Protein 1HX2 (pdb70)

Secondary structure (DSSP, 8-state):
-----TTEEEESS--SS---TTT---SSS-SS---SEEEE-TT-EESSTT-SSEE-TTT-

Organism: Bombina bombina (NCBI:txid8345)

Sequence (60 aa):
NFVCPPGQTFQTCASSCPKTCETRNKLVLCDKKCNQRCGCISGTVLKSKDSSECVHPSKCNFVCPPGQTFQTCASSCPKTCETRNKLVLCDKKCNQRCGCISGTVLKSKDSSECVHPSKCNFVCPPGQTFQTCASSCPKTCETRNKLVLCDKKCNQRCGCISGTVLKSKDSSECVHPSKCNFVCPPGQTFQTCASSCPKTCETRNKLVLCDKKCNQRCGCISGTVLKSKDSSECVHPSKCNFVCPPGQTFQTCASSCPKTCETRNKLVLCDKKCNQRCGCISGTVLKSKDSSECVHPSKCNFVCPPGQTFQTCASSCPKTCETRNKLVLCDKKCNQRCGCISGTVLKSKDSSECVHPSKCNFVCPPGQTFQTCASSCPKTCETRNKLVLCDKKCNQRCGCISGTVLKSKDSSECVHPSKCNFVCPPGQTFQTCASSCPKTCETRNKLVLCDKKCNQRCGCISGTVLKSKDSSECVHPSKCNFVCPPGQTFQTCASSCPKTCETRNKLVLCDKKCNQRCGCISGTVLKSKDSSECVHPSKCNFVCPPGQTFQTCASSCPKTCETRNKLVLCDKKCNQRCGCISGTVLKSKDSSECVHPSKCNFVCPPGQTFQTCASSCPKTCETRNKLVLCDKKCNQRCGCISGTVLKSKDSSECVHPSKCNFVCPPGQTFQTCASSCPKTCETRNKLVLCDKKCNQRCGCISGTVLKSKDSSECVHPSKCNFVCPPGQTFQTCASSCPKTCETRNKLVLCDKKCNQRCGCISGTVLKSKDSSECVHPSKCNFVCPPGQTFQTCASSCPKTCETRNKLVLCDKKCNQRCGCISGTVLKSKDSSECVHPSKCNFVCPPGQTFQTCASSCPKTCETRNKLVLCDKKCNQRCGCISGTVLKSKDSSECVHPSKCNFVCPPGQTFQTCASSCPKTCETRNKLVLCDKKCNQRCGCISGTVLKSKDSSECVHPSKCNFVCPPGQTFQTCASSCPKTCETRNKLVLCDKKCNQRCGCISGTVLKSKDSSECVHPSKCNFVCPPGQTFQTCASSCPKTCETRNKLVLCDKKCNQRCGCISGTVLKSKDSSECVHPSKCNFVCPPGQTFQTCASSCPKTCETRNKLVLCDKKCNQRCGCISGTVLKSKDSSECVHPSKCNFVCPPGQTFQTCASSCPKTCETRNKLVLCDKKCNQRCGCISGTVLKSKDSSECVHPSKC

Foldseek 3Di:
DEDAPDQKDWFQAADCQAAELVNLVDQWGHHPGGHGYMGGHRQWGQHDSDHRHTGHNVVD

Solvent-accessible surface area: 3755 Å² total; per-residue (Å²): 194,102,130,32,60,98,21,20,57,106,30,87,52,0,4,78,47,49,0,5,32,115,31,109,119,62,111,51,11,12,101,144,114,84,22,118,79,15,2,0,67,82,20,4,1,14,116,54,135,118,34,64,66,7,22,80,50,105,137,74

InterPro domains:
  IPR002919 Trypsin Inhibitor-like, cysteine rich domain [PF01826] (28-84)
  IPR036084 Serine protease inhibitor-like superfamily [SSF57567] (26-84)

Radius of gyration: 10.06 Å; Cα contacts (8 Å, |Δi|>4): 155; chains: 1; bounding box: 28×17×26 Å

Structure (mmCIF, N/CA/C/O backbone):
data_1HX2
#
_entry.id   1HX2
#
_cell.length_a   1.000
_cell.length_b   1.000
_cell.length_c   1.000
_cell.angle_alpha   90.00
_cell.angle_beta   90.00
_cell.angle_gamma   90.00
#
_symmetry.space_group_name_H-M   'P 1'
#
loop_
_atom_site.group_PDB
_atom_site.id
_atom_site.type_symbol
_atom_site.label_atom_id
_atom_site.label_alt_id
_atom_site.label_comp_id
_atom_site.label_asym_id
_atom_site.label_entity_id
_atom_site.label_seq_id
_atom_site.pdbx_PDB_ins_code
_atom_site.Cartn_x
_atom_site.Cartn_y
_atom_site.Cartn_z
_atom_site.occupancy
_atom_site.B_iso_or_equiv
_atom_site.auth_seq_id
_atom_site.auth_comp_id
_atom_site.auth_asym_id
_atom_site.auth_atom_id
_atom_site.pdbx_PDB_model_num
ATOM 1 N N . ASN A 1 1 ? 31.582 19.579 -12.516 1.00 0.00 1 ASN A N 1
ATOM 2 C CA . ASN A 1 1 ? 32.226 20.229 -11.339 1.00 0.00 1 ASN A CA 1
ATOM 3 C C . ASN A 1 1 ? 33.449 19.416 -10.884 1.00 0.00 1 ASN A C 1
ATOM 4 O O . ASN A 1 1 ? 33.670 18.312 -11.342 1.00 0.00 1 ASN A O 1
ATOM 17 N N . PHE A 1 2 ? 34.203 20.001 -9.988 1.00 0.00 2 PHE A N 1
ATOM 18 C CA . PHE A 1 2 ? 35.427 19.339 -9.448 1.00 0.00 2 PHE A CA 1
ATOM 19 C C . PHE A 1 2 ? 35.794 20.015 -8.120 1.00 0.00 2 PHE A C 1
ATOM 20 O O . PHE A 1 2 ? 36.078 21.197 -8.081 1.00 0.00 2 PHE A O 1
ATOM 37 N N . VAL A 1 3 ? 35.771 19.227 -7.075 1.00 0.00 3 VAL A N 1
ATOM 38 C CA . VAL A 1 3 ? 36.102 19.729 -5.704 1.00 0.00 3 VAL A CA 1
ATOM 39 C C . VAL A 1 3 ? 37.092 18.771 -5.034 1.00 0.00 3 VAL A C 1
ATOM 40 O O . VAL A 1 3 ? 37.034 17.567 -5.194 1.00 0.00 3 VAL A O 1
ATOM 53 N N . CYS A 1 4 ? 37.974 19.388 -4.296 1.00 0.00 4 CYS A N 1
ATOM 54 C CA . CYS A 1 4 ? 39.045 18.675 -3.540 1.00 0.00 4 CYS A CA 1
ATOM 55 C C . CYS A 1 4 ? 38.487 18.078 -2.230 1.00 0.00 4 CYS A C 1
ATOM 56 O O . CYS A 1 4 ? 37.311 18.198 -1.947 1.00 0.00 4 CYS A O 1
ATOM 63 N N . PRO A 1 5 ? 39.348 17.447 -1.464 1.00 0.00 5 PRO A N 1
ATOM 64 C CA . PRO A 1 5 ? 39.207 17.366 -0.007 1.00 0.00 5 PRO A CA 1
ATOM 65 C C . PRO A 1 5 ? 39.918 18.524 0.718 1.00 0.00 5 PRO A C 1
ATOM 66 O O . PRO A 1 5 ? 40.619 19.300 0.093 1.00 0.00 5 PRO A O 1
ATOM 77 N N . PRO A 1 6 ? 39.718 18.596 2.013 1.00 0.00 6 PRO A N 1
ATOM 78 C CA . PRO A 1 6 ? 40.392 19.574 2.890 1.00 0.00 6 PRO A CA 1
ATOM 79 C C . PRO A 1 6 ? 41.911 19.562 2.704 1.00 0.00 6 PRO A C 1
ATOM 80 O O . PRO A 1 6 ? 42.475 18.508 2.493 1.00 0.00 6 PRO A O 1
ATOM 91 N N . GLY A 1 7 ? 42.502 20.725 2.788 1.00 0.00 7 GLY A N 1
ATOM 92 C CA . GLY A 1 7 ? 43.983 20.843 2.628 1.00 0.00 7 GLY A CA 1
ATOM 93 C C . GLY A 1 7 ? 44.470 20.863 1.171 1.00 0.00 7 GLY A C 1
ATOM 94 O O . GLY A 1 7 ? 45.605 21.228 0.935 1.00 0.00 7 GLY A O 1
ATOM 98 N N . GLN A 1 8 ? 43.632 20.472 0.238 1.00 0.00 8 GLN A N 1
ATOM 99 C CA . GLN A 1 8 ? 44.058 20.473 -1.202 1.00 0.00 8 GLN A CA 1
ATOM 100 C C . GLN A 1 8 ? 43.215 21.462 -2.033 1.00 0.00 8 GLN A C 1
ATOM 101 O O . GLN A 1 8 ? 42.044 21.656 -1.772 1.00 0.00 8 GLN A O 1
ATOM 115 N N . THR A 1 9 ? 43.865 22.051 -3.010 1.00 0.00 9 THR A N 1
ATOM 116 C CA . THR A 1 9 ? 43.232 23.050 -3.942 1.00 0.00 9 THR A CA 1
ATOM 117 C C . THR A 1 9 ? 43.356 22.651 -5.423 1.00 0.00 9 THR A C 1
ATOM 118 O O . THR A 1 9 ? 44.225 21.888 -5.793 1.00 0.00 9 THR A O 1
ATOM 129 N N . PHE A 1 10 ? 42.471 23.198 -6.220 1.00 0.00 10 PHE A N 1
ATOM 130 C CA . PHE A 1 10 ? 42.462 22.918 -7.692 1.00 0.00 10 PHE A CA 1
ATOM 131 C C . PHE A 1 10 ? 43.708 23.567 -8.316 1.00 0.00 10 PHE A C 1
ATOM 132 O O . PHE A 1 10 ? 44.086 24.659 -7.938 1.00 0.00 10 PHE A O 1
ATOM 149 N N . GLN A 1 11 ? 44.300 22.873 -9.255 1.00 0.00 11 GLN A N 1
ATOM 150 C CA . GLN A 1 11 ? 45.524 23.364 -9.951 1.00 0.00 11 GLN A CA 1
ATOM 151 C C . GLN A 1 11 ? 45.440 22.852 -11.373 1.00 0.00 11 GLN A C 1
ATOM 152 O O . GLN A 1 11 ? 45.039 21.729 -11.615 1.00 0.00 11 GLN A O 1
ATOM 166 N N . THR A 1 12 ? 45.834 23.716 -12.266 1.00 0.00 12 THR A N 1
ATOM 167 C CA . THR A 1 12 ? 45.813 23.380 -13.712 1.00 0.00 12 THR A CA 1
ATOM 168 C C . THR A 1 12 ? 47.030 22.512 -14.039 1.00 0.00 12 THR A C 1
ATOM 169 O O . THR A 1 12 ? 46.951 21.655 -14.900 1.00 0.00 12 THR A O 1
ATOM 180 N N . CYS A 1 13 ? 48.111 22.763 -13.339 1.00 0.00 13 CYS A N 1
ATOM 181 C CA . CYS A 1 13 ? 49.356 21.977 -13.571 1.00 0.00 13 CYS A CA 1
ATOM 182 C C . CYS A 1 13 ? 49.759 21.195 -12.321 1.00 0.00 13 CYS A C 1
ATOM 183 O O . CYS A 1 13 ? 50.496 21.695 -11.490 1.00 0.00 13 CYS A O 1
ATOM 190 N N . ALA A 1 14 ? 49.265 19.986 -12.213 1.00 0.00 14 ALA A N 1
ATOM 191 C CA . ALA A 1 14 ? 49.619 19.165 -11.018 1.00 0.00 14 ALA A CA 1
ATOM 192 C C . ALA A 1 14 ? 49.389 17.661 -11.190 1.00 0.00 14 ALA A C 1
ATOM 193 O O . ALA A 1 14 ? 48.309 17.152 -10.970 1.00 0.00 14 ALA A O 1
ATOM 200 N N . SER A 1 15 ? 50.461 17.019 -11.575 1.00 0.00 15 SER A N 1
ATOM 201 C CA . SER A 1 15 ? 50.513 15.544 -11.821 1.00 0.00 15 SER A CA 1
ATOM 202 C C . SER A 1 15 ? 49.917 14.676 -10.697 1.00 0.00 15 SER A C 1
ATOM 203 O O . SER A 1 15 ? 49.748 15.118 -9.577 1.00 0.00 15 SER A O 1
ATOM 211 N N . SER A 1 16 ? 49.626 13.449 -11.058 1.00 0.00 16 SER A N 1
ATOM 212 C CA . SER A 1 16 ? 49.043 12.456 -10.101 1.00 0.00 16 SER A CA 1
ATOM 213 C C . SER A 1 16 ? 50.152 11.792 -9.257 1.00 0.00 16 SER A C 1
ATOM 214 O O . SER A 1 16 ? 50.002 10.674 -8.800 1.00 0.00 16 SER A O 1
ATOM 222 N N . CYS A 1 17 ? 51.235 12.512 -9.085 1.00 0.00 17 CYS A N 1
ATOM 223 C CA . CYS A 1 17 ? 52.409 12.028 -8.291 1.00 0.00 17 CYS A CA 1
ATOM 224 C C . CYS A 1 17 ? 52.596 12.855 -7.000 1.00 0.00 17 CYS A C 1
ATOM 225 O O . CYS A 1 17 ? 53.545 13.601 -6.863 1.00 0.00 17 CYS A O 1
ATOM 232 N N . PRO A 1 18 ? 51.675 12.684 -6.075 1.00 0.00 18 PRO A N 1
ATOM 233 C CA . PRO A 1 18 ? 51.435 13.660 -4.993 1.00 0.00 18 PRO A CA 1
ATOM 234 C C . PRO A 1 18 ? 52.608 13.815 -4.028 1.00 0.00 18 PRO A C 1
ATOM 235 O O . PRO A 1 18 ? 53.355 12.877 -3.823 1.00 0.00 18 PRO A O 1
ATOM 246 N N . LYS A 1 19 ? 52.714 14.999 -3.478 1.00 0.00 19 LYS A N 1
ATOM 247 C CA . LYS A 1 19 ? 53.810 15.279 -2.513 1.00 0.00 19 LYS A CA 1
ATOM 248 C C . LYS A 1 19 ? 53.229 15.032 -1.127 1.00 0.00 19 LYS A C 1
ATOM 249 O O . LYS A 1 19 ? 52.047 15.195 -0.896 1.00 0.00 19 LYS A O 1
ATOM 268 N N . THR A 1 20 ? 54.106 14.643 -0.253 1.00 0.00 20 THR A N 1
ATOM 269 C CA . THR A 1 20 ? 53.733 14.343 1.161 1.00 0.00 20 THR A CA 1
ATOM 270 C C . THR A 1 20 ? 54.885 14.768 2.075 1.00 0.00 20 THR A C 1
ATOM 271 O O . THR A 1 20 ? 55.866 15.312 1.603 1.00 0.00 20 THR A O 1
ATOM 282 N N . CYS A 1 21 ? 54.736 14.516 3.355 1.00 0.00 21 CYS A N 1
ATOM 283 C CA . CYS A 1 21 ? 55.826 14.894 4.308 1.00 0.00 21 CYS A CA 1
ATOM 284 C C . CYS A 1 21 ? 57.126 14.199 3.883 1.00 0.00 21 CYS A C 1
ATOM 285 O O . CYS A 1 21 ? 58.208 14.634 4.224 1.00 0.00 21 CYS A O 1
ATOM 292 N N . GLU A 1 22 ? 56.962 13.129 3.145 1.00 0.00 22 GLU A N 1
ATOM 293 C CA . GLU A 1 22 ? 58.139 12.355 2.648 1.00 0.00 22 GLU A CA 1
ATOM 294 C C . GLU A 1 22 ? 58.955 13.266 1.704 1.00 0.00 22 GLU A C 1
ATOM 295 O O . GLU A 1 22 ? 60.160 13.361 1.826 1.00 0.00 22 GLU A O 1
ATOM 307 N N . THR A 1 23 ? 58.257 13.906 0.795 1.00 0.00 23 THR A N 1
ATOM 308 C CA . THR A 1 23 ? 58.917 14.822 -0.188 1.00 0.00 23 THR A CA 1
ATOM 309 C C . THR A 1 23 ? 59.194 16.234 0.341 1.00 0.00 23 THR A C 1
ATOM 310 O O . THR A 1 23 ? 60.335 16.521 0.643 1.00 0.00 23 THR A O 1
ATOM 321 N N . ARG A 1 24 ? 58.175 17.067 0.440 1.00 0.00 24 ARG A N 1
ATOM 322 C CA . ARG A 1 24 ? 58.322 18.485 0.937 1.00 0.00 24 ARG A CA 1
ATOM 323 C C . ARG A 1 24 ? 59.161 19.383 0.023 1.00 0.00 24 ARG A C 1
ATOM 324 O O . ARG A 1 24 ? 59.240 20.584 0.197 1.00 0.00 24 ARG A O 1
ATOM 345 N N . ASN A 1 25 ? 59.754 18.731 -0.928 1.00 0.00 25 ASN A N 1
ATOM 346 C CA . ASN A 1 25 ? 60.626 19.371 -1.938 1.00 0.00 25 ASN A CA 1
ATOM 347 C C . ASN A 1 25 ? 59.883 20.301 -2.925 1.00 0.00 25 ASN A C 1
ATOM 348 O O . ASN A 1 25 ? 60.424 21.321 -3.304 1.00 0.00 25 ASN A O 1
ATOM 359 N N . LYS A 1 26 ? 58.680 19.938 -3.312 1.00 0.00 26 LYS A N 1
ATOM 360 C CA . LYS A 1 26 ? 57.878 20.760 -4.261 1.00 0.00 26 LYS A CA 1
ATOM 361 C C . LYS A 1 26 ? 56.797 21.532 -3.508 1.00 0.00 26 LYS A C 1
ATOM 362 O O . LYS A 1 26 ? 56.229 21.071 -2.536 1.00 0.00 26 LYS A O 1
ATOM 381 N N . LEU A 1 27 ? 56.574 22.706 -4.026 1.00 0.00 27 LEU A N 1
ATOM 382 C CA . LEU A 1 27 ? 55.554 23.659 -3.471 1.00 0.00 27 LEU A CA 1
ATOM 383 C C . LEU A 1 27 ? 54.274 23.622 -4.322 1.00 0.00 27 LEU A C 1
ATOM 384 O O . LEU A 1 27 ? 53.565 24.591 -4.511 1.00 0.00 27 LEU A O 1
ATOM 400 N N . VAL A 1 28 ? 54.068 22.429 -4.790 1.00 0.00 28 VAL A N 1
ATOM 401 C CA . VAL A 1 28 ? 52.922 22.009 -5.656 1.00 0.00 28 VAL A CA 1
ATOM 402 C C . VAL A 1 28 ? 52.826 20.509 -5.536 1.00 0.00 28 VAL A C 1
ATOM 403 O O . VAL A 1 28 ? 53.823 19.852 -5.308 1.00 0.00 28 VAL A O 1
ATOM 416 N N . LEU A 1 29 ? 51.625 20.027 -5.705 1.00 0.00 29 LEU A N 1
ATOM 417 C CA . LEU A 1 29 ? 51.349 18.566 -5.616 1.00 0.00 29 LEU A CA 1
ATOM 418 C C . LEU A 1 29 ? 52.496 17.706 -6.151 1.00 0.00 29 LEU A C 1
ATOM 419 O O . LEU A 1 29 ? 52.910 16.730 -5.557 1.00 0.00 29 LEU A O 1
ATOM 435 N N . CYS A 1 30 ? 52.950 18.148 -7.285 1.00 0.00 30 CYS A N 1
ATOM 436 C CA . CYS A 1 30 ? 54.073 17.488 -8.013 1.00 0.00 30 CYS A CA 1
ATOM 437 C C . CYS A 1 30 ? 54.460 18.436 -9.164 1.00 0.00 30 CYS A C 1
ATOM 438 O O . CYS A 1 30 ? 53.804 19.444 -9.352 1.00 0.00 30 CYS A O 1
ATOM 445 N N . ASP A 1 31 ? 55.491 18.112 -9.908 1.00 0.00 31 ASP A N 1
ATOM 446 C CA . ASP A 1 31 ? 55.903 19.020 -11.032 1.00 0.00 31 ASP A CA 1
ATOM 447 C C . ASP A 1 31 ? 56.229 18.343 -12.371 1.00 0.00 31 ASP A C 1
ATOM 448 O O . ASP A 1 31 ? 56.245 19.015 -13.386 1.00 0.00 31 ASP A O 1
ATOM 457 N N . LYS A 1 32 ? 56.477 17.059 -12.362 1.00 0.00 32 LYS A N 1
ATOM 458 C CA . LYS A 1 32 ? 56.804 16.365 -13.653 1.00 0.00 32 LYS A CA 1
ATOM 459 C C . LYS A 1 32 ? 55.679 16.381 -14.710 1.00 0.00 32 LYS A C 1
ATOM 460 O O . LYS A 1 32 ? 55.889 15.939 -15.824 1.00 0.00 32 LYS A O 1
ATOM 479 N N . LYS A 1 33 ? 54.526 16.887 -14.340 1.00 0.00 33 LYS A N 1
ATOM 480 C CA . LYS A 1 33 ? 53.365 16.962 -15.287 1.00 0.00 33 LYS A CA 1
ATOM 481 C C . LYS A 1 33 ? 52.266 17.899 -14.791 1.00 0.00 33 LYS A C 1
ATOM 482 O O . LYS A 1 33 ? 52.079 18.105 -13.607 1.00 0.00 33 LYS A O 1
ATOM 501 N N . CYS A 1 34 ? 51.578 18.434 -15.770 1.00 0.00 34 CYS A N 1
ATOM 502 C CA . CYS A 1 34 ? 50.460 19.381 -15.524 1.00 0.00 34 CYS A CA 1
ATOM 503 C C . CYS A 1 34 ? 49.028 18.844 -15.677 1.00 0.00 34 CYS A C 1
ATOM 504 O O . CYS A 1 34 ? 48.384 19.017 -16.695 1.00 0.00 34 CYS A O 1
ATOM 511 N N . ASN A 1 35 ? 48.579 18.198 -14.640 1.00 0.00 35 ASN A N 1
ATOM 512 C CA . ASN A 1 35 ? 47.182 17.634 -14.653 1.00 0.00 35 ASN A CA 1
ATOM 513 C C . ASN A 1 35 ? 46.251 18.697 -14.045 1.00 0.00 35 ASN A C 1
ATOM 514 O O . ASN A 1 35 ? 46.571 19.298 -13.036 1.00 0.00 35 ASN A O 1
ATOM 525 N N . GLN A 1 36 ? 45.125 18.891 -14.682 1.00 0.00 36 GLN A N 1
ATOM 526 C CA . GLN A 1 36 ? 44.120 19.892 -14.206 1.00 0.00 36 GLN A CA 1
ATOM 527 C C . GLN A 1 36 ? 43.135 19.160 -13.282 1.00 0.00 36 GLN A C 1
ATOM 528 O O . GLN A 1 36 ? 42.021 18.829 -13.640 1.00 0.00 36 GLN A O 1
ATOM 542 N N . ARG A 1 37 ? 43.632 18.938 -12.094 1.00 0.00 37 ARG A N 1
ATOM 543 C CA . ARG A 1 37 ? 42.871 18.240 -11.011 1.00 0.00 37 ARG A CA 1
ATOM 544 C C . ARG A 1 37 ? 43.179 19.006 -9.723 1.00 0.00 37 ARG A C 1
ATOM 545 O O . ARG A 1 37 ? 43.448 20.189 -9.781 1.00 0.00 37 ARG A O 1
ATOM 566 N N . CYS A 1 38 ? 43.134 18.331 -8.603 1.00 0.00 38 CYS A N 1
ATOM 567 C CA . CYS A 1 38 ? 43.427 19.017 -7.310 1.00 0.00 38 CYS A CA 1
ATOM 568 C C . CYS A 1 38 ? 44.902 18.791 -6.934 1.00 0.00 38 CYS A C 1
ATOM 569 O O . CYS A 1 38 ? 45.618 18.105 -7.639 1.00 0.00 38 CYS A O 1
ATOM 576 N N . GLY A 1 39 ? 45.306 19.378 -5.835 1.00 0.00 39 GLY A N 1
ATOM 577 C CA . GLY A 1 39 ? 46.709 19.248 -5.345 1.00 0.00 39 GLY A CA 1
ATOM 578 C C . GLY A 1 39 ? 46.919 20.137 -4.116 1.00 0.00 39 GLY A C 1
ATOM 579 O O . GLY A 1 39 ? 46.374 21.221 -4.067 1.00 0.00 39 GLY A O 1
ATOM 583 N N . CYS A 1 40 ? 47.697 19.656 -3.170 1.00 0.00 40 CYS A N 1
ATOM 584 C CA . CYS A 1 40 ? 47.992 20.412 -1.910 1.00 0.00 40 CYS A CA 1
ATOM 585 C C . CYS A 1 40 ? 48.243 21.904 -2.061 1.00 0.00 40 CYS A C 1
ATOM 586 O O . CYS A 1 40 ? 48.536 22.398 -3.131 1.00 0.00 40 CYS A O 1
ATOM 593 N N . ILE A 1 41 ? 48.125 22.571 -0.944 1.00 0.00 41 ILE A N 1
ATOM 594 C CA . ILE A 1 41 ? 48.340 24.047 -0.931 1.00 0.00 41 ILE A CA 1
ATOM 595 C C . ILE A 1 41 ? 49.814 24.263 -1.319 1.00 0.00 41 ILE A C 1
ATOM 596 O O . ILE A 1 41 ? 50.646 23.398 -1.112 1.00 0.00 41 ILE A O 1
ATOM 612 N N . SER A 1 42 ? 50.079 25.417 -1.867 1.00 0.00 42 SER A N 1
ATOM 613 C CA . SER A 1 42 ? 51.471 25.754 -2.287 1.00 0.00 42 SER A CA 1
ATOM 614 C C . SER A 1 42 ? 52.230 26.167 -1.021 1.00 0.00 42 SER A C 1
ATOM 615 O O . SER A 1 42 ? 52.280 27.323 -0.647 1.00 0.00 42 SER A O 1
ATOM 623 N N . GLY A 1 43 ? 52.796 25.161 -0.410 1.00 0.00 43 GLY A N 1
ATOM 624 C CA . GLY A 1 43 ? 53.581 25.337 0.846 1.00 0.00 43 GLY A CA 1
ATOM 625 C C . GLY A 1 43 ? 53.363 24.112 1.741 1.00 0.00 43 GLY A C 1
ATOM 626 O O . GLY A 1 43 ? 54.133 23.875 2.650 1.00 0.00 43 GLY A O 1
ATOM 630 N N . THR A 1 44 ? 52.316 23.375 1.452 1.00 0.00 44 THR A N 1
ATOM 631 C CA . THR A 1 44 ? 51.990 22.149 2.249 1.00 0.00 44 THR A CA 1
ATOM 632 C C . THR A 1 44 ? 52.426 20.881 1.507 1.00 0.00 44 THR A C 1
ATOM 633 O O . THR A 1 44 ? 53.112 20.943 0.507 1.00 0.00 44 THR A O 1
ATOM 644 N N . VAL A 1 45 ? 52.000 19.775 2.055 1.00 0.00 45 VAL A N 1
ATOM 645 C CA . VAL A 1 45 ? 52.283 18.410 1.527 1.00 0.00 45 VAL A CA 1
ATOM 646 C C . VAL A 1 45 ? 51.209 17.473 2.066 1.00 0.00 45 VAL A C 1
ATOM 647 O O . VAL A 1 45 ? 50.878 17.548 3.232 1.00 0.00 45 VAL A O 1
ATOM 660 N N . LEU A 1 46 ? 50.699 16.623 1.210 1.00 0.00 46 LEU A N 1
ATOM 661 C CA . LEU A 1 46 ? 49.636 15.653 1.624 1.00 0.00 46 LEU A CA 1
ATOM 662 C C . LEU A 1 46 ? 50.242 14.783 2.739 1.00 0.00 46 LEU A C 1
ATOM 663 O O . LEU A 1 46 ? 50.967 13.854 2.451 1.00 0.00 46 LEU A O 1
ATOM 679 N N . LYS A 1 47 ? 49.910 15.143 3.958 1.00 0.00 47 LYS A N 1
ATOM 680 C CA . LYS A 1 47 ? 50.374 14.461 5.216 1.00 0.00 47 LYS A CA 1
ATOM 681 C C . LYS A 1 47 ? 51.179 13.163 5.028 1.00 0.00 47 LYS A C 1
ATOM 682 O O . LYS A 1 47 ? 52.313 13.078 5.457 1.00 0.00 47 LYS A O 1
ATOM 701 N N . SER A 1 48 ? 50.565 12.201 4.391 1.00 0.00 48 SER A N 1
ATOM 702 C CA . SER A 1 48 ? 51.238 10.888 4.142 1.00 0.00 48 SER A CA 1
ATOM 703 C C . SER A 1 48 ? 51.114 10.484 2.683 1.00 0.00 48 SER A C 1
ATOM 704 O O . SER A 1 48 ? 50.491 11.174 1.899 1.00 0.00 48 SER A O 1
ATOM 712 N N . LYS A 1 49 ? 51.734 9.360 2.406 1.00 0.00 49 LYS A N 1
ATOM 713 C CA . LYS A 1 49 ? 51.777 8.728 1.046 1.00 0.00 49 LYS A CA 1
ATOM 714 C C . LYS A 1 49 ? 50.489 8.928 0.243 1.00 0.00 49 LYS A C 1
ATOM 715 O O . LYS A 1 49 ? 50.521 8.979 -0.972 1.00 0.00 49 LYS A O 1
ATOM 734 N N . ASP A 1 50 ? 49.399 9.038 0.960 1.00 0.00 50 ASP A N 1
ATOM 735 C CA . ASP A 1 50 ? 48.074 9.236 0.298 1.00 0.00 50 ASP A CA 1
ATOM 736 C C . ASP A 1 50 ? 47.008 9.621 1.343 1.00 0.00 50 ASP A C 1
ATOM 737 O O . ASP A 1 50 ? 46.007 8.950 1.509 1.00 0.00 50 ASP A O 1
ATOM 746 N N . SER A 1 51 ? 47.260 10.708 2.028 1.00 0.00 51 SER A N 1
ATOM 747 C CA . SER A 1 51 ? 46.302 11.194 3.071 1.00 0.00 51 SER A CA 1
ATOM 748 C C . SER A 1 51 ? 45.146 11.945 2.358 1.00 0.00 51 SER A C 1
ATOM 749 O O . SER A 1 51 ? 44.855 11.668 1.210 1.00 0.00 51 SER A O 1
ATOM 757 N N . SER A 1 52 ? 44.521 12.866 3.047 1.00 0.00 52 SER A N 1
ATOM 758 C CA . SER A 1 52 ? 43.388 13.668 2.486 1.00 0.00 52 SER A CA 1
ATOM 759 C C . SER A 1 52 ? 43.407 15.068 3.126 1.00 0.00 52 SER A C 1
ATOM 760 O O . SER A 1 52 ? 42.397 15.744 3.181 1.00 0.00 52 SER A O 1
ATOM 768 N N . GLU A 1 53 ? 44.569 15.456 3.594 1.00 0.00 53 GLU A N 1
ATOM 769 C CA . GLU A 1 53 ? 44.738 16.794 4.242 1.00 0.00 53 GLU A CA 1
ATOM 770 C C . GLU A 1 53 ? 46.239 17.090 4.102 1.00 0.00 53 GLU A C 1
ATOM 771 O O . GLU A 1 53 ? 47.061 16.248 4.415 1.00 0.00 53 GLU A O 1
ATOM 783 N N . CYS A 1 54 ? 46.550 18.273 3.638 1.00 0.00 54 CYS A N 1
ATOM 784 C CA . CYS A 1 54 ? 47.978 18.665 3.457 1.00 0.00 54 CYS A CA 1
ATOM 785 C C . CYS A 1 54 ? 48.491 19.580 4.580 1.00 0.00 54 CYS A C 1
ATOM 786 O O . CYS A 1 54 ? 47.916 20.608 4.880 1.00 0.00 54 CYS A O 1
ATOM 793 N N . VAL A 1 55 ? 49.580 19.144 5.151 1.00 0.00 55 VAL A N 1
ATOM 794 C CA . VAL A 1 55 ? 50.276 19.858 6.270 1.00 0.00 55 VAL A CA 1
ATOM 795 C C . VAL A 1 55 ? 51.583 20.464 5.755 1.00 0.00 55 VAL A C 1
ATOM 796 O O . VAL A 1 55 ? 52.094 20.021 4.750 1.00 0.00 55 VAL A O 1
ATOM 809 N N . HIS A 1 56 ? 52.094 21.454 6.441 1.00 0.00 56 HIS A N 1
ATOM 810 C CA . HIS A 1 56 ? 53.375 22.087 5.995 1.00 0.00 56 HIS A CA 1
ATOM 811 C C . HIS A 1 56 ? 54.552 21.184 6.402 1.00 0.00 56 HIS A C 1
ATOM 812 O O . HIS A 1 56 ? 54.411 20.380 7.303 1.00 0.00 56 HIS A O 1
ATOM 826 N N . PRO A 1 57 ? 55.677 21.331 5.735 1.00 0.00 57 PRO A N 1
ATOM 827 C CA . PRO A 1 57 ? 56.921 20.640 6.134 1.00 0.00 57 PRO A CA 1
ATOM 828 C C . PRO A 1 57 ? 57.306 20.975 7.583 1.00 0.00 57 PRO A C 1
ATOM 829 O O . PRO A 1 57 ? 57.881 20.155 8.274 1.00 0.00 57 PRO A O 1
ATOM 840 N N . SER A 1 58 ? 56.959 22.177 7.968 1.00 0.00 58 SER A N 1
ATOM 841 C CA . SER A 1 58 ? 57.250 22.680 9.345 1.00 0.00 58 SER A CA 1
ATOM 842 C C . SER A 1 58 ? 56.421 21.939 10.408 1.00 0.00 58 SER A C 1
ATOM 843 O O . SER A 1 58 ? 56.815 21.872 11.556 1.00 0.00 58 SER A O 1
ATOM 851 N N . LYS A 1 59 ? 55.299 21.407 9.987 1.00 0.00 59 LYS A N 1
ATOM 852 C CA . LYS A 1 59 ? 54.403 20.660 10.927 1.00 0.00 59 LYS A CA 1
ATOM 853 C C . LYS A 1 59 ? 54.874 19.220 10.948 1.00 0.00 59 LYS A C 1
ATOM 854 O O . LYS A 1 59 ? 55.093 18.637 11.992 1.00 0.00 59 LYS A O 1
ATOM 873 N N . CYS A 1 60 ? 55.000 18.718 9.744 1.00 0.00 60 CYS A N 1
ATOM 874 C CA . CYS A 1 60 ? 55.444 17.322 9.525 1.00 0.00 60 CYS A CA 1
ATOM 875 C C . CYS A 1 60 ? 56.596 16.895 10.461 1.00 0.00 60 CYS A C 1
ATOM 876 O O . CYS A 1 60 ? 57.562 17.641 10.507 1.00 0.00 60 CYS A O 1
ATOM 884 N N . ASN A 1 1 ? 37.208 21.851 -13.613 1.00 0.00 1 ASN A N 2
ATOM 885 C CA . ASN A 1 1 ? 36.711 21.894 -12.208 1.00 0.00 1 ASN A CA 2
ATOM 886 C C . ASN A 1 1 ? 37.029 20.557 -11.534 1.00 0.00 1 ASN A C 2
ATOM 887 O O . ASN A 1 1 ? 36.623 19.514 -12.011 1.00 0.00 1 ASN A O 2
ATOM 900 N N . PHE A 1 2 ? 37.751 20.634 -10.443 1.00 0.00 2 PHE A N 2
ATOM 901 C CA . PHE A 1 2 ? 38.140 19.410 -9.678 1.00 0.00 2 PHE A CA 2
ATOM 902 C C . PHE A 1 2 ? 38.072 19.645 -8.172 1.00 0.00 2 PHE A C 2
ATOM 903 O O . PHE A 1 2 ? 38.888 20.331 -7.587 1.00 0.00 2 PHE A O 2
ATOM 920 N N . VAL A 1 3 ? 37.062 19.040 -7.611 1.00 0.00 3 VAL A N 2
ATOM 921 C CA . VAL A 1 3 ? 36.794 19.122 -6.148 1.00 0.00 3 VAL A CA 2
ATOM 922 C C . VAL A 1 3 ? 37.909 18.421 -5.359 1.00 0.00 3 VAL A C 2
ATOM 923 O O . VAL A 1 3 ? 38.524 17.482 -5.828 1.00 0.00 3 VAL A O 2
ATOM 936 N N . CYS A 1 4 ? 38.112 18.931 -4.173 1.00 0.00 4 CYS A N 2
ATOM 937 C CA . CYS A 1 4 ? 39.150 18.397 -3.243 1.00 0.00 4 CYS A CA 2
ATOM 938 C C . CYS A 1 4 ? 38.532 17.924 -1.912 1.00 0.00 4 CYS A C 2
ATOM 939 O O . CYS A 1 4 ? 37.355 18.117 -1.673 1.00 0.00 4 CYS A O 2
ATOM 946 N N . PRO A 1 5 ? 39.351 17.314 -1.083 1.00 0.00 5 PRO A N 2
ATOM 947 C CA . PRO A 1 5 ? 39.139 17.249 0.369 1.00 0.00 5 PRO A CA 2
ATOM 948 C C . PRO A 1 5 ? 39.827 18.415 1.110 1.00 0.00 5 PRO A C 2
ATOM 949 O O . PRO A 1 5 ? 40.475 19.235 0.483 1.00 0.00 5 PRO A O 2
ATOM 960 N N . PRO A 1 6 ? 39.672 18.452 2.414 1.00 0.00 6 PRO A N 2
ATOM 961 C CA . PRO A 1 6 ? 40.396 19.400 3.284 1.00 0.00 6 PRO A CA 2
ATOM 962 C C . PRO A 1 6 ? 41.906 19.387 3.010 1.00 0.00 6 PRO A C 2
ATOM 963 O O . PRO A 1 6 ? 42.442 18.357 2.653 1.00 0.00 6 PRO A O 2
ATOM 974 N N . GLY A 1 7 ? 42.527 20.524 3.180 1.00 0.00 7 GLY A N 2
ATOM 975 C CA . GLY A 1 7 ? 43.998 20.616 2.942 1.00 0.00 7 GLY A CA 2
ATOM 976 C C . GLY A 1 7 ? 44.387 20.678 1.456 1.00 0.00 7 GLY A C 2
ATOM 977 O O . GLY A 1 7 ? 45.546 20.890 1.155 1.00 0.00 7 GLY A O 2
ATOM 981 N N . GLN A 1 8 ? 43.436 20.500 0.568 1.00 0.00 8 GLN A N 2
ATOM 982 C CA . GLN A 1 8 ? 43.748 20.544 -0.894 1.00 0.00 8 GLN A CA 2
ATOM 983 C C . GLN A 1 8 ? 42.816 21.518 -1.615 1.00 0.00 8 GLN A C 2
ATOM 984 O O . GLN A 1 8 ? 41.679 21.711 -1.230 1.00 0.00 8 GLN A O 2
ATOM 998 N N . THR A 1 9 ? 43.361 22.098 -2.652 1.00 0.00 9 THR A N 2
ATOM 999 C CA . THR A 1 9 ? 42.632 23.086 -3.503 1.00 0.00 9 THR A CA 2
ATOM 1000 C C . THR A 1 9 ? 42.952 22.806 -4.981 1.00 0.00 9 THR A C 2
ATOM 1001 O O . THR A 1 9 ? 43.654 21.866 -5.304 1.00 0.00 9 THR A O 2
ATOM 1012 N N . PHE A 1 10 ? 42.418 23.646 -5.827 1.00 0.00 10 PHE A N 2
ATOM 1013 C CA . PHE A 1 10 ? 42.637 23.503 -7.301 1.00 0.00 10 PHE A CA 2
ATOM 1014 C C . PHE A 1 10 ? 44.132 23.676 -7.633 1.00 0.00 10 PHE A C 2
ATOM 1015 O O . PHE A 1 10 ? 44.877 24.270 -6.880 1.00 0.00 10 PHE A O 2
ATOM 1032 N N . GLN A 1 11 ? 44.503 23.143 -8.768 1.00 0.00 11 GLN A N 2
ATOM 1033 C CA . GLN A 1 11 ? 45.914 23.200 -9.260 1.00 0.00 11 GLN A CA 2
ATOM 1034 C C . GLN A 1 11 ? 45.860 23.385 -10.781 1.00 0.00 11 GLN A C 2
ATOM 1035 O O . GLN A 1 11 ? 44.808 23.266 -11.378 1.00 0.00 11 GLN A O 2
ATOM 1049 N N . THR A 1 12 ? 47.000 23.666 -11.360 1.00 0.00 12 THR A N 2
ATOM 1050 C CA . THR A 1 12 ? 47.083 23.867 -12.840 1.00 0.00 12 THR A CA 2
ATOM 1051 C C . THR A 1 12 ? 48.086 22.894 -13.465 1.00 0.00 12 THR A C 2
ATOM 1052 O O . THR A 1 12 ? 47.778 22.270 -14.463 1.00 0.00 12 THR A O 2
ATOM 1063 N N . CYS A 1 13 ? 49.249 22.790 -12.866 1.00 0.00 13 CYS A N 2
ATOM 1064 C CA . CYS A 1 13 ? 50.285 21.862 -13.412 1.00 0.00 13 CYS A CA 2
ATOM 1065 C C . CYS A 1 13 ? 50.904 20.923 -12.371 1.00 0.00 13 CYS A C 2
ATOM 1066 O O . CYS A 1 13 ? 51.950 21.216 -11.818 1.00 0.00 13 CYS A O 2
ATOM 1073 N N . ALA A 1 14 ? 50.249 19.815 -12.117 1.00 0.00 14 ALA A N 2
ATOM 1074 C CA . ALA A 1 14 ? 50.817 18.863 -11.116 1.00 0.00 14 ALA A CA 2
ATOM 1075 C C . ALA A 1 14 ? 50.271 17.431 -11.229 1.00 0.00 14 ALA A C 2
ATOM 1076 O O . ALA A 1 14 ? 49.113 17.162 -10.979 1.00 0.00 14 ALA A O 2
ATOM 1083 N N . SER A 1 15 ? 51.178 16.564 -11.604 1.00 0.00 15 SER A N 2
ATOM 1084 C CA . SER A 1 15 ? 50.917 15.103 -11.796 1.00 0.00 15 SER A CA 2
ATOM 1085 C C . SER A 1 15 ? 50.272 14.388 -10.593 1.00 0.00 15 SER A C 2
ATOM 1086 O O . SER A 1 15 ? 50.207 14.912 -9.497 1.00 0.00 15 SER A O 2
ATOM 1094 N N . SER A 1 16 ? 49.820 13.188 -10.874 1.00 0.00 16 SER A N 2
ATOM 1095 C CA . SER A 1 16 ? 49.159 12.312 -9.856 1.00 0.00 16 SER A CA 2
ATOM 1096 C C . SER A 1 16 ? 50.210 11.564 -9.009 1.00 0.00 16 SER A C 2
ATOM 1097 O O . SER A 1 16 ? 49.942 10.512 -8.462 1.00 0.00 16 SER A O 2
ATOM 1105 N N . CYS A 1 17 ? 51.384 12.142 -8.937 1.00 0.00 17 CYS A N 2
ATOM 1106 C CA . CYS A 1 17 ? 52.516 11.559 -8.151 1.00 0.00 17 CYS A CA 2
ATOM 1107 C C . CYS A 1 17 ? 52.786 12.411 -6.887 1.00 0.00 17 CYS A C 2
ATOM 1108 O O . CYS A 1 17 ? 53.757 13.137 -6.813 1.00 0.00 17 CYS A O 2
ATOM 1115 N N . PRO A 1 18 ? 51.898 12.279 -5.919 1.00 0.00 18 PRO A N 2
ATOM 1116 C CA . PRO A 1 18 ? 51.657 13.292 -4.866 1.00 0.00 18 PRO A CA 2
ATOM 1117 C C . PRO A 1 18 ? 52.898 13.756 -4.096 1.00 0.00 18 PRO A C 2
ATOM 1118 O O . PRO A 1 18 ? 53.871 13.035 -3.981 1.00 0.00 18 PRO A O 2
ATOM 1129 N N . LYS A 1 19 ? 52.781 14.962 -3.602 1.00 0.00 19 LYS A N 2
ATOM 1130 C CA . LYS A 1 19 ? 53.846 15.625 -2.818 1.00 0.00 19 LYS A CA 2
ATOM 1131 C C . LYS A 1 19 ? 53.342 15.513 -1.384 1.00 0.00 19 LYS A C 2
ATOM 1132 O O . LYS A 1 19 ? 52.291 16.031 -1.053 1.00 0.00 19 LYS A O 2
ATOM 1151 N N . THR A 1 20 ? 54.117 14.837 -0.587 1.00 0.00 20 THR A N 2
ATOM 1152 C CA . THR A 1 20 ? 53.752 14.637 0.843 1.00 0.00 20 THR A CA 2
ATOM 1153 C C . THR A 1 20 ? 54.889 15.096 1.758 1.00 0.00 20 THR A C 2
ATOM 1154 O O . THR A 1 20 ? 55.859 15.669 1.300 1.00 0.00 20 THR A O 2
ATOM 1165 N N . CYS A 1 21 ? 54.731 14.833 3.035 1.00 0.00 21 CYS A N 2
ATOM 1166 C CA . CYS A 1 21 ? 55.791 15.230 4.011 1.00 0.00 21 CYS A CA 2
ATOM 1167 C C . CYS A 1 21 ? 57.088 14.499 3.636 1.00 0.00 21 CYS A C 2
ATOM 1168 O O . CYS A 1 21 ? 58.174 14.918 3.981 1.00 0.00 21 CYS A O 2
ATOM 1175 N N . GLU A 1 22 ? 56.906 13.412 2.930 1.00 0.00 22 GLU A N 2
ATOM 1176 C CA . GLU A 1 22 ? 58.054 12.576 2.467 1.00 0.00 22 GLU A CA 2
ATOM 1177 C C . GLU A 1 22 ? 58.886 13.430 1.491 1.00 0.00 22 GLU A C 2
ATOM 1178 O O . GLU A 1 22 ? 60.099 13.454 1.566 1.00 0.00 22 GLU A O 2
ATOM 1190 N N . THR A 1 23 ? 58.190 14.104 0.605 1.00 0.00 23 THR A N 2
ATOM 1191 C CA . THR A 1 23 ? 58.861 14.978 -0.407 1.00 0.00 23 THR A CA 2
ATOM 1192 C C . THR A 1 23 ? 59.149 16.391 0.117 1.00 0.00 23 THR A C 2
ATOM 1193 O O . THR A 1 23 ? 60.280 16.651 0.475 1.00 0.00 23 THR A O 2
ATOM 1204 N N . ARG A 1 24 ? 58.150 17.252 0.155 1.00 0.00 24 ARG A N 2
ATOM 1205 C CA . ARG A 1 24 ? 58.306 18.673 0.640 1.00 0.00 24 ARG A CA 2
ATOM 1206 C C . ARG A 1 24 ? 59.201 19.534 -0.255 1.00 0.00 24 ARG A C 2
ATOM 1207 O O . ARG A 1 24 ? 59.268 20.741 -0.121 1.00 0.00 24 ARG A O 2
ATOM 1228 N N . ASN A 1 25 ? 59.856 18.851 -1.143 1.00 0.00 25 ASN A N 2
ATOM 1229 C CA . ASN A 1 25 ? 60.789 19.460 -2.116 1.00 0.00 25 ASN A CA 2
ATOM 1230 C C . ASN A 1 25 ? 60.092 20.442 -3.079 1.00 0.00 25 ASN A C 2
ATOM 1231 O O . ASN A 1 25 ? 60.548 21.559 -3.236 1.00 0.00 25 ASN A O 2
ATOM 1242 N N . LYS A 1 26 ? 59.012 20.012 -3.691 1.00 0.00 26 LYS A N 2
ATOM 1243 C CA . LYS A 1 26 ? 58.263 20.875 -4.638 1.00 0.00 26 LYS A CA 2
ATOM 1244 C C . LYS A 1 26 ? 57.213 21.670 -3.853 1.00 0.00 26 LYS A C 2
ATOM 1245 O O . LYS A 1 26 ? 57.059 21.522 -2.655 1.00 0.00 26 LYS A O 2
ATOM 1264 N N . LEU A 1 27 ? 56.536 22.498 -4.596 1.00 0.00 27 LEU A N 2
ATOM 1265 C CA . LEU A 1 27 ? 55.451 23.378 -4.042 1.00 0.00 27 LEU A CA 2
ATOM 1266 C C . LEU A 1 27 ? 54.165 23.167 -4.857 1.00 0.00 27 LEU A C 2
ATOM 1267 O O . LEU A 1 27 ? 53.363 24.053 -5.080 1.00 0.00 27 LEU A O 2
ATOM 1283 N N . VAL A 1 28 ? 54.052 21.935 -5.254 1.00 0.00 28 VAL A N 2
ATOM 1284 C CA . VAL A 1 28 ? 52.910 21.410 -6.071 1.00 0.00 28 VAL A CA 2
ATOM 1285 C C . VAL A 1 28 ? 52.766 19.922 -5.824 1.00 0.00 28 VAL A C 2
ATOM 1286 O O . VAL A 1 28 ? 53.728 19.264 -5.474 1.00 0.00 28 VAL A O 2
ATOM 1299 N N . LEU A 1 29 ? 51.562 19.447 -6.027 1.00 0.00 29 LEU A N 2
ATOM 1300 C CA . LEU A 1 29 ? 51.257 18.000 -5.825 1.00 0.00 29 LEU A CA 2
ATOM 1301 C C . LEU A 1 29 ? 52.348 17.106 -6.426 1.00 0.00 29 LEU A C 2
ATOM 1302 O O . LEU A 1 29 ? 52.656 16.048 -5.923 1.00 0.00 29 LEU A O 2
ATOM 1318 N N . CYS A 1 30 ? 52.890 17.595 -7.501 1.00 0.00 30 CYS A N 2
ATOM 1319 C CA . CYS A 1 30 ? 53.983 16.895 -8.241 1.00 0.00 30 CYS A CA 2
ATOM 1320 C C . CYS A 1 30 ? 54.322 17.796 -9.440 1.00 0.00 30 CYS A C 2
ATOM 1321 O O . CYS A 1 30 ? 53.626 18.763 -9.687 1.00 0.00 30 CYS A O 2
ATOM 1328 N N . ASP A 1 31 ? 55.367 17.472 -10.156 1.00 0.00 31 ASP A N 2
ATOM 1329 C CA . ASP A 1 31 ? 55.765 18.307 -11.337 1.00 0.00 31 ASP A CA 2
ATOM 1330 C C . ASP A 1 31 ? 55.992 17.476 -12.610 1.00 0.00 31 ASP A C 2
ATOM 1331 O O . ASP A 1 31 ? 56.205 18.020 -13.677 1.00 0.00 31 ASP A O 2
ATOM 1340 N N . LYS A 1 32 ? 55.937 16.179 -12.455 1.00 0.00 32 LYS A N 2
ATOM 1341 C CA . LYS A 1 32 ? 56.142 15.245 -13.611 1.00 0.00 32 LYS A CA 2
ATOM 1342 C C . LYS A 1 32 ? 55.118 15.431 -14.750 1.00 0.00 32 LYS A C 2
ATOM 1343 O O . LYS A 1 32 ? 55.328 14.934 -15.840 1.00 0.00 32 LYS A O 2
ATOM 1362 N N . LYS A 1 33 ? 54.047 16.135 -14.473 1.00 0.00 33 LYS A N 2
ATOM 1363 C CA . LYS A 1 33 ? 52.987 16.376 -15.506 1.00 0.00 33 LYS A CA 2
ATOM 1364 C C . LYS A 1 33 ? 52.096 17.540 -15.065 1.00 0.00 33 LYS A C 2
ATOM 1365 O O . LYS A 1 33 ? 51.948 17.794 -13.885 1.00 0.00 33 LYS A O 2
ATOM 1384 N N . CYS A 1 34 ? 51.529 18.212 -16.039 1.00 0.00 34 CYS A N 2
ATOM 1385 C CA . CYS A 1 34 ? 50.636 19.363 -15.735 1.00 0.00 34 CYS A CA 2
ATOM 1386 C C . CYS A 1 34 ? 49.135 19.045 -15.730 1.00 0.00 34 CYS A C 2
ATOM 1387 O O . CYS A 1 34 ? 48.415 19.266 -16.687 1.00 0.00 34 CYS A O 2
ATOM 1394 N N . ASN A 1 35 ? 48.725 18.520 -14.613 1.00 0.00 35 ASN A N 2
ATOM 1395 C CA . ASN A 1 35 ? 47.288 18.153 -14.414 1.00 0.00 35 ASN A CA 2
ATOM 1396 C C . ASN A 1 35 ? 46.610 19.350 -13.723 1.00 0.00 35 ASN A C 2
ATOM 1397 O O . ASN A 1 35 ? 46.999 19.732 -12.635 1.00 0.00 35 ASN A O 2
ATOM 1408 N N . GLN A 1 36 ? 45.621 19.906 -14.377 1.00 0.00 36 GLN A N 2
ATOM 1409 C CA . GLN A 1 36 ? 44.876 21.075 -13.809 1.00 0.00 36 GLN A CA 2
ATOM 1410 C C . GLN A 1 36 ? 43.618 20.551 -13.110 1.00 0.00 36 GLN A C 2
ATOM 1411 O O . GLN A 1 36 ? 42.501 20.647 -13.581 1.00 0.00 36 GLN A O 2
ATOM 1425 N N . ARG A 1 37 ? 43.899 19.997 -11.962 1.00 0.00 37 ARG A N 2
ATOM 1426 C CA . ARG A 1 37 ? 42.856 19.400 -11.074 1.00 0.00 37 ARG A CA 2
ATOM 1427 C C . ARG A 1 37 ? 43.195 19.706 -9.615 1.00 0.00 37 ARG A C 2
ATOM 1428 O O . ARG A 1 37 ? 43.747 20.748 -9.339 1.00 0.00 37 ARG A O 2
ATOM 1449 N N . CYS A 1 38 ? 42.873 18.812 -8.718 1.00 0.00 38 CYS A N 2
ATOM 1450 C CA . CYS A 1 38 ? 43.182 19.074 -7.274 1.00 0.00 38 CYS A CA 2
ATOM 1451 C C . CYS A 1 38 ? 44.619 18.686 -6.863 1.00 0.00 38 CYS A C 2
ATOM 1452 O O . CYS A 1 38 ? 45.307 17.964 -7.558 1.00 0.00 38 CYS A O 2
ATOM 1459 N N . GLY A 1 39 ? 45.003 19.205 -5.721 1.00 0.00 39 GLY A N 2
ATOM 1460 C CA . GLY A 1 39 ? 46.353 18.970 -5.115 1.00 0.00 39 GLY A CA 2
ATOM 1461 C C . GLY A 1 39 ? 46.480 19.832 -3.855 1.00 0.00 39 GLY A C 2
ATOM 1462 O O . GLY A 1 39 ? 45.695 20.742 -3.671 1.00 0.00 39 GLY A O 2
ATOM 1466 N N . CYS A 1 40 ? 47.451 19.543 -3.016 1.00 0.00 40 CYS A N 2
ATOM 1467 C CA . CYS A 1 40 ? 47.623 20.352 -1.770 1.00 0.00 40 CYS A CA 2
ATOM 1468 C C . CYS A 1 40 ? 47.836 21.826 -2.058 1.00 0.00 40 CYS A C 2
ATOM 1469 O O . CYS A 1 40 ? 48.122 22.222 -3.171 1.00 0.00 40 CYS A O 2
ATOM 1476 N N . ILE A 1 41 ? 47.689 22.590 -1.011 1.00 0.00 41 ILE A N 2
ATOM 1477 C CA . ILE A 1 41 ? 47.863 24.062 -1.134 1.00 0.00 41 ILE A CA 2
ATOM 1478 C C . ILE A 1 41 ? 49.361 24.267 -1.413 1.00 0.00 41 ILE A C 2
ATOM 1479 O O . ILE A 1 41 ? 50.174 23.426 -1.077 1.00 0.00 41 ILE A O 2
ATOM 1495 N N . SER A 1 42 ? 49.677 25.379 -2.016 1.00 0.00 42 SER A N 2
ATOM 1496 C CA . SER A 1 42 ? 51.106 25.682 -2.333 1.00 0.00 42 SER A CA 2
ATOM 1497 C C . SER A 1 42 ? 51.761 26.166 -1.033 1.00 0.00 42 SER A C 2
ATOM 1498 O O . SER A 1 42 ? 51.801 27.342 -0.727 1.00 0.00 42 SER A O 2
ATOM 1506 N N . GLY A 1 43 ? 52.255 25.191 -0.318 1.00 0.00 43 GLY A N 2
ATOM 1507 C CA . GLY A 1 43 ? 52.934 25.423 0.987 1.00 0.00 43 GLY A CA 2
ATOM 1508 C C . GLY A 1 43 ? 52.672 24.218 1.896 1.00 0.00 43 GLY A C 2
ATOM 1509 O O . GLY A 1 43 ? 53.399 23.997 2.844 1.00 0.00 43 GLY A O 2
ATOM 1513 N N . THR A 1 44 ? 51.637 23.476 1.573 1.00 0.00 44 THR A N 2
ATOM 1514 C CA . THR A 1 44 ? 51.259 22.267 2.367 1.00 0.00 44 THR A CA 2
ATOM 1515 C C . THR A 1 44 ? 51.482 21.018 1.535 1.00 0.00 44 THR A C 2
ATOM 1516 O O . THR A 1 44 ? 51.338 21.039 0.330 1.00 0.00 44 THR A O 2
ATOM 1527 N N . VAL A 1 45 ? 51.825 19.979 2.243 1.00 0.00 45 VAL A N 2
ATOM 1528 C CA . VAL A 1 45 ? 52.089 18.643 1.637 1.00 0.00 45 VAL A CA 2
ATOM 1529 C C . VAL A 1 45 ? 51.113 17.617 2.187 1.00 0.00 45 VAL A C 2
ATOM 1530 O O . VAL A 1 45 ? 50.870 17.576 3.375 1.00 0.00 45 VAL A O 2
ATOM 1543 N N . LEU A 1 46 ? 50.594 16.818 1.288 1.00 0.00 46 LEU A N 2
ATOM 1544 C CA . LEU A 1 46 ? 49.615 15.749 1.650 1.00 0.00 46 LEU A CA 2
ATOM 1545 C C . LEU A 1 46 ? 50.289 14.878 2.721 1.00 0.00 46 LEU A C 2
ATOM 1546 O O . LEU A 1 46 ? 51.096 14.036 2.389 1.00 0.00 46 LEU A O 2
ATOM 1562 N N . LYS A 1 47 ? 49.923 15.138 3.955 1.00 0.00 47 LYS A N 2
ATOM 1563 C CA . LYS A 1 47 ? 50.444 14.427 5.174 1.00 0.00 47 LYS A CA 2
ATOM 1564 C C . LYS A 1 47 ? 51.253 13.139 4.914 1.00 0.00 47 LYS A C 2
ATOM 1565 O O . LYS A 1 47 ? 52.369 13.013 5.379 1.00 0.00 47 LYS A O 2
ATOM 1584 N N . SER A 1 48 ? 50.661 12.231 4.180 1.00 0.00 48 SER A N 2
ATOM 1585 C CA . SER A 1 48 ? 51.334 10.935 3.851 1.00 0.00 48 SER A CA 2
ATOM 1586 C C . SER A 1 48 ? 51.197 10.612 2.373 1.00 0.00 48 SER A C 2
ATOM 1587 O O . SER A 1 48 ? 50.493 11.294 1.653 1.00 0.00 48 SER A O 2
ATOM 1595 N N . LYS A 1 49 ? 51.904 9.564 2.014 1.00 0.00 49 LYS A N 2
ATOM 1596 C CA . LYS A 1 49 ? 51.974 8.998 0.624 1.00 0.00 49 LYS A CA 2
ATOM 1597 C C . LYS A 1 49 ? 50.659 9.226 -0.118 1.00 0.00 49 LYS A C 2
ATOM 1598 O O . LYS A 1 49 ? 50.645 9.541 -1.292 1.00 0.00 49 LYS A O 2
ATOM 1617 N N . ASP A 1 50 ? 49.593 9.072 0.625 1.00 0.00 50 ASP A N 2
ATOM 1618 C CA . ASP A 1 50 ? 48.238 9.261 0.032 1.00 0.00 50 ASP A CA 2
ATOM 1619 C C . ASP A 1 50 ? 47.203 9.534 1.136 1.00 0.00 50 ASP A C 2
ATOM 1620 O O . ASP A 1 50 ? 46.283 8.769 1.360 1.00 0.00 50 ASP A O 2
ATOM 1629 N N . SER A 1 51 ? 47.399 10.642 1.804 1.00 0.00 51 SER A N 2
ATOM 1630 C CA . SER A 1 51 ? 46.475 11.054 2.909 1.00 0.00 51 SER A CA 2
ATOM 1631 C C . SER A 1 51 ? 45.287 11.802 2.253 1.00 0.00 51 SER A C 2
ATOM 1632 O O . SER A 1 51 ? 44.990 11.572 1.096 1.00 0.00 51 SER A O 2
ATOM 1640 N N . SER A 1 52 ? 44.643 12.666 2.995 1.00 0.00 52 SER A N 2
ATOM 1641 C CA . SER A 1 52 ? 43.480 13.457 2.476 1.00 0.00 52 SER A CA 2
ATOM 1642 C C . SER A 1 52 ? 43.653 14.928 2.893 1.00 0.00 52 SER A C 2
ATOM 1643 O O . SER A 1 52 ? 43.092 15.811 2.277 1.00 0.00 52 SER A O 2
ATOM 1651 N N . GLU A 1 53 ? 44.427 15.129 3.932 1.00 0.00 53 GLU A N 2
ATOM 1652 C CA . GLU A 1 53 ? 44.709 16.497 4.472 1.00 0.00 53 GLU A CA 2
ATOM 1653 C C . GLU A 1 53 ? 46.193 16.792 4.233 1.00 0.00 53 GLU A C 2
ATOM 1654 O O . GLU A 1 53 ? 47.015 15.895 4.231 1.00 0.00 53 GLU A O 2
ATOM 1666 N N . CYS A 1 54 ? 46.472 18.056 4.045 1.00 0.00 54 CYS A N 2
ATOM 1667 C CA . CYS A 1 54 ? 47.867 18.516 3.797 1.00 0.00 54 CYS A CA 2
ATOM 1668 C C . CYS A 1 54 ? 48.309 19.419 4.955 1.00 0.00 54 CYS A C 2
ATOM 1669 O O . CYS A 1 54 ? 47.533 20.190 5.486 1.00 0.00 54 CYS A O 2
ATOM 1676 N N . VAL A 1 55 ? 49.560 19.276 5.296 1.00 0.00 55 VAL A N 2
ATOM 1677 C CA . VAL A 1 55 ? 50.204 20.053 6.397 1.00 0.00 55 VAL A CA 2
ATOM 1678 C C . VAL A 1 55 ? 51.538 20.605 5.901 1.00 0.00 55 VAL A C 2
ATOM 1679 O O . VAL A 1 55 ? 52.224 19.926 5.168 1.00 0.00 55 VAL A O 2
ATOM 1692 N N . HIS A 1 56 ? 51.879 21.805 6.300 1.00 0.00 56 HIS A N 2
ATOM 1693 C CA . HIS A 1 56 ? 53.175 22.412 5.855 1.00 0.00 56 HIS A CA 2
ATOM 1694 C C . HIS A 1 56 ? 54.369 21.520 6.247 1.00 0.00 56 HIS A C 2
ATOM 1695 O O . HIS A 1 56 ? 54.255 20.729 7.163 1.00 0.00 56 HIS A O 2
ATOM 1709 N N . PRO A 1 57 ? 55.476 21.662 5.550 1.00 0.00 57 PRO A N 2
ATOM 1710 C CA . PRO A 1 57 ? 56.715 20.928 5.882 1.00 0.00 57 PRO A CA 2
ATOM 1711 C C . PRO A 1 57 ? 57.167 21.202 7.325 1.00 0.00 57 PRO A C 2
ATOM 1712 O O . PRO A 1 57 ? 57.783 20.359 7.948 1.00 0.00 57 PRO A O 2
ATOM 1723 N N . SER A 1 58 ? 56.827 22.380 7.784 1.00 0.00 58 SER A N 2
ATOM 1724 C CA . SER A 1 58 ? 57.180 22.823 9.167 1.00 0.00 58 SER A CA 2
ATOM 1725 C C . SER A 1 58 ? 56.325 22.113 10.231 1.00 0.00 58 SER A C 2
ATOM 1726 O O . SER A 1 58 ? 56.729 22.006 11.373 1.00 0.00 58 SER A O 2
ATOM 1734 N N . LYS A 1 59 ? 55.170 21.648 9.819 1.00 0.00 59 LYS A N 2
ATOM 1735 C CA . LYS A 1 59 ? 54.242 20.937 10.755 1.00 0.00 59 LYS A CA 2
ATOM 1736 C C . LYS A 1 59 ? 54.635 19.4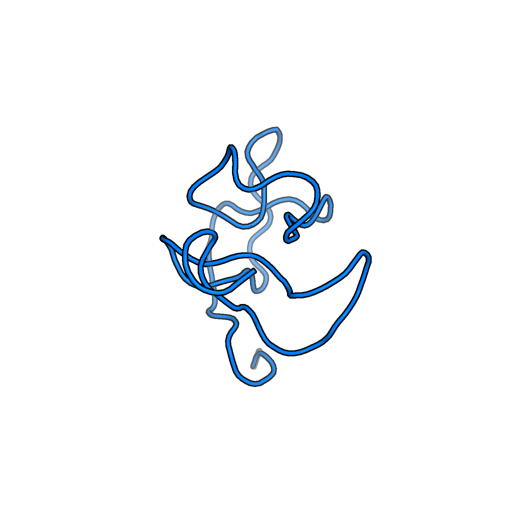72 10.783 1.00 0.00 59 LYS A C 2
ATOM 1737 O O . LYS A 1 59 ? 54.841 18.892 11.831 1.00 0.00 59 LYS A O 2
ATOM 1756 N N . CYS A 1 60 ? 54.710 18.955 9.582 1.00 0.00 60 CYS A N 2
ATOM 1757 C CA . CYS A 1 60 ? 55.072 17.535 9.347 1.00 0.00 60 CYS A CA 2
ATOM 1758 C C . CYS A 1 60 ? 56.082 16.958 10.364 1.00 0.00 60 CYS A C 2
ATOM 1759 O O . CYS A 1 60 ? 57.127 17.574 10.504 1.00 0.00 60 CYS A O 2
ATOM 1767 N N . ASN A 1 1 ? 33.513 15.505 -10.170 1.00 0.00 1 ASN A N 3
ATOM 1768 C CA . ASN A 1 1 ? 34.850 15.992 -10.616 1.00 0.00 1 ASN A CA 3
ATOM 1769 C C . ASN A 1 1 ? 35.926 15.537 -9.615 1.00 0.00 1 ASN A C 3
ATOM 1770 O O . ASN A 1 1 ? 35.657 14.738 -8.738 1.00 0.00 1 ASN A O 3
ATOM 1783 N N . PHE A 1 2 ? 37.117 16.063 -9.778 1.00 0.00 2 PHE A N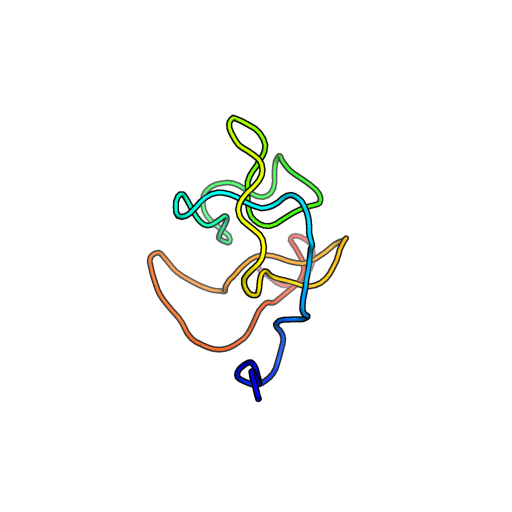 3
ATOM 1784 C CA . PHE A 1 2 ? 38.260 15.710 -8.875 1.00 0.00 2 PHE A CA 3
ATOM 1785 C C . PHE A 1 2 ? 38.219 16.492 -7.545 1.00 0.00 2 PHE A C 3
ATOM 1786 O O . PHE A 1 2 ? 39.244 16.802 -6.969 1.00 0.00 2 PHE A O 3
ATOM 1803 N N . VAL A 1 3 ? 37.022 16.781 -7.094 1.00 0.00 3 VAL A N 3
ATOM 1804 C CA . VAL A 1 3 ? 36.817 17.537 -5.816 1.00 0.00 3 VAL A CA 3
ATOM 1805 C C . VAL A 1 3 ? 37.619 16.901 -4.667 1.00 0.00 3 VAL A C 3
ATOM 1806 O O . VAL A 1 3 ? 37.641 15.694 -4.517 1.00 0.00 3 VAL A O 3
ATOM 1819 N N . CYS A 1 4 ? 38.248 17.757 -3.901 1.00 0.00 4 CYS A N 3
ATOM 1820 C CA . CYS A 1 4 ? 39.080 17.323 -2.736 1.00 0.00 4 CYS A CA 3
ATOM 1821 C C . CYS A 1 4 ? 38.779 17.999 -1.387 1.00 0.00 4 CYS A C 3
ATOM 1822 O O . CYS A 1 4 ? 38.067 18.983 -1.338 1.00 0.00 4 CYS A O 3
ATOM 1829 N N . PRO A 1 5 ? 39.342 17.441 -0.327 1.00 0.00 5 PRO A N 3
ATOM 1830 C CA . PRO A 1 5 ? 39.080 17.918 1.045 1.00 0.00 5 PRO A CA 3
ATOM 1831 C C . PRO A 1 5 ? 39.737 19.285 1.319 1.00 0.00 5 PRO A C 3
ATOM 1832 O O . PRO A 1 5 ? 40.465 19.756 0.469 1.00 0.00 5 PRO A O 3
ATOM 1843 N N . PRO A 1 6 ? 39.475 19.880 2.462 1.00 0.00 6 PRO A N 3
ATOM 1844 C CA . PRO A 1 6 ? 40.037 21.188 2.878 1.00 0.00 6 PRO A CA 3
ATOM 1845 C C . PRO A 1 6 ? 41.541 21.348 2.598 1.00 0.00 6 PRO A C 3
ATOM 1846 O O . PRO A 1 6 ? 41.935 22.253 1.888 1.00 0.00 6 PRO A O 3
ATOM 1857 N N . GLY A 1 7 ? 42.308 20.455 3.173 1.00 0.00 7 GLY A N 3
ATOM 1858 C CA . GLY A 1 7 ? 43.796 20.466 3.009 1.00 0.00 7 GLY A CA 3
ATOM 1859 C C . GLY A 1 7 ? 44.260 20.499 1.545 1.00 0.00 7 GLY A C 3
ATOM 1860 O O . GLY A 1 7 ? 45.368 20.909 1.260 1.00 0.00 7 GLY A O 3
ATOM 1864 N N . GLN A 1 8 ? 43.392 20.068 0.666 1.00 0.00 8 GLN A N 3
ATOM 1865 C CA . GLN A 1 8 ? 43.692 20.034 -0.794 1.00 0.00 8 GLN A CA 3
ATOM 1866 C C . GLN A 1 8 ? 42.768 20.974 -1.567 1.00 0.00 8 GLN A C 3
ATOM 1867 O O . GLN A 1 8 ? 41.713 21.357 -1.103 1.00 0.00 8 GLN A O 3
ATOM 1881 N N . THR A 1 9 ? 43.218 21.319 -2.742 1.00 0.00 9 THR A N 3
ATOM 1882 C CA . THR A 1 9 ? 42.440 22.228 -3.632 1.00 0.00 9 THR A CA 3
ATOM 1883 C C . THR A 1 9 ? 42.959 22.041 -5.062 1.00 0.00 9 THR A C 3
ATOM 1884 O O . THR A 1 9 ? 43.782 21.185 -5.326 1.00 0.00 9 THR A O 3
ATOM 1895 N N . PHE A 1 10 ? 42.447 22.855 -5.943 1.00 0.00 10 PHE A N 3
ATOM 1896 C CA . PHE A 1 10 ? 42.861 22.797 -7.376 1.00 0.00 10 PHE A CA 3
ATOM 1897 C C . PHE A 1 10 ? 44.386 22.973 -7.481 1.00 0.00 10 PHE A C 3
ATOM 1898 O O . PHE A 1 10 ? 45.008 23.592 -6.640 1.00 0.00 10 PHE A O 3
ATOM 1915 N N . GLN A 1 11 ? 44.930 22.414 -8.526 1.00 0.00 11 GLN A N 3
ATOM 1916 C CA . GLN A 1 11 ? 46.398 22.493 -8.766 1.00 0.00 11 GLN A CA 3
ATOM 1917 C C . GLN A 1 11 ? 46.445 22.586 -10.299 1.00 0.00 11 GLN A C 3
ATOM 1918 O O . GLN A 1 11 ? 45.972 21.684 -10.963 1.00 0.00 11 GLN A O 3
ATOM 1932 N N . THR A 1 12 ? 47.000 23.649 -10.825 1.00 0.00 12 THR A N 3
ATOM 1933 C CA . THR A 1 12 ? 47.057 23.784 -12.314 1.00 0.00 12 THR A CA 3
ATOM 1934 C C . THR A 1 12 ? 48.182 22.956 -12.949 1.00 0.00 12 THR A C 3
ATOM 1935 O O . THR A 1 12 ? 47.921 22.259 -13.911 1.00 0.00 12 THR A O 3
ATOM 1946 N N . CYS A 1 13 ? 49.381 23.038 -12.419 1.00 0.00 13 CYS A N 3
ATOM 1947 C CA . CYS A 1 13 ? 50.494 22.241 -13.019 1.00 0.00 13 CYS A CA 3
ATOM 1948 C C . CYS A 1 13 ? 51.044 21.167 -12.090 1.00 0.00 13 CYS A C 3
ATOM 1949 O O . CYS A 1 13 ? 51.928 21.408 -11.289 1.00 0.00 13 CYS A O 3
ATOM 1956 N N . ALA A 1 14 ? 50.486 19.995 -12.230 1.00 0.00 14 ALA A N 3
ATOM 1957 C CA . ALA A 1 14 ? 50.940 18.862 -11.387 1.00 0.00 14 ALA A CA 3
ATOM 1958 C C . ALA A 1 14 ? 50.529 17.521 -11.974 1.00 0.00 14 ALA A C 3
ATOM 1959 O O . ALA A 1 14 ? 49.398 17.362 -12.378 1.00 0.00 14 ALA A O 3
ATOM 1966 N N . SER A 1 15 ? 51.455 16.597 -12.004 1.00 0.00 15 SER A N 3
ATOM 1967 C CA . SER A 1 15 ? 51.171 15.237 -12.557 1.00 0.00 15 SER A CA 3
ATOM 1968 C C . SER A 1 15 ? 50.271 14.474 -11.566 1.00 0.00 15 SER A C 3
ATOM 1969 O O . SER A 1 15 ? 49.384 15.052 -10.967 1.00 0.00 15 SER A O 3
ATOM 1977 N N . SER A 1 16 ? 50.524 13.201 -11.424 1.00 0.00 16 SER A N 3
ATOM 1978 C CA . SER A 1 16 ? 49.736 12.346 -10.502 1.00 0.00 16 SER A CA 3
ATOM 1979 C C . SER A 1 16 ? 50.656 11.819 -9.389 1.00 0.00 16 SER A C 3
ATOM 1980 O O . SER A 1 16 ? 50.339 10.810 -8.788 1.00 0.00 16 SER A O 3
ATOM 1988 N N . CYS A 1 17 ? 51.761 12.499 -9.145 1.00 0.00 17 CYS A N 3
ATOM 1989 C CA . CYS A 1 17 ? 52.687 12.005 -8.057 1.00 0.00 17 CYS A CA 3
ATOM 1990 C C . CYS A 1 17 ? 52.595 12.907 -6.789 1.00 0.00 17 CYS A C 3
ATOM 1991 O O . CYS A 1 17 ? 53.463 13.729 -6.571 1.00 0.00 17 CYS A O 3
ATOM 1998 N N . PRO A 1 18 ? 51.563 12.742 -5.978 1.00 0.00 18 PRO A N 3
ATOM 1999 C CA . PRO A 1 18 ? 51.215 13.720 -4.920 1.00 0.00 18 PRO A CA 3
ATOM 2000 C C . PRO A 1 18 ? 52.340 14.052 -3.959 1.00 0.00 18 PRO A C 3
ATOM 2001 O O . PRO A 1 18 ? 53.082 13.170 -3.571 1.00 0.00 18 PRO A O 3
ATOM 2012 N N . LYS A 1 19 ? 52.418 15.318 -3.616 1.00 0.00 19 LYS A N 3
ATOM 2013 C CA . LYS A 1 19 ? 53.481 15.731 -2.682 1.00 0.00 19 LYS A CA 3
ATOM 2014 C C . LYS A 1 19 ? 52.979 15.374 -1.294 1.00 0.00 19 LYS A C 3
ATOM 2015 O O . LYS A 1 19 ? 51.789 15.304 -1.052 1.00 0.00 19 LYS A O 3
ATOM 2034 N N . THR A 1 20 ? 53.923 15.167 -0.427 1.00 0.00 20 THR A N 3
ATOM 2035 C CA . THR A 1 20 ? 53.602 14.789 0.983 1.00 0.00 20 THR A CA 3
ATOM 2036 C C . THR A 1 20 ? 54.747 15.201 1.909 1.00 0.00 20 THR A C 3
ATOM 2037 O O . THR A 1 20 ? 55.709 15.795 1.462 1.00 0.00 20 THR A O 3
ATOM 2048 N N . CYS A 1 21 ? 54.607 14.873 3.174 1.00 0.00 21 CYS A N 3
ATOM 2049 C CA . CYS A 1 21 ? 55.685 15.221 4.150 1.00 0.00 21 CYS A CA 3
ATOM 2050 C C . CYS A 1 21 ? 56.977 14.504 3.728 1.00 0.00 21 CYS A C 3
ATOM 2051 O O . CYS A 1 21 ? 58.064 14.857 4.143 1.00 0.00 21 CYS A O 3
ATOM 2058 N N . GLU A 1 22 ? 56.793 13.500 2.910 1.00 0.00 22 GLU A N 3
ATOM 2059 C CA . GLU A 1 22 ? 57.939 12.702 2.388 1.00 0.00 22 GLU A CA 3
ATOM 2060 C C . GLU A 1 22 ? 58.419 13.486 1.157 1.00 0.00 22 GLU A C 3
ATOM 2061 O O . GLU A 1 22 ? 59.557 13.899 1.049 1.00 0.00 22 GLU A O 3
ATOM 2073 N N . THR A 1 23 ? 57.468 13.648 0.274 1.00 0.00 23 THR A N 3
ATOM 2074 C CA . THR A 1 23 ? 57.654 14.356 -1.015 1.00 0.00 23 THR A CA 3
ATOM 2075 C C . THR A 1 23 ? 57.444 15.880 -0.896 1.00 0.00 23 THR A C 3
ATOM 2076 O O . THR A 1 23 ? 56.657 16.479 -1.601 1.00 0.00 23 THR A O 3
ATOM 2087 N N . ARG A 1 24 ? 58.179 16.457 0.016 1.00 0.00 24 ARG A N 3
ATOM 2088 C CA . ARG A 1 24 ? 58.120 17.937 0.279 1.00 0.00 24 ARG A CA 3
ATOM 2089 C C . ARG A 1 24 ? 58.867 18.763 -0.761 1.00 0.00 24 ARG A C 3
ATOM 2090 O O . ARG A 1 24 ? 58.764 19.974 -0.799 1.00 0.00 24 ARG A O 3
ATOM 2111 N N . ASN A 1 25 ? 59.595 18.043 -1.562 1.00 0.00 25 ASN A N 3
ATOM 2112 C CA . ASN A 1 25 ? 60.425 18.616 -2.653 1.00 0.00 25 ASN A CA 3
ATOM 2113 C C . ASN A 1 25 ? 59.841 19.814 -3.433 1.00 0.00 25 ASN A C 3
ATOM 2114 O O . ASN A 1 25 ? 60.596 20.616 -3.948 1.00 0.00 25 ASN A O 3
ATOM 2125 N N . LYS A 1 26 ? 58.536 19.912 -3.507 1.00 0.00 26 LYS A N 3
ATOM 2126 C CA . LYS A 1 26 ? 57.887 21.037 -4.240 1.00 0.00 26 LYS A CA 3
ATOM 2127 C C . LYS A 1 26 ? 56.496 21.322 -3.660 1.00 0.00 26 LYS A C 3
ATOM 2128 O O . LYS A 1 26 ? 55.836 20.436 -3.151 1.00 0.00 26 LYS A O 3
ATOM 2147 N N . LEU A 1 27 ? 56.114 22.570 -3.767 1.00 0.00 27 LEU A N 3
ATOM 2148 C CA . LEU A 1 27 ? 54.787 23.056 -3.260 1.00 0.00 27 LEU A CA 3
ATOM 2149 C C . LEU A 1 27 ? 53.641 22.897 -4.276 1.00 0.00 27 LEU A C 3
ATOM 2150 O O . LEU A 1 27 ? 52.811 23.761 -4.486 1.00 0.00 27 LEU A O 3
ATOM 2166 N N . VAL A 1 28 ? 53.669 21.744 -4.871 1.00 0.00 28 VAL A N 3
ATOM 2167 C CA . VAL A 1 28 ? 52.673 21.314 -5.900 1.00 0.00 28 VAL A CA 3
ATOM 2168 C C . VAL A 1 28 ? 52.558 19.810 -5.802 1.00 0.00 28 VAL A C 3
ATOM 2169 O O . VAL A 1 28 ? 53.526 19.151 -5.472 1.00 0.00 28 VAL A O 3
ATOM 2182 N N . LEU A 1 29 ? 51.387 19.309 -6.099 1.00 0.00 29 LEU A N 3
ATOM 2183 C CA . LEU A 1 29 ? 51.172 17.838 -6.030 1.00 0.00 29 LEU A CA 3
ATOM 2184 C C . LEU A 1 29 ? 52.353 17.110 -6.662 1.00 0.00 29 LEU A C 3
ATOM 2185 O O . LEU A 1 29 ? 52.949 16.232 -6.074 1.00 0.00 29 LEU A O 3
ATOM 2201 N N . CYS A 1 30 ? 52.645 17.534 -7.850 1.00 0.00 30 CYS A N 3
ATOM 2202 C CA . CYS A 1 30 ? 53.776 16.947 -8.628 1.00 0.00 30 CYS A CA 3
ATOM 2203 C C . CYS A 1 30 ? 54.260 18.028 -9.608 1.00 0.00 30 CYS A C 3
ATOM 2204 O O . CYS A 1 30 ? 53.665 19.088 -9.674 1.00 0.00 30 CYS A O 3
ATOM 2211 N N . ASP A 1 31 ? 55.310 17.755 -10.342 1.00 0.00 31 ASP A N 3
ATOM 2212 C CA . ASP A 1 31 ? 55.840 18.773 -11.314 1.00 0.00 31 ASP A CA 3
ATOM 2213 C C . ASP A 1 31 ? 56.181 18.253 -12.713 1.00 0.00 31 ASP A C 3
ATOM 2214 O O . ASP A 1 31 ? 56.117 18.999 -13.672 1.00 0.00 31 ASP A O 3
ATOM 2223 N N . LYS A 1 32 ? 56.534 16.997 -12.785 1.00 0.00 32 LYS A N 3
ATOM 2224 C CA . LYS A 1 32 ? 56.898 16.361 -14.098 1.00 0.00 32 LYS A CA 3
ATOM 2225 C C . LYS A 1 32 ? 55.843 16.572 -15.207 1.00 0.00 32 LYS A C 3
ATOM 2226 O O . LYS A 1 32 ? 56.147 16.420 -16.375 1.00 0.00 32 LYS A O 3
ATOM 2245 N N . LYS A 1 33 ? 54.643 16.912 -14.807 1.00 0.00 33 LYS A N 3
ATOM 2246 C CA . LYS A 1 33 ? 53.533 17.149 -15.786 1.00 0.00 33 LYS A CA 3
ATOM 2247 C C . LYS A 1 33 ? 52.588 18.189 -15.177 1.00 0.00 33 LYS A C 3
ATOM 2248 O O . LYS A 1 33 ? 52.528 18.337 -13.972 1.00 0.00 33 LYS A O 3
ATOM 2267 N N . CYS A 1 34 ? 51.883 18.874 -16.041 1.00 0.00 34 CYS A N 3
ATOM 2268 C CA . CYS A 1 34 ? 50.920 19.918 -15.595 1.00 0.00 34 CYS A CA 3
ATOM 2269 C C . CYS A 1 34 ? 49.445 19.530 -15.781 1.00 0.00 34 CYS A C 3
ATOM 2270 O O . CYS A 1 34 ? 48.787 19.932 -16.724 1.00 0.00 34 CYS A O 3
ATOM 2277 N N . ASN A 1 35 ? 48.977 18.745 -14.856 1.00 0.00 35 ASN A N 3
ATOM 2278 C CA . ASN A 1 35 ? 47.544 18.291 -14.902 1.00 0.00 35 ASN A CA 3
ATOM 2279 C C . ASN A 1 35 ? 46.749 19.310 -14.074 1.00 0.00 35 ASN A C 3
ATOM 2280 O O . ASN A 1 35 ? 47.134 19.621 -12.961 1.00 0.00 35 ASN A O 3
ATOM 2291 N N . GLN A 1 36 ? 45.675 19.801 -14.634 1.00 0.00 36 GLN A N 3
ATOM 2292 C CA . GLN A 1 36 ? 44.831 20.798 -13.908 1.00 0.00 36 GLN A CA 3
ATOM 2293 C C . GLN A 1 36 ? 43.785 20.005 -13.104 1.00 0.00 36 GLN A C 3
ATOM 2294 O O . GLN A 1 36 ? 42.633 19.901 -13.480 1.00 0.00 36 GLN A O 3
ATOM 2308 N N . ARG A 1 37 ? 44.255 19.464 -12.005 1.00 0.00 37 ARG A N 3
ATOM 2309 C CA . ARG A 1 37 ? 43.388 18.649 -11.092 1.00 0.00 37 ARG A CA 3
ATOM 2310 C C . ARG A 1 37 ? 43.726 18.993 -9.629 1.00 0.00 37 ARG A C 3
ATOM 2311 O O . ARG A 1 37 ? 44.444 19.934 -9.364 1.00 0.00 37 ARG A O 3
ATOM 2332 N N . CYS A 1 38 ? 43.191 18.207 -8.726 1.00 0.00 38 CYS A N 3
ATOM 2333 C CA . CYS A 1 38 ? 43.425 18.397 -7.256 1.00 0.00 38 CYS A CA 3
ATOM 2334 C C . CYS A 1 38 ? 44.921 18.357 -6.898 1.00 0.00 38 CYS A C 3
ATOM 2335 O O . CYS A 1 38 ? 45.747 17.990 -7.711 1.00 0.00 38 CYS A O 3
ATOM 2342 N N . GLY A 1 39 ? 45.209 18.745 -5.682 1.00 0.00 39 GLY A N 3
ATOM 2343 C CA . GLY A 1 39 ? 46.610 18.763 -5.176 1.00 0.00 39 GLY A CA 3
ATOM 2344 C C . GLY A 1 39 ? 46.669 19.644 -3.938 1.00 0.00 39 GLY A C 3
ATOM 2345 O O . GLY A 1 39 ? 45.949 20.622 -3.867 1.00 0.00 39 GLY A O 3
ATOM 2349 N N . CYS A 1 40 ? 47.512 19.292 -2.992 1.00 0.00 40 CYS A N 3
ATOM 2350 C CA . CYS A 1 40 ? 47.621 20.115 -1.758 1.00 0.00 40 CYS A CA 3
ATOM 2351 C C . CYS A 1 40 ? 47.900 21.565 -2.119 1.00 0.00 40 CYS A C 3
ATOM 2352 O O . CYS A 1 40 ? 48.302 21.877 -3.224 1.00 0.00 40 CYS A O 3
ATOM 2359 N N . ILE A 1 41 ? 47.684 22.412 -1.158 1.00 0.00 41 ILE A N 3
ATOM 2360 C CA . ILE A 1 41 ? 47.910 23.861 -1.415 1.00 0.00 41 ILE A CA 3
ATOM 2361 C C . ILE A 1 41 ? 49.417 24.142 -1.496 1.00 0.00 41 ILE A C 3
ATOM 2362 O O . ILE A 1 41 ? 50.233 23.380 -1.011 1.00 0.00 41 ILE A O 3
ATOM 2378 N N . SER A 1 42 ? 49.718 25.248 -2.121 1.00 0.00 42 SER A N 3
ATOM 2379 C CA . SER A 1 42 ? 51.133 25.683 -2.295 1.00 0.00 42 SER A CA 3
ATOM 2380 C C . SER A 1 42 ? 51.644 26.228 -0.958 1.00 0.00 42 SER A C 3
ATOM 2381 O O . SER A 1 42 ? 51.457 27.377 -0.605 1.00 0.00 42 SER A O 3
ATOM 2389 N N . GLY A 1 43 ? 52.285 25.330 -0.262 1.00 0.00 43 GLY A N 3
ATOM 2390 C CA . GLY A 1 43 ? 52.868 25.624 1.075 1.00 0.00 43 GLY A CA 3
ATOM 2391 C C . GLY A 1 43 ? 52.698 24.355 1.907 1.00 0.00 43 GLY A C 3
ATOM 2392 O O . GLY A 1 43 ? 53.502 24.072 2.773 1.00 0.00 43 GLY A O 3
ATOM 2396 N N . THR A 1 44 ? 51.646 23.631 1.605 1.00 0.00 44 THR A N 3
ATOM 2397 C CA . THR A 1 44 ? 51.353 22.362 2.334 1.00 0.00 44 THR A CA 3
ATOM 2398 C C . THR A 1 44 ? 51.858 21.166 1.521 1.00 0.00 44 THR A C 3
ATOM 2399 O O . THR A 1 44 ? 52.463 21.322 0.480 1.00 0.00 44 THR A O 3
ATOM 2410 N N . VAL A 1 45 ? 51.575 20.015 2.063 1.00 0.00 45 VAL A N 3
ATOM 2411 C CA . VAL A 1 45 ? 51.942 18.689 1.483 1.00 0.00 45 VAL A CA 3
ATOM 2412 C C . VAL A 1 45 ? 50.990 17.672 2.100 1.00 0.00 45 VAL A C 3
ATOM 2413 O O . VAL A 1 45 ? 50.740 17.719 3.288 1.00 0.00 45 VAL A O 3
ATOM 2426 N N . LEU A 1 46 ? 50.488 16.786 1.277 1.00 0.00 46 LEU A N 3
ATOM 2427 C CA . LEU A 1 46 ? 49.539 15.735 1.758 1.00 0.00 46 LEU A CA 3
ATOM 2428 C C . LEU A 1 46 ? 50.236 14.949 2.876 1.00 0.00 46 LEU A C 3
ATOM 2429 O O . LEU A 1 46 ? 51.076 14.116 2.607 1.00 0.00 46 LEU A O 3
ATOM 2445 N N . LYS A 1 47 ? 49.842 15.275 4.083 1.00 0.00 47 LYS A N 3
ATOM 2446 C CA . LYS A 1 47 ? 50.360 14.668 5.356 1.00 0.00 47 LYS A CA 3
ATOM 2447 C C . LYS A 1 47 ? 51.191 13.378 5.214 1.00 0.00 47 LYS A C 3
ATOM 2448 O O . LYS A 1 47 ? 52.272 13.293 5.763 1.00 0.00 47 LYS A O 3
ATOM 2467 N N . SER A 1 48 ? 50.672 12.419 4.492 1.00 0.00 48 SER A N 3
ATOM 2468 C CA . SER A 1 48 ? 51.402 11.128 4.290 1.00 0.00 48 SER A CA 3
ATOM 2469 C C . SER A 1 48 ? 51.349 10.731 2.823 1.00 0.00 48 SER A C 3
ATOM 2470 O O . SER A 1 48 ? 50.733 11.411 2.023 1.00 0.00 48 SER A O 3
ATOM 2478 N N . LYS A 1 49 ? 52.010 9.633 2.539 1.00 0.00 49 LYS A N 3
ATOM 2479 C CA . LYS A 1 49 ? 52.092 9.058 1.158 1.00 0.00 49 LYS A CA 3
ATOM 2480 C C . LYS A 1 49 ? 50.747 9.154 0.418 1.00 0.00 49 LYS A C 3
ATOM 2481 O O . LYS A 1 49 ? 50.712 9.250 -0.793 1.00 0.00 49 LYS A O 3
ATOM 2500 N N . ASP A 1 50 ? 49.687 9.129 1.189 1.00 0.00 50 ASP A N 3
ATOM 2501 C CA . ASP A 1 50 ? 48.318 9.213 0.601 1.00 0.00 50 ASP A CA 3
ATOM 2502 C C . ASP A 1 50 ? 47.282 9.520 1.703 1.00 0.00 50 ASP A C 3
ATOM 2503 O O . ASP A 1 50 ? 46.364 8.758 1.941 1.00 0.00 50 ASP A O 3
ATOM 2512 N N . SER A 1 51 ? 47.463 10.644 2.354 1.00 0.00 51 SER A N 3
ATOM 2513 C CA . SER A 1 51 ? 46.527 11.060 3.446 1.00 0.00 51 SER A CA 3
ATOM 2514 C C . SER A 1 51 ? 45.289 11.724 2.785 1.00 0.00 51 SER A C 3
ATOM 2515 O O . SER A 1 51 ? 44.980 11.438 1.644 1.00 0.00 51 SER A O 3
ATOM 2523 N N . SER A 1 52 ? 44.616 12.581 3.511 1.00 0.00 52 SER A N 3
ATOM 2524 C CA . SER A 1 52 ? 43.404 13.295 2.993 1.00 0.00 52 SER A CA 3
ATOM 2525 C C . SER A 1 52 ? 43.377 14.720 3.594 1.00 0.00 52 SER A C 3
ATOM 2526 O O . SER A 1 52 ? 42.387 15.420 3.510 1.00 0.00 52 SER A O 3
ATOM 2534 N N . GLU A 1 53 ? 44.482 15.101 4.185 1.00 0.00 53 GLU A N 3
ATOM 2535 C CA . GLU A 1 53 ? 44.610 16.454 4.814 1.00 0.00 53 GLU A CA 3
ATOM 2536 C C . GLU A 1 53 ? 46.075 16.838 4.528 1.00 0.00 53 GLU A C 3
ATOM 2537 O O . GLU A 1 53 ? 46.948 15.993 4.610 1.00 0.00 53 GLU A O 3
ATOM 2549 N N . CYS A 1 54 ? 46.308 18.085 4.204 1.00 0.00 54 CYS A N 3
ATOM 2550 C CA . CYS A 1 54 ? 47.699 18.548 3.903 1.00 0.00 54 CYS A CA 3
ATOM 2551 C C . CYS A 1 54 ? 48.242 19.514 4.967 1.00 0.00 54 CYS A C 3
ATOM 2552 O O . CYS A 1 54 ? 47.564 20.421 5.406 1.00 0.00 54 CYS A O 3
ATOM 2559 N N . VAL A 1 55 ? 49.470 19.266 5.335 1.00 0.00 55 VAL A N 3
ATOM 2560 C CA . VAL A 1 55 ? 50.202 20.081 6.356 1.00 0.00 55 VAL A CA 3
ATOM 2561 C C . VAL A 1 55 ? 51.466 20.675 5.731 1.00 0.00 55 VAL A C 3
ATOM 2562 O O . VAL A 1 55 ? 51.929 20.182 4.726 1.00 0.00 55 VAL A O 3
ATOM 2575 N N . HIS A 1 56 ? 51.991 21.712 6.331 1.00 0.00 56 HIS A N 3
ATOM 2576 C CA . HIS A 1 56 ? 53.233 22.353 5.793 1.00 0.00 56 HIS A CA 3
ATOM 2577 C C . HIS A 1 56 ? 54.449 21.482 6.149 1.00 0.00 56 HIS A C 3
ATOM 2578 O O . HIS A 1 56 ? 54.385 20.713 7.088 1.00 0.00 56 HIS A O 3
ATOM 2592 N N . PRO A 1 57 ? 55.523 21.617 5.399 1.00 0.00 57 PRO A N 3
ATOM 2593 C CA . PRO A 1 57 ? 56.768 20.868 5.666 1.00 0.00 57 PRO A CA 3
ATOM 2594 C C . PRO A 1 57 ? 57.328 21.194 7.059 1.00 0.00 57 PRO A C 3
ATOM 2595 O O . PRO A 1 57 ? 57.997 20.378 7.663 1.00 0.00 57 PRO A O 3
ATOM 2606 N N . SER A 1 58 ? 57.013 22.387 7.497 1.00 0.00 58 SER A N 3
ATOM 2607 C CA . SER A 1 58 ? 57.461 22.889 8.830 1.00 0.00 58 SER A CA 3
ATOM 2608 C C . SER A 1 58 ? 56.701 22.201 9.976 1.00 0.00 58 SER A C 3
ATOM 2609 O O . SER A 1 58 ? 57.198 22.120 11.083 1.00 0.00 58 SER A O 3
ATOM 2617 N N . LYS A 1 59 ? 55.519 21.726 9.668 1.00 0.00 59 LYS A N 3
ATOM 2618 C CA . LYS A 1 59 ? 54.675 21.034 10.694 1.00 0.00 59 LYS A CA 3
ATOM 2619 C C . LYS A 1 59 ? 55.091 19.578 10.711 1.00 0.00 59 LYS A C 3
ATOM 2620 O O . LYS A 1 59 ? 55.350 19.002 11.751 1.00 0.00 59 LYS A O 3
ATOM 2639 N N . CYS A 1 60 ? 55.128 19.056 9.510 1.00 0.00 60 CYS A N 3
ATOM 2640 C CA . CYS A 1 60 ? 55.505 17.642 9.284 1.00 0.00 60 CYS A CA 3
ATOM 2641 C C . CYS A 1 60 ? 56.677 17.172 10.173 1.00 0.00 60 CYS A C 3
ATOM 2642 O O . CYS A 1 60 ? 56.502 16.142 10.802 1.00 0.00 60 CYS A O 3
ATOM 2650 N N . ASN A 1 1 ? 32.187 21.480 -10.238 1.00 0.00 1 ASN A N 4
ATOM 2651 C CA . ASN A 1 1 ? 32.111 20.091 -10.781 1.00 0.00 1 ASN A CA 4
ATOM 2652 C C . ASN A 1 1 ? 33.338 19.270 -10.352 1.00 0.00 1 ASN A C 4
ATOM 2653 O O . ASN A 1 1 ? 33.512 18.146 -10.783 1.00 0.00 1 ASN A O 4
ATOM 2666 N N . PHE A 1 2 ? 34.149 19.858 -9.509 1.00 0.00 2 PHE A N 4
ATOM 2667 C CA . PHE A 1 2 ? 35.381 19.181 -9.006 1.00 0.00 2 PHE A CA 4
ATOM 2668 C C . PHE A 1 2 ? 35.888 19.948 -7.776 1.00 0.00 2 PHE A C 4
ATOM 2669 O O . PHE A 1 2 ? 36.211 21.118 -7.868 1.00 0.00 2 PHE A O 4
ATOM 2686 N N . VAL A 1 3 ? 35.937 19.258 -6.663 1.00 0.00 3 VAL A N 4
ATOM 2687 C CA . VAL A 1 3 ? 36.408 19.875 -5.382 1.00 0.00 3 VAL A CA 4
ATOM 2688 C C . VAL A 1 3 ? 37.262 18.871 -4.593 1.00 0.00 3 VAL A C 4
ATOM 2689 O O . VAL A 1 3 ? 37.065 17.672 -4.655 1.00 0.00 3 VAL A O 4
ATOM 2702 N N . CYS A 1 4 ? 38.192 19.439 -3.873 1.00 0.00 4 CYS A N 4
ATOM 2703 C CA . CYS A 1 4 ? 39.148 18.673 -3.018 1.00 0.00 4 CYS A CA 4
ATOM 2704 C C . CYS A 1 4 ? 38.507 18.252 -1.678 1.00 0.00 4 CYS A C 4
ATOM 2705 O O . CYS A 1 4 ? 37.345 18.514 -1.440 1.00 0.00 4 CYS A O 4
ATOM 2712 N N . PRO A 1 5 ? 39.290 17.607 -0.840 1.00 0.00 5 PRO A N 4
ATOM 2713 C CA . PRO A 1 5 ? 39.079 17.611 0.611 1.00 0.00 5 PRO A CA 4
ATOM 2714 C C . PRO A 1 5 ? 39.845 18.750 1.309 1.00 0.00 5 PRO A C 4
ATOM 2715 O O . PRO A 1 5 ? 40.576 19.481 0.662 1.00 0.00 5 PRO A O 4
ATOM 2726 N N . PRO A 1 6 ? 39.659 18.862 2.604 1.00 0.00 6 PRO A N 4
ATOM 2727 C CA . PRO A 1 6 ? 40.438 19.784 3.450 1.00 0.00 6 PRO A CA 4
ATOM 2728 C C . PRO A 1 6 ? 41.946 19.628 3.216 1.00 0.00 6 PRO A C 4
ATOM 2729 O O . PRO A 1 6 ? 42.406 18.528 2.984 1.00 0.00 6 PRO A O 4
ATOM 2740 N N . GLY A 1 7 ? 42.646 20.730 3.280 1.00 0.00 7 GLY A N 4
ATOM 2741 C CA . GLY A 1 7 ? 44.125 20.699 3.071 1.00 0.00 7 GLY A CA 4
ATOM 2742 C C . GLY A 1 7 ? 44.550 20.714 1.596 1.00 0.00 7 GLY A C 4
ATOM 2743 O O . GLY A 1 7 ? 45.726 20.845 1.321 1.00 0.00 7 GLY A O 4
ATOM 2747 N N . GLN A 1 8 ? 43.613 20.581 0.684 1.00 0.00 8 GLN A N 4
ATOM 2748 C CA . GLN A 1 8 ? 43.963 20.588 -0.772 1.00 0.00 8 GLN A CA 4
ATOM 2749 C C . GLN A 1 8 ? 42.996 21.480 -1.552 1.00 0.00 8 GLN A C 4
ATOM 2750 O O . GLN A 1 8 ? 41.889 21.744 -1.123 1.00 0.00 8 GLN A O 4
ATOM 2764 N N . THR A 1 9 ? 43.477 21.907 -2.689 1.00 0.00 9 THR A N 4
ATOM 2765 C CA . THR A 1 9 ? 42.702 22.788 -3.613 1.00 0.00 9 THR A CA 4
ATOM 2766 C C . THR A 1 9 ? 43.014 22.397 -5.058 1.00 0.00 9 THR A C 4
ATOM 2767 O O . THR A 1 9 ? 43.912 21.620 -5.321 1.00 0.00 9 THR A O 4
ATOM 2778 N N . PHE A 1 10 ? 42.248 22.964 -5.948 1.00 0.00 10 PHE A N 4
ATOM 2779 C CA . PHE A 1 10 ? 42.430 22.684 -7.402 1.00 0.00 10 PHE A CA 4
ATOM 2780 C C . PHE A 1 10 ? 43.822 23.183 -7.799 1.00 0.00 10 PHE A C 4
ATOM 2781 O O . PHE A 1 10 ? 44.391 24.013 -7.114 1.00 0.00 10 PHE A O 4
ATOM 2798 N N . GLN A 1 11 ? 44.338 22.675 -8.888 1.00 0.00 11 GLN A N 4
ATOM 2799 C CA . GLN A 1 11 ? 45.690 23.127 -9.311 1.00 0.00 11 GLN A CA 4
ATOM 2800 C C . GLN A 1 11 ? 45.757 22.912 -10.797 1.00 0.00 11 GLN A C 4
ATOM 2801 O O . GLN A 1 11 ? 45.096 22.058 -11.361 1.00 0.00 11 GLN A O 4
ATOM 2815 N N . THR A 1 12 ? 46.584 23.728 -11.368 1.00 0.00 12 THR A N 4
ATOM 2816 C CA . THR A 1 12 ? 46.785 23.682 -12.822 1.00 0.00 12 THR A CA 4
ATOM 2817 C C . THR A 1 12 ? 47.846 22.684 -13.274 1.00 0.00 12 THR A C 4
ATOM 2818 O O . THR A 1 12 ? 47.550 21.823 -14.079 1.00 0.00 12 THR A O 4
ATOM 2829 N N . CYS A 1 13 ? 49.038 22.820 -12.747 1.00 0.00 13 CYS A N 4
ATOM 2830 C CA . CYS A 1 13 ? 50.116 21.879 -13.163 1.00 0.00 13 CYS A CA 4
ATOM 2831 C C . CYS A 1 13 ? 50.651 20.932 -12.098 1.00 0.00 13 CYS A C 4
ATOM 2832 O O . CYS A 1 13 ? 51.462 21.296 -11.267 1.00 0.00 13 CYS A O 4
ATOM 2839 N N . ALA A 1 14 ? 50.156 19.726 -12.171 1.00 0.00 14 ALA A N 4
ATOM 2840 C CA . ALA A 1 14 ? 50.584 18.679 -11.207 1.00 0.00 14 ALA A CA 4
ATOM 2841 C C . ALA A 1 14 ? 50.268 17.276 -11.719 1.00 0.00 14 ALA A C 4
ATOM 2842 O O . ALA A 1 14 ? 49.149 17.027 -12.112 1.00 0.00 14 ALA A O 4
ATOM 2849 N N . SER A 1 15 ? 51.246 16.400 -11.705 1.00 0.00 15 SER A N 4
ATOM 2850 C CA . SER A 1 15 ? 51.022 15.000 -12.188 1.00 0.00 15 SER A CA 4
ATOM 2851 C C . SER A 1 15 ? 50.219 14.256 -11.101 1.00 0.00 15 SER A C 4
ATOM 2852 O O . SER A 1 15 ? 49.296 14.802 -10.527 1.00 0.00 15 SER A O 4
ATOM 2860 N N . SER A 1 16 ? 50.593 13.028 -10.853 1.00 0.00 16 SER A N 4
ATOM 2861 C CA . SER A 1 16 ? 49.917 12.188 -9.828 1.00 0.00 16 SER A CA 4
ATOM 2862 C C . SER A 1 16 ? 50.995 11.782 -8.815 1.00 0.00 16 SER A C 4
ATOM 2863 O O . SER A 1 16 ? 50.897 10.734 -8.206 1.00 0.00 16 SER A O 4
ATOM 2871 N N . CYS A 1 17 ? 51.995 12.629 -8.670 1.00 0.00 17 CYS A N 4
ATOM 2872 C CA . CYS A 1 17 ? 53.101 12.319 -7.700 1.00 0.00 17 CYS A CA 4
ATOM 2873 C C . CYS A 1 17 ? 52.996 13.262 -6.477 1.00 0.00 17 CYS A C 4
ATOM 2874 O O . CYS A 1 17 ? 53.709 14.244 -6.398 1.00 0.00 17 CYS A O 4
ATOM 2881 N N . PRO A 1 18 ? 52.115 12.954 -5.548 1.00 0.00 18 PRO A N 4
ATOM 2882 C CA . PRO A 1 18 ? 51.777 13.893 -4.462 1.00 0.00 18 PRO A CA 4
ATOM 2883 C C . PRO A 1 18 ? 52.986 14.368 -3.646 1.00 0.00 18 PRO A C 4
ATOM 2884 O O . PRO A 1 18 ? 53.857 13.587 -3.312 1.00 0.00 18 PRO A O 4
ATOM 2895 N N . LYS A 1 19 ? 52.967 15.644 -3.373 1.00 0.00 19 LYS A N 4
ATOM 2896 C CA . LYS A 1 19 ? 54.047 16.308 -2.586 1.00 0.00 19 LYS A CA 4
ATOM 2897 C C . LYS A 1 19 ? 53.577 16.133 -1.147 1.00 0.00 19 LYS A C 4
ATOM 2898 O O . LYS A 1 19 ? 52.835 16.932 -0.608 1.00 0.00 19 LYS A O 4
ATOM 2917 N N . THR A 1 20 ? 54.042 15.054 -0.588 1.00 0.00 20 THR A N 4
ATOM 2918 C CA . THR A 1 20 ? 53.699 14.693 0.811 1.00 0.00 20 THR A CA 4
ATOM 2919 C C . THR A 1 20 ? 54.799 15.098 1.781 1.00 0.00 20 THR A C 4
ATOM 2920 O O . THR A 1 20 ? 55.817 15.620 1.373 1.00 0.00 20 THR A O 4
ATOM 2931 N N . CYS A 1 21 ? 54.549 14.838 3.042 1.00 0.00 21 CYS A N 4
ATOM 2932 C CA . CYS A 1 21 ? 55.551 15.180 4.094 1.00 0.00 21 CYS A CA 4
ATOM 2933 C C . CYS A 1 21 ? 56.887 14.479 3.819 1.00 0.00 21 CYS A C 4
ATOM 2934 O O . CYS A 1 21 ? 57.914 14.872 4.339 1.00 0.00 21 CYS A O 4
ATOM 2941 N N . GLU A 1 22 ? 56.819 13.451 3.010 1.00 0.00 22 GLU A N 4
ATOM 2942 C CA . GLU A 1 22 ? 58.053 12.690 2.652 1.00 0.00 22 GLU A CA 4
ATOM 2943 C C . GLU A 1 22 ? 58.621 13.316 1.373 1.00 0.00 22 GLU A C 4
ATOM 2944 O O . GLU A 1 22 ? 59.811 13.534 1.246 1.00 0.00 22 GLU A O 4
ATOM 2956 N N . THR A 1 23 ? 57.712 13.583 0.470 1.00 0.00 23 THR A N 4
ATOM 2957 C CA . THR A 1 23 ? 58.058 14.177 -0.846 1.00 0.00 23 THR A CA 4
ATOM 2958 C C . THR A 1 23 ? 57.794 15.696 -0.859 1.00 0.00 23 THR A C 4
ATOM 2959 O O . THR A 1 23 ? 57.175 16.230 -1.758 1.00 0.00 23 THR A O 4
ATOM 2970 N N . ARG A 1 24 ? 58.293 16.339 0.163 1.00 0.00 24 ARG A N 4
ATOM 2971 C CA . ARG A 1 24 ? 58.144 17.826 0.333 1.00 0.00 24 ARG A CA 4
ATOM 2972 C C . ARG A 1 24 ? 58.965 18.637 -0.669 1.00 0.00 24 ARG A C 4
ATOM 2973 O O . ARG A 1 24 ? 58.767 19.826 -0.835 1.00 0.00 24 ARG A O 4
ATOM 2994 N N . ASN A 1 25 ? 59.864 17.937 -1.295 1.00 0.00 25 ASN A N 4
ATOM 2995 C CA . ASN A 1 25 ? 60.790 18.510 -2.308 1.00 0.00 25 ASN A CA 4
ATOM 2996 C C . ASN A 1 25 ? 60.201 19.497 -3.339 1.00 0.00 25 ASN A C 4
ATOM 2997 O O . ASN A 1 25 ? 60.912 20.377 -3.785 1.00 0.00 25 ASN A O 4
ATOM 3008 N N . LYS A 1 26 ? 58.947 19.347 -3.692 1.00 0.00 26 LYS A N 4
ATOM 3009 C CA . LYS A 1 26 ? 58.319 20.267 -4.685 1.00 0.00 26 LYS A CA 4
ATOM 3010 C C . LYS A 1 26 ? 57.699 21.451 -3.923 1.00 0.00 26 LYS A C 4
ATOM 3011 O O . LYS A 1 26 ? 57.942 21.644 -2.748 1.00 0.00 26 LYS A O 4
ATOM 3030 N N . LEU A 1 27 ? 56.914 22.203 -4.644 1.00 0.00 27 LEU A N 4
ATOM 3031 C CA . LEU A 1 27 ? 56.199 23.411 -4.100 1.00 0.00 27 LEU A CA 4
ATOM 3032 C C . LEU A 1 27 ? 54.796 23.481 -4.724 1.00 0.00 27 LEU A C 4
ATOM 3033 O O . LEU A 1 27 ? 54.164 24.513 -4.843 1.00 0.00 27 LEU A O 4
ATOM 3049 N N . VAL A 1 28 ? 54.404 22.295 -5.079 1.00 0.00 28 VAL A N 4
ATOM 3050 C CA . VAL A 1 28 ? 53.103 21.941 -5.727 1.00 0.00 28 VAL A CA 4
ATOM 3051 C C . VAL A 1 28 ? 52.875 20.453 -5.510 1.00 0.00 28 VAL A C 4
ATOM 3052 O O . VAL A 1 28 ? 53.796 19.739 -5.170 1.00 0.00 28 VAL A O 4
ATOM 3065 N N . LEU A 1 29 ? 51.655 20.034 -5.722 1.00 0.00 29 LEU A N 4
ATOM 3066 C CA . LEU A 1 29 ? 51.286 18.595 -5.550 1.00 0.00 29 LEU A CA 4
ATOM 3067 C C . LEU A 1 29 ? 52.310 17.713 -6.266 1.00 0.00 29 LEU A C 4
ATOM 3068 O O . LEU A 1 29 ? 52.773 16.713 -5.758 1.00 0.00 29 LEU A O 4
ATOM 3084 N N . CYS A 1 30 ? 52.621 18.157 -7.444 1.00 0.00 30 CYS A N 4
ATOM 3085 C CA . CYS A 1 30 ? 53.607 17.463 -8.324 1.00 0.00 30 CYS A CA 4
ATOM 3086 C C . CYS A 1 30 ? 54.022 18.461 -9.410 1.00 0.00 30 CYS A C 4
ATOM 3087 O O . CYS A 1 30 ? 53.349 19.453 -9.618 1.00 0.00 30 CYS A O 4
ATOM 3094 N N . ASP A 1 31 ? 55.111 18.173 -10.078 1.00 0.00 31 ASP A N 4
ATOM 3095 C CA . ASP A 1 31 ? 55.605 19.098 -11.154 1.00 0.00 31 ASP A CA 4
ATOM 3096 C C . ASP A 1 31 ? 56.034 18.414 -12.452 1.00 0.00 31 ASP A C 4
ATOM 3097 O O . ASP A 1 31 ? 56.258 19.070 -13.454 1.00 0.00 31 ASP A O 4
ATOM 3106 N N . LYS A 1 32 ? 56.128 17.118 -12.401 1.00 0.00 32 LYS A N 4
ATOM 3107 C CA . LYS A 1 32 ? 56.545 16.338 -13.600 1.00 0.00 32 LYS A CA 4
ATOM 3108 C C . LYS A 1 32 ? 55.464 16.166 -14.685 1.00 0.00 32 LYS A C 4
ATOM 3109 O O . LYS A 1 32 ? 55.638 15.403 -15.616 1.00 0.00 32 LYS A O 4
ATOM 3128 N N . LYS A 1 33 ? 54.382 16.889 -14.529 1.00 0.00 33 LYS A N 4
ATOM 3129 C CA . LYS A 1 33 ? 53.237 16.855 -15.497 1.00 0.00 33 LYS A CA 4
ATOM 3130 C C . LYS A 1 33 ? 52.201 17.859 -15.014 1.00 0.00 33 LYS A C 4
ATOM 3131 O O . LYS A 1 33 ? 52.099 18.120 -13.831 1.00 0.00 33 LYS A O 4
ATOM 3150 N N . CYS A 1 34 ? 51.465 18.387 -15.959 1.00 0.00 34 CYS A N 4
ATOM 3151 C CA . CYS A 1 34 ? 50.419 19.384 -15.620 1.00 0.00 34 CYS A CA 4
ATOM 3152 C C . CYS A 1 34 ? 48.966 18.907 -15.752 1.00 0.00 34 CYS A C 4
ATOM 3153 O O . CYS A 1 34 ? 48.290 19.154 -16.734 1.00 0.00 34 CYS A O 4
ATOM 3160 N N . ASN A 1 35 ? 48.542 18.224 -14.728 1.00 0.00 35 ASN A N 4
ATOM 3161 C CA . ASN A 1 35 ? 47.136 17.691 -14.693 1.00 0.00 35 ASN A CA 4
ATOM 3162 C C . ASN A 1 35 ? 46.246 18.756 -14.019 1.00 0.00 35 ASN A C 4
ATOM 3163 O O . ASN A 1 35 ? 46.618 19.326 -13.010 1.00 0.00 35 ASN A O 4
ATOM 3174 N N . GLN A 1 36 ? 45.098 18.983 -14.603 1.00 0.00 36 GLN A N 4
ATOM 3175 C CA . GLN A 1 36 ? 44.115 19.982 -14.069 1.00 0.00 36 GLN A CA 4
ATOM 3176 C C . GLN A 1 36 ? 43.285 19.185 -13.055 1.00 0.00 36 GLN A C 4
ATOM 3177 O O . GLN A 1 36 ? 42.269 18.605 -13.390 1.00 0.00 36 GLN A O 4
ATOM 3191 N N . ARG A 1 37 ? 43.757 19.183 -11.836 1.00 0.00 37 ARG A N 4
ATOM 3192 C CA . ARG A 1 37 ? 43.048 18.438 -10.746 1.00 0.00 37 ARG A CA 4
ATOM 3193 C C . ARG A 1 37 ? 43.406 18.991 -9.370 1.00 0.00 37 ARG A C 4
ATOM 3194 O O . ARG A 1 37 ? 44.037 20.023 -9.255 1.00 0.00 37 ARG A O 4
ATOM 3215 N N . CYS A 1 38 ? 42.987 18.266 -8.364 1.00 0.00 38 CYS A N 4
ATOM 3216 C CA . CYS A 1 38 ? 43.268 18.692 -6.965 1.00 0.00 38 CYS A CA 4
ATOM 3217 C C . CYS A 1 38 ? 44.737 18.439 -6.598 1.00 0.00 38 CYS A C 4
ATOM 3218 O O . CYS A 1 38 ? 45.437 17.701 -7.264 1.00 0.00 38 CYS A O 4
ATOM 3225 N N . GLY A 1 39 ? 45.145 19.074 -5.533 1.00 0.00 39 GLY A N 4
ATOM 3226 C CA . GLY A 1 39 ? 46.541 18.944 -5.033 1.00 0.00 39 GLY A CA 4
ATOM 3227 C C . GLY A 1 39 ? 46.738 19.879 -3.843 1.00 0.00 39 GLY A C 4
ATOM 3228 O O . GLY A 1 39 ? 46.033 20.864 -3.730 1.00 0.00 39 GLY A O 4
ATOM 3232 N N . CYS A 1 40 ? 47.681 19.562 -2.985 1.00 0.00 40 CYS A N 4
ATOM 3233 C CA . CYS A 1 40 ? 47.933 20.429 -1.799 1.00 0.00 40 CYS A CA 4
ATOM 3234 C C . CYS A 1 40 ? 48.217 21.848 -2.250 1.00 0.00 40 CYS A C 4
ATOM 3235 O O . CYS A 1 40 ? 48.621 22.085 -3.374 1.00 0.00 40 CYS A O 4
ATOM 3242 N N . ILE A 1 41 ? 47.996 22.752 -1.338 1.00 0.00 41 ILE A N 4
ATOM 3243 C CA . ILE A 1 41 ? 48.242 24.178 -1.676 1.00 0.00 41 ILE A CA 4
ATOM 3244 C C . ILE A 1 41 ? 49.775 24.327 -1.719 1.00 0.00 41 ILE A C 4
ATOM 3245 O O . ILE A 1 41 ? 50.501 23.509 -1.185 1.00 0.00 41 ILE A O 4
ATOM 3261 N N . SER A 1 42 ? 50.210 25.374 -2.360 1.00 0.00 42 SER A N 4
ATOM 3262 C CA . SER A 1 42 ? 51.673 25.648 -2.484 1.00 0.00 42 SER A CA 4
ATOM 3263 C C . SER A 1 42 ? 52.169 26.166 -1.128 1.00 0.00 42 SER A C 4
ATOM 3264 O O . SER A 1 42 ? 52.151 27.346 -0.837 1.00 0.00 42 SER A O 4
ATOM 3272 N N . GLY A 1 43 ? 52.600 25.216 -0.342 1.00 0.00 43 GLY A N 4
ATOM 3273 C CA . GLY A 1 43 ? 53.120 25.500 1.025 1.00 0.00 43 GLY A CA 4
ATOM 3274 C C . GLY A 1 43 ? 52.744 24.350 1.968 1.00 0.00 43 GLY A C 4
ATOM 3275 O O . GLY A 1 43 ? 53.300 24.247 3.043 1.00 0.00 43 GLY A O 4
ATOM 3279 N N . THR A 1 44 ? 51.815 23.526 1.539 1.00 0.00 44 THR A N 4
ATOM 3280 C CA . THR A 1 44 ? 51.356 22.362 2.355 1.00 0.00 44 THR A CA 4
ATOM 3281 C C . THR A 1 44 ? 51.635 21.070 1.595 1.00 0.00 44 THR A C 4
ATOM 3282 O O . THR A 1 44 ? 51.687 21.054 0.380 1.00 0.00 44 THR A O 4
ATOM 3293 N N . VAL A 1 45 ? 51.803 20.032 2.368 1.00 0.00 45 VAL A N 4
ATOM 3294 C CA . VAL A 1 45 ? 52.086 18.671 1.826 1.00 0.00 45 VAL A CA 4
ATOM 3295 C C . VAL A 1 45 ? 51.154 17.616 2.407 1.00 0.00 45 VAL A C 4
ATOM 3296 O O . VAL A 1 45 ? 50.969 17.525 3.604 1.00 0.00 45 VAL A O 4
ATOM 3309 N N . LEU A 1 46 ? 50.606 16.846 1.503 1.00 0.00 46 LEU A N 4
ATOM 3310 C CA . LEU A 1 46 ? 49.656 15.749 1.854 1.00 0.00 46 LEU A CA 4
ATOM 3311 C C . LEU A 1 46 ? 50.357 14.814 2.849 1.00 0.00 46 LEU A C 4
ATOM 3312 O O . LEU A 1 46 ? 51.204 14.039 2.455 1.00 0.00 46 LEU A O 4
ATOM 3328 N N . LYS A 1 47 ? 49.971 14.939 4.098 1.00 0.00 47 LYS A N 4
ATOM 3329 C CA . LYS A 1 47 ? 50.525 14.129 5.240 1.00 0.00 47 LYS A CA 4
ATOM 3330 C C . LYS A 1 47 ? 51.303 12.853 4.858 1.00 0.00 47 LYS A C 4
ATOM 3331 O O . LYS A 1 47 ? 52.413 12.659 5.314 1.00 0.00 47 LYS A O 4
ATOM 3350 N N . SER A 1 48 ? 50.699 12.029 4.040 1.00 0.00 48 SER A N 4
ATOM 3351 C CA . SER A 1 48 ? 51.359 10.758 3.599 1.00 0.00 48 SER A CA 4
ATOM 3352 C C . SER A 1 48 ? 51.195 10.562 2.098 1.00 0.00 48 SER A C 4
ATOM 3353 O O . SER A 1 48 ? 50.512 11.331 1.449 1.00 0.00 48 SER A O 4
ATOM 3361 N N . LYS A 1 49 ? 51.844 9.522 1.623 1.00 0.00 49 LYS A N 4
ATOM 3362 C CA . LYS A 1 49 ? 51.838 9.123 0.175 1.00 0.00 49 LYS A CA 4
ATOM 3363 C C . LYS A 1 49 ? 50.490 9.316 -0.512 1.00 0.00 49 LYS A C 4
ATOM 3364 O O . LYS A 1 49 ? 50.438 9.498 -1.714 1.00 0.00 49 LYS A O 4
ATOM 3383 N N . ASP A 1 50 ? 49.445 9.274 0.273 1.00 0.00 50 ASP A N 4
ATOM 3384 C CA . ASP A 1 50 ? 48.083 9.455 -0.300 1.00 0.00 50 ASP A CA 4
ATOM 3385 C C . ASP A 1 50 ? 47.061 9.688 0.827 1.00 0.00 50 ASP A C 4
ATOM 3386 O O . ASP A 1 50 ? 46.092 8.966 0.972 1.00 0.00 50 ASP A O 4
ATOM 3395 N N . SER A 1 51 ? 47.318 10.709 1.606 1.00 0.00 51 SER A N 4
ATOM 3396 C CA . SER A 1 51 ? 46.405 11.057 2.741 1.00 0.00 51 SER A CA 4
ATOM 3397 C C . SER A 1 51 ? 45.214 11.844 2.137 1.00 0.00 51 SER A C 4
ATOM 3398 O O . SER A 1 51 ? 44.895 11.665 0.976 1.00 0.00 51 SER A O 4
ATOM 3406 N N . SER A 1 52 ? 44.589 12.684 2.923 1.00 0.00 52 SER A N 4
ATOM 3407 C CA . SER A 1 52 ? 43.425 13.500 2.440 1.00 0.00 52 SER A CA 4
ATOM 3408 C C . SER A 1 52 ? 43.610 14.970 2.854 1.00 0.00 52 SER A C 4
ATOM 3409 O O . SER A 1 52 ? 42.984 15.850 2.295 1.00 0.00 52 SER A O 4
ATOM 3417 N N . GLU A 1 53 ? 44.465 15.181 3.824 1.00 0.00 53 GLU A N 4
ATOM 3418 C CA . GLU A 1 53 ? 44.749 16.559 4.335 1.00 0.00 53 GLU A CA 4
ATOM 3419 C C . GLU A 1 53 ? 46.254 16.824 4.301 1.00 0.00 53 GLU A C 4
ATOM 3420 O O . GLU A 1 53 ? 47.054 15.963 4.617 1.00 0.00 53 GLU A O 4
ATOM 3432 N N . CYS A 1 54 ? 46.570 18.030 3.911 1.00 0.00 54 CYS A N 4
ATOM 3433 C CA . CYS A 1 54 ? 47.989 18.478 3.809 1.00 0.00 54 CYS A CA 4
ATOM 3434 C C . CYS A 1 54 ? 48.344 19.360 5.011 1.00 0.00 54 CYS A C 4
ATOM 3435 O O . CYS A 1 54 ? 47.477 19.907 5.665 1.00 0.00 54 CYS A O 4
ATOM 3442 N N . VAL A 1 55 ? 49.624 19.463 5.251 1.00 0.00 55 VAL A N 4
ATOM 3443 C CA . VAL A 1 55 ? 50.159 20.281 6.380 1.00 0.00 55 VAL A CA 4
ATOM 3444 C C . VAL A 1 55 ? 51.506 20.842 5.935 1.00 0.00 55 VAL A C 4
ATOM 3445 O O . VAL A 1 55 ? 52.210 20.178 5.205 1.00 0.00 55 VAL A O 4
ATOM 3458 N N . HIS A 1 56 ? 51.844 22.027 6.373 1.00 0.00 56 HIS A N 4
ATOM 3459 C CA . HIS A 1 56 ? 53.154 22.631 5.971 1.00 0.00 56 HIS A CA 4
ATOM 3460 C C . HIS A 1 56 ? 54.346 21.696 6.268 1.00 0.00 56 HIS A C 4
ATOM 3461 O O . HIS A 1 56 ? 54.267 20.862 7.151 1.00 0.00 56 HIS A O 4
ATOM 3475 N N . PRO A 1 57 ? 55.419 21.852 5.522 1.00 0.00 57 PRO A N 4
ATOM 3476 C CA . PRO A 1 57 ? 56.636 21.036 5.717 1.00 0.00 57 PRO A CA 4
ATOM 3477 C C . PRO A 1 57 ? 57.259 21.259 7.104 1.00 0.00 57 PRO A C 4
ATOM 3478 O O . PRO A 1 57 ? 58.015 20.432 7.576 1.00 0.00 57 PRO A O 4
ATOM 3489 N N . SER A 1 58 ? 56.901 22.374 7.688 1.00 0.00 58 SER A N 4
ATOM 3490 C CA . SER A 1 58 ? 57.409 22.761 9.039 1.00 0.00 58 SER A CA 4
ATOM 3491 C C . SER A 1 58 ? 56.570 22.204 10.205 1.00 0.00 58 SER A C 4
ATOM 3492 O O . SER A 1 58 ? 56.999 22.298 11.339 1.00 0.00 58 SER A O 4
ATOM 3500 N N . LYS A 1 59 ? 55.418 21.648 9.910 1.00 0.00 59 LYS A N 4
ATOM 3501 C CA . LYS A 1 59 ? 54.546 21.087 10.996 1.00 0.00 59 LYS A CA 4
ATOM 3502 C C . LYS A 1 59 ? 54.344 19.573 10.892 1.00 0.00 59 LYS A C 4
ATOM 3503 O O . LYS A 1 59 ? 54.032 18.945 11.885 1.00 0.00 59 LYS A O 4
ATOM 3522 N N . CYS A 1 60 ? 54.520 19.039 9.707 1.00 0.00 60 CYS A N 4
ATOM 3523 C CA . CYS A 1 60 ? 54.355 17.562 9.491 1.00 0.00 60 CYS A CA 4
ATOM 3524 C C . CYS A 1 60 ? 54.931 16.696 10.633 1.00 0.00 60 CYS A C 4
ATOM 3525 O O . CYS A 1 60 ? 54.195 15.827 11.073 1.00 0.00 60 CYS A O 4
ATOM 3533 N N . ASN A 1 1 ? 33.997 17.780 -10.831 1.00 0.00 1 ASN A N 5
ATOM 3534 C CA . ASN A 1 1 ? 34.611 19.096 -10.489 1.00 0.00 1 ASN A CA 5
ATOM 3535 C C . ASN A 1 1 ? 36.068 18.884 -10.053 1.00 0.00 1 ASN A C 5
ATOM 3536 O O . ASN A 1 1 ? 36.447 17.794 -9.668 1.00 0.00 1 ASN A O 5
ATOM 3549 N N . PHE A 1 2 ? 36.840 19.940 -10.127 1.00 0.00 2 PHE A N 5
ATOM 3550 C CA . PHE A 1 2 ? 38.286 19.873 -9.734 1.00 0.00 2 PHE A CA 5
ATOM 3551 C C . PHE A 1 2 ? 38.460 20.162 -8.230 1.00 0.00 2 PHE A C 5
ATOM 3552 O O . PHE A 1 2 ? 39.477 20.676 -7.799 1.00 0.00 2 PHE A O 5
ATOM 3569 N N . VAL A 1 3 ? 37.448 19.811 -7.479 1.00 0.00 3 VAL A N 5
ATOM 3570 C CA . VAL A 1 3 ? 37.458 20.026 -5.997 1.00 0.00 3 VAL A CA 5
ATOM 3571 C C . VAL A 1 3 ? 38.369 19.039 -5.262 1.00 0.00 3 VAL A C 5
ATOM 3572 O O . VAL A 1 3 ? 38.860 18.080 -5.823 1.00 0.00 3 VAL A O 5
ATOM 3585 N N . CYS A 1 4 ? 38.542 19.348 -4.004 1.00 0.00 4 CYS A N 5
ATOM 3586 C CA . CYS A 1 4 ? 39.389 18.540 -3.078 1.00 0.00 4 CYS A CA 5
ATOM 3587 C C . CYS A 1 4 ? 38.629 18.211 -1.777 1.00 0.00 4 CYS A C 5
ATOM 3588 O O . CYS A 1 4 ? 37.480 18.575 -1.625 1.00 0.00 4 CYS A O 5
ATOM 3595 N N . PRO A 1 5 ? 39.300 17.527 -0.873 1.00 0.00 5 PRO A N 5
ATOM 3596 C CA . PRO A 1 5 ? 39.009 17.601 0.566 1.00 0.00 5 PRO A CA 5
ATOM 3597 C C . PRO A 1 5 ? 39.805 18.729 1.259 1.00 0.00 5 PRO A C 5
ATOM 3598 O O . PRO A 1 5 ? 40.591 19.397 0.613 1.00 0.00 5 PRO A O 5
ATOM 3609 N N . PRO A 1 6 ? 39.584 18.903 2.544 1.00 0.00 6 PRO A N 5
ATOM 3610 C CA . PRO A 1 6 ? 40.363 19.839 3.382 1.00 0.00 6 PRO A CA 5
ATOM 3611 C C . PRO A 1 6 ? 41.877 19.682 3.179 1.00 0.00 6 PRO A C 5
ATOM 3612 O O . PRO A 1 6 ? 42.338 18.593 2.894 1.00 0.00 6 PRO A O 5
ATOM 3623 N N . GLY A 1 7 ? 42.584 20.774 3.331 1.00 0.00 7 GLY A N 5
ATOM 3624 C CA . GLY A 1 7 ? 44.070 20.753 3.161 1.00 0.00 7 GLY A CA 5
ATOM 3625 C C . GLY A 1 7 ? 44.494 20.873 1.688 1.00 0.00 7 GLY A C 5
ATOM 3626 O O . GLY A 1 7 ? 45.573 21.355 1.402 1.00 0.00 7 GLY A O 5
ATOM 3630 N N . GLN A 1 8 ? 43.634 20.432 0.801 1.00 0.00 8 GLN A N 5
ATOM 3631 C CA . GLN A 1 8 ? 43.914 20.486 -0.664 1.00 0.00 8 GLN A CA 5
ATOM 3632 C C . GLN A 1 8 ? 42.899 21.401 -1.350 1.00 0.00 8 GLN A C 5
ATOM 3633 O O . GLN A 1 8 ? 41.828 21.661 -0.835 1.00 0.00 8 GLN A O 5
ATOM 3647 N N . THR A 1 9 ? 43.295 21.858 -2.509 1.00 0.00 9 THR A N 5
ATOM 3648 C CA . THR A 1 9 ? 42.446 22.768 -3.339 1.00 0.00 9 THR A CA 5
ATOM 3649 C C . THR A 1 9 ? 42.876 22.572 -4.799 1.00 0.00 9 THR A C 5
ATOM 3650 O O . THR A 1 9 ? 43.642 21.674 -5.098 1.00 0.00 9 THR A O 5
ATOM 3661 N N . PHE A 1 10 ? 42.376 23.411 -5.670 1.00 0.00 10 PHE A N 5
ATOM 3662 C CA . PHE A 1 10 ? 42.744 23.295 -7.114 1.00 0.00 10 PHE A CA 5
ATOM 3663 C C . PHE A 1 10 ? 44.272 23.346 -7.250 1.00 0.00 10 PHE A C 5
ATOM 3664 O O . PHE A 1 10 ? 44.967 23.870 -6.400 1.00 0.00 10 PHE A O 5
ATOM 3681 N N . GLN A 1 11 ? 44.740 22.792 -8.332 1.00 0.00 11 GLN A N 5
ATOM 3682 C CA . GLN A 1 11 ? 46.200 22.760 -8.599 1.00 0.00 11 GLN A CA 5
ATOM 3683 C C . GLN A 1 11 ? 46.313 22.872 -10.094 1.00 0.00 11 GLN A C 5
ATOM 3684 O O . GLN A 1 11 ? 45.456 22.411 -10.826 1.00 0.00 11 GLN A O 5
ATOM 3698 N N . THR A 1 12 ? 47.383 23.485 -10.490 1.00 0.00 12 THR A N 5
ATOM 3699 C CA . THR A 1 12 ? 47.615 23.660 -11.933 1.00 0.00 12 THR A CA 5
ATOM 3700 C C . THR A 1 12 ? 48.537 22.536 -12.387 1.00 0.00 12 THR A C 5
ATOM 3701 O O . THR A 1 12 ? 48.273 21.909 -13.397 1.00 0.00 12 THR A O 5
ATOM 3712 N N . CYS A 1 13 ? 49.583 22.318 -11.623 1.00 0.00 13 CYS A N 5
ATOM 3713 C CA . CYS A 1 13 ? 50.547 21.244 -11.974 1.00 0.00 13 CYS A CA 5
ATOM 3714 C C . CYS A 1 13 ? 50.635 20.059 -11.015 1.00 0.00 13 CYS A C 5
ATOM 3715 O O . CYS A 1 13 ? 51.155 20.129 -9.918 1.00 0.00 13 CYS A O 5
ATOM 3722 N N . ALA A 1 14 ? 50.080 18.994 -11.530 1.00 0.00 14 ALA A N 5
ATOM 3723 C CA . ALA A 1 14 ? 50.018 17.679 -10.833 1.00 0.00 14 ALA A CA 5
ATOM 3724 C C . ALA A 1 14 ? 50.177 16.496 -11.808 1.00 0.00 14 ALA A C 5
ATOM 3725 O O . ALA A 1 14 ? 50.324 16.669 -13.000 1.00 0.00 14 ALA A O 5
ATOM 3732 N N . SER A 1 15 ? 50.150 15.308 -11.264 1.00 0.00 15 SER A N 5
ATOM 3733 C CA . SER A 1 15 ? 50.293 14.072 -12.095 1.00 0.00 15 SER A CA 5
ATOM 3734 C C . SER A 1 15 ? 49.623 12.978 -11.251 1.00 0.00 15 SER A C 5
ATOM 3735 O O . SER A 1 15 ? 48.448 13.074 -10.955 1.00 0.00 15 SER A O 5
ATOM 3743 N N . SER A 1 16 ? 50.378 11.973 -10.891 1.00 0.00 16 SER A N 5
ATOM 3744 C CA . SER A 1 16 ? 49.852 10.853 -10.060 1.00 0.00 16 SER A CA 5
ATOM 3745 C C . SER A 1 16 ? 50.839 10.694 -8.868 1.00 0.00 16 SER A C 5
ATOM 3746 O O . SER A 1 16 ? 50.822 9.712 -8.151 1.00 0.00 16 SER A O 5
ATOM 3754 N N . CYS A 1 17 ? 51.665 11.706 -8.725 1.00 0.00 17 CYS A N 5
ATOM 3755 C CA . CYS A 1 17 ? 52.727 11.831 -7.669 1.00 0.00 17 CYS A CA 5
ATOM 3756 C C . CYS A 1 17 ? 52.442 12.934 -6.632 1.00 0.00 17 CYS A C 5
ATOM 3757 O O . CYS A 1 17 ? 53.037 13.993 -6.698 1.00 0.00 17 CYS A O 5
ATOM 3764 N N . PRO A 1 18 ? 51.554 12.678 -5.699 1.00 0.00 18 PRO A N 5
ATOM 3765 C CA . PRO A 1 18 ? 51.232 13.671 -4.659 1.00 0.00 18 PRO A CA 5
ATOM 3766 C C . PRO A 1 18 ? 52.461 14.147 -3.876 1.00 0.00 18 PRO A C 5
ATOM 3767 O O . PRO A 1 18 ? 53.318 13.350 -3.545 1.00 0.00 18 PRO A O 5
ATOM 3778 N N . LYS A 1 19 ? 52.489 15.430 -3.618 1.00 0.00 19 LYS A N 5
ATOM 3779 C CA . LYS A 1 19 ? 53.624 16.030 -2.860 1.00 0.00 19 LYS A CA 5
ATOM 3780 C C . LYS A 1 19 ? 53.207 15.858 -1.394 1.00 0.00 19 LYS A C 5
ATOM 3781 O O . LYS A 1 19 ? 52.367 16.582 -0.895 1.00 0.00 19 LYS A O 5
ATOM 3800 N N . THR A 1 20 ? 53.817 14.894 -0.761 1.00 0.00 20 THR A N 5
ATOM 3801 C CA . THR A 1 20 ? 53.518 14.590 0.669 1.00 0.00 20 THR A CA 5
ATOM 3802 C C . THR A 1 20 ? 54.666 15.027 1.583 1.00 0.00 20 THR A C 5
ATOM 3803 O O . THR A 1 20 ? 55.641 15.594 1.126 1.00 0.00 20 THR A O 5
ATOM 3814 N N . CYS A 1 21 ? 54.509 14.751 2.858 1.00 0.00 21 CYS A N 5
ATOM 3815 C CA . CYS A 1 21 ? 55.573 15.121 3.843 1.00 0.00 21 CYS A CA 5
ATOM 3816 C C . CYS A 1 21 ? 56.873 14.407 3.440 1.00 0.00 21 CYS A C 5
ATOM 3817 O O . CYS A 1 21 ? 57.957 14.808 3.811 1.00 0.00 21 CYS A O 5
ATOM 3824 N N . GLU A 1 22 ? 56.695 13.355 2.682 1.00 0.00 22 GLU A N 5
ATOM 3825 C CA . GLU A 1 22 ? 57.845 12.542 2.189 1.00 0.00 22 GLU A CA 5
ATOM 3826 C C . GLU A 1 22 ? 58.648 13.407 1.204 1.00 0.00 22 GLU A C 5
ATOM 3827 O O . GLU A 1 22 ? 59.859 13.483 1.288 1.00 0.00 22 GLU A O 5
ATOM 3839 N N . THR A 1 23 ? 57.930 14.032 0.302 1.00 0.00 23 THR A N 5
ATOM 3840 C CA . THR A 1 23 ? 58.572 14.911 -0.722 1.00 0.00 23 THR A CA 5
ATOM 3841 C C . THR A 1 23 ? 58.922 16.306 -0.190 1.00 0.00 23 THR A C 5
ATOM 3842 O O . THR A 1 23 ? 60.069 16.517 0.154 1.00 0.00 23 THR A O 5
ATOM 3853 N N . ARG A 1 24 ? 57.959 17.205 -0.128 1.00 0.00 24 ARG A N 5
ATOM 3854 C CA . ARG A 1 24 ? 58.173 18.616 0.367 1.00 0.00 24 ARG A CA 5
ATOM 3855 C C . ARG A 1 24 ? 59.055 19.456 -0.568 1.00 0.00 24 ARG A C 5
ATOM 3856 O O . ARG A 1 24 ? 59.092 20.669 -0.488 1.00 0.00 24 ARG A O 5
ATOM 3877 N N . ASN A 1 25 ? 59.734 18.755 -1.429 1.00 0.00 25 ASN A N 5
ATOM 3878 C CA . ASN A 1 25 ? 60.658 19.343 -2.426 1.00 0.00 25 ASN A CA 5
ATOM 3879 C C . ASN A 1 25 ? 60.004 20.352 -3.389 1.00 0.00 25 ASN A C 5
ATOM 3880 O O . ASN A 1 25 ? 60.560 21.407 -3.628 1.00 0.00 25 ASN A O 5
ATOM 3891 N N . LYS A 1 26 ? 58.852 20.009 -3.912 1.00 0.00 26 LYS A N 5
ATOM 3892 C CA . LYS A 1 26 ? 58.131 20.901 -4.854 1.00 0.00 26 LYS A CA 5
ATOM 3893 C C . LYS A 1 26 ? 57.226 21.860 -4.078 1.00 0.00 26 LYS A C 5
ATOM 3894 O O . LYS A 1 26 ? 57.118 21.822 -2.868 1.00 0.00 26 LYS A O 5
ATOM 3913 N N . LEU A 1 27 ? 56.614 22.701 -4.862 1.00 0.00 27 LEU A N 5
ATOM 3914 C CA . LEU A 1 27 ? 55.661 23.743 -4.357 1.00 0.00 27 LEU A CA 5
ATOM 3915 C C . LEU A 1 27 ? 54.344 23.578 -5.131 1.00 0.00 27 LEU A C 5
ATOM 3916 O O . LEU A 1 27 ? 53.590 24.501 -5.371 1.00 0.00 27 LEU A O 5
ATOM 3932 N N . VAL A 1 28 ? 54.154 22.337 -5.472 1.00 0.00 28 VAL A N 5
ATOM 3933 C CA . VAL A 1 28 ? 52.974 21.826 -6.241 1.00 0.00 28 VAL A CA 5
ATOM 3934 C C . VAL A 1 28 ? 52.829 20.332 -5.970 1.00 0.00 28 VAL A C 5
ATOM 3935 O O . VAL A 1 28 ? 53.684 19.717 -5.368 1.00 0.00 28 VAL A O 5
ATOM 3948 N N . LEU A 1 29 ? 51.732 19.805 -6.440 1.00 0.00 29 LEU A N 5
ATOM 3949 C CA . LEU A 1 29 ? 51.424 18.355 -6.268 1.00 0.00 29 LEU A CA 5
ATOM 3950 C C . LEU A 1 29 ? 52.558 17.545 -6.920 1.00 0.00 29 LEU A C 5
ATOM 3951 O O . LEU A 1 29 ? 53.124 16.644 -6.333 1.00 0.00 29 LEU A O 5
ATOM 3967 N N . CYS A 1 30 ? 52.834 17.935 -8.128 1.00 0.00 30 CYS A N 5
ATOM 3968 C CA . CYS A 1 30 ? 53.909 17.308 -8.972 1.00 0.00 30 CYS A CA 5
ATOM 3969 C C . CYS A 1 30 ? 54.470 18.390 -9.909 1.00 0.00 30 CYS A C 5
ATOM 3970 O O . CYS A 1 30 ? 53.778 19.331 -10.251 1.00 0.00 30 CYS A O 5
ATOM 3977 N N . ASP A 1 31 ? 55.706 18.212 -10.297 1.00 0.00 31 ASP A N 5
ATOM 3978 C CA . ASP A 1 31 ? 56.388 19.182 -11.211 1.00 0.00 31 ASP A CA 5
ATOM 3979 C C . ASP A 1 31 ? 56.582 18.550 -12.602 1.00 0.00 31 ASP A C 5
ATOM 3980 O O . ASP A 1 31 ? 56.707 19.248 -13.590 1.00 0.00 31 ASP A O 5
ATOM 3989 N N . LYS A 1 32 ? 56.600 17.241 -12.621 1.00 0.00 32 LYS A N 5
ATOM 3990 C CA . LYS A 1 32 ? 56.783 16.464 -13.890 1.00 0.00 32 LYS A CA 5
ATOM 3991 C C . LYS A 1 32 ? 55.671 16.758 -14.911 1.00 0.00 32 LYS A C 5
ATOM 3992 O O . LYS A 1 32 ? 55.945 17.143 -16.032 1.00 0.00 32 LYS A O 5
ATOM 4011 N N . LYS A 1 33 ? 54.454 16.561 -14.475 1.00 0.00 33 LYS A N 5
ATOM 4012 C CA . LYS A 1 33 ? 53.252 16.796 -15.339 1.00 0.00 33 LYS A CA 5
ATOM 4013 C C . LYS A 1 33 ? 52.368 17.856 -14.701 1.00 0.00 33 LYS A C 5
ATOM 4014 O O . LYS A 1 33 ? 52.519 18.150 -13.529 1.00 0.00 33 LYS A O 5
ATOM 4033 N N . CYS A 1 34 ? 51.476 18.397 -15.500 1.00 0.00 34 CYS A N 5
ATOM 4034 C CA . CYS A 1 34 ? 50.562 19.441 -14.975 1.00 0.00 34 CYS A CA 5
ATOM 4035 C C . CYS A 1 34 ? 49.054 19.242 -15.194 1.00 0.00 34 CYS A C 5
ATOM 4036 O O . CYS A 1 34 ? 48.415 19.834 -16.043 1.00 0.00 34 CYS A O 5
ATOM 4043 N N . ASN A 1 35 ? 48.564 18.367 -14.365 1.00 0.00 35 ASN A N 5
ATOM 4044 C CA . ASN A 1 35 ? 47.118 17.981 -14.336 1.00 0.00 35 ASN A CA 5
ATOM 4045 C C . ASN A 1 35 ? 46.374 19.143 -13.645 1.00 0.00 35 ASN A C 5
ATOM 4046 O O . ASN A 1 35 ? 46.691 19.479 -12.518 1.00 0.00 35 ASN A O 5
ATOM 4057 N N . GLN A 1 36 ? 45.421 19.724 -14.326 1.00 0.00 36 GLN A N 5
ATOM 4058 C CA . GLN A 1 36 ? 44.639 20.857 -13.731 1.00 0.00 36 GLN A CA 5
ATOM 4059 C C . GLN A 1 36 ? 43.476 20.202 -12.982 1.00 0.00 36 GLN A C 5
ATOM 4060 O O . GLN A 1 36 ? 42.367 20.093 -13.470 1.00 0.00 36 GLN A O 5
ATOM 4074 N N . ARG A 1 37 ? 43.811 19.783 -11.790 1.00 0.00 37 ARG A N 5
ATOM 4075 C CA . ARG A 1 37 ? 42.833 19.104 -10.882 1.00 0.00 37 ARG A CA 5
ATOM 4076 C C . ARG A 1 37 ? 43.190 19.448 -9.432 1.00 0.00 37 ARG A C 5
ATOM 4077 O O . ARG A 1 37 ? 43.762 20.487 -9.176 1.00 0.00 37 ARG A O 5
ATOM 4098 N N . CYS A 1 38 ? 42.844 18.568 -8.527 1.00 0.00 38 CYS A N 5
ATOM 4099 C CA . CYS A 1 38 ? 43.154 18.814 -7.088 1.00 0.00 38 CYS A CA 5
ATOM 4100 C C . CYS A 1 38 ? 44.650 18.612 -6.793 1.00 0.00 38 CYS A C 5
ATOM 4101 O O . CYS A 1 38 ? 45.361 17.965 -7.538 1.00 0.00 38 CYS A O 5
ATOM 4108 N N . GLY A 1 39 ? 45.073 19.188 -5.696 1.00 0.00 39 GLY A N 5
ATOM 4109 C CA . GLY A 1 39 ? 46.496 19.087 -5.262 1.00 0.00 39 GLY A CA 5
ATOM 4110 C C . GLY A 1 39 ? 46.714 19.953 -4.026 1.00 0.00 39 GLY A C 5
ATOM 4111 O O . GLY A 1 39 ? 46.051 20.962 -3.874 1.00 0.00 39 GLY A O 5
ATOM 4115 N N . CYS A 1 40 ? 47.631 19.543 -3.177 1.00 0.00 40 CYS A N 5
ATOM 4116 C CA . CYS A 1 40 ? 47.914 20.335 -1.944 1.00 0.00 40 CYS A CA 5
ATOM 4117 C C . CYS A 1 40 ? 48.255 21.759 -2.333 1.00 0.00 40 CYS A C 5
ATOM 4118 O O . CYS A 1 40 ? 48.760 22.012 -3.410 1.00 0.00 40 CYS A O 5
ATOM 4125 N N . ILE A 1 41 ? 47.962 22.644 -1.424 1.00 0.00 41 ILE A N 5
ATOM 4126 C CA . ILE A 1 41 ? 48.245 24.085 -1.680 1.00 0.00 41 ILE A CA 5
ATOM 4127 C C . ILE A 1 41 ? 49.770 24.207 -1.872 1.00 0.00 41 ILE A C 5
ATOM 4128 O O . ILE A 1 41 ? 50.529 23.352 -1.454 1.00 0.00 41 ILE A O 5
ATOM 4144 N N . SER A 1 42 ? 50.161 25.276 -2.505 1.00 0.00 42 SER A N 5
ATOM 4145 C CA . SER A 1 42 ? 51.611 25.524 -2.761 1.00 0.00 42 SER A CA 5
ATOM 4146 C C . SER A 1 42 ? 52.246 26.017 -1.459 1.00 0.00 42 SER A C 5
ATOM 4147 O O . SER A 1 42 ? 52.321 27.198 -1.182 1.00 0.00 42 SER A O 5
ATOM 4155 N N . GLY A 1 43 ? 52.680 25.043 -0.704 1.00 0.00 43 GLY A N 5
ATOM 4156 C CA . GLY A 1 43 ? 53.330 25.287 0.614 1.00 0.00 43 GLY A CA 5
ATOM 4157 C C . GLY A 1 43 ? 52.952 24.145 1.563 1.00 0.00 43 GLY A C 5
ATOM 4158 O O . GLY A 1 43 ? 53.627 23.923 2.549 1.00 0.00 43 GLY A O 5
ATOM 4162 N N . THR A 1 44 ? 51.885 23.457 1.227 1.00 0.00 44 THR A N 5
ATOM 4163 C CA . THR A 1 44 ? 51.399 22.316 2.059 1.00 0.00 44 THR A CA 5
ATOM 4164 C C . THR A 1 44 ? 51.662 21.001 1.337 1.00 0.00 44 THR A C 5
ATOM 4165 O O . THR A 1 44 ? 51.699 20.939 0.124 1.00 0.00 44 THR A O 5
ATOM 4176 N N . VAL A 1 45 ? 51.835 20.000 2.152 1.00 0.00 45 VAL A N 5
ATOM 4177 C CA . VAL A 1 45 ? 52.105 18.613 1.677 1.00 0.00 45 VAL A CA 5
ATOM 4178 C C . VAL A 1 45 ? 51.149 17.615 2.320 1.00 0.00 45 VAL A C 5
ATOM 4179 O O . VAL A 1 45 ? 50.931 17.633 3.515 1.00 0.00 45 VAL A O 5
ATOM 4192 N N . LEU A 1 46 ? 50.613 16.763 1.485 1.00 0.00 46 LEU A N 5
ATOM 4193 C CA . LEU A 1 46 ? 49.651 15.717 1.937 1.00 0.00 46 LEU A CA 5
ATOM 4194 C C . LEU A 1 46 ? 50.317 14.918 3.076 1.00 0.00 46 LEU A C 5
ATOM 4195 O O . LEU A 1 46 ? 51.433 14.461 2.930 1.00 0.00 46 LEU A O 5
ATOM 4211 N N . LYS A 1 47 ? 49.604 14.787 4.168 1.00 0.00 47 LYS A N 5
ATOM 4212 C CA . LYS A 1 47 ? 50.103 14.047 5.376 1.00 0.00 47 LYS A CA 5
ATOM 4213 C C . LYS A 1 47 ? 50.946 12.797 5.050 1.00 0.00 47 LYS A C 5
ATOM 4214 O O . LYS A 1 47 ? 51.976 12.585 5.660 1.00 0.00 47 LYS A O 5
ATOM 4233 N N . SER A 1 48 ? 50.484 12.016 4.105 1.00 0.00 48 SER A N 5
ATOM 4234 C CA . SER A 1 48 ? 51.221 10.772 3.708 1.00 0.00 48 SER A CA 5
ATOM 4235 C C . SER A 1 48 ? 51.097 10.491 2.218 1.00 0.00 48 SER A C 5
ATOM 4236 O O . SER A 1 48 ? 50.482 11.249 1.494 1.00 0.00 48 SER A O 5
ATOM 4244 N N . LYS A 1 49 ? 51.709 9.388 1.847 1.00 0.00 49 LYS A N 5
ATOM 4245 C CA . LYS A 1 49 ? 51.745 8.876 0.437 1.00 0.00 49 LYS A CA 5
ATOM 4246 C C . LYS A 1 49 ? 50.427 9.111 -0.307 1.00 0.00 49 LYS A C 5
ATOM 4247 O O . LYS A 1 49 ? 50.417 9.285 -1.510 1.00 0.00 49 LYS A O 5
ATOM 4266 N N . ASP A 1 50 ? 49.359 9.111 0.453 1.00 0.00 50 ASP A N 5
ATOM 4267 C CA . ASP A 1 50 ? 48.006 9.326 -0.144 1.00 0.00 50 ASP A CA 5
ATOM 4268 C C . ASP A 1 50 ? 46.956 9.566 0.958 1.00 0.00 50 ASP A C 5
ATOM 4269 O O . ASP A 1 50 ? 45.996 8.831 1.097 1.00 0.00 50 ASP A O 5
ATOM 4278 N N . SER A 1 51 ? 47.177 10.605 1.723 1.00 0.00 51 SER A N 5
ATOM 4279 C CA . SER A 1 51 ? 46.231 10.957 2.832 1.00 0.00 51 SER A CA 5
ATOM 4280 C C . SER A 1 51 ? 45.077 11.785 2.211 1.00 0.00 51 SER A C 5
ATOM 4281 O O . SER A 1 51 ? 44.770 11.613 1.048 1.00 0.00 51 SER A O 5
ATOM 4289 N N . SER A 1 52 ? 44.472 12.649 2.988 1.00 0.00 52 SER A N 5
ATOM 4290 C CA . SER A 1 52 ? 43.343 13.506 2.496 1.00 0.00 52 SER A CA 5
ATOM 4291 C C . SER A 1 52 ? 43.566 14.988 2.844 1.00 0.00 52 SER A C 5
ATOM 4292 O O . SER A 1 52 ? 43.043 15.859 2.175 1.00 0.00 52 SER A O 5
ATOM 4300 N N . GLU A 1 53 ? 44.333 15.220 3.882 1.00 0.00 53 GLU A N 5
ATOM 4301 C CA . GLU A 1 53 ? 44.633 16.618 4.335 1.00 0.00 53 GLU A CA 5
ATOM 4302 C C . GLU A 1 53 ? 46.134 16.902 4.307 1.00 0.00 53 GLU A C 5
ATOM 4303 O O . GLU A 1 53 ? 46.934 16.101 4.750 1.00 0.00 53 GLU A O 5
ATOM 4315 N N . CYS A 1 54 ? 46.447 18.056 3.776 1.00 0.00 54 CYS A N 5
ATOM 4316 C CA . CYS A 1 54 ? 47.863 18.512 3.658 1.00 0.00 54 CYS A CA 5
ATOM 4317 C C . CYS A 1 54 ? 48.205 19.445 4.825 1.00 0.00 54 CYS A C 5
ATOM 4318 O O . CYS A 1 54 ? 47.338 20.007 5.467 1.00 0.00 54 CYS A O 5
ATOM 4325 N N . VAL A 1 55 ? 49.486 19.569 5.040 1.00 0.00 55 VAL A N 5
ATOM 4326 C CA . VAL A 1 55 ? 50.066 20.420 6.121 1.00 0.00 55 VAL A CA 5
ATOM 4327 C C . VAL A 1 55 ? 51.442 20.891 5.674 1.00 0.00 55 VAL A C 5
ATOM 4328 O O . VAL A 1 55 ? 52.139 20.144 5.019 1.00 0.00 55 VAL A O 5
ATOM 4341 N N . HIS A 1 56 ? 51.813 22.095 6.028 1.00 0.00 56 HIS A N 5
ATOM 4342 C CA . HIS A 1 56 ? 53.160 22.599 5.615 1.00 0.00 56 HIS A CA 5
ATOM 4343 C C . HIS A 1 56 ? 54.254 21.676 6.192 1.00 0.00 56 HIS A C 5
ATOM 4344 O O . HIS A 1 56 ? 54.010 20.975 7.156 1.00 0.00 56 HIS A O 5
ATOM 4358 N N . PRO A 1 57 ? 55.422 21.693 5.590 1.00 0.00 57 PRO A N 5
ATOM 4359 C CA . PRO A 1 57 ? 56.574 20.926 6.104 1.00 0.00 57 PRO A CA 5
ATOM 4360 C C . PRO A 1 57 ? 56.872 21.243 7.581 1.00 0.00 57 PRO A C 5
ATOM 4361 O O . PRO A 1 57 ? 57.446 20.424 8.272 1.00 0.00 57 PRO A O 5
ATOM 4372 N N . SER A 1 58 ? 56.461 22.418 7.998 1.00 0.00 58 SER A N 5
ATOM 4373 C CA . SER A 1 58 ? 56.679 22.858 9.411 1.00 0.00 58 SER A CA 5
ATOM 4374 C C . SER A 1 58 ? 55.842 22.054 10.415 1.00 0.00 58 SER A C 5
ATOM 4375 O O . SER A 1 58 ? 56.185 21.998 11.580 1.00 0.00 58 SER A O 5
ATOM 4383 N N . LYS A 1 59 ? 54.777 21.456 9.941 1.00 0.00 59 LYS A N 5
ATOM 4384 C CA . LYS A 1 59 ? 53.898 20.638 10.835 1.00 0.00 59 LYS A CA 5
ATOM 4385 C C . LYS A 1 59 ? 54.393 19.201 10.706 1.00 0.00 59 LYS A C 5
ATOM 4386 O O . LYS A 1 59 ? 54.564 18.513 11.693 1.00 0.00 59 LYS A O 5
ATOM 4405 N N . CYS A 1 60 ? 54.602 18.805 9.472 1.00 0.00 60 CYS A N 5
ATOM 4406 C CA . CYS A 1 60 ? 55.093 17.423 9.178 1.00 0.00 60 CYS A CA 5
ATOM 4407 C C . CYS A 1 60 ? 56.336 17.083 10.031 1.00 0.00 60 CYS A C 5
ATOM 4408 O O . CYS A 1 60 ? 57.213 17.931 10.078 1.00 0.00 60 CYS A O 5
ATOM 4416 N N . ASN A 1 1 ? 34.813 16.106 -11.541 1.00 0.00 1 ASN A N 6
ATOM 4417 C CA . ASN A 1 1 ? 35.203 17.303 -10.740 1.00 0.00 1 ASN A CA 6
ATOM 4418 C C . ASN A 1 1 ? 36.520 17.024 -10.007 1.00 0.00 1 ASN A C 6
ATOM 4419 O O . ASN A 1 1 ? 36.802 15.898 -9.644 1.00 0.00 1 ASN A O 6
ATOM 4432 N N . PHE A 1 2 ? 37.282 18.071 -9.812 1.00 0.00 2 PHE A N 6
ATOM 4433 C CA . PHE A 1 2 ? 38.602 17.954 -9.106 1.00 0.00 2 PHE A CA 6
ATOM 4434 C C . PHE A 1 2 ? 38.421 18.363 -7.647 1.00 0.00 2 PHE A C 6
ATOM 4435 O O . PHE A 1 2 ? 39.244 19.020 -7.037 1.00 0.00 2 PHE A O 6
ATOM 4452 N N . VAL A 1 3 ? 37.295 17.920 -7.159 1.00 0.00 3 VAL A N 6
ATOM 4453 C CA . VAL A 1 3 ? 36.865 18.171 -5.761 1.00 0.00 3 VAL A CA 6
ATOM 4454 C C . VAL A 1 3 ? 37.795 17.445 -4.776 1.00 0.00 3 VAL A C 6
ATOM 4455 O O . VAL A 1 3 ? 38.211 16.328 -5.015 1.00 0.00 3 VAL A O 6
ATOM 4468 N N . CYS A 1 4 ? 38.083 18.127 -3.697 1.00 0.00 4 CYS A N 6
ATOM 4469 C CA . CYS A 1 4 ? 38.976 17.577 -2.630 1.00 0.00 4 CYS A CA 6
ATOM 4470 C C . CYS A 1 4 ? 38.827 18.201 -1.232 1.00 0.00 4 CYS A C 6
ATOM 4471 O O . CYS A 1 4 ? 38.218 19.243 -1.088 1.00 0.00 4 CYS A O 6
ATOM 4478 N N . PRO A 1 5 ? 39.396 17.537 -0.241 1.00 0.00 5 PRO A N 6
ATOM 4479 C CA . PRO A 1 5 ? 39.191 17.906 1.176 1.00 0.00 5 PRO A CA 6
ATOM 4480 C C . PRO A 1 5 ? 39.885 19.232 1.538 1.00 0.00 5 PRO A C 6
ATOM 4481 O O . PRO A 1 5 ? 40.570 19.767 0.694 1.00 0.00 5 PRO A O 6
ATOM 4492 N N . PRO A 1 6 ? 39.705 19.728 2.743 1.00 0.00 6 PRO A N 6
ATOM 4493 C CA . PRO A 1 6 ? 40.327 20.982 3.230 1.00 0.00 6 PRO A CA 6
ATOM 4494 C C . PRO A 1 6 ? 41.791 21.188 2.799 1.00 0.00 6 PRO A C 6
ATOM 4495 O O . PRO A 1 6 ? 42.108 22.178 2.166 1.00 0.00 6 PRO A O 6
ATOM 4506 N N . GLY A 1 7 ? 42.613 20.238 3.161 1.00 0.00 7 GLY A N 6
ATOM 4507 C CA . GLY A 1 7 ? 44.071 20.287 2.825 1.00 0.00 7 GLY A CA 6
ATOM 4508 C C . GLY A 1 7 ? 44.430 20.311 1.335 1.00 0.00 7 GLY A C 6
ATOM 4509 O O . GLY A 1 7 ? 45.590 20.457 1.006 1.00 0.00 7 GLY A O 6
ATOM 4513 N N . GLN A 1 8 ? 43.455 20.172 0.475 1.00 0.00 8 GLN A N 6
ATOM 4514 C CA . GLN A 1 8 ? 43.724 20.182 -0.999 1.00 0.00 8 GLN A CA 6
ATOM 4515 C C . GLN A 1 8 ? 42.625 20.946 -1.735 1.00 0.00 8 GLN A C 6
ATOM 4516 O O . GLN A 1 8 ? 41.479 20.966 -1.331 1.00 0.00 8 GLN A O 6
ATOM 4530 N N . THR A 1 9 ? 43.023 21.559 -2.814 1.00 0.00 9 THR A N 6
ATOM 4531 C CA . THR A 1 9 ? 42.068 22.346 -3.645 1.00 0.00 9 THR A CA 6
ATOM 4532 C C . THR A 1 9 ? 42.591 22.294 -5.083 1.00 0.00 9 THR A C 6
ATOM 4533 O O . THR A 1 9 ? 43.454 21.493 -5.394 1.00 0.00 9 THR A O 6
ATOM 4544 N N . PHE A 1 10 ? 42.050 23.144 -5.915 1.00 0.00 10 PHE A N 6
ATOM 4545 C CA . PHE A 1 10 ? 42.484 23.191 -7.342 1.00 0.00 10 PHE A CA 6
ATOM 4546 C C . PHE A 1 10 ? 44.010 23.350 -7.410 1.00 0.00 10 PHE A C 6
ATOM 4547 O O . PHE A 1 10 ? 44.623 23.965 -6.560 1.00 0.00 10 PHE A O 6
ATOM 4564 N N . GLN A 1 11 ? 44.554 22.775 -8.444 1.00 0.00 11 GLN A N 6
ATOM 4565 C CA . GLN A 1 11 ? 46.022 22.821 -8.675 1.00 0.00 11 GLN A CA 6
ATOM 4566 C C . GLN A 1 11 ? 46.123 22.941 -10.194 1.00 0.00 11 GLN A C 6
ATOM 4567 O O . GLN A 1 11 ? 45.600 22.091 -10.889 1.00 0.00 11 GLN A O 6
ATOM 4581 N N . THR A 1 12 ? 46.779 23.966 -10.678 1.00 0.00 12 THR A N 6
ATOM 4582 C CA . THR A 1 12 ? 46.899 24.117 -12.161 1.00 0.00 12 THR A CA 6
ATOM 4583 C C . THR A 1 12 ? 47.993 23.159 -12.646 1.00 0.00 12 THR A C 6
ATOM 4584 O O . THR A 1 12 ? 47.875 22.599 -13.719 1.00 0.00 12 THR A O 6
ATOM 4595 N N . CYS A 1 13 ? 49.014 23.007 -11.835 1.00 0.00 13 CYS A N 6
ATOM 4596 C CA . CYS A 1 13 ? 50.135 22.095 -12.194 1.00 0.00 13 CYS A CA 6
ATOM 4597 C C . CYS A 1 13 ? 50.298 20.910 -11.245 1.00 0.00 13 CYS A C 6
ATOM 4598 O O . CYS A 1 13 ? 50.783 21.020 -10.135 1.00 0.00 13 CYS A O 6
ATOM 4605 N N . ALA A 1 14 ? 49.855 19.800 -11.773 1.00 0.00 14 ALA A N 6
ATOM 4606 C CA . ALA A 1 14 ? 49.895 18.488 -11.070 1.00 0.00 14 ALA A CA 6
ATOM 4607 C C . ALA A 1 14 ? 50.258 17.385 -12.077 1.00 0.00 14 ALA A C 6
ATOM 4608 O O . ALA A 1 14 ? 50.611 17.660 -13.205 1.00 0.00 14 ALA A O 6
ATOM 4615 N N . SER A 1 15 ? 50.168 16.156 -11.648 1.00 0.00 15 SER A N 6
ATOM 4616 C CA . SER A 1 15 ? 50.499 15.014 -12.549 1.00 0.00 15 SER A CA 6
ATOM 4617 C C . SER A 1 15 ? 49.851 13.782 -11.917 1.00 0.00 15 SER A C 6
ATOM 4618 O O . SER A 1 15 ? 48.683 13.814 -11.581 1.00 0.00 15 SER A O 6
ATOM 4626 N N . SER A 1 16 ? 50.626 12.741 -11.778 1.00 0.00 16 SER A N 6
ATOM 4627 C CA . SER A 1 16 ? 50.136 11.480 -11.177 1.00 0.00 16 SER A CA 6
ATOM 4628 C C . SER A 1 16 ? 51.066 11.133 -10.002 1.00 0.00 16 SER A C 6
ATOM 4629 O O . SER A 1 16 ? 51.028 10.015 -9.524 1.00 0.00 16 SER A O 6
ATOM 4637 N N . CYS A 1 17 ? 51.871 12.089 -9.570 1.00 0.00 17 CYS A N 6
ATOM 4638 C CA . CYS A 1 17 ? 52.804 11.798 -8.420 1.00 0.00 17 CYS A CA 6
ATOM 4639 C C . CYS A 1 17 ? 52.597 12.799 -7.254 1.00 0.00 17 CYS A C 6
ATOM 4640 O O . CYS A 1 17 ? 53.295 13.789 -7.169 1.00 0.00 17 CYS A O 6
ATOM 4647 N N . PRO A 1 18 ? 51.649 12.528 -6.381 1.00 0.00 18 PRO A N 6
ATOM 4648 C CA . PRO A 1 18 ? 51.381 13.390 -5.207 1.00 0.00 18 PRO A CA 6
ATOM 4649 C C . PRO A 1 18 ? 52.527 13.416 -4.182 1.00 0.00 18 PRO A C 6
ATOM 4650 O O . PRO A 1 18 ? 53.079 12.378 -3.871 1.00 0.00 18 PRO A O 6
ATOM 4661 N N . LYS A 1 19 ? 52.835 14.598 -3.704 1.00 0.00 19 LYS A N 6
ATOM 4662 C CA . LYS A 1 19 ? 53.922 14.772 -2.700 1.00 0.00 19 LYS A CA 6
ATOM 4663 C C . LYS A 1 19 ? 53.357 14.811 -1.284 1.00 0.00 19 LYS A C 6
ATOM 4664 O O . LYS A 1 19 ? 52.187 15.046 -1.039 1.00 0.00 19 LYS A O 6
ATOM 4683 N N . THR A 1 20 ? 54.264 14.563 -0.388 1.00 0.00 20 THR A N 6
ATOM 4684 C CA . THR A 1 20 ? 53.934 14.538 1.063 1.00 0.00 20 THR A CA 6
ATOM 4685 C C . THR A 1 20 ? 55.088 15.092 1.902 1.00 0.00 20 THR A C 6
ATOM 4686 O O . THR A 1 20 ? 56.060 15.600 1.375 1.00 0.00 20 THR A O 6
ATOM 4697 N N . CYS A 1 21 ? 54.922 14.967 3.197 1.00 0.00 21 CYS A N 6
ATOM 4698 C CA . CYS A 1 21 ? 55.961 15.448 4.154 1.00 0.00 21 CYS A CA 6
ATOM 4699 C C . CYS A 1 21 ? 57.249 14.657 3.870 1.00 0.00 21 CYS A C 6
ATOM 4700 O O . CYS A 1 21 ? 58.343 15.096 4.166 1.00 0.00 21 CYS A O 6
ATOM 4707 N N . GLU A 1 22 ? 57.066 13.492 3.298 1.00 0.00 22 GLU A N 6
ATOM 4708 C CA . GLU A 1 22 ? 58.230 12.625 2.953 1.00 0.00 22 GLU A CA 6
ATOM 4709 C C . GLU A 1 22 ? 59.059 13.355 1.872 1.00 0.00 22 GLU A C 6
ATOM 4710 O O . GLU A 1 22 ? 60.251 13.526 2.034 1.00 0.00 22 GLU A O 6
ATOM 4722 N N . THR A 1 23 ? 58.406 13.764 0.807 1.00 0.00 23 THR A N 6
ATOM 4723 C CA . THR A 1 23 ? 59.124 14.483 -0.292 1.00 0.00 23 THR A CA 6
ATOM 4724 C C . THR A 1 23 ? 59.360 15.964 0.027 1.00 0.00 23 THR A C 6
ATOM 4725 O O . THR A 1 23 ? 60.486 16.323 0.311 1.00 0.00 23 THR A O 6
ATOM 4736 N N . ARG A 1 24 ? 58.319 16.771 -0.027 1.00 0.00 24 ARG A N 6
ATOM 4737 C CA . ARG A 1 24 ? 58.394 18.250 0.255 1.00 0.00 24 ARG A CA 6
ATOM 4738 C C . ARG A 1 24 ? 59.131 19.019 -0.849 1.00 0.00 24 ARG A C 6
ATOM 4739 O O . ARG A 1 24 ? 59.020 20.223 -0.974 1.00 0.00 24 ARG A O 6
ATOM 4760 N N . ASN A 1 25 ? 59.860 18.256 -1.609 1.00 0.00 25 ASN A N 6
ATOM 4761 C CA . ASN A 1 25 ? 60.677 18.741 -2.742 1.00 0.00 25 ASN A CA 6
ATOM 4762 C C . ASN A 1 25 ? 59.857 19.556 -3.762 1.00 0.00 25 ASN A C 6
ATOM 4763 O O . ASN A 1 25 ? 60.373 20.465 -4.382 1.00 0.00 25 ASN A O 6
ATOM 4774 N N . LYS A 1 26 ? 58.604 19.195 -3.893 1.00 0.00 26 LYS A N 6
ATOM 4775 C CA . LYS A 1 26 ? 57.667 19.872 -4.834 1.00 0.00 26 LYS A CA 6
ATOM 4776 C C . LYS A 1 26 ? 56.581 20.573 -4.013 1.00 0.00 26 LYS A C 6
ATOM 4777 O O . LYS A 1 26 ? 55.956 19.969 -3.163 1.00 0.00 26 LYS A O 6
ATOM 4796 N N . LEU A 1 27 ? 56.400 21.836 -4.297 1.00 0.00 27 LEU A N 6
ATOM 4797 C CA . LEU A 1 27 ? 55.369 22.669 -3.588 1.00 0.00 27 LEU A CA 6
ATOM 4798 C C . LEU A 1 27 ? 54.076 22.725 -4.423 1.00 0.00 27 LEU A C 6
ATOM 4799 O O . LEU A 1 27 ? 53.373 23.713 -4.505 1.00 0.00 27 LEU A O 6
ATOM 4815 N N . VAL A 1 28 ? 53.851 21.584 -5.005 1.00 0.00 28 VAL A N 6
ATOM 4816 C CA . VAL A 1 28 ? 52.691 21.260 -5.895 1.00 0.00 28 VAL A CA 6
ATOM 4817 C C . VAL A 1 28 ? 52.557 19.747 -5.903 1.00 0.00 28 VAL A C 6
ATOM 4818 O O . VAL A 1 28 ? 53.495 19.045 -5.582 1.00 0.00 28 VAL A O 6
ATOM 4831 N N . LEU A 1 29 ? 51.385 19.312 -6.282 1.00 0.00 29 LEU A N 6
ATOM 4832 C CA . LEU A 1 29 ? 51.055 17.858 -6.353 1.00 0.00 29 LEU A CA 6
ATOM 4833 C C . LEU A 1 29 ? 52.225 17.010 -6.853 1.00 0.00 29 LEU A C 6
ATOM 4834 O O . LEU A 1 29 ? 52.672 16.107 -6.174 1.00 0.00 29 LEU A O 6
ATOM 4850 N N . CYS A 1 30 ? 52.682 17.345 -8.021 1.00 0.00 30 CYS A N 6
ATOM 4851 C CA . CYS A 1 30 ? 53.830 16.608 -8.649 1.00 0.00 30 CYS A CA 6
ATOM 4852 C C . CYS A 1 30 ? 54.853 17.593 -9.239 1.00 0.00 30 CYS A C 6
ATOM 4853 O O . CYS A 1 30 ? 55.342 18.410 -8.490 1.00 0.00 30 CYS A O 6
ATOM 4860 N N . ASP A 1 31 ? 55.173 17.520 -10.515 1.00 0.00 31 ASP A N 6
ATOM 4861 C CA . ASP A 1 31 ? 56.174 18.476 -11.111 1.00 0.00 31 ASP A CA 6
ATOM 4862 C C . ASP A 1 31 ? 56.442 18.252 -12.605 1.00 0.00 31 ASP A C 6
ATOM 4863 O O . ASP A 1 31 ? 56.552 19.193 -13.367 1.00 0.00 31 ASP A O 6
ATOM 4872 N N . LYS A 1 32 ? 56.538 17.001 -12.968 1.00 0.00 32 LYS A N 6
ATOM 4873 C CA . LYS A 1 32 ? 56.806 16.606 -14.392 1.00 0.00 32 LYS A CA 6
ATOM 4874 C C . LYS A 1 32 ? 55.610 16.824 -15.342 1.00 0.00 32 LYS A C 6
ATOM 4875 O O . LYS A 1 32 ? 55.642 16.381 -16.473 1.00 0.00 32 LYS A O 6
ATOM 4894 N N . LYS A 1 33 ? 54.596 17.501 -14.865 1.00 0.00 33 LYS A N 6
ATOM 4895 C CA . LYS A 1 33 ? 53.377 17.775 -15.694 1.00 0.00 33 LYS A CA 6
ATOM 4896 C C . LYS A 1 33 ? 52.506 18.821 -14.992 1.00 0.00 33 LYS A C 6
ATOM 4897 O O . LYS A 1 33 ? 52.724 19.123 -13.833 1.00 0.00 33 LYS A O 6
ATOM 4916 N N . CYS A 1 34 ? 51.550 19.344 -15.725 1.00 0.00 34 CYS A N 6
ATOM 4917 C CA . CYS A 1 34 ? 50.625 20.363 -15.160 1.00 0.00 34 CYS A CA 6
ATOM 4918 C C . CYS A 1 34 ? 49.138 20.111 -15.437 1.00 0.00 34 CYS A C 6
ATOM 4919 O O . CYS A 1 34 ? 48.485 20.750 -16.241 1.00 0.00 34 CYS A O 6
ATOM 4926 N N . ASN A 1 35 ? 48.674 19.137 -14.713 1.00 0.00 35 ASN A N 6
ATOM 4927 C CA . ASN A 1 35 ? 47.248 18.695 -14.778 1.00 0.00 35 ASN A CA 6
ATOM 4928 C C . ASN A 1 35 ? 46.456 19.730 -13.962 1.00 0.00 35 ASN A C 6
ATOM 4929 O O . ASN A 1 35 ? 46.813 20.008 -12.832 1.00 0.00 35 ASN A O 6
ATOM 4940 N N . GLN A 1 36 ? 45.417 20.270 -14.544 1.00 0.00 36 GLN A N 6
ATOM 4941 C CA . GLN A 1 36 ? 44.590 21.281 -13.814 1.00 0.00 36 GLN A CA 6
ATOM 4942 C C . GLN A 1 36 ? 43.522 20.484 -13.044 1.00 0.00 36 GLN A C 6
ATOM 4943 O O . GLN A 1 36 ? 42.379 20.379 -13.447 1.00 0.00 36 GLN A O 6
ATOM 4957 N N . ARG A 1 37 ? 43.968 19.944 -11.936 1.00 0.00 37 ARG A N 6
ATOM 4958 C CA . ARG A 1 37 ? 43.100 19.118 -11.035 1.00 0.00 37 ARG A CA 6
ATOM 4959 C C . ARG A 1 37 ? 43.440 19.337 -9.550 1.00 0.00 37 ARG A C 6
ATOM 4960 O O . ARG A 1 37 ? 44.102 20.290 -9.197 1.00 0.00 37 ARG A O 6
ATOM 4981 N N . CYS A 1 38 ? 42.967 18.433 -8.730 1.00 0.00 38 CYS A N 6
ATOM 4982 C CA . CYS A 1 38 ? 43.206 18.486 -7.249 1.00 0.00 38 CYS A CA 6
ATOM 4983 C C . CYS A 1 38 ? 44.698 18.404 -6.885 1.00 0.00 38 CYS A C 6
ATOM 4984 O O . CYS A 1 38 ? 45.496 17.870 -7.631 1.00 0.00 38 CYS A O 6
ATOM 4991 N N . GLY A 1 39 ? 45.012 18.946 -5.736 1.00 0.00 39 GLY A N 6
ATOM 4992 C CA . GLY A 1 39 ? 46.416 18.945 -5.236 1.00 0.00 39 GLY A CA 6
ATOM 4993 C C . GLY A 1 39 ? 46.521 19.819 -3.995 1.00 0.00 39 GLY A C 6
ATOM 4994 O O . GLY A 1 39 ? 45.778 20.774 -3.864 1.00 0.00 39 GLY A O 6
ATOM 4998 N N . CYS A 1 40 ? 47.437 19.472 -3.116 1.00 0.00 40 CYS A N 6
ATOM 4999 C CA . CYS A 1 40 ? 47.628 20.267 -1.870 1.00 0.00 40 CYS A CA 6
ATOM 5000 C C . CYS A 1 40 ? 47.901 21.705 -2.277 1.00 0.00 40 CYS A C 6
ATOM 5001 O O . CYS A 1 40 ? 48.287 21.975 -3.398 1.00 0.00 40 CYS A O 6
ATOM 5008 N N . ILE A 1 41 ? 47.704 22.590 -1.347 1.00 0.00 41 ILE A N 6
ATOM 5009 C CA . ILE A 1 41 ? 47.938 24.021 -1.664 1.00 0.00 41 ILE A CA 6
ATOM 5010 C C . ILE A 1 41 ? 49.461 24.211 -1.802 1.00 0.00 41 ILE A C 6
ATOM 5011 O O . ILE A 1 41 ? 50.244 23.396 -1.351 1.00 0.00 41 ILE A O 6
ATOM 5027 N N . SER A 1 42 ? 49.823 25.294 -2.430 1.00 0.00 42 SER A N 6
ATOM 5028 C CA . SER A 1 42 ? 51.262 25.615 -2.648 1.00 0.00 42 SER A CA 6
ATOM 5029 C C . SER A 1 42 ? 51.896 26.031 -1.320 1.00 0.00 42 SER A C 6
ATOM 5030 O O . SER A 1 42 ? 51.719 27.134 -0.839 1.00 0.00 42 SER A O 6
ATOM 5038 N N . GLY A 1 43 ? 52.620 25.086 -0.788 1.00 0.00 43 GLY A N 6
ATOM 5039 C CA . GLY A 1 43 ? 53.334 25.264 0.509 1.00 0.00 43 GLY A CA 6
ATOM 5040 C C . GLY A 1 43 ? 53.035 24.048 1.386 1.00 0.00 43 GLY A C 6
ATOM 5041 O O . GLY A 1 43 ? 53.839 23.681 2.221 1.00 0.00 43 GLY A O 6
ATOM 5045 N N . THR A 1 44 ? 51.882 23.465 1.159 1.00 0.00 44 THR A N 6
ATOM 5046 C CA . THR A 1 44 ? 51.449 22.269 1.933 1.00 0.00 44 THR A CA 6
ATOM 5047 C C . THR A 1 44 ? 51.711 20.996 1.138 1.00 0.00 44 THR A C 6
ATOM 5048 O O . THR A 1 44 ? 51.707 20.990 -0.077 1.00 0.00 44 THR A O 6
ATOM 5059 N N . VAL A 1 45 ? 51.930 19.966 1.904 1.00 0.00 45 VAL A N 6
ATOM 5060 C CA . VAL A 1 45 ? 52.207 18.600 1.375 1.00 0.00 45 VAL A CA 6
ATOM 5061 C C . VAL A 1 45 ? 51.224 17.630 2.025 1.00 0.00 45 VAL A C 6
ATOM 5062 O O . VAL A 1 45 ? 50.927 17.763 3.196 1.00 0.00 45 VAL A O 6
ATOM 5075 N N . LEU A 1 46 ? 50.751 16.681 1.254 1.00 0.00 46 LEU A N 6
ATOM 5076 C CA . LEU A 1 46 ? 49.772 15.684 1.790 1.00 0.00 46 LEU A CA 6
ATOM 5077 C C . LEU A 1 46 ? 50.405 14.901 2.953 1.00 0.00 46 LEU A C 6
ATOM 5078 O O . LEU A 1 46 ? 51.258 14.071 2.720 1.00 0.00 46 LEU A O 6
ATOM 5094 N N . LYS A 1 47 ? 49.954 15.212 4.150 1.00 0.00 47 LYS A N 6
ATOM 5095 C CA . LYS A 1 47 ? 50.425 14.582 5.437 1.00 0.00 47 LYS A CA 6
ATOM 5096 C C . LYS A 1 47 ? 51.326 13.342 5.265 1.00 0.00 47 LYS A C 6
ATOM 5097 O O . LYS A 1 47 ? 52.480 13.356 5.648 1.00 0.00 47 LYS A O 6
ATOM 5116 N N . SER A 1 48 ? 50.751 12.318 4.688 1.00 0.00 48 SER A N 6
ATOM 5117 C CA . SER A 1 48 ? 51.487 11.037 4.446 1.00 0.00 48 SER A CA 6
ATOM 5118 C C . SER A 1 48 ? 51.344 10.589 3.002 1.00 0.00 48 SER A C 6
ATOM 5119 O O . SER A 1 48 ? 50.626 11.199 2.232 1.00 0.00 48 SER A O 6
ATOM 5127 N N . LYS A 1 49 ? 52.060 9.523 2.727 1.00 0.00 49 LYS A N 6
ATOM 5128 C CA . LYS A 1 49 ? 52.124 8.851 1.385 1.00 0.00 49 LYS A CA 6
ATOM 5129 C C . LYS A 1 49 ? 50.822 8.933 0.588 1.00 0.00 49 LYS A C 6
ATOM 5130 O O . LYS A 1 49 ? 50.843 8.968 -0.627 1.00 0.00 49 LYS A O 6
ATOM 5149 N N . ASP A 1 50 ? 49.734 8.966 1.312 1.00 0.00 50 ASP A N 6
ATOM 5150 C CA . ASP A 1 50 ? 48.393 9.045 0.657 1.00 0.00 50 ASP A CA 6
ATOM 5151 C C . ASP A 1 50 ? 47.322 9.361 1.714 1.00 0.00 50 ASP A C 6
ATOM 5152 O O . ASP A 1 50 ? 46.383 8.615 1.921 1.00 0.00 50 ASP A O 6
ATOM 5161 N N . SER A 1 51 ? 47.508 10.483 2.361 1.00 0.00 51 SER A N 6
ATOM 5162 C CA . SER A 1 51 ? 46.548 10.928 3.417 1.00 0.00 51 SER A CA 6
ATOM 5163 C C . SER A 1 51 ? 45.395 11.693 2.718 1.00 0.00 51 SER A C 6
ATOM 5164 O O . SER A 1 51 ? 45.129 11.458 1.554 1.00 0.00 51 SER A O 6
ATOM 5172 N N . SER A 1 52 ? 44.747 12.575 3.437 1.00 0.00 52 SER A N 6
ATOM 5173 C CA . SER A 1 52 ? 43.615 13.388 2.886 1.00 0.00 52 SER A CA 6
ATOM 5174 C C . SER A 1 52 ? 43.871 14.873 3.182 1.00 0.00 52 SER A C 6
ATOM 5175 O O . SER A 1 52 ? 43.484 15.739 2.420 1.00 0.00 52 SER A O 6
ATOM 5183 N N . GLU A 1 53 ? 44.524 15.107 4.293 1.00 0.00 53 GLU A N 6
ATOM 5184 C CA . GLU A 1 53 ? 44.857 16.496 4.732 1.00 0.00 53 GLU A CA 6
ATOM 5185 C C . GLU A 1 53 ? 46.325 16.802 4.418 1.00 0.00 53 GLU A C 6
ATOM 5186 O O . GLU A 1 53 ? 47.160 15.918 4.443 1.00 0.00 53 GLU A O 6
ATOM 5198 N N . CYS A 1 54 ? 46.580 18.056 4.136 1.00 0.00 54 CYS A N 6
ATOM 5199 C CA . CYS A 1 54 ? 47.961 18.519 3.805 1.00 0.00 54 CYS A CA 6
ATOM 5200 C C . CYS A 1 54 ? 48.387 19.595 4.813 1.00 0.00 54 CYS A C 6
ATOM 5201 O O . CYS A 1 54 ? 47.572 20.350 5.310 1.00 0.00 54 CYS A O 6
ATOM 5208 N N . VAL A 1 55 ? 49.665 19.619 5.074 1.00 0.00 55 VAL A N 6
ATOM 5209 C CA . VAL A 1 55 ? 50.277 20.594 6.026 1.00 0.00 55 VAL A CA 6
ATOM 5210 C C . VAL A 1 55 ? 51.657 20.968 5.505 1.00 0.00 55 VAL A C 6
ATOM 5211 O O . VAL A 1 55 ? 52.292 20.163 4.853 1.00 0.00 55 VAL A O 6
ATOM 5224 N N . HIS A 1 56 ? 52.090 22.167 5.801 1.00 0.00 56 HIS A N 6
ATOM 5225 C CA . HIS A 1 56 ? 53.440 22.601 5.325 1.00 0.00 56 HIS A CA 6
ATOM 5226 C C . HIS A 1 56 ? 54.486 21.686 5.985 1.00 0.00 56 HIS A C 6
ATOM 5227 O O . HIS A 1 56 ? 54.203 21.077 6.999 1.00 0.00 56 HIS A O 6
ATOM 5241 N N . PRO A 1 57 ? 55.660 21.608 5.404 1.00 0.00 57 PRO A N 6
ATOM 5242 C CA . PRO A 1 57 ? 56.761 20.814 5.983 1.00 0.00 57 PRO A CA 6
ATOM 5243 C C . PRO A 1 57 ? 57.095 21.239 7.425 1.00 0.00 57 PRO A C 6
ATOM 5244 O O . PRO A 1 57 ? 57.697 20.479 8.159 1.00 0.00 57 PRO A O 6
ATOM 5255 N N . SER A 1 58 ? 56.684 22.438 7.761 1.00 0.00 58 SER A N 6
ATOM 5256 C CA . SER A 1 58 ? 56.928 22.999 9.123 1.00 0.00 58 SER A CA 6
ATOM 5257 C C . SER A 1 58 ? 55.900 22.551 10.180 1.00 0.00 58 SER A C 6
ATOM 5258 O O . SER A 1 58 ? 56.182 22.655 11.359 1.00 0.00 58 SER A O 6
ATOM 5266 N N . LYS A 1 59 ? 54.753 22.071 9.755 1.00 0.00 59 LYS A N 6
ATOM 5267 C CA . LYS A 1 59 ? 53.709 21.611 10.735 1.00 0.00 59 LYS A CA 6
ATOM 5268 C C . LYS A 1 59 ? 53.680 20.082 10.768 1.00 0.00 59 LYS A C 6
ATOM 5269 O O . LYS A 1 59 ? 53.247 19.503 11.747 1.00 0.00 59 LYS A O 6
ATOM 5288 N N . CYS A 1 60 ? 54.140 19.478 9.696 1.00 0.00 60 CYS A N 6
ATOM 5289 C CA . CYS A 1 60 ? 54.176 17.984 9.593 1.00 0.00 60 CYS A CA 6
ATOM 5290 C C . CYS A 1 60 ? 54.691 17.309 10.885 1.00 0.00 60 CYS A C 6
ATOM 5291 O O . CYS A 1 60 ? 54.016 16.395 11.326 1.00 0.00 60 CYS A O 6
ATOM 5299 N N . ASN A 1 1 ? 34.700 20.991 -12.399 1.00 0.00 1 ASN A N 7
ATOM 5300 C CA . ASN A 1 1 ? 36.174 21.200 -12.394 1.00 0.00 1 ASN A CA 7
ATOM 5301 C C . ASN A 1 1 ? 36.795 19.994 -11.660 1.00 0.00 1 ASN A C 7
ATOM 5302 O O . ASN A 1 1 ? 36.493 18.867 -12.003 1.00 0.00 1 ASN A O 7
ATOM 5315 N N . PHE A 1 2 ? 37.633 20.247 -10.685 1.00 0.00 2 PHE A N 7
ATOM 5316 C CA . PHE A 1 2 ? 38.292 19.153 -9.907 1.00 0.00 2 PHE A CA 7
ATOM 5317 C C . PHE A 1 2 ? 38.183 19.429 -8.413 1.00 0.00 2 PHE A C 7
ATOM 5318 O O . PHE A 1 2 ? 38.871 20.258 -7.847 1.00 0.00 2 PHE A O 7
ATOM 5335 N N . VAL A 1 3 ? 37.281 18.676 -7.846 1.00 0.00 3 VAL A N 7
ATOM 5336 C CA . VAL A 1 3 ? 36.967 18.741 -6.392 1.00 0.00 3 VAL A CA 7
ATOM 5337 C C . VAL A 1 3 ? 38.126 18.171 -5.573 1.00 0.00 3 VAL A C 7
ATOM 5338 O O . VAL A 1 3 ? 38.867 17.320 -6.027 1.00 0.00 3 VAL A O 7
ATOM 5351 N N . CYS A 1 4 ? 38.219 18.688 -4.378 1.00 0.00 4 CYS A N 7
ATOM 5352 C CA . CYS A 1 4 ? 39.279 18.278 -3.414 1.00 0.00 4 CYS A CA 7
ATOM 5353 C C . CYS A 1 4 ? 38.660 17.731 -2.112 1.00 0.00 4 CYS A C 7
ATOM 5354 O O . CYS A 1 4 ? 37.460 17.788 -1.923 1.00 0.00 4 CYS A O 7
ATOM 5361 N N . PRO A 1 5 ? 39.507 17.213 -1.250 1.00 0.00 5 PRO A N 7
ATOM 5362 C CA . PRO A 1 5 ? 39.263 17.156 0.196 1.00 0.00 5 PRO A CA 7
ATOM 5363 C C . PRO A 1 5 ? 39.851 18.358 0.961 1.00 0.00 5 PRO A C 7
ATOM 5364 O O . PRO A 1 5 ? 40.489 19.217 0.375 1.00 0.00 5 PRO A O 7
ATOM 5375 N N . PRO A 1 6 ? 39.618 18.371 2.253 1.00 0.00 6 PRO A N 7
ATOM 5376 C CA . PRO A 1 6 ? 40.290 19.295 3.183 1.00 0.00 6 PRO A CA 7
ATOM 5377 C C . PRO A 1 6 ? 41.808 19.193 3.103 1.00 0.00 6 PRO A C 7
ATOM 5378 O O . PRO A 1 6 ? 42.350 18.106 3.161 1.00 0.00 6 PRO A O 7
ATOM 5389 N N . GLY A 1 7 ? 42.413 20.339 2.980 1.00 0.00 7 GLY A N 7
ATOM 5390 C CA . GLY A 1 7 ? 43.901 20.415 2.886 1.00 0.00 7 GLY A CA 7
ATOM 5391 C C . GLY A 1 7 ? 44.393 20.521 1.436 1.00 0.00 7 GLY A C 7
ATOM 5392 O O . GLY A 1 7 ? 45.575 20.703 1.224 1.00 0.00 7 GLY A O 7
ATOM 5396 N N . GLN A 1 8 ? 43.503 20.410 0.477 1.00 0.00 8 GLN A N 7
ATOM 5397 C CA . GLN A 1 8 ? 43.933 20.507 -0.956 1.00 0.00 8 GLN A CA 7
ATOM 5398 C C . GLN A 1 8 ? 42.991 21.468 -1.685 1.00 0.00 8 GLN A C 7
ATOM 5399 O O . GLN A 1 8 ? 41.888 21.729 -1.246 1.00 0.00 8 GLN A O 7
ATOM 5413 N N . THR A 1 9 ? 43.485 21.959 -2.790 1.00 0.00 9 THR A N 7
ATOM 5414 C CA . THR A 1 9 ? 42.723 22.914 -3.648 1.00 0.00 9 THR A CA 7
ATOM 5415 C C . THR A 1 9 ? 43.031 22.644 -5.119 1.00 0.00 9 THR A C 7
ATOM 5416 O O . THR A 1 9 ? 43.937 21.903 -5.452 1.00 0.00 9 THR A O 7
ATOM 5427 N N . PHE A 1 10 ? 42.245 23.275 -5.950 1.00 0.00 10 PHE A N 7
ATOM 5428 C CA . PHE A 1 10 ? 42.404 23.130 -7.427 1.00 0.00 10 PHE A CA 7
ATOM 5429 C C . PHE A 1 10 ? 43.790 23.666 -7.788 1.00 0.00 10 PHE A C 7
ATOM 5430 O O . PHE A 1 10 ? 44.317 24.511 -7.088 1.00 0.00 10 PHE A O 7
ATOM 5447 N N . GLN A 1 11 ? 44.345 23.172 -8.864 1.00 0.00 11 GLN A N 7
ATOM 5448 C CA . GLN A 1 11 ? 45.698 23.647 -9.264 1.00 0.00 11 GLN A CA 7
ATOM 5449 C C . GLN A 1 11 ? 45.834 23.435 -10.772 1.00 0.00 11 GLN A C 7
ATOM 5450 O O . GLN A 1 11 ? 45.293 22.492 -11.314 1.00 0.00 11 GLN A O 7
ATOM 5464 N N . THR A 1 12 ? 46.562 24.326 -11.395 1.00 0.00 12 THR A N 7
ATOM 5465 C CA . THR A 1 12 ? 46.777 24.248 -12.873 1.00 0.00 12 THR A CA 7
ATOM 5466 C C . THR A 1 12 ? 47.836 23.210 -13.223 1.00 0.00 12 THR A C 7
ATOM 5467 O O . THR A 1 12 ? 47.648 22.427 -14.135 1.00 0.00 12 THR A O 7
ATOM 5478 N N . CYS A 1 13 ? 48.914 23.240 -12.481 1.00 0.00 13 CYS A N 7
ATOM 5479 C CA . CYS A 1 13 ? 50.014 22.277 -12.727 1.00 0.00 13 CYS A CA 7
ATOM 5480 C C . CYS A 1 13 ? 50.045 21.242 -11.619 1.00 0.00 13 CYS A C 7
ATOM 5481 O O . CYS A 1 13 ? 50.491 21.502 -10.519 1.00 0.00 13 CYS A O 7
ATOM 5488 N N . ALA A 1 14 ? 49.554 20.086 -11.970 1.00 0.00 14 ALA A N 7
ATOM 5489 C CA . ALA A 1 14 ? 49.512 18.969 -10.994 1.00 0.00 14 ALA A CA 7
ATOM 5490 C C . ALA A 1 14 ? 49.442 17.611 -11.689 1.00 0.00 14 ALA A C 7
ATOM 5491 O O . ALA A 1 14 ? 48.476 17.319 -12.358 1.00 0.00 14 ALA A O 7
ATOM 5498 N N . SER A 1 15 ? 50.470 16.817 -11.509 1.00 0.00 15 SER A N 7
ATOM 5499 C CA . SER A 1 15 ? 50.529 15.456 -12.136 1.00 0.00 15 SER A CA 7
ATOM 5500 C C . SER A 1 15 ? 49.547 14.515 -11.391 1.00 0.00 15 SER A C 7
ATOM 5501 O O . SER A 1 15 ? 48.454 14.912 -11.036 1.00 0.00 15 SER A O 7
ATOM 5509 N N . SER A 1 16 ? 49.974 13.296 -11.181 1.00 0.00 16 SER A N 7
ATOM 5510 C CA . SER A 1 16 ? 49.167 12.262 -10.476 1.00 0.00 16 SER A CA 7
ATOM 5511 C C . SER A 1 16 ? 50.116 11.609 -9.434 1.00 0.00 16 SER A C 7
ATOM 5512 O O . SER A 1 16 ? 49.846 10.546 -8.908 1.00 0.00 16 SER A O 7
ATOM 5520 N N . CYS A 1 17 ? 51.208 12.297 -9.182 1.00 0.00 17 CYS A N 7
ATOM 5521 C CA . CYS A 1 17 ? 52.269 11.864 -8.218 1.00 0.00 17 CYS A CA 7
ATOM 5522 C C . CYS A 1 17 ? 52.420 12.809 -6.997 1.00 0.00 17 CYS A C 7
ATOM 5523 O O . CYS A 1 17 ? 53.437 13.453 -6.827 1.00 0.00 17 CYS A O 7
ATOM 5530 N N . PRO A 1 18 ? 51.394 12.850 -6.170 1.00 0.00 18 PRO A N 7
ATOM 5531 C CA . PRO A 1 18 ? 51.226 13.879 -5.117 1.00 0.00 18 PRO A CA 7
ATOM 5532 C C . PRO A 1 18 ? 52.389 14.001 -4.123 1.00 0.00 18 PRO A C 7
ATOM 5533 O O . PRO A 1 18 ? 52.984 13.007 -3.751 1.00 0.00 18 PRO A O 7
ATOM 5544 N N . LYS A 1 19 ? 52.653 15.227 -3.741 1.00 0.00 19 LYS A N 7
ATOM 5545 C CA . LYS A 1 19 ? 53.747 15.516 -2.770 1.00 0.00 19 LYS A CA 7
ATOM 5546 C C . LYS A 1 19 ? 53.131 15.318 -1.393 1.00 0.00 19 LYS A C 7
ATOM 5547 O O . LYS A 1 19 ? 51.962 15.557 -1.153 1.00 0.00 19 LYS A O 7
ATOM 5566 N N . THR A 1 20 ? 53.994 14.875 -0.538 1.00 0.00 20 THR A N 7
ATOM 5567 C CA . THR A 1 20 ? 53.641 14.591 0.873 1.00 0.00 20 THR A CA 7
ATOM 5568 C C . THR A 1 20 ? 54.758 15.087 1.785 1.00 0.00 20 THR A C 7
ATOM 5569 O O . THR A 1 20 ? 55.754 15.606 1.320 1.00 0.00 20 THR A O 7
ATOM 5580 N N . CYS A 1 21 ? 54.554 14.913 3.067 1.00 0.00 21 CYS A N 7
ATOM 5581 C CA . CYS A 1 21 ? 55.591 15.360 4.039 1.00 0.00 21 CYS A CA 7
ATOM 5582 C C . CYS A 1 21 ? 56.913 14.652 3.768 1.00 0.00 21 CYS A C 7
ATOM 5583 O O . CYS A 1 21 ? 57.948 15.197 4.091 1.00 0.00 21 CYS A O 7
ATOM 5590 N N . GLU A 1 22 ? 56.870 13.471 3.195 1.00 0.00 22 GLU A N 7
ATOM 5591 C CA . GLU A 1 22 ? 58.171 12.799 2.926 1.00 0.00 22 GLU A CA 7
ATOM 5592 C C . GLU A 1 22 ? 58.807 13.407 1.657 1.00 0.00 22 GLU A C 7
ATOM 5593 O O . GLU A 1 22 ? 60.018 13.359 1.556 1.00 0.00 22 GLU A O 7
ATOM 5605 N N . THR A 1 23 ? 58.042 13.956 0.725 1.00 0.00 23 THR A N 7
ATOM 5606 C CA . THR A 1 23 ? 58.711 14.549 -0.481 1.00 0.00 23 THR A CA 7
ATOM 5607 C C . THR A 1 23 ? 59.080 16.006 -0.141 1.00 0.00 23 THR A C 7
ATOM 5608 O O . THR A 1 23 ? 60.252 16.273 0.034 1.00 0.00 23 THR A O 7
ATOM 5619 N N . ARG A 1 24 ? 58.106 16.898 -0.046 1.00 0.00 24 ARG A N 7
ATOM 5620 C CA . ARG A 1 24 ? 58.344 18.355 0.274 1.00 0.00 24 ARG A CA 7
ATOM 5621 C C . ARG A 1 24 ? 59.203 19.097 -0.754 1.00 0.00 24 ARG A C 7
ATOM 5622 O O . ARG A 1 24 ? 59.354 20.303 -0.719 1.00 0.00 24 ARG A O 7
ATOM 5643 N N . ASN A 1 25 ? 59.730 18.313 -1.641 1.00 0.00 25 ASN A N 7
ATOM 5644 C CA . ASN A 1 25 ? 60.604 18.777 -2.738 1.00 0.00 25 ASN A CA 7
ATOM 5645 C C . ASN A 1 25 ? 59.880 19.697 -3.737 1.00 0.00 25 ASN A C 7
ATOM 5646 O O . ASN A 1 25 ? 60.484 20.597 -4.290 1.00 0.00 25 ASN A O 7
ATOM 5657 N N . LYS A 1 26 ? 58.610 19.442 -3.936 1.00 0.00 26 LYS A N 7
ATOM 5658 C CA . LYS A 1 26 ? 57.770 20.236 -4.870 1.00 0.00 26 LYS A CA 7
ATOM 5659 C C . LYS A 1 26 ? 56.767 21.060 -4.067 1.00 0.00 26 LYS A C 7
ATOM 5660 O O . LYS A 1 26 ? 56.326 20.676 -3.002 1.00 0.00 26 LYS A O 7
ATOM 5679 N N . LEU A 1 27 ? 56.465 22.186 -4.646 1.00 0.00 27 LEU A N 7
ATOM 5680 C CA . LEU A 1 27 ? 55.495 23.165 -4.055 1.00 0.00 27 LEU A CA 7
ATOM 5681 C C . LEU A 1 27 ? 54.215 23.134 -4.909 1.00 0.00 27 LEU A C 7
ATOM 5682 O O . LEU A 1 27 ? 53.518 24.109 -5.110 1.00 0.00 27 LEU A O 7
ATOM 5698 N N . VAL A 1 28 ? 53.991 21.935 -5.365 1.00 0.00 28 VAL A N 7
ATOM 5699 C CA . VAL A 1 28 ? 52.840 21.533 -6.237 1.00 0.00 28 VAL A CA 7
ATOM 5700 C C . VAL A 1 28 ? 52.638 20.038 -6.109 1.00 0.00 28 VAL A C 7
ATOM 5701 O O . VAL A 1 28 ? 53.525 19.337 -5.662 1.00 0.00 28 VAL A O 7
ATOM 5714 N N . LEU A 1 29 ? 51.470 19.611 -6.520 1.00 0.00 29 LEU A N 7
ATOM 5715 C CA . LEU A 1 29 ? 51.080 18.166 -6.485 1.00 0.00 29 LEU A CA 7
ATOM 5716 C C . LEU A 1 29 ? 52.313 17.335 -6.829 1.00 0.00 29 LEU A C 7
ATOM 5717 O O . LEU A 1 29 ? 52.690 16.410 -6.139 1.00 0.00 29 LEU A O 7
ATOM 5733 N N . CYS A 1 30 ? 52.896 17.749 -7.915 1.00 0.00 30 CYS A N 7
ATOM 5734 C CA . CYS A 1 30 ? 54.126 17.089 -8.445 1.00 0.00 30 CYS A CA 7
ATOM 5735 C C . CYS A 1 30 ? 54.669 17.927 -9.611 1.00 0.00 30 CYS A C 7
ATOM 5736 O O . CYS A 1 30 ? 53.963 18.744 -10.174 1.00 0.00 30 CYS A O 7
ATOM 5743 N N . ASP A 1 31 ? 55.911 17.684 -9.932 1.00 0.00 31 ASP A N 7
ATOM 5744 C CA . ASP A 1 31 ? 56.589 18.422 -11.046 1.00 0.00 31 ASP A CA 7
ATOM 5745 C C . ASP A 1 31 ? 56.635 17.612 -12.356 1.00 0.00 31 ASP A C 7
ATOM 5746 O O . ASP A 1 31 ? 56.865 18.170 -13.412 1.00 0.00 31 ASP A O 7
ATOM 5755 N N . LYS A 1 32 ? 56.412 16.326 -12.253 1.00 0.00 32 LYS A N 7
ATOM 5756 C CA . LYS A 1 32 ? 56.435 15.436 -13.460 1.00 0.00 32 LYS A CA 7
ATOM 5757 C C . LYS A 1 32 ? 55.380 15.788 -14.526 1.00 0.00 32 LYS A C 7
ATOM 5758 O O . LYS A 1 32 ? 55.534 15.421 -15.675 1.00 0.00 32 LYS A O 7
ATOM 5777 N N . LYS A 1 33 ? 54.346 16.485 -14.123 1.00 0.00 33 LYS A N 7
ATOM 5778 C CA . LYS A 1 33 ? 53.259 16.880 -15.078 1.00 0.00 33 LYS A CA 7
ATOM 5779 C C . LYS A 1 33 ? 52.376 17.989 -14.496 1.00 0.00 33 LYS A C 7
ATOM 5780 O O . LYS A 1 33 ? 52.261 18.142 -13.295 1.00 0.00 33 LYS A O 7
ATOM 5799 N N . CYS A 1 34 ? 51.785 18.722 -15.407 1.00 0.00 34 CYS A N 7
ATOM 5800 C CA . CYS A 1 34 ? 50.882 19.847 -15.049 1.00 0.00 34 CYS A CA 7
ATOM 5801 C C . CYS A 1 34 ? 49.430 19.642 -15.513 1.00 0.00 34 CYS A C 7
ATOM 5802 O O . CYS A 1 34 ? 48.984 20.195 -16.500 1.00 0.00 34 CYS A O 7
ATOM 5809 N N . ASN A 1 35 ? 48.737 18.834 -14.762 1.00 0.00 35 ASN A N 7
ATOM 5810 C CA . ASN A 1 35 ? 47.297 18.539 -15.085 1.00 0.00 35 ASN A CA 7
ATOM 5811 C C . ASN A 1 35 ? 46.480 19.558 -14.274 1.00 0.00 35 ASN A C 7
ATOM 5812 O O . ASN A 1 35 ? 46.840 19.870 -13.154 1.00 0.00 35 ASN A O 7
ATOM 5823 N N . GLN A 1 36 ? 45.412 20.046 -14.850 1.00 0.00 36 GLN A N 7
ATOM 5824 C CA . GLN A 1 36 ? 44.546 21.035 -14.136 1.00 0.00 36 GLN A CA 7
ATOM 5825 C C . GLN A 1 36 ? 43.596 20.200 -13.269 1.00 0.00 36 GLN A C 7
ATOM 5826 O O . GLN A 1 36 ? 42.456 19.939 -13.595 1.00 0.00 36 GLN A O 7
ATOM 5840 N N . ARG A 1 37 ? 44.151 19.800 -12.154 1.00 0.00 37 ARG A N 7
ATOM 5841 C CA . ARG A 1 37 ? 43.423 18.967 -11.148 1.00 0.00 37 ARG A CA 7
ATOM 5842 C C . ARG A 1 37 ? 43.750 19.459 -9.738 1.00 0.00 37 ARG A C 7
ATOM 5843 O O . ARG A 1 37 ? 44.500 20.404 -9.573 1.00 0.00 37 ARG A O 7
ATOM 5864 N N . CYS A 1 38 ? 43.178 18.802 -8.759 1.00 0.00 38 CYS A N 7
ATOM 5865 C CA . CYS A 1 38 ? 43.441 19.211 -7.349 1.00 0.00 38 CYS A CA 7
ATOM 5866 C C . CYS A 1 38 ? 44.834 18.740 -6.891 1.00 0.00 38 CYS A C 7
ATOM 5867 O O . CYS A 1 38 ? 45.481 17.941 -7.540 1.00 0.00 38 CYS A O 7
ATOM 5874 N N . GLY A 1 39 ? 45.234 19.274 -5.768 1.00 0.00 39 GLY A N 7
ATOM 5875 C CA . GLY A 1 39 ? 46.552 18.951 -5.151 1.00 0.00 39 GLY A CA 7
ATOM 5876 C C . GLY A 1 39 ? 46.739 19.852 -3.934 1.00 0.00 39 GLY A C 7
ATOM 5877 O O . GLY A 1 39 ? 46.092 20.878 -3.846 1.00 0.00 39 GLY A O 7
ATOM 5881 N N . CYS A 1 40 ? 47.607 19.459 -3.029 1.00 0.00 40 CYS A N 7
ATOM 5882 C CA . CYS A 1 40 ? 47.843 20.293 -1.816 1.00 0.00 40 CYS A CA 7
ATOM 5883 C C . CYS A 1 40 ? 48.195 21.710 -2.234 1.00 0.00 40 CYS A C 7
ATOM 5884 O O . CYS A 1 40 ? 48.659 21.948 -3.334 1.00 0.00 40 CYS A O 7
ATOM 5891 N N . ILE A 1 41 ? 47.961 22.610 -1.322 1.00 0.00 41 ILE A N 7
ATOM 5892 C CA . ILE A 1 41 ? 48.264 24.033 -1.624 1.00 0.00 41 ILE A CA 7
ATOM 5893 C C . ILE A 1 41 ? 49.796 24.145 -1.736 1.00 0.00 41 ILE A C 7
ATOM 5894 O O . ILE A 1 41 ? 50.530 23.306 -1.249 1.00 0.00 41 ILE A O 7
ATOM 5910 N N . SER A 1 42 ? 50.215 25.195 -2.385 1.00 0.00 42 SER A N 7
ATOM 5911 C CA . SER A 1 42 ? 51.671 25.455 -2.586 1.00 0.00 42 SER A CA 7
ATOM 5912 C C . SER A 1 42 ? 52.262 25.994 -1.278 1.00 0.00 42 SER A C 7
ATOM 5913 O O . SER A 1 42 ? 52.316 27.182 -1.022 1.00 0.00 42 SER A O 7
ATOM 5921 N N . GLY A 1 43 ? 52.688 25.045 -0.489 1.00 0.00 43 GLY A N 7
ATOM 5922 C CA . GLY A 1 43 ? 53.298 25.330 0.841 1.00 0.00 43 GLY A CA 7
ATOM 5923 C C . GLY A 1 43 ? 52.931 24.184 1.786 1.00 0.00 43 GLY A C 7
ATOM 5924 O O . GLY A 1 43 ? 53.599 23.970 2.778 1.00 0.00 43 GLY A O 7
ATOM 5928 N N . THR A 1 44 ? 51.877 23.484 1.438 1.00 0.00 44 THR A N 7
ATOM 5929 C CA . THR A 1 44 ? 51.392 22.332 2.254 1.00 0.00 44 THR A CA 7
ATOM 5930 C C . THR A 1 44 ? 51.648 21.044 1.490 1.00 0.00 44 THR A C 7
ATOM 5931 O O . THR A 1 44 ? 51.561 21.011 0.281 1.00 0.00 44 THR A O 7
ATOM 5942 N N . VAL A 1 45 ? 51.956 20.033 2.249 1.00 0.00 45 VAL A N 7
ATOM 5943 C CA . VAL A 1 45 ? 52.238 18.675 1.699 1.00 0.00 45 VAL A CA 7
ATOM 5944 C C . VAL A 1 45 ? 51.288 17.658 2.317 1.00 0.00 45 VAL A C 7
ATOM 5945 O O . VAL A 1 45 ? 51.061 17.672 3.509 1.00 0.00 45 VAL A O 7
ATOM 5958 N N . LEU A 1 46 ? 50.769 16.801 1.473 1.00 0.00 46 LEU A N 7
ATOM 5959 C CA . LEU A 1 46 ? 49.814 15.744 1.925 1.00 0.00 46 LEU A CA 7
ATOM 5960 C C . LEU A 1 46 ? 50.455 14.914 3.052 1.00 0.00 46 LEU A C 7
ATOM 5961 O O . LEU A 1 46 ? 51.294 14.075 2.796 1.00 0.00 46 LEU A O 7
ATOM 5977 N N . LYS A 1 47 ? 50.018 15.206 4.254 1.00 0.00 47 LYS A N 7
ATOM 5978 C CA . LYS A 1 47 ? 50.481 14.544 5.523 1.00 0.00 47 LYS A CA 7
ATOM 5979 C C . LYS A 1 47 ? 51.339 13.273 5.363 1.00 0.00 47 LYS A C 7
ATOM 5980 O O . LYS A 1 47 ? 52.455 13.228 5.842 1.00 0.00 47 LYS A O 7
ATOM 5999 N N . SER A 1 48 ? 50.791 12.287 4.700 1.00 0.00 48 SER A N 7
ATOM 6000 C CA . SER A 1 48 ? 51.529 11.002 4.480 1.00 0.00 48 SER A CA 7
ATOM 6001 C C . SER A 1 48 ? 51.535 10.637 3.000 1.00 0.00 48 SER A C 7
ATOM 6002 O O . SER A 1 48 ? 50.927 11.314 2.192 1.00 0.00 48 SER A O 7
ATOM 6010 N N . LYS A 1 49 ? 52.232 9.565 2.712 1.00 0.00 49 LYS A N 7
ATOM 6011 C CA . LYS A 1 49 ? 52.361 9.040 1.315 1.00 0.00 49 LYS A CA 7
ATOM 6012 C C . LYS A 1 49 ? 51.017 8.961 0.574 1.00 0.00 49 LYS A C 7
ATOM 6013 O O . LYS A 1 49 ? 50.992 8.932 -0.642 1.00 0.00 49 LYS A O 7
ATOM 6032 N N . ASP A 1 50 ? 49.945 8.931 1.330 1.00 0.00 50 ASP A N 7
ATOM 6033 C CA . ASP A 1 50 ? 48.584 8.854 0.714 1.00 0.00 50 ASP A CA 7
ATOM 6034 C C . ASP A 1 50 ? 47.502 9.223 1.754 1.00 0.00 50 ASP A C 7
ATOM 6035 O O . ASP A 1 50 ? 46.578 8.471 2.002 1.00 0.00 50 ASP A O 7
ATOM 6044 N N . SER A 1 51 ? 47.652 10.385 2.341 1.00 0.00 51 SER A N 7
ATOM 6045 C CA . SER A 1 51 ? 46.667 10.860 3.366 1.00 0.00 51 SER A CA 7
ATOM 6046 C C . SER A 1 51 ? 45.543 11.617 2.614 1.00 0.00 51 SER A C 7
ATOM 6047 O O . SER A 1 51 ? 45.325 11.375 1.442 1.00 0.00 51 SER A O 7
ATOM 6055 N N . SER A 1 52 ? 44.859 12.505 3.294 1.00 0.00 52 SER A N 7
ATOM 6056 C CA . SER A 1 52 ? 43.750 13.306 2.677 1.00 0.00 52 SER A CA 7
ATOM 6057 C C . SER A 1 52 ? 43.664 14.681 3.358 1.00 0.00 52 SER A C 7
ATOM 6058 O O . SER A 1 52 ? 42.633 15.328 3.376 1.00 0.00 52 SER A O 7
ATOM 6066 N N . GLU A 1 53 ? 44.790 15.065 3.896 1.00 0.00 53 GLU A N 7
ATOM 6067 C CA . GLU A 1 53 ? 44.953 16.364 4.609 1.00 0.00 53 GLU A CA 7
ATOM 6068 C C . GLU A 1 53 ? 46.400 16.788 4.373 1.00 0.00 53 GLU A C 7
ATOM 6069 O O . GLU A 1 53 ? 47.302 15.981 4.487 1.00 0.00 53 GLU A O 7
ATOM 6081 N N . CYS A 1 54 ? 46.579 18.041 4.046 1.00 0.00 54 CYS A N 7
ATOM 6082 C CA . CYS A 1 54 ? 47.952 18.565 3.787 1.00 0.00 54 CYS A CA 7
ATOM 6083 C C . CYS A 1 54 ? 48.345 19.535 4.898 1.00 0.00 54 CYS A C 7
ATOM 6084 O O . CYS A 1 54 ? 47.527 20.284 5.396 1.00 0.00 54 CYS A O 7
ATOM 6091 N N . VAL A 1 55 ? 49.602 19.478 5.242 1.00 0.00 55 VAL A N 7
ATOM 6092 C CA . VAL A 1 55 ? 50.172 20.349 6.305 1.00 0.00 55 VAL A CA 7
ATOM 6093 C C . VAL A 1 55 ? 51.558 20.804 5.859 1.00 0.00 55 VAL A C 7
ATOM 6094 O O . VAL A 1 55 ? 52.268 20.049 5.223 1.00 0.00 55 VAL A O 7
ATOM 6107 N N . HIS A 1 56 ? 51.906 22.019 6.199 1.00 0.00 56 HIS A N 7
ATOM 6108 C CA . HIS A 1 56 ? 53.244 22.566 5.815 1.00 0.00 56 HIS A CA 7
ATOM 6109 C C . HIS A 1 56 ? 54.384 21.645 6.291 1.00 0.00 56 HIS A C 7
ATOM 6110 O O . HIS A 1 56 ? 54.216 20.908 7.243 1.00 0.00 56 HIS A O 7
ATOM 6124 N N . PRO A 1 57 ? 55.511 21.706 5.620 1.00 0.00 57 PRO A N 7
ATOM 6125 C CA . PRO A 1 57 ? 56.694 20.913 6.005 1.00 0.00 57 PRO A CA 7
ATOM 6126 C C . PRO A 1 57 ? 57.200 21.285 7.409 1.00 0.00 57 PRO A C 7
ATOM 6127 O O . PRO A 1 57 ? 57.874 20.499 8.047 1.00 0.00 57 PRO A O 7
ATOM 6138 N N . SER A 1 58 ? 56.839 22.474 7.819 1.00 0.00 58 SER A N 7
ATOM 6139 C CA . SER A 1 58 ? 57.238 23.007 9.159 1.00 0.00 58 SER A CA 7
ATOM 6140 C C . SER A 1 58 ? 56.394 22.434 10.311 1.00 0.00 58 SER A C 7
ATOM 6141 O O . SER A 1 58 ? 56.811 22.491 11.451 1.00 0.00 58 SER A O 7
ATOM 6149 N N . LYS A 1 59 ? 55.242 21.900 9.981 1.00 0.00 59 LYS A N 7
ATOM 6150 C CA . LYS A 1 59 ? 54.332 21.311 11.020 1.00 0.00 59 LYS A CA 7
ATOM 6151 C C . LYS A 1 59 ? 54.205 19.793 10.902 1.00 0.00 59 LYS A C 7
ATOM 6152 O O . LYS A 1 59 ? 53.859 19.142 11.869 1.00 0.00 59 LYS A O 7
ATOM 6171 N N . CYS A 1 60 ? 54.481 19.281 9.728 1.00 0.00 60 CYS A N 7
ATOM 6172 C CA . CYS A 1 60 ? 54.399 17.802 9.493 1.00 0.00 60 CYS A CA 7
ATOM 6173 C C . CYS A 1 60 ? 55.053 16.986 10.634 1.00 0.00 60 CYS A C 7
ATOM 6174 O O . CYS A 1 60 ? 54.399 16.061 11.084 1.00 0.00 60 CYS A O 7
ATOM 6182 N N . ASN A 1 1 ? 39.526 24.458 -12.712 1.00 0.00 1 ASN A N 8
ATOM 6183 C CA . ASN A 1 1 ? 38.907 24.040 -11.424 1.00 0.00 1 ASN A CA 8
ATOM 6184 C C . ASN A 1 1 ? 38.665 22.524 -11.431 1.00 0.00 1 ASN A C 8
ATOM 6185 O O . ASN A 1 1 ? 38.514 21.919 -12.475 1.00 0.00 1 ASN A O 8
ATOM 6198 N N . PHE A 1 2 ? 38.640 21.961 -10.248 1.00 0.00 2 PHE A N 8
ATOM 6199 C CA . PHE A 1 2 ? 38.415 20.501 -10.079 1.00 0.00 2 PHE A CA 8
ATOM 6200 C C . PHE A 1 2 ? 37.741 20.369 -8.698 1.00 0.00 2 PHE A C 8
ATOM 6201 O O . PHE A 1 2 ? 36.970 21.223 -8.302 1.00 0.00 2 PHE A O 8
ATOM 6218 N N . VAL A 1 3 ? 38.050 19.305 -8.016 1.00 0.00 3 VAL A N 8
ATOM 6219 C CA . VAL A 1 3 ? 37.485 19.025 -6.661 1.00 0.00 3 VAL A CA 8
ATOM 6220 C C . VAL A 1 3 ? 38.526 18.291 -5.802 1.00 0.00 3 VAL A C 8
ATOM 6221 O O . VAL A 1 3 ? 39.307 17.501 -6.295 1.00 0.00 3 VAL A O 8
ATOM 6234 N N . CYS A 1 4 ? 38.482 18.595 -4.531 1.00 0.00 4 CYS A N 8
ATOM 6235 C CA . CYS A 1 4 ? 39.412 17.991 -3.527 1.00 0.00 4 CYS A CA 8
ATOM 6236 C C . CYS A 1 4 ? 38.663 17.615 -2.228 1.00 0.00 4 CYS A C 8
ATOM 6237 O O . CYS A 1 4 ? 37.472 17.833 -2.120 1.00 0.00 4 CYS A O 8
ATOM 6244 N N . PRO A 1 5 ? 39.388 17.058 -1.278 1.00 0.00 5 PRO A N 8
ATOM 6245 C CA . PRO A 1 5 ? 39.031 17.112 0.148 1.00 0.00 5 PRO A CA 8
ATOM 6246 C C . PRO A 1 5 ? 39.638 18.346 0.850 1.00 0.00 5 PRO A C 8
ATOM 6247 O O . PRO A 1 5 ? 40.320 19.127 0.211 1.00 0.00 5 PRO A O 8
ATOM 6258 N N . PRO A 1 6 ? 39.381 18.485 2.132 1.00 0.00 6 PRO A N 8
ATOM 6259 C CA . PRO A 1 6 ? 40.041 19.503 2.976 1.00 0.00 6 PRO A CA 8
ATOM 6260 C C . PRO A 1 6 ? 41.565 19.486 2.800 1.00 0.00 6 PRO A C 8
ATOM 6261 O O . PRO A 1 6 ? 42.122 18.452 2.489 1.00 0.00 6 PRO A O 8
ATOM 6272 N N . GLY A 1 7 ? 42.174 20.627 2.998 1.00 0.00 7 GLY A N 8
ATOM 6273 C CA . GLY A 1 7 ? 43.658 20.734 2.856 1.00 0.00 7 GLY A CA 8
ATOM 6274 C C . GLY A 1 7 ? 44.120 20.784 1.390 1.00 0.00 7 GLY A C 8
ATOM 6275 O O . GLY A 1 7 ? 45.266 21.104 1.136 1.00 0.00 7 GLY A O 8
ATOM 6279 N N . GLN A 1 8 ? 43.236 20.471 0.471 1.00 0.00 8 GLN A N 8
ATOM 6280 C CA . GLN A 1 8 ? 43.596 20.490 -0.980 1.00 0.00 8 GLN A CA 8
ATOM 6281 C C . GLN A 1 8 ? 42.547 21.268 -1.784 1.00 0.00 8 GLN A C 8
ATOM 6282 O O . GLN A 1 8 ? 41.397 21.349 -1.399 1.00 0.00 8 GLN A O 8
ATOM 6296 N N . THR A 1 9 ? 42.999 21.817 -2.883 1.00 0.00 9 THR A N 8
ATOM 6297 C CA . THR A 1 9 ? 42.120 22.612 -3.802 1.00 0.00 9 THR A CA 8
ATOM 6298 C C . THR A 1 9 ? 42.613 22.402 -5.245 1.00 0.00 9 THR A C 8
ATOM 6299 O O . THR A 1 9 ? 43.514 21.621 -5.482 1.00 0.00 9 THR A O 8
ATOM 6310 N N . PHE A 1 10 ? 42.005 23.107 -6.166 1.00 0.00 10 PHE A N 8
ATOM 6311 C CA . PHE A 1 10 ? 42.396 22.995 -7.606 1.00 0.00 10 PHE A CA 8
ATOM 6312 C C . PHE A 1 10 ? 43.892 23.293 -7.752 1.00 0.00 10 PHE A C 8
ATOM 6313 O O . PHE A 1 10 ? 44.478 23.954 -6.915 1.00 0.00 10 PHE A O 8
ATOM 6330 N N . GLN A 1 11 ? 44.469 22.800 -8.814 1.00 0.00 11 GLN A N 8
ATOM 6331 C CA . GLN A 1 11 ? 45.921 23.036 -9.031 1.00 0.00 11 GLN A CA 8
ATOM 6332 C C . GLN A 1 11 ? 46.071 22.803 -10.543 1.00 0.00 11 GLN A C 8
ATOM 6333 O O . GLN A 1 11 ? 45.553 21.831 -11.062 1.00 0.00 11 GLN A O 8
ATOM 6347 N N . THR A 1 12 ? 46.770 23.684 -11.212 1.00 0.00 12 THR A N 8
ATOM 6348 C CA . THR A 1 12 ? 46.953 23.521 -12.688 1.00 0.00 12 THR A CA 8
ATOM 6349 C C . THR A 1 12 ? 48.029 22.457 -12.919 1.00 0.00 12 THR A C 8
ATOM 6350 O O . THR A 1 12 ? 47.787 21.510 -13.643 1.00 0.00 12 THR A O 8
ATOM 6361 N N . CYS A 1 13 ? 49.174 22.625 -12.309 1.00 0.00 13 CYS A N 8
ATOM 6362 C CA . CYS A 1 13 ? 50.255 21.620 -12.484 1.00 0.00 13 CYS A CA 8
ATOM 6363 C C . CYS A 1 13 ? 50.272 20.715 -11.272 1.00 0.00 13 CYS A C 8
ATOM 6364 O O . CYS A 1 13 ? 50.939 20.969 -10.289 1.00 0.00 13 CYS A O 8
ATOM 6371 N N . ALA A 1 14 ? 49.502 19.665 -11.397 1.00 0.00 14 ALA A N 8
ATOM 6372 C CA . ALA A 1 14 ? 49.398 18.672 -10.296 1.00 0.00 14 ALA A CA 8
ATOM 6373 C C . ALA A 1 14 ? 48.862 17.363 -10.852 1.00 0.00 14 ALA A C 8
ATOM 6374 O O . ALA A 1 14 ? 47.673 17.215 -11.040 1.00 0.00 14 ALA A O 8
ATOM 6381 N N . SER A 1 15 ? 49.768 16.454 -11.086 1.00 0.00 15 SER A N 8
ATOM 6382 C CA . SER A 1 15 ? 49.400 15.122 -11.643 1.00 0.00 15 SER A CA 8
ATOM 6383 C C . SER A 1 15 ? 49.206 14.019 -10.599 1.00 0.00 15 SER A C 8
ATOM 6384 O O . SER A 1 15 ? 49.251 14.256 -9.407 1.00 0.00 15 SER A O 8
ATOM 6392 N N . SER A 1 16 ? 48.989 12.833 -11.117 1.00 0.00 16 SER A N 8
ATOM 6393 C CA . SER A 1 16 ? 48.778 11.608 -10.294 1.00 0.00 16 SER A CA 8
ATOM 6394 C C . SER A 1 16 ? 49.976 11.279 -9.370 1.00 0.00 16 SER A C 8
ATOM 6395 O O . SER A 1 16 ? 49.958 10.286 -8.669 1.00 0.00 16 SER A O 8
ATOM 6403 N N . CYS A 1 17 ? 50.972 12.127 -9.420 1.00 0.00 17 CYS A N 8
ATOM 6404 C CA . CYS A 1 17 ? 52.225 11.999 -8.605 1.00 0.00 17 CYS A CA 8
ATOM 6405 C C . CYS A 1 17 ? 52.269 12.978 -7.400 1.00 0.00 17 CYS A C 8
ATOM 6406 O O . CYS A 1 17 ? 52.948 13.982 -7.465 1.00 0.00 17 CYS A O 8
ATOM 6413 N N . PRO A 1 18 ? 51.554 12.668 -6.336 1.00 0.00 18 PRO A N 8
ATOM 6414 C CA . PRO A 1 18 ? 51.331 13.611 -5.216 1.00 0.00 18 PRO A CA 8
ATOM 6415 C C . PRO A 1 18 ? 52.567 14.013 -4.389 1.00 0.00 18 PRO A C 8
ATOM 6416 O O . PRO A 1 18 ? 53.600 13.376 -4.444 1.00 0.00 18 PRO A O 8
ATOM 6427 N N . LYS A 1 19 ? 52.362 15.083 -3.658 1.00 0.00 19 LYS A N 8
ATOM 6428 C CA . LYS A 1 19 ? 53.388 15.691 -2.755 1.00 0.00 19 LYS A CA 8
ATOM 6429 C C . LYS A 1 19 ? 52.889 15.337 -1.368 1.00 0.00 19 LYS A C 8
ATOM 6430 O O . LYS A 1 19 ? 51.702 15.381 -1.108 1.00 0.00 19 LYS A O 8
ATOM 6449 N N . THR A 1 20 ? 53.811 14.994 -0.518 1.00 0.00 20 THR A N 8
ATOM 6450 C CA . THR A 1 20 ? 53.422 14.627 0.863 1.00 0.00 20 THR A CA 8
ATOM 6451 C C . THR A 1 20 ? 54.526 15.014 1.840 1.00 0.00 20 THR A C 8
ATOM 6452 O O . THR A 1 20 ? 55.552 15.545 1.460 1.00 0.00 20 THR A O 8
ATOM 6463 N N . CYS A 1 21 ? 54.250 14.720 3.084 1.00 0.00 21 CYS A N 8
ATOM 6464 C CA . CYS A 1 21 ? 55.213 15.013 4.179 1.00 0.00 21 CYS A CA 8
ATOM 6465 C C . CYS A 1 21 ? 56.516 14.246 3.937 1.00 0.00 21 CYS A C 8
ATOM 6466 O O . CYS A 1 21 ? 57.544 14.555 4.508 1.00 0.00 21 CYS A O 8
ATOM 6473 N N . GLU A 1 22 ? 56.406 13.261 3.082 1.00 0.00 22 GLU A N 8
ATOM 6474 C CA . GLU A 1 22 ? 57.578 12.418 2.715 1.00 0.00 22 GLU A CA 8
ATOM 6475 C C . GLU A 1 22 ? 58.436 13.216 1.719 1.00 0.00 22 GLU A C 8
ATOM 6476 O O . GLU A 1 22 ? 59.638 13.280 1.897 1.00 0.00 22 GLU A O 8
ATOM 6488 N N . THR A 1 23 ? 57.830 13.806 0.706 1.00 0.00 23 THR A N 8
ATOM 6489 C CA . THR A 1 23 ? 58.649 14.592 -0.271 1.00 0.00 23 THR A CA 8
ATOM 6490 C C . THR A 1 23 ? 58.995 15.987 0.260 1.00 0.00 23 THR A C 8
ATOM 6491 O O . THR A 1 23 ? 60.089 16.154 0.761 1.00 0.00 23 THR A O 8
ATOM 6502 N N . ARG A 1 24 ? 58.083 16.933 0.151 1.00 0.00 24 ARG A N 8
ATOM 6503 C CA . ARG A 1 24 ? 58.301 18.350 0.624 1.00 0.00 24 ARG A CA 8
ATOM 6504 C C . ARG A 1 24 ? 59.374 19.097 -0.188 1.00 0.00 24 ARG A C 8
ATOM 6505 O O . ARG A 1 24 ? 59.470 20.308 -0.150 1.00 0.00 24 ARG A O 8
ATOM 6526 N N . ASN A 1 25 ? 60.142 18.321 -0.898 1.00 0.00 25 ASN A N 8
ATOM 6527 C CA . ASN A 1 25 ? 61.249 18.808 -1.757 1.00 0.00 25 ASN A CA 8
ATOM 6528 C C . ASN A 1 25 ? 60.784 19.686 -2.925 1.00 0.00 25 ASN A C 8
ATOM 6529 O O . ASN A 1 25 ? 61.565 20.449 -3.462 1.00 0.00 25 ASN A O 8
ATOM 6540 N N . LYS A 1 26 ? 59.531 19.553 -3.278 1.00 0.00 26 LYS A N 8
ATOM 6541 C CA . LYS A 1 26 ? 58.957 20.350 -4.401 1.00 0.00 26 LYS A CA 8
ATOM 6542 C C . LYS A 1 26 ? 57.632 20.927 -3.888 1.00 0.00 26 LYS A C 8
ATOM 6543 O O . LYS A 1 26 ? 56.849 20.219 -3.290 1.00 0.00 26 LYS A O 8
ATOM 6562 N N . LEU A 1 27 ? 57.433 22.197 -4.137 1.00 0.00 27 LEU A N 8
ATOM 6563 C CA . LEU A 1 27 ? 56.185 22.903 -3.694 1.00 0.00 27 LEU A CA 8
ATOM 6564 C C . LEU A 1 27 ? 55.048 22.841 -4.717 1.00 0.00 27 LEU A C 8
ATOM 6565 O O . LEU A 1 27 ? 54.419 23.824 -5.066 1.00 0.00 27 LEU A O 8
ATOM 6581 N N . VAL A 1 28 ? 54.831 21.639 -5.159 1.00 0.00 28 VAL A N 8
ATOM 6582 C CA . VAL A 1 28 ? 53.762 21.348 -6.167 1.00 0.00 28 VAL A CA 8
ATOM 6583 C C . VAL A 1 28 ? 53.409 19.893 -5.933 1.00 0.00 28 VAL A C 8
ATOM 6584 O O . VAL A 1 28 ? 54.203 19.149 -5.389 1.00 0.00 28 VAL A O 8
ATOM 6597 N N . LEU A 1 29 ? 52.231 19.531 -6.359 1.00 0.00 29 LEU A N 8
ATOM 6598 C CA . LEU A 1 29 ? 51.782 18.128 -6.180 1.00 0.00 29 LEU A CA 8
ATOM 6599 C C . LEU A 1 29 ? 52.831 17.180 -6.770 1.00 0.00 29 LEU A C 8
ATOM 6600 O O . LEU A 1 29 ? 53.191 16.186 -6.175 1.00 0.00 29 LEU A O 8
ATOM 6616 N N . CYS A 1 30 ? 53.277 17.564 -7.929 1.00 0.00 30 CYS A N 8
ATOM 6617 C CA . CYS A 1 30 ? 54.313 16.801 -8.695 1.00 0.00 30 CYS A CA 8
ATOM 6618 C C . CYS A 1 30 ? 55.492 17.758 -8.959 1.00 0.00 30 CYS A C 8
ATOM 6619 O O . CYS A 1 30 ? 55.930 18.415 -8.035 1.00 0.00 30 CYS A O 8
ATOM 6626 N N . ASP A 1 31 ? 55.978 17.831 -10.178 1.00 0.00 31 ASP A N 8
ATOM 6627 C CA . ASP A 1 31 ? 57.124 18.740 -10.495 1.00 0.00 31 ASP A CA 8
ATOM 6628 C C . ASP A 1 31 ? 57.270 18.991 -12.000 1.00 0.00 31 ASP A C 8
ATOM 6629 O O . ASP A 1 31 ? 57.645 20.072 -12.412 1.00 0.00 31 ASP A O 8
ATOM 6638 N N . LYS A 1 32 ? 56.966 17.973 -12.762 1.00 0.00 32 LYS A N 8
ATOM 6639 C CA . LYS A 1 32 ? 57.064 18.054 -14.255 1.00 0.00 32 LYS A CA 8
ATOM 6640 C C . LYS A 1 32 ? 55.719 17.936 -14.987 1.00 0.00 32 LYS A C 8
ATOM 6641 O O . LYS A 1 32 ? 55.500 18.640 -15.955 1.00 0.00 32 LYS A O 8
ATOM 6660 N N . LYS A 1 33 ? 54.856 17.066 -14.522 1.00 0.00 33 LYS A N 8
ATOM 6661 C CA . LYS A 1 33 ? 53.524 16.902 -15.196 1.00 0.00 33 LYS A CA 8
ATOM 6662 C C . LYS A 1 33 ? 52.558 17.961 -14.680 1.00 0.00 33 LYS A C 8
ATOM 6663 O O . LYS A 1 33 ? 52.696 18.437 -13.568 1.00 0.00 33 LYS A O 8
ATOM 6682 N N . CYS A 1 34 ? 51.607 18.287 -15.519 1.00 0.00 34 CYS A N 8
ATOM 6683 C CA . CYS A 1 34 ? 50.597 19.309 -15.141 1.00 0.00 34 CYS A CA 8
ATOM 6684 C C . CYS A 1 34 ? 49.142 18.966 -15.474 1.00 0.00 34 CYS A C 8
ATOM 6685 O O . CYS A 1 34 ? 48.561 19.448 -16.429 1.00 0.00 34 CYS A O 8
ATOM 6692 N N . ASN A 1 35 ? 48.607 18.120 -14.642 1.00 0.00 35 ASN A N 8
ATOM 6693 C CA . ASN A 1 35 ? 47.181 17.686 -14.813 1.00 0.00 35 ASN A CA 8
ATOM 6694 C C . ASN A 1 35 ? 46.379 18.789 -14.088 1.00 0.00 35 ASN A C 8
ATOM 6695 O O . ASN A 1 35 ? 46.672 19.096 -12.947 1.00 0.00 35 ASN A O 8
ATOM 6706 N N . GLN A 1 36 ? 45.405 19.354 -14.756 1.00 0.00 36 GLN A N 8
ATOM 6707 C CA . GLN A 1 36 ? 44.569 20.438 -14.136 1.00 0.00 36 GLN A CA 8
ATOM 6708 C C . GLN A 1 36 ? 43.536 19.704 -13.258 1.00 0.00 36 GLN A C 8
ATOM 6709 O O . GLN A 1 36 ? 42.412 19.467 -13.658 1.00 0.00 36 GLN A O 8
ATOM 6723 N N . ARG A 1 37 ? 43.967 19.363 -12.073 1.00 0.00 37 ARG A N 8
ATOM 6724 C CA . ARG A 1 37 ? 43.086 18.642 -11.104 1.00 0.00 37 ARG A CA 8
ATOM 6725 C C . ARG A 1 37 ? 43.396 19.110 -9.682 1.00 0.00 37 ARG A C 8
ATOM 6726 O O . ARG A 1 37 ? 43.834 20.227 -9.494 1.00 0.00 37 ARG A O 8
ATOM 6747 N N . CYS A 1 38 ? 43.164 18.257 -8.718 1.00 0.00 38 CYS A N 8
ATOM 6748 C CA . CYS A 1 38 ? 43.439 18.647 -7.304 1.00 0.00 38 CYS A CA 8
ATOM 6749 C C . CYS A 1 38 ? 44.948 18.740 -7.013 1.00 0.00 38 CYS A C 8
ATOM 6750 O O . CYS A 1 38 ? 45.765 18.251 -7.769 1.00 0.00 38 CYS A O 8
ATOM 6757 N N . GLY A 1 39 ? 45.247 19.379 -5.910 1.00 0.00 39 GLY A N 8
ATOM 6758 C CA . GLY A 1 39 ? 46.653 19.580 -5.444 1.00 0.00 39 GLY A CA 8
ATOM 6759 C C . GLY A 1 39 ? 46.609 20.306 -4.102 1.00 0.00 39 GLY A C 8
ATOM 6760 O O . GLY A 1 39 ? 45.768 21.168 -3.927 1.00 0.00 39 GLY A O 8
ATOM 6764 N N . CYS A 1 40 ? 47.492 19.958 -3.188 1.00 0.00 40 CYS A N 8
ATOM 6765 C CA . CYS A 1 40 ? 47.488 20.646 -1.861 1.00 0.00 40 CYS A CA 8
ATOM 6766 C C . CYS A 1 40 ? 47.696 22.136 -2.089 1.00 0.00 40 CYS A C 8
ATOM 6767 O O . CYS A 1 40 ? 48.009 22.570 -3.182 1.00 0.00 40 CYS A O 8
ATOM 6774 N N . ILE A 1 41 ? 47.523 22.881 -1.038 1.00 0.00 41 ILE A N 8
ATOM 6775 C CA . ILE A 1 41 ? 47.701 24.349 -1.178 1.00 0.00 41 ILE A CA 8
ATOM 6776 C C . ILE A 1 41 ? 49.206 24.595 -1.386 1.00 0.00 41 ILE A C 8
ATOM 6777 O O . ILE A 1 41 ? 50.027 23.771 -1.028 1.00 0.00 41 ILE A O 8
ATOM 6793 N N . SER A 1 42 ? 49.512 25.726 -1.960 1.00 0.00 42 SER A N 8
ATOM 6794 C CA . SER A 1 42 ? 50.936 26.095 -2.222 1.00 0.00 42 SER A CA 8
ATOM 6795 C C . SER A 1 42 ? 51.619 26.439 -0.891 1.00 0.00 42 SER A C 8
ATOM 6796 O O . SER A 1 42 ? 51.560 27.558 -0.416 1.00 0.00 42 SER A O 8
ATOM 6804 N N . GLY A 1 43 ? 52.247 25.432 -0.339 1.00 0.00 43 GLY A N 8
ATOM 6805 C CA . GLY A 1 43 ? 52.972 25.565 0.962 1.00 0.00 43 GLY A CA 8
ATOM 6806 C C . GLY A 1 43 ? 52.624 24.388 1.883 1.00 0.00 43 GLY A C 8
ATOM 6807 O O . GLY A 1 43 ? 53.227 24.230 2.926 1.00 0.00 43 GLY A O 8
ATOM 6811 N N . THR A 1 44 ? 51.661 23.600 1.464 1.00 0.00 44 THR A N 8
ATOM 6812 C CA . THR A 1 44 ? 51.211 22.411 2.251 1.00 0.00 44 THR A CA 8
ATOM 6813 C C . THR A 1 44 ? 51.394 21.138 1.436 1.00 0.00 44 THR A C 8
ATOM 6814 O O . THR A 1 44 ? 51.270 21.144 0.227 1.00 0.00 44 THR A O 8
ATOM 6825 N N . VAL A 1 45 ? 51.679 20.092 2.159 1.00 0.00 45 VAL A N 8
ATOM 6826 C CA . VAL A 1 45 ? 51.899 18.735 1.579 1.00 0.00 45 VAL A CA 8
ATOM 6827 C C . VAL A 1 45 ? 50.918 17.743 2.178 1.00 0.00 45 VAL A C 8
ATOM 6828 O O . VAL A 1 45 ? 50.605 17.831 3.347 1.00 0.00 45 VAL A O 8
ATOM 6841 N N . LEU A 1 46 ? 50.472 16.828 1.353 1.00 0.00 46 LEU A N 8
ATOM 6842 C CA . LEU A 1 46 ? 49.499 15.781 1.795 1.00 0.00 46 LEU A CA 8
ATOM 6843 C C . LEU A 1 46 ? 50.114 15.138 3.060 1.00 0.00 46 LEU A C 8
ATOM 6844 O O . LEU A 1 46 ? 51.249 14.705 3.043 1.00 0.00 46 LEU A O 8
ATOM 6860 N N . LYS A 1 47 ? 49.339 15.105 4.110 1.00 0.00 47 LYS A N 8
ATOM 6861 C CA . LYS A 1 47 ? 49.785 14.528 5.422 1.00 0.00 47 LYS A CA 8
ATOM 6862 C C . LYS A 1 47 ? 50.605 13.250 5.323 1.00 0.00 47 LYS A C 8
ATOM 6863 O O . LYS A 1 47 ? 51.540 13.067 6.079 1.00 0.00 47 LYS A O 8
ATOM 6882 N N . SER A 1 48 ? 50.235 12.405 4.399 1.00 0.00 48 SER A N 8
ATOM 6883 C CA . SER A 1 48 ? 50.981 11.128 4.228 1.00 0.00 48 SER A CA 8
ATOM 6884 C C . SER A 1 48 ? 51.063 10.758 2.756 1.00 0.00 48 SER A C 8
ATOM 6885 O O . SER A 1 48 ? 50.591 11.491 1.907 1.00 0.00 48 SER A O 8
ATOM 6893 N N . LYS A 1 49 ? 51.671 9.620 2.522 1.00 0.00 49 LYS A N 8
ATOM 6894 C CA . LYS A 1 49 ? 51.855 9.076 1.141 1.00 0.00 49 LYS A CA 8
ATOM 6895 C C . LYS A 1 49 ? 50.552 9.170 0.333 1.00 0.00 49 LYS A C 8
ATOM 6896 O O . LYS A 1 49 ? 50.575 9.259 -0.880 1.00 0.00 49 LYS A O 8
ATOM 6915 N N . ASP A 1 50 ? 49.458 9.151 1.055 1.00 0.00 50 ASP A N 8
ATOM 6916 C CA . ASP A 1 50 ? 48.115 9.234 0.411 1.00 0.00 50 ASP A CA 8
ATOM 6917 C C . ASP A 1 50 ? 47.038 9.554 1.470 1.00 0.00 50 ASP A C 8
ATOM 6918 O O . ASP A 1 50 ? 46.127 8.778 1.689 1.00 0.00 50 ASP A O 8
ATOM 6927 N N . SER A 1 51 ? 47.165 10.695 2.110 1.00 0.00 51 SER A N 8
ATOM 6928 C CA . SER A 1 51 ? 46.165 11.088 3.151 1.00 0.00 51 SER A CA 8
ATOM 6929 C C . SER A 1 51 ? 45.014 11.848 2.444 1.00 0.00 51 SER A C 8
ATOM 6930 O O . SER A 1 51 ? 44.803 11.657 1.261 1.00 0.00 51 SER A O 8
ATOM 6938 N N . SER A 1 52 ? 44.305 12.676 3.173 1.00 0.00 52 SER A N 8
ATOM 6939 C CA . SER A 1 52 ? 43.168 13.469 2.604 1.00 0.00 52 SER A CA 8
ATOM 6940 C C . SER A 1 52 ? 43.393 14.973 2.811 1.00 0.00 52 SER A C 8
ATOM 6941 O O . SER A 1 52 ? 42.861 15.773 2.066 1.00 0.00 52 SER A O 8
ATOM 6949 N N . GLU A 1 53 ? 44.168 15.308 3.815 1.00 0.00 53 GLU A N 8
ATOM 6950 C CA . GLU A 1 53 ? 44.458 16.748 4.110 1.00 0.00 53 GLU A CA 8
ATOM 6951 C C . GLU A 1 53 ? 45.926 17.048 3.862 1.00 0.00 53 GLU A C 8
ATOM 6952 O O . GLU A 1 53 ? 46.674 16.155 3.526 1.00 0.00 53 GLU A O 8
ATOM 6964 N N . CYS A 1 54 ? 46.297 18.291 4.033 1.00 0.00 54 CYS A N 8
ATOM 6965 C CA . CYS A 1 54 ? 47.718 18.696 3.810 1.00 0.00 54 CYS A CA 8
ATOM 6966 C C . CYS A 1 54 ? 48.167 19.678 4.896 1.00 0.00 54 CYS A C 8
ATOM 6967 O O . CYS A 1 54 ? 47.405 20.524 5.321 1.00 0.00 54 CYS A O 8
ATOM 6974 N N . VAL A 1 55 ? 49.400 19.522 5.303 1.00 0.00 55 VAL A N 8
ATOM 6975 C CA . VAL A 1 55 ? 49.995 20.403 6.351 1.00 0.00 55 VAL A CA 8
ATOM 6976 C C . VAL A 1 55 ? 51.374 20.844 5.866 1.00 0.00 55 VAL A C 8
ATOM 6977 O O . VAL A 1 55 ? 52.002 20.162 5.082 1.00 0.00 55 VAL A O 8
ATOM 6990 N N . HIS A 1 56 ? 51.803 21.974 6.355 1.00 0.00 56 HIS A N 8
ATOM 6991 C CA . HIS A 1 56 ? 53.135 22.529 5.966 1.00 0.00 56 HIS A CA 8
ATOM 6992 C C . HIS A 1 56 ? 54.333 21.607 6.278 1.00 0.00 56 HIS A C 8
ATOM 6993 O O . HIS A 1 56 ? 54.254 20.749 7.139 1.00 0.00 56 HIS A O 8
ATOM 7007 N N . PRO A 1 57 ? 55.419 21.822 5.562 1.00 0.00 57 PRO A N 8
ATOM 7008 C CA . PRO A 1 57 ? 56.720 21.228 5.915 1.00 0.00 57 PRO A CA 8
ATOM 7009 C C . PRO A 1 57 ? 57.301 21.832 7.207 1.00 0.00 57 PRO A C 8
ATOM 7010 O O . PRO A 1 57 ? 58.414 21.516 7.583 1.00 0.00 57 PRO A O 8
ATOM 7021 N N . SER A 1 58 ? 56.527 22.684 7.837 1.00 0.00 58 SER A N 8
ATOM 7022 C CA . SER A 1 58 ? 56.968 23.335 9.107 1.00 0.00 58 SER A CA 8
ATOM 7023 C C . SER A 1 58 ? 57.020 22.242 10.185 1.00 0.00 58 SER A C 8
ATOM 7024 O O . SER A 1 58 ? 57.892 22.232 11.031 1.00 0.00 58 SER A O 8
ATOM 7032 N N . LYS A 1 59 ? 56.058 21.356 10.092 1.00 0.00 59 LYS A N 8
ATOM 7033 C CA . LYS A 1 59 ? 55.939 20.213 11.046 1.00 0.00 59 LYS A CA 8
ATOM 7034 C C . LYS A 1 59 ? 56.393 18.939 10.323 1.00 0.00 59 LYS A C 8
ATOM 7035 O O . LYS A 1 59 ? 57.082 18.118 10.898 1.00 0.00 59 LYS A O 8
ATOM 7054 N N . CYS A 1 60 ? 55.992 18.817 9.080 1.00 0.00 60 CYS A N 8
ATOM 7055 C CA . CYS A 1 60 ? 56.378 17.619 8.272 1.00 0.00 60 CYS A CA 8
ATOM 7056 C C . CYS A 1 60 ? 57.783 17.707 7.656 1.00 0.00 60 CYS A C 8
ATOM 7057 O O . CYS A 1 60 ? 58.319 16.645 7.386 1.00 0.00 60 CYS A O 8
ATOM 7065 N N . ASN A 1 1 ? 32.832 17.113 -10.562 1.00 0.00 1 ASN A N 9
ATOM 7066 C CA . ASN A 1 1 ? 33.581 18.394 -10.429 1.00 0.00 1 ASN A CA 9
ATOM 7067 C C . ASN A 1 1 ? 35.011 18.109 -9.947 1.00 0.00 1 ASN A C 9
ATOM 7068 O O . ASN A 1 1 ? 35.301 17.051 -9.422 1.00 0.00 1 ASN A O 9
ATOM 7081 N N . PHE A 1 2 ? 35.859 19.086 -10.149 1.00 0.00 2 PHE A N 9
ATOM 7082 C CA . PHE A 1 2 ? 37.296 18.986 -9.741 1.00 0.00 2 PHE A CA 9
ATOM 7083 C C . PHE A 1 2 ? 37.484 19.319 -8.249 1.00 0.00 2 PHE A C 9
ATOM 7084 O O . PHE A 1 2 ? 38.548 19.724 -7.819 1.00 0.00 2 PHE A O 9
ATOM 7101 N N . VAL A 1 3 ? 36.424 19.122 -7.508 1.00 0.00 3 VAL A N 9
ATOM 7102 C CA . VAL A 1 3 ? 36.419 19.391 -6.038 1.00 0.00 3 VAL A CA 9
ATOM 7103 C C . VAL A 1 3 ? 37.531 18.611 -5.329 1.00 0.00 3 VAL A C 9
ATOM 7104 O O . VAL A 1 3 ? 37.773 17.449 -5.588 1.00 0.00 3 VAL A O 9
ATOM 7117 N N . CYS A 1 4 ? 38.166 19.329 -4.444 1.00 0.00 4 CYS A N 9
ATOM 7118 C CA . CYS A 1 4 ? 39.289 18.785 -3.633 1.00 0.00 4 CYS A CA 9
ATOM 7119 C C . CYS A 1 4 ? 38.800 18.052 -2.373 1.00 0.00 4 CYS A C 9
ATOM 7120 O O . CYS A 1 4 ? 37.625 18.072 -2.058 1.00 0.00 4 CYS A O 9
ATOM 7127 N N . PRO A 1 5 ? 39.725 17.420 -1.687 1.00 0.00 5 PRO A N 9
ATOM 7128 C CA . PRO A 1 5 ? 39.619 17.135 -0.254 1.00 0.00 5 PRO A CA 9
ATOM 7129 C C . PRO A 1 5 ? 40.249 18.251 0.603 1.00 0.00 5 PRO A C 9
ATOM 7130 O O . PRO A 1 5 ? 40.810 19.191 0.064 1.00 0.00 5 PRO A O 9
ATOM 7141 N N . PRO A 1 6 ? 40.147 18.112 1.905 1.00 0.00 6 PRO A N 9
ATOM 7142 C CA . PRO A 1 6 ? 40.778 19.036 2.867 1.00 0.00 6 PRO A CA 9
ATOM 7143 C C . PRO A 1 6 ? 42.247 19.316 2.530 1.00 0.00 6 PRO A C 9
ATOM 7144 O O . PRO A 1 6 ? 42.901 18.488 1.927 1.00 0.00 6 PRO A O 9
ATOM 7155 N N . GLY A 1 7 ? 42.708 20.471 2.922 1.00 0.00 7 GLY A N 9
ATOM 7156 C CA . GLY A 1 7 ? 44.126 20.843 2.651 1.00 0.00 7 GLY A CA 9
ATOM 7157 C C . GLY A 1 7 ? 44.533 20.970 1.171 1.00 0.00 7 GLY A C 9
ATOM 7158 O O . GLY A 1 7 ? 45.687 21.261 0.921 1.00 0.00 7 GLY A O 9
ATOM 7162 N N . GLN A 1 8 ? 43.631 20.763 0.234 1.00 0.00 8 GLN A N 9
ATOM 7163 C CA . GLN A 1 8 ? 44.027 20.883 -1.214 1.00 0.00 8 GLN A CA 9
ATOM 7164 C C . GLN A 1 8 ? 43.163 21.872 -2.023 1.00 0.00 8 GLN A C 9
ATOM 7165 O O . GLN A 1 8 ? 41.993 22.058 -1.749 1.00 0.00 8 GLN A O 9
ATOM 7179 N N . THR A 1 9 ? 43.806 22.468 -3.000 1.00 0.00 9 THR A N 9
ATOM 7180 C CA . THR A 1 9 ? 43.184 23.472 -3.933 1.00 0.00 9 THR A CA 9
ATOM 7181 C C . THR A 1 9 ? 43.343 23.038 -5.402 1.00 0.00 9 THR A C 9
ATOM 7182 O O . THR A 1 9 ? 44.243 22.288 -5.722 1.00 0.00 9 THR A O 9
ATOM 7193 N N . PHE A 1 10 ? 42.468 23.528 -6.251 1.00 0.00 10 PHE A N 9
ATOM 7194 C CA . PHE A 1 10 ? 42.534 23.174 -7.705 1.00 0.00 10 PHE A CA 9
ATOM 7195 C C . PHE A 1 10 ? 43.790 23.814 -8.312 1.00 0.00 10 PHE A C 9
ATOM 7196 O O . PHE A 1 10 ? 44.160 24.909 -7.930 1.00 0.00 10 PHE A O 9
ATOM 7213 N N . GLN A 1 11 ? 44.400 23.117 -9.239 1.00 0.00 11 GLN A N 9
ATOM 7214 C CA . GLN A 1 11 ? 45.637 23.623 -9.906 1.00 0.00 11 GLN A CA 9
ATOM 7215 C C . GLN A 1 11 ? 45.666 23.044 -11.319 1.00 0.00 11 GLN A C 9
ATOM 7216 O O . GLN A 1 11 ? 45.168 21.957 -11.545 1.00 0.00 11 GLN A O 9
ATOM 7230 N N . THR A 1 12 ? 46.251 23.784 -12.226 1.00 0.00 12 THR A N 9
ATOM 7231 C CA . THR A 1 12 ? 46.332 23.303 -13.637 1.00 0.00 12 THR A CA 9
ATOM 7232 C C . THR A 1 12 ? 47.482 22.285 -13.699 1.00 0.00 12 THR A C 9
ATOM 7233 O O . THR A 1 12 ? 47.433 21.348 -14.474 1.00 0.00 12 THR A O 9
ATOM 7244 N N . CYS A 1 13 ? 48.474 22.517 -12.871 1.00 0.00 13 CYS A N 9
ATOM 7245 C CA . CYS A 1 13 ? 49.654 21.612 -12.810 1.00 0.00 13 CYS A CA 9
ATOM 7246 C C . CYS A 1 13 ? 49.758 20.895 -11.466 1.00 0.00 13 CYS A C 9
ATOM 7247 O O . CYS A 1 13 ? 50.161 21.445 -10.458 1.00 0.00 13 CYS A O 9
ATOM 7254 N N . ALA A 1 14 ? 49.363 19.654 -11.544 1.00 0.00 14 ALA A N 9
ATOM 7255 C CA . ALA A 1 14 ? 49.363 18.721 -10.380 1.00 0.00 14 ALA A CA 9
ATOM 7256 C C . ALA A 1 14 ? 49.681 17.341 -10.969 1.00 0.00 14 ALA A C 9
ATOM 7257 O O . ALA A 1 14 ? 50.115 17.269 -12.102 1.00 0.00 14 ALA A O 9
ATOM 7264 N N . SER A 1 15 ? 49.483 16.275 -10.233 1.00 0.00 15 SER A N 9
ATOM 7265 C CA . SER A 1 15 ? 49.801 14.941 -10.834 1.00 0.00 15 SER A CA 9
ATOM 7266 C C . SER A 1 15 ? 49.371 13.771 -9.950 1.00 0.00 15 SER A C 9
ATOM 7267 O O . SER A 1 15 ? 48.945 13.942 -8.824 1.00 0.00 15 SER A O 9
ATOM 7275 N N . SER A 1 16 ? 49.512 12.605 -10.527 1.00 0.00 16 SER A N 9
ATOM 7276 C CA . SER A 1 16 ? 49.162 11.340 -9.829 1.00 0.00 16 SER A CA 9
ATOM 7277 C C . SER A 1 16 ? 50.356 10.984 -8.888 1.00 0.00 16 SER A C 9
ATOM 7278 O O . SER A 1 16 ? 50.348 9.959 -8.235 1.00 0.00 16 SER A O 9
ATOM 7286 N N . CYS A 1 17 ? 51.338 11.862 -8.867 1.00 0.00 17 CYS A N 9
ATOM 7287 C CA . CYS A 1 17 ? 52.579 11.723 -8.036 1.00 0.00 17 CYS A CA 9
ATOM 7288 C C . CYS A 1 17 ? 52.612 12.714 -6.848 1.00 0.00 17 CYS A C 9
ATOM 7289 O O . CYS A 1 17 ? 53.371 13.663 -6.859 1.00 0.00 17 CYS A O 9
ATOM 7296 N N . PRO A 1 18 ? 51.795 12.464 -5.843 1.00 0.00 18 PRO A N 9
ATOM 7297 C CA . PRO A 1 18 ? 51.468 13.466 -4.808 1.00 0.00 18 PRO A CA 9
ATOM 7298 C C . PRO A 1 18 ? 52.678 14.007 -4.031 1.00 0.00 18 PRO A C 9
ATOM 7299 O O . PRO A 1 18 ? 53.693 13.347 -3.915 1.00 0.00 18 PRO A O 9
ATOM 7310 N N . LYS A 1 19 ? 52.489 15.202 -3.536 1.00 0.00 19 LYS A N 9
ATOM 7311 C CA . LYS A 1 19 ? 53.506 15.934 -2.746 1.00 0.00 19 LYS A CA 9
ATOM 7312 C C . LYS A 1 19 ? 53.114 15.632 -1.304 1.00 0.00 19 LYS A C 9
ATOM 7313 O O . LYS A 1 19 ? 52.062 16.048 -0.863 1.00 0.00 19 LYS A O 9
ATOM 7332 N N . THR A 1 20 ? 53.964 14.918 -0.620 1.00 0.00 20 THR A N 9
ATOM 7333 C CA . THR A 1 20 ? 53.685 14.557 0.799 1.00 0.00 20 THR A CA 9
ATOM 7334 C C . THR A 1 20 ? 54.860 14.955 1.694 1.00 0.00 20 THR A C 9
ATOM 7335 O O . THR A 1 20 ? 55.835 15.511 1.226 1.00 0.00 20 THR A O 9
ATOM 7346 N N . CYS A 1 21 ? 54.727 14.661 2.965 1.00 0.00 21 CYS A N 9
ATOM 7347 C CA . CYS A 1 21 ? 55.822 14.998 3.925 1.00 0.00 21 CYS A CA 9
ATOM 7348 C C . CYS A 1 21 ? 57.112 14.293 3.484 1.00 0.00 21 CYS A C 9
ATOM 7349 O O . CYS A 1 21 ? 58.202 14.677 3.853 1.00 0.00 21 CYS A O 9
ATOM 7356 N N . GLU A 1 22 ? 56.918 13.266 2.698 1.00 0.00 22 GLU A N 9
ATOM 7357 C CA . GLU A 1 22 ? 58.052 12.458 2.158 1.00 0.00 22 GLU A CA 9
ATOM 7358 C C . GLU A 1 22 ? 58.859 13.371 1.209 1.00 0.00 22 GLU A C 9
ATOM 7359 O O . GLU A 1 22 ? 60.067 13.461 1.312 1.00 0.00 22 GLU A O 9
ATOM 7371 N N . THR A 1 23 ? 58.149 14.019 0.314 1.00 0.00 23 THR A N 9
ATOM 7372 C CA . THR A 1 23 ? 58.782 14.946 -0.676 1.00 0.00 23 THR A CA 9
ATOM 7373 C C . THR A 1 23 ? 59.115 16.344 -0.124 1.00 0.00 23 THR A C 9
ATOM 7374 O O . THR A 1 23 ? 60.266 16.582 0.183 1.00 0.00 23 THR A O 9
ATOM 7385 N N . ARG A 1 24 ? 58.126 17.217 -0.016 1.00 0.00 24 ARG A N 9
ATOM 7386 C CA . ARG A 1 24 ? 58.311 18.625 0.498 1.00 0.00 24 ARG A CA 9
ATOM 7387 C C . ARG A 1 24 ? 59.151 19.504 -0.437 1.00 0.00 24 ARG A C 9
ATOM 7388 O O . ARG A 1 24 ? 59.219 20.709 -0.293 1.00 0.00 24 ARG A O 9
ATOM 7409 N N . ASN A 1 25 ? 59.759 18.836 -1.370 1.00 0.00 25 ASN A N 9
ATOM 7410 C CA . ASN A 1 25 ? 60.635 19.461 -2.390 1.00 0.00 25 ASN A CA 9
ATOM 7411 C C . ASN A 1 25 ? 59.943 20.483 -3.316 1.00 0.00 25 ASN A C 9
ATOM 7412 O O . ASN A 1 25 ? 60.606 21.361 -3.831 1.00 0.00 25 ASN A O 9
ATOM 7423 N N . LYS A 1 26 ? 58.650 20.352 -3.506 1.00 0.00 26 LYS A N 9
ATOM 7424 C CA . LYS A 1 26 ? 57.888 21.286 -4.378 1.00 0.00 26 LYS A CA 9
ATOM 7425 C C . LYS A 1 26 ? 56.673 21.841 -3.612 1.00 0.00 26 LYS A C 9
ATOM 7426 O O . LYS A 1 26 ? 56.276 21.328 -2.584 1.00 0.00 26 LYS A O 9
ATOM 7445 N N . LEU A 1 27 ? 56.135 22.900 -4.157 1.00 0.00 27 LEU A N 9
ATOM 7446 C CA . LEU A 1 27 ? 54.939 23.596 -3.562 1.00 0.00 27 LEU A CA 9
ATOM 7447 C C . LEU A 1 27 ? 53.679 23.404 -4.424 1.00 0.00 27 LEU A C 9
ATOM 7448 O O . LEU A 1 27 ? 52.867 24.288 -4.630 1.00 0.00 27 LEU A O 9
ATOM 7464 N N . VAL A 1 28 ? 53.595 22.195 -4.889 1.00 0.00 28 VAL A N 9
ATOM 7465 C CA . VAL A 1 28 ? 52.482 21.690 -5.761 1.00 0.00 28 VAL A CA 9
ATOM 7466 C C . VAL A 1 28 ? 52.388 20.199 -5.525 1.00 0.00 28 VAL A C 9
ATOM 7467 O O . VAL A 1 28 ? 53.291 19.611 -4.967 1.00 0.00 28 VAL A O 9
ATOM 7480 N N . LEU A 1 29 ? 51.295 19.638 -5.965 1.00 0.00 29 LEU A N 9
ATOM 7481 C CA . LEU A 1 29 ? 51.076 18.176 -5.793 1.00 0.00 29 LEU A CA 9
ATOM 7482 C C . LEU A 1 29 ? 52.216 17.360 -6.422 1.00 0.00 29 LEU A C 9
ATOM 7483 O O . LEU A 1 29 ? 52.513 16.262 -5.998 1.00 0.00 29 LEU A O 9
ATOM 7499 N N . CYS A 1 30 ? 52.809 17.953 -7.421 1.00 0.00 30 CYS A N 9
ATOM 7500 C CA . CYS A 1 30 ? 53.953 17.333 -8.171 1.00 0.00 30 CYS A CA 9
ATOM 7501 C C . CYS A 1 30 ? 54.351 18.338 -9.262 1.00 0.00 30 CYS A C 9
ATOM 7502 O O . CYS A 1 30 ? 53.574 19.211 -9.606 1.00 0.00 30 CYS A O 9
ATOM 7509 N N . ASP A 1 31 ? 55.541 18.183 -9.779 1.00 0.00 31 ASP A N 9
ATOM 7510 C CA . ASP A 1 31 ? 56.042 19.111 -10.851 1.00 0.00 31 ASP A CA 9
ATOM 7511 C C . ASP A 1 31 ? 56.376 18.407 -12.170 1.00 0.00 31 ASP A C 9
ATOM 7512 O O . ASP A 1 31 ? 56.397 19.037 -13.210 1.00 0.00 31 ASP A O 9
ATOM 7521 N N . LYS A 1 32 ? 56.624 17.125 -12.098 1.00 0.00 32 LYS A N 9
ATOM 7522 C CA . LYS A 1 32 ? 56.964 16.339 -13.330 1.00 0.00 32 LYS A CA 9
ATOM 7523 C C . LYS A 1 32 ? 55.724 16.042 -14.201 1.00 0.00 32 LYS A C 9
ATOM 7524 O O . LYS A 1 32 ? 55.779 15.212 -15.088 1.00 0.00 32 LYS A O 9
ATOM 7543 N N . LYS A 1 33 ? 54.648 16.733 -13.919 1.00 0.00 33 LYS A N 9
ATOM 7544 C CA . LYS A 1 33 ? 53.367 16.556 -14.673 1.00 0.00 33 LYS A CA 9
ATOM 7545 C C . LYS A 1 33 ? 52.387 17.677 -14.322 1.00 0.00 33 LYS A C 9
ATOM 7546 O O . LYS A 1 33 ? 52.436 18.231 -13.239 1.00 0.00 33 LYS A O 9
ATOM 7565 N N . CYS A 1 34 ? 51.530 17.965 -15.272 1.00 0.00 34 CYS A N 9
ATOM 7566 C CA . CYS A 1 34 ? 50.502 19.027 -15.097 1.00 0.00 34 CYS A CA 9
ATOM 7567 C C . CYS A 1 34 ? 49.065 18.580 -15.387 1.00 0.00 34 CYS A C 9
ATOM 7568 O O . CYS A 1 34 ? 48.500 18.792 -16.444 1.00 0.00 34 CYS A O 9
ATOM 7575 N N . ASN A 1 35 ? 48.541 17.958 -14.376 1.00 0.00 35 ASN A N 9
ATOM 7576 C CA . ASN A 1 35 ? 47.145 17.429 -14.390 1.00 0.00 35 ASN A CA 9
ATOM 7577 C C . ASN A 1 35 ? 46.261 18.553 -13.829 1.00 0.00 35 ASN A C 9
ATOM 7578 O O . ASN A 1 35 ? 46.593 19.155 -12.825 1.00 0.00 35 ASN A O 9
ATOM 7589 N N . GLN A 1 36 ? 45.165 18.796 -14.500 1.00 0.00 36 GLN A N 9
ATOM 7590 C CA . GLN A 1 36 ? 44.211 19.865 -14.069 1.00 0.00 36 GLN A CA 9
ATOM 7591 C C . GLN A 1 36 ? 43.195 19.221 -13.127 1.00 0.00 36 GLN A C 9
ATOM 7592 O O . GLN A 1 36 ? 42.047 18.981 -13.450 1.00 0.00 36 GLN A O 9
ATOM 7606 N N . ARG A 1 37 ? 43.724 18.968 -11.963 1.00 0.00 37 ARG A N 9
ATOM 7607 C CA . ARG A 1 37 ? 42.980 18.342 -10.834 1.00 0.00 37 ARG A CA 9
ATOM 7608 C C . ARG A 1 37 ? 43.305 19.182 -9.601 1.00 0.00 37 ARG A C 9
ATOM 7609 O O . ARG A 1 37 ? 43.596 20.356 -9.730 1.00 0.00 37 ARG A O 9
ATOM 7630 N N . CYS A 1 38 ? 43.252 18.573 -8.447 1.00 0.00 38 CYS A N 9
ATOM 7631 C CA . CYS A 1 38 ? 43.560 19.333 -7.201 1.00 0.00 38 CYS A CA 9
ATOM 7632 C C . CYS A 1 38 ? 45.017 19.083 -6.771 1.00 0.00 38 CYS A C 9
ATOM 7633 O O . CYS A 1 38 ? 45.726 18.322 -7.403 1.00 0.00 38 CYS A O 9
ATOM 7640 N N . GLY A 1 39 ? 45.421 19.736 -5.711 1.00 0.00 39 GLY A N 9
ATOM 7641 C CA . GLY A 1 39 ? 46.810 19.588 -5.185 1.00 0.00 39 GLY A CA 9
ATOM 7642 C C . GLY A 1 39 ? 46.984 20.450 -3.934 1.00 0.00 39 GLY A C 9
ATOM 7643 O O . GLY A 1 39 ? 46.378 21.498 -3.843 1.00 0.00 39 GLY A O 9
ATOM 7647 N N . CYS A 1 40 ? 47.802 19.993 -3.014 1.00 0.00 40 CYS A N 9
ATOM 7648 C CA . CYS A 1 40 ? 48.051 20.748 -1.746 1.00 0.00 40 CYS A CA 9
ATOM 7649 C C . CYS A 1 40 ? 48.316 22.236 -1.924 1.00 0.00 40 CYS A C 9
ATOM 7650 O O . CYS A 1 40 ? 48.673 22.701 -2.987 1.00 0.00 40 CYS A O 9
ATOM 7657 N N . ILE A 1 41 ? 48.128 22.929 -0.832 1.00 0.00 41 ILE A N 9
ATOM 7658 C CA . ILE A 1 41 ? 48.333 24.405 -0.812 1.00 0.00 41 ILE A CA 9
ATOM 7659 C C . ILE A 1 41 ? 49.813 24.653 -1.156 1.00 0.00 41 ILE A C 9
ATOM 7660 O O . ILE A 1 41 ? 50.645 23.781 -0.988 1.00 0.00 41 ILE A O 9
ATOM 7676 N N . SER A 1 42 ? 50.089 25.838 -1.627 1.00 0.00 42 SER A N 9
ATOM 7677 C CA . SER A 1 42 ? 51.493 26.197 -1.994 1.00 0.00 42 SER A CA 9
ATOM 7678 C C . SER A 1 42 ? 52.236 26.475 -0.680 1.00 0.00 42 SER A C 9
ATOM 7679 O O . SER A 1 42 ? 52.265 27.586 -0.183 1.00 0.00 42 SER A O 9
ATOM 7687 N N . GLY A 1 43 ? 52.812 25.418 -0.171 1.00 0.00 43 GLY A N 9
ATOM 7688 C CA . GLY A 1 43 ? 53.583 25.474 1.107 1.00 0.00 43 GLY A CA 9
ATOM 7689 C C . GLY A 1 43 ? 53.236 24.265 1.989 1.00 0.00 43 GLY A C 9
ATOM 7690 O O . GLY A 1 43 ? 53.852 24.075 3.020 1.00 0.00 43 GLY A O 9
ATOM 7694 N N . THR A 1 44 ? 52.263 23.490 1.565 1.00 0.00 44 THR A N 9
ATOM 7695 C CA . THR A 1 44 ? 51.835 22.282 2.335 1.00 0.00 44 THR A CA 9
ATOM 7696 C C . THR A 1 44 ? 52.052 21.019 1.509 1.00 0.00 44 THR A C 9
ATOM 7697 O O . THR A 1 44 ? 52.237 21.061 0.307 1.00 0.00 44 THR A O 9
ATOM 7708 N N . VAL A 1 45 ? 52.014 19.932 2.227 1.00 0.00 45 VAL A N 9
ATOM 7709 C CA . VAL A 1 45 ? 52.201 18.575 1.639 1.00 0.00 45 VAL A CA 9
ATOM 7710 C C . VAL A 1 45 ? 51.201 17.568 2.200 1.00 0.00 45 VAL A C 9
ATOM 7711 O O . VAL A 1 45 ? 51.014 17.479 3.396 1.00 0.00 45 VAL A O 9
ATOM 7724 N N . LEU A 1 46 ? 50.599 16.843 1.292 1.00 0.00 46 LEU A N 9
ATOM 7725 C CA . LEU A 1 46 ? 49.587 15.796 1.626 1.00 0.00 46 LEU A CA 9
ATOM 7726 C C . LEU A 1 46 ? 50.237 14.854 2.654 1.00 0.00 46 LEU A C 9
ATOM 7727 O O . LEU A 1 46 ? 50.992 13.982 2.278 1.00 0.00 46 LEU A O 9
ATOM 7743 N N . LYS A 1 47 ? 49.907 15.093 3.903 1.00 0.00 47 LYS A N 9
ATOM 7744 C CA . LYS A 1 47 ? 50.411 14.317 5.087 1.00 0.00 47 LYS A CA 9
ATOM 7745 C C . LYS A 1 47 ? 51.227 13.044 4.775 1.00 0.00 47 LYS A C 9
ATOM 7746 O O . LYS A 1 47 ? 52.360 12.926 5.198 1.00 0.00 47 LYS A O 9
ATOM 7765 N N . SER A 1 48 ? 50.625 12.141 4.043 1.00 0.00 48 SER A N 9
ATOM 7766 C CA . SER A 1 48 ? 51.314 10.863 3.672 1.00 0.00 48 SER A CA 9
ATOM 7767 C C . SER A 1 48 ? 51.151 10.565 2.187 1.00 0.00 48 SER A C 9
ATOM 7768 O O . SER A 1 48 ? 50.478 11.295 1.484 1.00 0.00 48 SER A O 9
ATOM 7776 N N . LYS A 1 49 ? 51.793 9.488 1.792 1.00 0.00 49 LYS A N 9
ATOM 7777 C CA . LYS A 1 49 ? 51.804 8.969 0.381 1.00 0.00 49 LYS A CA 9
ATOM 7778 C C . LYS A 1 49 ? 50.493 9.214 -0.368 1.00 0.00 49 LYS A C 9
ATOM 7779 O O . LYS A 1 49 ? 50.483 9.404 -1.569 1.00 0.00 49 LYS A O 9
ATOM 7798 N N . ASP A 1 50 ? 49.432 9.200 0.395 1.00 0.00 50 ASP A N 9
ATOM 7799 C CA . ASP A 1 50 ? 48.076 9.419 -0.184 1.00 0.00 50 ASP A CA 9
ATOM 7800 C C . ASP A 1 50 ? 47.056 9.690 0.936 1.00 0.00 50 ASP A C 9
ATOM 7801 O O . ASP A 1 50 ? 46.093 8.966 1.109 1.00 0.00 50 ASP A O 9
ATOM 7810 N N . SER A 1 51 ? 47.306 10.739 1.678 1.00 0.00 51 SER A N 9
ATOM 7811 C CA . SER A 1 51 ? 46.390 11.119 2.798 1.00 0.00 51 SER A CA 9
ATOM 7812 C C . SER A 1 51 ? 45.220 11.913 2.169 1.00 0.00 51 SER A C 9
ATOM 7813 O O . SER A 1 51 ? 44.888 11.696 1.018 1.00 0.00 51 SER A O 9
ATOM 7821 N N . SER A 1 52 ? 44.628 12.804 2.924 1.00 0.00 52 SER A N 9
ATOM 7822 C CA . SER A 1 52 ? 43.487 13.634 2.422 1.00 0.00 52 SER A CA 9
ATOM 7823 C C . SER A 1 52 ? 43.725 15.117 2.729 1.00 0.00 52 SER A C 9
ATOM 7824 O O . SER A 1 52 ? 43.276 15.967 1.989 1.00 0.00 52 SER A O 9
ATOM 7832 N N . GLU A 1 53 ? 44.424 15.371 3.808 1.00 0.00 53 GLU A N 9
ATOM 7833 C CA . GLU A 1 53 ? 44.740 16.772 4.241 1.00 0.00 53 GLU A CA 9
ATOM 7834 C C . GLU A 1 53 ? 46.246 17.002 4.093 1.00 0.00 53 GLU A C 9
ATOM 7835 O O . GLU A 1 53 ? 47.039 16.087 4.218 1.00 0.00 53 GLU A O 9
ATOM 7847 N N . CYS A 1 54 ? 46.571 18.240 3.831 1.00 0.00 54 CYS A N 9
ATOM 7848 C CA . CYS A 1 54 ? 47.989 18.657 3.650 1.00 0.00 54 CYS A CA 9
ATOM 7849 C C . CYS A 1 54 ? 48.435 19.486 4.862 1.00 0.00 54 CYS A C 9
ATOM 7850 O O . CYS A 1 54 ? 47.665 20.231 5.438 1.00 0.00 54 CYS A O 9
ATOM 7857 N N . VAL A 1 55 ? 49.684 19.311 5.194 1.00 0.00 55 VAL A N 9
ATOM 7858 C CA . VAL A 1 55 ? 50.337 20.013 6.340 1.00 0.00 55 VAL A CA 9
ATOM 7859 C C . VAL A 1 55 ? 51.703 20.512 5.886 1.00 0.00 55 VAL A C 9
ATOM 7860 O O . VAL A 1 55 ? 52.351 19.852 5.102 1.00 0.00 55 VAL A O 9
ATOM 7873 N N . HIS A 1 56 ? 52.110 21.651 6.381 1.00 0.00 56 HIS A N 9
ATOM 7874 C CA . HIS A 1 56 ? 53.443 22.207 5.987 1.00 0.00 56 HIS A CA 9
ATOM 7875 C C . HIS A 1 56 ? 54.575 21.228 6.345 1.00 0.00 56 HIS A C 9
ATOM 7876 O O . HIS A 1 56 ? 54.402 20.393 7.210 1.00 0.00 56 HIS A O 9
ATOM 7890 N N . PRO A 1 57 ? 55.699 21.352 5.673 1.00 0.00 57 PRO A N 9
ATOM 7891 C CA . PRO A 1 57 ? 56.903 20.567 6.010 1.00 0.00 57 PRO A CA 9
ATOM 7892 C C . PRO A 1 57 ? 57.335 20.797 7.468 1.00 0.00 57 PRO A C 9
ATOM 7893 O O . PRO A 1 57 ? 57.898 19.918 8.090 1.00 0.00 57 PRO A O 9
ATOM 7904 N N . SER A 1 58 ? 57.041 21.983 7.938 1.00 0.00 58 SER A N 9
ATOM 7905 C CA . SER A 1 58 ? 57.384 22.389 9.337 1.00 0.00 58 SER A CA 9
ATOM 7906 C C . SER A 1 58 ? 56.432 21.758 10.371 1.00 0.00 58 SER A C 9
ATOM 7907 O O . SER A 1 58 ? 56.749 21.702 11.544 1.00 0.00 58 SER A O 9
ATOM 7915 N N . LYS A 1 59 ? 55.299 21.303 9.898 1.00 0.00 59 LYS A N 9
ATOM 7916 C CA . LYS A 1 59 ? 54.276 20.665 10.787 1.00 0.00 59 LYS A CA 9
ATOM 7917 C C . LYS A 1 59 ? 54.427 19.155 10.760 1.00 0.00 59 LYS A C 9
ATOM 7918 O O . LYS A 1 59 ? 54.243 18.496 11.766 1.00 0.00 59 LYS A O 9
ATOM 7937 N N . CYS A 1 60 ? 54.760 18.667 9.594 1.00 0.00 60 CYS A N 9
ATOM 7938 C CA . CYS A 1 60 ? 54.950 17.203 9.402 1.00 0.00 60 CYS A CA 9
ATOM 7939 C C . CYS A 1 60 ? 55.838 16.577 10.500 1.00 0.00 60 CYS A C 9
ATOM 7940 O O . CYS A 1 60 ? 56.878 17.162 10.760 1.00 0.00 60 CYS A O 9
ATOM 7948 N N . ASN A 1 1 ? 34.865 16.176 -12.251 1.00 0.00 1 ASN A N 10
ATOM 7949 C CA . ASN A 1 1 ? 34.970 16.701 -10.860 1.00 0.00 1 ASN A CA 10
ATOM 7950 C C . ASN A 1 1 ? 36.349 17.344 -10.672 1.00 0.00 1 ASN A C 10
ATOM 7951 O O . ASN A 1 1 ? 37.346 16.801 -11.104 1.00 0.00 1 ASN A O 10
ATOM 7964 N N . PHE A 1 2 ? 36.361 18.487 -10.031 1.00 0.00 2 PHE A N 10
ATOM 7965 C CA . PHE A 1 2 ? 37.645 19.226 -9.779 1.00 0.00 2 PHE A CA 10
ATOM 7966 C C . PHE A 1 2 ? 37.650 19.749 -8.342 1.00 0.00 2 PHE A C 10
ATOM 7967 O O . PHE A 1 2 ? 38.316 20.709 -8.002 1.00 0.00 2 PHE A O 10
ATOM 7984 N N . VAL A 1 3 ? 36.877 19.056 -7.550 1.00 0.00 3 VAL A N 10
ATOM 7985 C CA . VAL A 1 3 ? 36.709 19.367 -6.105 1.00 0.00 3 VAL A CA 10
ATOM 7986 C C . VAL A 1 3 ? 37.769 18.616 -5.297 1.00 0.00 3 VAL A C 10
ATOM 7987 O O . VAL A 1 3 ? 38.105 17.482 -5.581 1.00 0.00 3 VAL A O 10
ATOM 8000 N N . CYS A 1 4 ? 38.252 19.313 -4.306 1.00 0.00 4 CYS A N 10
ATOM 8001 C CA . CYS A 1 4 ? 39.299 18.773 -3.393 1.00 0.00 4 CYS A CA 10
ATOM 8002 C C . CYS A 1 4 ? 38.720 18.229 -2.074 1.00 0.00 4 CYS A C 10
ATOM 8003 O O . CYS A 1 4 ? 37.539 18.345 -1.812 1.00 0.00 4 CYS A O 10
ATOM 8010 N N . PRO A 1 5 ? 39.592 17.646 -1.282 1.00 0.00 5 PRO A N 10
ATOM 8011 C CA . PRO A 1 5 ? 39.460 17.588 0.181 1.00 0.00 5 PRO A CA 10
ATOM 8012 C C . PRO A 1 5 ? 40.028 18.860 0.859 1.00 0.00 5 PRO A C 10
ATOM 8013 O O . PRO A 1 5 ? 40.631 19.676 0.187 1.00 0.00 5 PRO A O 10
ATOM 8024 N N . PRO A 1 6 ? 39.825 18.988 2.150 1.00 0.00 6 PRO A N 10
ATOM 8025 C CA . PRO A 1 6 ? 40.190 20.172 2.965 1.00 0.00 6 PRO A CA 10
ATOM 8026 C C . PRO A 1 6 ? 41.551 20.839 2.655 1.00 0.00 6 PRO A C 10
ATOM 8027 O O . PRO A 1 6 ? 41.583 21.883 2.035 1.00 0.00 6 PRO A O 10
ATOM 8038 N N . GLY A 1 7 ? 42.608 20.207 3.099 1.00 0.00 7 GLY A N 10
ATOM 8039 C CA . GLY A 1 7 ? 43.996 20.729 2.891 1.00 0.00 7 GLY A CA 10
ATOM 8040 C C . GLY A 1 7 ? 44.502 20.910 1.455 1.00 0.00 7 GLY A C 10
ATOM 8041 O O . GLY A 1 7 ? 45.637 21.310 1.284 1.00 0.00 7 GLY A O 10
ATOM 8045 N N . GLN A 1 8 ? 43.685 20.624 0.472 1.00 0.00 8 GLN A N 10
ATOM 8046 C CA . GLN A 1 8 ? 44.127 20.776 -0.949 1.00 0.00 8 GLN A CA 10
ATOM 8047 C C . GLN A 1 8 ? 43.299 21.831 -1.691 1.00 0.00 8 GLN A C 10
ATOM 8048 O O . GLN A 1 8 ? 42.306 22.331 -1.198 1.00 0.00 8 GLN A O 10
ATOM 8062 N N . THR A 1 9 ? 43.773 22.118 -2.876 1.00 0.00 9 THR A N 10
ATOM 8063 C CA . THR A 1 9 ? 43.143 23.116 -3.792 1.00 0.00 9 THR A CA 10
ATOM 8064 C C . THR A 1 9 ? 43.361 22.725 -5.257 1.00 0.00 9 THR A C 10
ATOM 8065 O O . THR A 1 9 ? 44.198 21.905 -5.579 1.00 0.00 9 THR A O 10
ATOM 8076 N N . PHE A 1 10 ? 42.583 23.352 -6.098 1.00 0.00 10 PHE A N 10
ATOM 8077 C CA . PHE A 1 10 ? 42.666 23.082 -7.567 1.00 0.00 10 PHE A CA 10
ATOM 8078 C C . PHE A 1 10 ? 43.961 23.665 -8.148 1.00 0.00 10 PHE A C 10
ATOM 8079 O O . PHE A 1 10 ? 44.453 24.669 -7.670 1.00 0.00 10 PHE A O 10
ATOM 8096 N N . GLN A 1 11 ? 44.461 23.010 -9.167 1.00 0.00 11 GLN A N 10
ATOM 8097 C CA . GLN A 1 11 ? 45.718 23.450 -9.841 1.00 0.00 11 GLN A CA 10
ATOM 8098 C C . GLN A 1 11 ? 45.741 22.900 -11.249 1.00 0.00 11 GLN A C 10
ATOM 8099 O O . GLN A 1 11 ? 45.121 21.900 -11.559 1.00 0.00 11 GLN A O 10
ATOM 8113 N N . THR A 1 12 ? 46.484 23.611 -12.048 1.00 0.00 12 THR A N 10
ATOM 8114 C CA . THR A 1 12 ? 46.649 23.240 -13.473 1.00 0.00 12 THR A CA 10
ATOM 8115 C C . THR A 1 12 ? 47.694 22.122 -13.468 1.00 0.00 12 THR A C 10
ATOM 8116 O O . THR A 1 12 ? 47.539 21.122 -14.143 1.00 0.00 12 THR A O 10
ATOM 8127 N N . CYS A 1 13 ? 48.725 22.353 -12.688 1.00 0.00 13 CYS A N 10
ATOM 8128 C CA . CYS A 1 13 ? 49.829 21.366 -12.562 1.00 0.00 13 CYS A CA 10
ATOM 8129 C C . CYS A 1 13 ? 49.859 20.644 -11.215 1.00 0.00 13 CYS A C 10
ATOM 8130 O O . CYS A 1 13 ? 50.418 21.093 -10.231 1.00 0.00 13 CYS A O 10
ATOM 8137 N N . ALA A 1 14 ? 49.214 19.510 -11.267 1.00 0.00 14 ALA A N 10
ATOM 8138 C CA . ALA A 1 14 ? 49.074 18.583 -10.108 1.00 0.00 14 ALA A CA 10
ATOM 8139 C C . ALA A 1 14 ? 48.719 17.240 -10.738 1.00 0.00 14 ALA A C 10
ATOM 8140 O O . ALA A 1 14 ? 48.011 17.224 -11.722 1.00 0.00 14 ALA A O 10
ATOM 8147 N N . SER A 1 15 ? 49.192 16.151 -10.188 1.00 0.00 15 SER A N 10
ATOM 8148 C CA . SER A 1 15 ? 48.860 14.823 -10.801 1.00 0.00 15 SER A CA 10
ATOM 8149 C C . SER A 1 15 ? 48.947 13.650 -9.818 1.00 0.00 15 SER A C 10
ATOM 8150 O O . SER A 1 15 ? 49.105 13.836 -8.627 1.00 0.00 15 SER A O 10
ATOM 8158 N N . SER A 1 16 ? 48.833 12.467 -10.380 1.00 0.00 16 SER A N 10
ATOM 8159 C CA . SER A 1 16 ? 48.894 11.188 -9.615 1.00 0.00 16 SER A CA 10
ATOM 8160 C C . SER A 1 16 ? 50.237 11.031 -8.845 1.00 0.00 16 SER A C 10
ATOM 8161 O O . SER A 1 16 ? 50.448 10.050 -8.158 1.00 0.00 16 SER A O 10
ATOM 8169 N N . CYS A 1 17 ? 51.092 12.011 -9.007 1.00 0.00 17 CYS A N 10
ATOM 8170 C CA . CYS A 1 17 ? 52.446 12.079 -8.360 1.00 0.00 17 CYS A CA 10
ATOM 8171 C C . CYS A 1 17 ? 52.493 13.073 -7.171 1.00 0.00 17 CYS A C 10
ATOM 8172 O O . CYS A 1 17 ? 53.093 14.124 -7.288 1.00 0.00 17 CYS A O 10
ATOM 8179 N N . PRO A 1 18 ? 51.873 12.733 -6.060 1.00 0.00 18 PRO A N 10
ATOM 8180 C CA . PRO A 1 18 ? 51.662 13.693 -4.958 1.00 0.00 18 PRO A CA 10
ATOM 8181 C C . PRO A 1 18 ? 52.938 14.109 -4.216 1.00 0.00 18 PRO A C 10
ATOM 8182 O O . PRO A 1 18 ? 53.888 13.354 -4.141 1.00 0.00 18 PRO A O 10
ATOM 8193 N N . LYS A 1 19 ? 52.880 15.310 -3.701 1.00 0.00 19 LYS A N 10
ATOM 8194 C CA . LYS A 1 19 ? 54.008 15.907 -2.935 1.00 0.00 19 LYS A CA 10
ATOM 8195 C C . LYS A 1 19 ? 53.542 15.678 -1.496 1.00 0.00 19 LYS A C 10
ATOM 8196 O O . LYS A 1 19 ? 52.574 16.272 -1.064 1.00 0.00 19 LYS A O 10
ATOM 8215 N N . THR A 1 20 ? 54.246 14.824 -0.807 1.00 0.00 20 THR A N 10
ATOM 8216 C CA . THR A 1 20 ? 53.893 14.500 0.609 1.00 0.00 20 THR A CA 10
ATOM 8217 C C . THR A 1 20 ? 55.010 14.904 1.569 1.00 0.00 20 THR A C 10
ATOM 8218 O O . THR A 1 20 ? 56.001 15.475 1.155 1.00 0.00 20 THR A O 10
ATOM 8229 N N . CYS A 1 21 ? 54.811 14.602 2.832 1.00 0.00 21 CYS A N 10
ATOM 8230 C CA . CYS A 1 21 ? 55.852 14.948 3.848 1.00 0.00 21 CYS A CA 10
ATOM 8231 C C . CYS A 1 21 ? 57.170 14.270 3.450 1.00 0.00 21 CYS A C 10
ATOM 8232 O O . CYS A 1 21 ? 58.236 14.685 3.857 1.00 0.00 21 CYS A O 10
ATOM 8239 N N . GLU A 1 22 ? 57.038 13.231 2.662 1.00 0.00 22 GLU A N 10
ATOM 8240 C CA . GLU A 1 22 ? 58.238 12.483 2.186 1.00 0.00 22 GLU A CA 10
ATOM 8241 C C . GLU A 1 22 ? 59.048 13.419 1.265 1.00 0.00 22 GLU A C 10
ATOM 8242 O O . GLU A 1 22 ? 60.255 13.508 1.389 1.00 0.00 22 GLU A O 10
ATOM 8254 N N . THR A 1 23 ? 58.352 14.087 0.374 1.00 0.00 23 THR A N 10
ATOM 8255 C CA . THR A 1 23 ? 59.019 15.030 -0.578 1.00 0.00 23 THR A CA 10
ATOM 8256 C C . THR A 1 23 ? 59.314 16.403 0.045 1.00 0.00 23 THR A C 10
ATOM 8257 O O . THR A 1 23 ? 60.448 16.632 0.414 1.00 0.00 23 THR A O 10
ATOM 8268 N N . ARG A 1 24 ? 58.321 17.264 0.149 1.00 0.00 24 ARG A N 10
ATOM 8269 C CA . ARG A 1 24 ? 58.483 18.649 0.733 1.00 0.00 24 ARG A CA 10
ATOM 8270 C C . ARG A 1 24 ? 59.367 19.577 -0.109 1.00 0.00 24 ARG A C 10
ATOM 8271 O O . ARG A 1 24 ? 59.387 20.780 0.076 1.00 0.00 24 ARG A O 10
ATOM 8292 N N . ASN A 1 25 ? 60.066 18.959 -1.012 1.00 0.00 25 ASN A N 10
ATOM 8293 C CA . ASN A 1 25 ? 60.999 19.639 -1.940 1.00 0.00 25 ASN A CA 10
ATOM 8294 C C . ASN A 1 25 ? 60.337 20.719 -2.819 1.00 0.00 25 ASN A C 10
ATOM 8295 O O . ASN A 1 25 ? 60.894 21.784 -3.000 1.00 0.00 25 ASN A O 10
ATOM 8306 N N . LYS A 1 26 ? 59.172 20.412 -3.336 1.00 0.00 26 LYS A N 10
ATOM 8307 C CA . LYS A 1 26 ? 58.415 21.351 -4.208 1.00 0.00 26 LYS A CA 10
ATOM 8308 C C . LYS A 1 26 ? 57.341 22.097 -3.402 1.00 0.00 26 LYS A C 10
ATOM 8309 O O . LYS A 1 26 ? 57.246 21.975 -2.195 1.00 0.00 26 LYS A O 10
ATOM 8328 N N . LEU A 1 27 ? 56.575 22.860 -4.135 1.00 0.00 27 LEU A N 10
ATOM 8329 C CA . LEU A 1 27 ? 55.456 23.679 -3.558 1.00 0.00 27 LEU A CA 10
ATOM 8330 C C . LEU A 1 27 ? 54.197 23.478 -4.420 1.00 0.00 27 LEU A C 10
ATOM 8331 O O . LEU A 1 27 ? 53.372 24.353 -4.604 1.00 0.00 27 LEU A O 10
ATOM 8347 N N . VAL A 1 28 ? 54.129 22.274 -4.908 1.00 0.00 28 VAL A N 10
ATOM 8348 C CA . VAL A 1 28 ? 53.020 21.777 -5.790 1.00 0.00 28 VAL A CA 10
ATOM 8349 C C . VAL A 1 28 ? 52.921 20.265 -5.691 1.00 0.00 28 VAL A C 10
ATOM 8350 O O . VAL A 1 28 ? 53.894 19.597 -5.407 1.00 0.00 28 VAL A O 10
ATOM 8363 N N . LEU A 1 29 ? 51.731 19.784 -5.941 1.00 0.00 29 LEU A N 10
ATOM 8364 C CA . LEU A 1 29 ? 51.464 18.319 -5.880 1.00 0.00 29 LEU A CA 10
ATOM 8365 C C . LEU A 1 29 ? 52.485 17.515 -6.696 1.00 0.00 29 LEU A C 10
ATOM 8366 O O . LEU A 1 29 ? 53.012 16.518 -6.245 1.00 0.00 29 LEU A O 10
ATOM 8382 N N . CYS A 1 30 ? 52.710 18.012 -7.876 1.00 0.00 30 CYS A N 10
ATOM 8383 C CA . CYS A 1 30 ? 53.673 17.401 -8.854 1.00 0.00 30 CYS A CA 10
ATOM 8384 C C . CYS A 1 30 ? 54.476 18.513 -9.534 1.00 0.00 30 CYS A C 10
ATOM 8385 O O . CYS A 1 30 ? 54.011 19.629 -9.655 1.00 0.00 30 CYS A O 10
ATOM 8392 N N . ASP A 1 31 ? 55.659 18.155 -9.962 1.00 0.00 31 ASP A N 10
ATOM 8393 C CA . ASP A 1 31 ? 56.571 19.125 -10.648 1.00 0.00 31 ASP A CA 10
ATOM 8394 C C . ASP A 1 31 ? 57.181 18.476 -11.873 1.00 0.00 31 ASP A C 10
ATOM 8395 O O . ASP A 1 31 ? 58.317 18.683 -12.255 1.00 0.00 31 ASP A O 10
ATOM 8404 N N . LYS A 1 32 ? 56.320 17.686 -12.433 1.00 0.00 32 LYS A N 10
ATOM 8405 C CA . LYS A 1 32 ? 56.655 16.922 -13.657 1.00 0.00 32 LYS A CA 10
ATOM 8406 C C . LYS A 1 32 ? 55.398 16.807 -14.538 1.00 0.00 32 LYS A C 10
ATOM 8407 O O . LYS A 1 32 ? 55.450 17.091 -15.719 1.00 0.00 32 LYS A O 10
ATOM 8426 N N . LYS A 1 33 ? 54.313 16.396 -13.928 1.00 0.00 33 LYS A N 10
ATOM 8427 C CA . LYS A 1 33 ? 53.017 16.239 -14.666 1.00 0.00 33 LYS A CA 10
ATOM 8428 C C . LYS A 1 33 ? 52.065 17.371 -14.293 1.00 0.00 33 LYS A C 10
ATOM 8429 O O . LYS A 1 33 ? 52.188 17.962 -13.237 1.00 0.00 33 LYS A O 10
ATOM 8448 N N . CYS A 1 34 ? 51.143 17.625 -15.189 1.00 0.00 34 CYS A N 10
ATOM 8449 C CA . CYS A 1 34 ? 50.148 18.702 -14.956 1.00 0.00 34 CYS A CA 10
ATOM 8450 C C . CYS A 1 34 ? 48.692 18.360 -15.300 1.00 0.00 34 CYS A C 10
ATOM 8451 O O . CYS A 1 34 ? 48.148 18.757 -16.314 1.00 0.00 34 CYS A O 10
ATOM 8458 N N . ASN A 1 35 ? 48.115 17.611 -14.405 1.00 0.00 35 ASN A N 10
ATOM 8459 C CA . ASN A 1 35 ? 46.682 17.189 -14.566 1.00 0.00 35 ASN A CA 10
ATOM 8460 C C . ASN A 1 35 ? 45.905 18.383 -13.976 1.00 0.00 35 ASN A C 10
ATOM 8461 O O . ASN A 1 35 ? 46.233 18.833 -12.894 1.00 0.00 35 ASN A O 10
ATOM 8472 N N . GLN A 1 36 ? 44.914 18.875 -14.677 1.00 0.00 36 GLN A N 10
ATOM 8473 C CA . GLN A 1 36 ? 44.121 20.035 -14.149 1.00 0.00 36 GLN A CA 10
ATOM 8474 C C . GLN A 1 36 ? 43.053 19.418 -13.257 1.00 0.00 36 GLN A C 10
ATOM 8475 O O . GLN A 1 36 ? 41.899 19.267 -13.611 1.00 0.00 36 GLN A O 10
ATOM 8489 N N . ARG A 1 37 ? 43.550 19.088 -12.096 1.00 0.00 37 ARG A N 10
ATOM 8490 C CA . ARG A 1 37 ? 42.754 18.447 -11.009 1.00 0.00 37 ARG A CA 10
ATOM 8491 C C . ARG A 1 37 ? 43.152 19.146 -9.700 1.00 0.00 37 ARG A C 10
ATOM 8492 O O . ARG A 1 37 ? 43.583 20.282 -9.725 1.00 0.00 37 ARG A O 10
ATOM 8513 N N . CYS A 1 38 ? 43.001 18.457 -8.595 1.00 0.00 38 CYS A N 10
ATOM 8514 C CA . CYS A 1 38 ? 43.368 19.063 -7.279 1.00 0.00 38 CYS A CA 10
ATOM 8515 C C . CYS A 1 38 ? 44.824 18.722 -6.900 1.00 0.00 38 CYS A C 10
ATOM 8516 O O . CYS A 1 38 ? 45.464 17.922 -7.555 1.00 0.00 38 CYS A O 10
ATOM 8523 N N . GLY A 1 39 ? 45.291 19.349 -5.848 1.00 0.00 39 GLY A N 10
ATOM 8524 C CA . GLY A 1 39 ? 46.682 19.138 -5.343 1.00 0.00 39 GLY A CA 10
ATOM 8525 C C . GLY A 1 39 ? 46.944 20.027 -4.122 1.00 0.00 39 GLY A C 10
ATOM 8526 O O . GLY A 1 39 ? 46.320 21.061 -3.984 1.00 0.00 39 GLY A O 10
ATOM 8530 N N . CYS A 1 40 ? 47.856 19.605 -3.273 1.00 0.00 40 CYS A N 10
ATOM 8531 C CA . CYS A 1 40 ? 48.186 20.399 -2.049 1.00 0.00 40 CYS A CA 10
ATOM 8532 C C . CYS A 1 40 ? 48.457 21.862 -2.341 1.00 0.00 40 CYS A C 10
ATOM 8533 O O . CYS A 1 40 ? 48.920 22.222 -3.403 1.00 0.00 40 CYS A O 10
ATOM 8540 N N . ILE A 1 41 ? 48.156 22.651 -1.351 1.00 0.00 41 ILE A N 10
ATOM 8541 C CA . ILE A 1 41 ? 48.350 24.126 -1.456 1.00 0.00 41 ILE A CA 10
ATOM 8542 C C . ILE A 1 41 ? 49.859 24.398 -1.558 1.00 0.00 41 ILE A C 10
ATOM 8543 O O . ILE A 1 41 ? 50.678 23.547 -1.267 1.00 0.00 41 ILE A O 10
ATOM 8559 N N . SER A 1 42 ? 50.163 25.597 -1.972 1.00 0.00 42 SER A N 10
ATOM 8560 C CA . SER A 1 42 ? 51.583 26.023 -2.130 1.00 0.00 42 SER A CA 10
ATOM 8561 C C . SER A 1 42 ? 52.182 26.263 -0.744 1.00 0.00 42 SER A C 10
ATOM 8562 O O . SER A 1 42 ? 51.979 27.293 -0.130 1.00 0.00 42 SER A O 10
ATOM 8570 N N . GLY A 1 43 ? 52.906 25.266 -0.311 1.00 0.00 43 GLY A N 10
ATOM 8571 C CA . GLY A 1 43 ? 53.576 25.299 1.020 1.00 0.00 43 GLY A CA 10
ATOM 8572 C C . GLY A 1 43 ? 53.203 24.043 1.810 1.00 0.00 43 GLY A C 10
ATOM 8573 O O . GLY A 1 43 ? 53.882 23.702 2.757 1.00 0.00 43 GLY A O 10
ATOM 8577 N N . THR A 1 44 ? 52.137 23.396 1.398 1.00 0.00 44 THR A N 10
ATOM 8578 C CA . THR A 1 44 ? 51.680 22.158 2.094 1.00 0.00 44 THR A CA 10
ATOM 8579 C C . THR A 1 44 ? 51.975 20.916 1.263 1.00 0.00 44 THR A C 10
ATOM 8580 O O . THR A 1 44 ? 52.060 20.950 0.051 1.00 0.00 44 THR A O 10
ATOM 8591 N N . VAL A 1 45 ? 52.116 19.859 2.008 1.00 0.00 45 VAL A N 10
ATOM 8592 C CA . VAL A 1 45 ? 52.402 18.504 1.469 1.00 0.00 45 VAL A CA 10
ATOM 8593 C C . VAL A 1 45 ? 51.353 17.542 2.008 1.00 0.00 45 VAL A C 10
ATOM 8594 O O . VAL A 1 45 ? 51.047 17.564 3.183 1.00 0.00 45 VAL A O 10
ATOM 8607 N N . LEU A 1 46 ? 50.835 16.727 1.127 1.00 0.00 46 LEU A N 10
ATOM 8608 C CA . LEU A 1 46 ? 49.796 15.729 1.510 1.00 0.00 46 LEU A CA 10
ATOM 8609 C C . LEU A 1 46 ? 50.420 14.875 2.623 1.00 0.00 46 LEU A C 10
ATOM 8610 O O . LEU A 1 46 ? 51.317 14.099 2.358 1.00 0.00 46 LEU A O 10
ATOM 8626 N N . LYS A 1 47 ? 49.910 15.078 3.815 1.00 0.00 47 LYS A N 10
ATOM 8627 C CA . LYS A 1 47 ? 50.355 14.371 5.064 1.00 0.00 47 LYS A CA 10
ATOM 8628 C C . LYS A 1 47 ? 51.177 13.083 4.854 1.00 0.00 47 LYS A C 10
ATOM 8629 O O . LYS A 1 47 ? 52.213 12.917 5.470 1.00 0.00 47 LYS A O 10
ATOM 8648 N N . SER A 1 48 ? 50.695 12.216 4.001 1.00 0.00 48 SER A N 10
ATOM 8649 C CA . SER A 1 48 ? 51.416 10.934 3.720 1.00 0.00 48 SER A CA 10
ATOM 8650 C C . SER A 1 48 ? 51.357 10.609 2.236 1.00 0.00 48 SER A C 10
ATOM 8651 O O . SER A 1 48 ? 50.777 11.345 1.461 1.00 0.00 48 SER A O 10
ATOM 8659 N N . LYS A 1 49 ? 51.978 9.496 1.922 1.00 0.00 49 LYS A N 10
ATOM 8660 C CA . LYS A 1 49 ? 52.065 8.956 0.527 1.00 0.00 49 LYS A CA 10
ATOM 8661 C C . LYS A 1 49 ? 50.751 9.140 -0.245 1.00 0.00 49 LYS A C 10
ATOM 8662 O O . LYS A 1 49 ? 50.758 9.272 -1.455 1.00 0.00 49 LYS A O 10
ATOM 8681 N N . ASP A 1 50 ? 49.668 9.147 0.492 1.00 0.00 50 ASP A N 10
ATOM 8682 C CA . ASP A 1 50 ? 48.324 9.316 -0.140 1.00 0.00 50 ASP A CA 10
ATOM 8683 C C . ASP A 1 50 ? 47.251 9.630 0.923 1.00 0.00 50 ASP A C 10
ATOM 8684 O O . ASP A 1 50 ? 46.285 8.908 1.081 1.00 0.00 50 ASP A O 10
ATOM 8693 N N . SER A 1 51 ? 47.456 10.711 1.635 1.00 0.00 51 SER A N 10
ATOM 8694 C CA . SER A 1 51 ? 46.481 11.123 2.696 1.00 0.00 51 SER A CA 10
ATOM 8695 C C . SER A 1 51 ? 45.295 11.849 2.008 1.00 0.00 51 SER A C 10
ATOM 8696 O O . SER A 1 51 ? 44.966 11.544 0.878 1.00 0.00 51 SER A O 10
ATOM 8704 N N . SER A 1 52 ? 44.686 12.779 2.699 1.00 0.00 52 SER A N 10
ATOM 8705 C CA . SER A 1 52 ? 43.528 13.555 2.152 1.00 0.00 52 SER A CA 10
ATOM 8706 C C . SER A 1 52 ? 43.455 14.937 2.828 1.00 0.00 52 SER A C 10
ATOM 8707 O O . SER A 1 52 ? 42.411 15.558 2.883 1.00 0.00 52 SER A O 10
ATOM 8715 N N . GLU A 1 53 ? 44.584 15.369 3.328 1.00 0.00 53 GLU A N 10
ATOM 8716 C CA . GLU A 1 53 ? 44.682 16.694 4.016 1.00 0.00 53 GLU A CA 10
ATOM 8717 C C . GLU A 1 53 ? 46.189 17.005 3.974 1.00 0.00 53 GLU A C 10
ATOM 8718 O O . GLU A 1 53 ? 46.990 16.201 4.415 1.00 0.00 53 GLU A O 10
ATOM 8730 N N . CYS A 1 54 ? 46.533 18.153 3.449 1.00 0.00 54 CYS A N 10
ATOM 8731 C CA . CYS A 1 54 ? 47.970 18.551 3.353 1.00 0.00 54 CYS A CA 10
ATOM 8732 C C . CYS A 1 54 ? 48.386 19.482 4.500 1.00 0.00 54 CYS A C 10
ATOM 8733 O O . CYS A 1 54 ? 47.666 20.380 4.888 1.00 0.00 54 CYS A O 10
ATOM 8740 N N . VAL A 1 55 ? 49.565 19.207 4.987 1.00 0.00 55 VAL A N 10
ATOM 8741 C CA . VAL A 1 55 ? 50.199 19.967 6.108 1.00 0.00 55 VAL A CA 10
ATOM 8742 C C . VAL A 1 55 ? 51.558 20.496 5.664 1.00 0.00 55 VAL A C 10
ATOM 8743 O O . VAL A 1 55 ? 52.221 19.841 4.890 1.00 0.00 55 VAL A O 10
ATOM 8756 N N . HIS A 1 56 ? 51.951 21.647 6.153 1.00 0.00 56 HIS A N 10
ATOM 8757 C CA . HIS A 1 56 ? 53.285 22.199 5.748 1.00 0.00 56 HIS A CA 10
ATOM 8758 C C . HIS A 1 56 ? 54.381 21.272 6.310 1.00 0.00 56 HIS A C 10
ATOM 8759 O O . HIS A 1 56 ? 54.120 20.524 7.233 1.00 0.00 56 HIS A O 10
ATOM 8773 N N . PRO A 1 57 ? 55.570 21.333 5.749 1.00 0.00 57 PRO A N 10
ATOM 8774 C CA . PRO A 1 57 ? 56.723 20.572 6.274 1.00 0.00 57 PRO A CA 10
ATOM 8775 C C . PRO A 1 57 ? 56.961 20.839 7.772 1.00 0.00 57 PRO A C 10
ATOM 8776 O O . PRO A 1 57 ? 57.477 19.987 8.470 1.00 0.00 57 PRO A O 10
ATOM 8787 N N . SER A 1 58 ? 56.566 22.015 8.195 1.00 0.00 58 SER A N 10
ATOM 8788 C CA . SER A 1 58 ? 56.725 22.426 9.624 1.00 0.00 58 SER A CA 10
ATOM 8789 C C . SER A 1 58 ? 55.811 21.664 10.595 1.00 0.00 58 SER A C 10
ATOM 8790 O O . SER A 1 58 ? 56.083 21.642 11.781 1.00 0.00 58 SER A O 10
ATOM 8798 N N . LYS A 1 59 ? 54.765 21.065 10.083 1.00 0.00 59 LYS A N 10
ATOM 8799 C CA . LYS A 1 59 ? 53.822 20.292 10.955 1.00 0.00 59 LYS A CA 10
ATOM 8800 C C . LYS A 1 59 ? 54.152 18.812 10.815 1.00 0.00 59 LYS A C 10
ATOM 8801 O O . LYS A 1 59 ? 54.038 18.064 11.768 1.00 0.00 59 LYS A O 10
ATOM 8820 N N . CYS A 1 60 ? 54.552 18.438 9.621 1.00 0.00 60 CYS A N 10
ATOM 8821 C CA . CYS A 1 60 ? 54.911 17.014 9.353 1.00 0.00 60 CYS A CA 10
ATOM 8822 C C . CYS A 1 60 ? 55.912 16.473 10.398 1.00 0.00 60 CYS A C 10
ATOM 8823 O O . CYS A 1 60 ? 56.870 17.186 10.654 1.00 0.00 60 CYS A O 10
ATOM 8831 N N . ASN A 1 1 ? 32.620 14.753 -9.701 1.00 0.00 1 ASN A N 11
ATOM 8832 C CA . ASN A 1 1 ? 33.007 15.016 -8.288 1.00 0.00 1 ASN A CA 11
ATOM 8833 C C . ASN A 1 1 ? 34.510 15.341 -8.247 1.00 0.00 1 ASN A C 11
ATOM 8834 O O . ASN A 1 1 ? 35.323 14.564 -7.782 1.00 0.00 1 ASN A O 11
ATOM 8847 N N . PHE A 1 2 ? 34.822 16.508 -8.749 1.00 0.00 2 PHE A N 11
ATOM 8848 C CA . PHE A 1 2 ? 36.241 16.990 -8.791 1.00 0.00 2 PHE A CA 11
ATOM 8849 C C . PHE A 1 2 ? 36.559 17.828 -7.541 1.00 0.00 2 PHE A C 11
ATOM 8850 O O . PHE A 1 2 ? 37.429 18.677 -7.548 1.00 0.00 2 PHE A O 11
ATOM 8867 N N . VAL A 1 3 ? 35.825 17.538 -6.498 1.00 0.00 3 VAL A N 11
ATOM 8868 C CA . VAL A 1 3 ? 35.988 18.250 -5.194 1.00 0.00 3 VAL A CA 11
ATOM 8869 C C . VAL A 1 3 ? 36.957 17.470 -4.291 1.00 0.00 3 VAL A C 11
ATOM 8870 O O . VAL A 1 3 ? 36.968 16.253 -4.297 1.00 0.00 3 VAL A O 11
ATOM 8883 N N . CYS A 1 4 ? 37.736 18.214 -3.546 1.00 0.00 4 CYS A N 11
ATOM 8884 C CA . CYS A 1 4 ? 38.742 17.628 -2.604 1.00 0.00 4 CYS A CA 11
ATOM 8885 C C . CYS A 1 4 ? 38.774 18.267 -1.213 1.00 0.00 4 CYS A C 11
ATOM 8886 O O . CYS A 1 4 ? 38.249 19.347 -1.024 1.00 0.00 4 CYS A O 11
ATOM 8893 N N . PRO A 1 5 ? 39.395 17.574 -0.276 1.00 0.00 5 PRO A N 11
ATOM 8894 C CA . PRO A 1 5 ? 39.295 17.932 1.152 1.00 0.00 5 PRO A CA 11
ATOM 8895 C C . PRO A 1 5 ? 39.977 19.278 1.456 1.00 0.00 5 PRO A C 11
ATOM 8896 O O . PRO A 1 5 ? 40.583 19.836 0.565 1.00 0.00 5 PRO A O 11
ATOM 8907 N N . PRO A 1 6 ? 39.873 19.764 2.672 1.00 0.00 6 PRO A N 11
ATOM 8908 C CA . PRO A 1 6 ? 40.457 21.056 3.098 1.00 0.00 6 PRO A CA 11
ATOM 8909 C C . PRO A 1 6 ? 41.902 21.274 2.627 1.00 0.00 6 PRO A C 11
ATOM 8910 O O . PRO A 1 6 ? 42.193 22.251 1.967 1.00 0.00 6 PRO A O 11
ATOM 8921 N N . GLY A 1 7 ? 42.735 20.337 2.995 1.00 0.00 7 GLY A N 11
ATOM 8922 C CA . GLY A 1 7 ? 44.180 20.388 2.631 1.00 0.00 7 GLY A CA 11
ATOM 8923 C C . GLY A 1 7 ? 44.469 20.411 1.123 1.00 0.00 7 GLY A C 11
ATOM 8924 O O . GLY A 1 7 ? 45.573 20.742 0.736 1.00 0.00 7 GLY A O 11
ATOM 8928 N N . GLN A 1 8 ? 43.493 20.068 0.315 1.00 0.00 8 GLN A N 11
ATOM 8929 C CA . GLN A 1 8 ? 43.706 20.065 -1.169 1.00 0.00 8 GLN A CA 11
ATOM 8930 C C . GLN A 1 8 ? 42.689 20.946 -1.889 1.00 0.00 8 GLN A C 11
ATOM 8931 O O . GLN A 1 8 ? 41.563 21.112 -1.462 1.00 0.00 8 GLN A O 11
ATOM 8945 N N . THR A 1 9 ? 43.151 21.484 -2.983 1.00 0.00 9 THR A N 11
ATOM 8946 C CA . THR A 1 9 ? 42.326 22.383 -3.841 1.00 0.00 9 THR A CA 11
ATOM 8947 C C . THR A 1 9 ? 42.759 22.154 -5.289 1.00 0.00 9 THR A C 11
ATOM 8948 O O . THR A 1 9 ? 43.557 21.281 -5.573 1.00 0.00 9 THR A O 11
ATOM 8959 N N . PHE A 1 10 ? 42.205 22.960 -6.161 1.00 0.00 10 PHE A N 11
ATOM 8960 C CA . PHE A 1 10 ? 42.550 22.854 -7.607 1.00 0.00 10 PHE A CA 11
ATOM 8961 C C . PHE A 1 10 ? 44.066 23.075 -7.714 1.00 0.00 10 PHE A C 11
ATOM 8962 O O . PHE A 1 10 ? 44.635 23.834 -6.951 1.00 0.00 10 PHE A O 11
ATOM 8979 N N . GLN A 1 11 ? 44.668 22.407 -8.658 1.00 0.00 11 GLN A N 11
ATOM 8980 C CA . GLN A 1 11 ? 46.139 22.547 -8.843 1.00 0.00 11 GLN A CA 11
ATOM 8981 C C . GLN A 1 11 ? 46.272 22.519 -10.373 1.00 0.00 11 GLN A C 11
ATOM 8982 O O . GLN A 1 11 ? 45.886 21.542 -10.986 1.00 0.00 11 GLN A O 11
ATOM 8996 N N . THR A 1 12 ? 46.804 23.564 -10.959 1.00 0.00 12 THR A N 11
ATOM 8997 C CA . THR A 1 12 ? 46.944 23.580 -12.449 1.00 0.00 12 THR A CA 11
ATOM 8998 C C . THR A 1 12 ? 48.153 22.759 -12.926 1.00 0.00 12 THR A C 11
ATOM 8999 O O . THR A 1 12 ? 47.983 21.912 -13.783 1.00 0.00 12 THR A O 11
ATOM 9010 N N . CYS A 1 13 ? 49.318 23.014 -12.375 1.00 0.00 13 CYS A N 11
ATOM 9011 C CA . CYS A 1 13 ? 50.525 22.244 -12.799 1.00 0.00 13 CYS A CA 11
ATOM 9012 C C . CYS A 1 13 ? 51.082 21.231 -11.807 1.00 0.00 13 CYS A C 11
ATOM 9013 O O . CYS A 1 13 ? 51.976 21.495 -11.025 1.00 0.00 13 CYS A O 11
ATOM 9020 N N . ALA A 1 14 ? 50.490 20.072 -11.901 1.00 0.00 14 ALA A N 11
ATOM 9021 C CA . ALA A 1 14 ? 50.874 18.927 -11.036 1.00 0.00 14 ALA A CA 11
ATOM 9022 C C . ALA A 1 14 ? 50.361 17.662 -11.701 1.00 0.00 14 ALA A C 11
ATOM 9023 O O . ALA A 1 14 ? 49.199 17.597 -12.042 1.00 0.00 14 ALA A O 11
ATOM 9030 N N . SER A 1 15 ? 51.235 16.702 -11.864 1.00 0.00 15 SER A N 11
ATOM 9031 C CA . SER A 1 15 ? 50.844 15.415 -12.507 1.00 0.00 15 SER A CA 11
ATOM 9032 C C . SER A 1 15 ? 49.985 14.610 -11.513 1.00 0.00 15 SER A C 11
ATOM 9033 O O . SER A 1 15 ? 49.092 15.150 -10.888 1.00 0.00 15 SER A O 11
ATOM 9041 N N . SER A 1 16 ? 50.278 13.341 -11.400 1.00 0.00 16 SER A N 11
ATOM 9042 C CA . SER A 1 16 ? 49.534 12.446 -10.476 1.00 0.00 16 SER A CA 11
ATOM 9043 C C . SER A 1 16 ? 50.541 11.942 -9.432 1.00 0.00 16 SER A C 11
ATOM 9044 O O . SER A 1 16 ? 50.354 10.878 -8.873 1.00 0.00 16 SER A O 11
ATOM 9052 N N . CYS A 1 17 ? 51.583 12.719 -9.206 1.00 0.00 17 CYS A N 11
ATOM 9053 C CA . CYS A 1 17 ? 52.620 12.304 -8.199 1.00 0.00 17 CYS A CA 11
ATOM 9054 C C . CYS A 1 17 ? 52.502 13.164 -6.914 1.00 0.00 17 CYS A C 11
ATOM 9055 O O . CYS A 1 17 ? 53.253 14.105 -6.746 1.00 0.00 17 CYS A O 11
ATOM 9062 N N . PRO A 1 18 ? 51.574 12.834 -6.037 1.00 0.00 18 PRO A N 11
ATOM 9063 C CA . PRO A 1 18 ? 51.255 13.690 -4.876 1.00 0.00 18 PRO A CA 11
ATOM 9064 C C . PRO A 1 18 ? 52.461 14.040 -3.998 1.00 0.00 18 PRO A C 11
ATOM 9065 O O . PRO A 1 18 ? 53.282 13.190 -3.710 1.00 0.00 18 PRO A O 11
ATOM 9076 N N . LYS A 1 19 ? 52.500 15.291 -3.618 1.00 0.00 19 LYS A N 11
ATOM 9077 C CA . LYS A 1 19 ? 53.601 15.811 -2.759 1.00 0.00 19 LYS A CA 11
ATOM 9078 C C . LYS A 1 19 ? 53.054 15.652 -1.348 1.00 0.00 19 LYS A C 11
ATOM 9079 O O . LYS A 1 19 ? 52.074 16.277 -0.987 1.00 0.00 19 LYS A O 11
ATOM 9098 N N . THR A 1 20 ? 53.712 14.813 -0.600 1.00 0.00 20 THR A N 11
ATOM 9099 C CA . THR A 1 20 ? 53.277 14.560 0.798 1.00 0.00 20 THR A CA 11
ATOM 9100 C C . THR A 1 20 ? 54.419 14.843 1.773 1.00 0.00 20 THR A C 11
ATOM 9101 O O . THR A 1 20 ? 55.480 15.300 1.391 1.00 0.00 20 THR A O 11
ATOM 9112 N N . CYS A 1 21 ? 54.141 14.554 3.018 1.00 0.00 21 CYS A N 11
ATOM 9113 C CA . CYS A 1 21 ? 55.137 14.756 4.112 1.00 0.00 21 CYS A CA 11
ATOM 9114 C C . CYS A 1 21 ? 56.408 13.948 3.815 1.00 0.00 21 CYS A C 11
ATOM 9115 O O . CYS A 1 21 ? 57.471 14.216 4.339 1.00 0.00 21 CYS A O 11
ATOM 9122 N N . GLU A 1 22 ? 56.217 12.975 2.962 1.00 0.00 22 GLU A N 11
ATOM 9123 C CA . GLU A 1 22 ? 57.307 12.064 2.511 1.00 0.00 22 GLU A CA 11
ATOM 9124 C C . GLU A 1 22 ? 58.250 12.893 1.612 1.00 0.00 22 GLU A C 11
ATOM 9125 O O . GLU A 1 22 ? 59.452 12.874 1.789 1.00 0.00 22 GLU A O 11
ATOM 9137 N N . THR A 1 23 ? 57.658 13.598 0.673 1.00 0.00 23 THR A N 11
ATOM 9138 C CA . THR A 1 23 ? 58.447 14.450 -0.274 1.00 0.00 23 THR A CA 11
ATOM 9139 C C . THR A 1 23 ? 58.813 15.831 0.293 1.00 0.00 23 THR A C 11
ATOM 9140 O O . THR A 1 23 ? 59.925 15.988 0.755 1.00 0.00 23 THR A O 11
ATOM 9151 N N . ARG A 1 24 ? 57.895 16.779 0.247 1.00 0.00 24 ARG A N 11
ATOM 9152 C CA . ARG A 1 24 ? 58.121 18.182 0.760 1.00 0.00 24 ARG A CA 11
ATOM 9153 C C . ARG A 1 24 ? 59.137 18.975 -0.068 1.00 0.00 24 ARG A C 11
ATOM 9154 O O . ARG A 1 24 ? 59.260 20.178 0.056 1.00 0.00 24 ARG A O 11
ATOM 9175 N N . ASN A 1 25 ? 59.824 18.240 -0.889 1.00 0.00 25 ASN A N 11
ATOM 9176 C CA . ASN A 1 25 ? 60.871 18.772 -1.789 1.00 0.00 25 ASN A CA 11
ATOM 9177 C C . ASN A 1 25 ? 60.354 19.881 -2.724 1.00 0.00 25 ASN A C 11
ATOM 9178 O O . ASN A 1 25 ? 60.999 20.902 -2.874 1.00 0.00 25 ASN A O 11
ATOM 9189 N N . LYS A 1 26 ? 59.211 19.650 -3.321 1.00 0.00 26 LYS A N 11
ATOM 9190 C CA . LYS A 1 26 ? 58.597 20.633 -4.249 1.00 0.00 26 LYS A CA 11
ATOM 9191 C C . LYS A 1 26 ? 57.635 21.531 -3.460 1.00 0.00 26 LYS A C 11
ATOM 9192 O O . LYS A 1 26 ? 57.556 21.459 -2.249 1.00 0.00 26 LYS A O 11
ATOM 9211 N N . LEU A 1 27 ? 56.941 22.357 -4.195 1.00 0.00 27 LEU A N 11
ATOM 9212 C CA . LEU A 1 27 ? 55.951 23.310 -3.589 1.00 0.00 27 LEU A CA 11
ATOM 9213 C C . LEU A 1 27 ? 54.617 23.257 -4.332 1.00 0.00 27 LEU A C 11
ATOM 9214 O O . LEU A 1 27 ? 53.913 24.236 -4.487 1.00 0.00 27 LEU A O 11
ATOM 9230 N N . VAL A 1 28 ? 54.328 22.065 -4.757 1.00 0.00 28 VAL A N 11
ATOM 9231 C CA . VAL A 1 28 ? 53.065 21.787 -5.520 1.00 0.00 28 VAL A CA 11
ATOM 9232 C C . VAL A 1 28 ? 52.811 20.288 -5.404 1.00 0.00 28 VAL A C 11
ATOM 9233 O O . VAL A 1 28 ? 53.723 19.531 -5.140 1.00 0.00 28 VAL A O 11
ATOM 9246 N N . LEU A 1 29 ? 51.576 19.914 -5.619 1.00 0.00 29 LEU A N 11
ATOM 9247 C CA . LEU A 1 29 ? 51.179 18.481 -5.543 1.00 0.00 29 LEU A CA 11
ATOM 9248 C C . LEU A 1 29 ? 52.154 17.594 -6.309 1.00 0.00 29 LEU A C 11
ATOM 9249 O O . LEU A 1 29 ? 52.542 16.536 -5.862 1.00 0.00 29 LEU A O 11
ATOM 9265 N N . CYS A 1 30 ? 52.519 18.079 -7.450 1.00 0.00 30 CYS A N 11
ATOM 9266 C CA . CYS A 1 30 ? 53.475 17.352 -8.336 1.00 0.00 30 CYS A CA 11
ATOM 9267 C C . CYS A 1 30 ? 54.133 18.383 -9.262 1.00 0.00 30 CYS A C 11
ATOM 9268 O O . CYS A 1 30 ? 53.778 19.546 -9.219 1.00 0.00 30 CYS A O 11
ATOM 9275 N N . ASP A 1 31 ? 55.065 17.950 -10.077 1.00 0.00 31 ASP A N 11
ATOM 9276 C CA . ASP A 1 31 ? 55.758 18.910 -10.998 1.00 0.00 31 ASP A CA 11
ATOM 9277 C C . ASP A 1 31 ? 56.110 18.365 -12.388 1.00 0.00 31 ASP A C 11
ATOM 9278 O O . ASP A 1 31 ? 56.130 19.113 -13.346 1.00 0.00 31 ASP A O 11
ATOM 9287 N N . LYS A 1 32 ? 56.377 17.087 -12.452 1.00 0.00 32 LYS A N 11
ATOM 9288 C CA . LYS A 1 32 ? 56.741 16.428 -13.755 1.00 0.00 32 LYS A CA 11
ATOM 9289 C C . LYS A 1 32 ? 55.764 16.735 -14.915 1.00 0.00 32 LYS A C 11
ATOM 9290 O O . LYS A 1 32 ? 56.146 16.673 -16.067 1.00 0.00 32 LYS A O 11
ATOM 9309 N N . LYS A 1 33 ? 54.541 17.054 -14.571 1.00 0.00 33 LYS A N 11
ATOM 9310 C CA . LYS A 1 33 ? 53.498 17.378 -15.597 1.00 0.00 33 LYS A CA 11
ATOM 9311 C C . LYS A 1 33 ? 52.421 18.284 -15.004 1.00 0.00 33 LYS A C 11
ATOM 9312 O O . LYS A 1 33 ? 52.236 18.325 -13.804 1.00 0.00 33 LYS A O 11
ATOM 9331 N N . CYS A 1 34 ? 51.748 18.987 -15.885 1.00 0.00 34 CYS A N 11
ATOM 9332 C CA . CYS A 1 34 ? 50.667 19.915 -15.453 1.00 0.00 34 CYS A CA 11
ATOM 9333 C C . CYS A 1 34 ? 49.234 19.404 -15.654 1.00 0.00 34 CYS A C 11
ATOM 9334 O O . CYS A 1 34 ? 48.549 19.759 -16.596 1.00 0.00 34 CYS A O 11
ATOM 9341 N N . ASN A 1 35 ? 48.831 18.569 -14.739 1.00 0.00 35 ASN A N 11
ATOM 9342 C CA . ASN A 1 35 ? 47.442 18.000 -14.804 1.00 0.00 35 ASN A CA 11
ATOM 9343 C C . ASN A 1 35 ? 46.598 18.995 -13.995 1.00 0.00 35 ASN A C 11
ATOM 9344 O O . ASN A 1 35 ? 46.867 19.218 -12.828 1.00 0.00 35 ASN A O 11
ATOM 9355 N N . GLN A 1 36 ? 45.612 19.569 -14.632 1.00 0.00 36 GLN A N 11
ATOM 9356 C CA . GLN A 1 36 ? 44.732 20.552 -13.931 1.00 0.00 36 GLN A CA 11
ATOM 9357 C C . GLN A 1 36 ? 43.711 19.759 -13.102 1.00 0.00 36 GLN A C 11
ATOM 9358 O O . GLN A 1 36 ? 42.626 19.450 -13.556 1.00 0.00 36 GLN A O 11
ATOM 9372 N N . ARG A 1 37 ? 44.118 19.458 -11.892 1.00 0.00 37 ARG A N 11
ATOM 9373 C CA . ARG A 1 37 ? 43.254 18.681 -10.946 1.00 0.00 37 ARG A CA 11
ATOM 9374 C C . ARG A 1 37 ? 43.613 18.923 -9.467 1.00 0.00 37 ARG A C 11
ATOM 9375 O O . ARG A 1 37 ? 44.428 19.758 -9.134 1.00 0.00 37 ARG A O 11
ATOM 9396 N N . CYS A 1 38 ? 42.957 18.142 -8.645 1.00 0.00 38 CYS A N 11
ATOM 9397 C CA . CYS A 1 38 ? 43.114 18.157 -7.151 1.00 0.00 38 CYS A CA 11
ATOM 9398 C C . CYS A 1 38 ? 44.591 18.112 -6.727 1.00 0.00 38 CYS A C 11
ATOM 9399 O O . CYS A 1 38 ? 45.411 17.548 -7.428 1.00 0.00 38 CYS A O 11
ATOM 9406 N N . GLY A 1 39 ? 44.887 18.702 -5.595 1.00 0.00 39 GLY A N 11
ATOM 9407 C CA . GLY A 1 39 ? 46.299 18.704 -5.109 1.00 0.00 39 GLY A CA 11
ATOM 9408 C C . GLY A 1 39 ? 46.531 19.635 -3.927 1.00 0.00 39 GLY A C 11
ATOM 9409 O O . GLY A 1 39 ? 45.835 20.621 -3.786 1.00 0.00 39 GLY A O 11
ATOM 9413 N N . CYS A 1 40 ? 47.506 19.293 -3.112 1.00 0.00 40 CYS A N 11
ATOM 9414 C CA . CYS A 1 40 ? 47.834 20.124 -1.921 1.00 0.00 40 CYS A CA 11
ATOM 9415 C C . CYS A 1 40 ? 48.071 21.558 -2.355 1.00 0.00 40 CYS A C 11
ATOM 9416 O O . CYS A 1 40 ? 48.535 21.820 -3.448 1.00 0.00 40 CYS A O 11
ATOM 9423 N N . ILE A 1 41 ? 47.744 22.440 -1.457 1.00 0.00 41 ILE A N 11
ATOM 9424 C CA . ILE A 1 41 ? 47.913 23.891 -1.743 1.00 0.00 41 ILE A CA 11
ATOM 9425 C C . ILE A 1 41 ? 49.415 24.186 -1.794 1.00 0.00 41 ILE A C 11
ATOM 9426 O O . ILE A 1 41 ? 50.228 23.428 -1.298 1.00 0.00 41 ILE A O 11
ATOM 9442 N N . SER A 1 42 ? 49.718 25.296 -2.404 1.00 0.00 42 SER A N 11
ATOM 9443 C CA . SER A 1 42 ? 51.138 25.735 -2.542 1.00 0.00 42 SER A CA 11
ATOM 9444 C C . SER A 1 42 ? 51.617 26.154 -1.149 1.00 0.00 42 SER A C 11
ATOM 9445 O O . SER A 1 42 ? 51.376 27.258 -0.699 1.00 0.00 42 SER A O 11
ATOM 9453 N N . GLY A 1 43 ? 52.285 25.222 -0.523 1.00 0.00 43 GLY A N 11
ATOM 9454 C CA . GLY A 1 43 ? 52.834 25.430 0.850 1.00 0.00 43 GLY A CA 11
ATOM 9455 C C . GLY A 1 43 ? 52.344 24.334 1.810 1.00 0.00 43 GLY A C 11
ATOM 9456 O O . GLY A 1 43 ? 52.499 24.477 3.007 1.00 0.00 43 GLY A O 11
ATOM 9460 N N . THR A 1 44 ? 51.768 23.283 1.269 1.00 0.00 44 THR A N 11
ATOM 9461 C CA . THR A 1 44 ? 51.259 22.153 2.112 1.00 0.00 44 THR A CA 11
ATOM 9462 C C . THR A 1 44 ? 51.588 20.813 1.452 1.00 0.00 44 THR A C 11
ATOM 9463 O O . THR A 1 44 ? 51.801 20.729 0.258 1.00 0.00 44 THR A O 11
ATOM 9474 N N . VAL A 1 45 ? 51.612 19.809 2.287 1.00 0.00 45 VAL A N 11
ATOM 9475 C CA . VAL A 1 45 ? 51.912 18.409 1.862 1.00 0.00 45 VAL A CA 11
ATOM 9476 C C . VAL A 1 45 ? 50.979 17.406 2.526 1.00 0.00 45 VAL A C 11
ATOM 9477 O O . VAL A 1 45 ? 50.798 17.430 3.726 1.00 0.00 45 VAL A O 11
ATOM 9490 N N . LEU A 1 46 ? 50.428 16.549 1.704 1.00 0.00 46 LEU A N 11
ATOM 9491 C CA . LEU A 1 46 ? 49.478 15.480 2.153 1.00 0.00 46 LEU A CA 11
ATOM 9492 C C . LEU A 1 46 ? 50.049 14.854 3.441 1.00 0.00 46 LEU A C 11
ATOM 9493 O O . LEU A 1 46 ? 51.214 14.504 3.476 1.00 0.00 46 LEU A O 11
ATOM 9509 N N . LYS A 1 47 ? 49.217 14.741 4.444 1.00 0.00 47 LYS A N 11
ATOM 9510 C CA . LYS A 1 47 ? 49.637 14.159 5.764 1.00 0.00 47 LYS A CA 11
ATOM 9511 C C . LYS A 1 47 ? 50.542 12.926 5.627 1.00 0.00 47 LYS A C 11
ATOM 9512 O O . LYS A 1 47 ? 51.479 12.762 6.385 1.00 0.00 47 LYS A O 11
ATOM 9531 N N . SER A 1 48 ? 50.229 12.101 4.662 1.00 0.00 48 SER A N 11
ATOM 9532 C CA . SER A 1 48 ? 51.029 10.863 4.415 1.00 0.00 48 SER A CA 11
ATOM 9533 C C . SER A 1 48 ? 51.141 10.639 2.913 1.00 0.00 48 SER A C 11
ATOM 9534 O O . SER A 1 48 ? 50.543 11.354 2.131 1.00 0.00 48 SER A O 11
ATOM 9542 N N . LYS A 1 49 ? 51.912 9.637 2.574 1.00 0.00 49 LYS A N 11
ATOM 9543 C CA . LYS A 1 49 ? 52.152 9.255 1.148 1.00 0.00 49 LYS A CA 11
ATOM 9544 C C . LYS A 1 49 ? 50.823 9.163 0.369 1.00 0.00 49 LYS A C 11
ATOM 9545 O O . LYS A 1 49 ? 50.804 9.305 -0.839 1.00 0.00 49 LYS A O 11
ATOM 9564 N N . ASP A 1 50 ? 49.755 8.931 1.095 1.00 0.00 50 ASP A N 11
ATOM 9565 C CA . ASP A 1 50 ? 48.408 8.820 0.457 1.00 0.00 50 ASP A CA 11
ATOM 9566 C C . ASP A 1 50 ? 47.278 9.105 1.477 1.00 0.00 50 ASP A C 11
ATOM 9567 O O . ASP A 1 50 ? 46.384 8.302 1.666 1.00 0.00 50 ASP A O 11
ATOM 9576 N N . SER A 1 51 ? 47.351 10.253 2.113 1.00 0.00 51 SER A N 11
ATOM 9577 C CA . SER A 1 51 ? 46.313 10.643 3.122 1.00 0.00 51 SER A CA 11
ATOM 9578 C C . SER A 1 51 ? 45.242 11.472 2.379 1.00 0.00 51 SER A C 11
ATOM 9579 O O . SER A 1 51 ? 44.968 11.208 1.223 1.00 0.00 51 SER A O 11
ATOM 9587 N N . SER A 1 52 ? 44.669 12.441 3.049 1.00 0.00 52 SER A N 11
ATOM 9588 C CA . SER A 1 52 ? 43.616 13.315 2.436 1.00 0.00 52 SER A CA 11
ATOM 9589 C C . SER A 1 52 ? 43.770 14.792 2.840 1.00 0.00 52 SER A C 11
ATOM 9590 O O . SER A 1 52 ? 43.384 15.670 2.094 1.00 0.00 52 SER A O 11
ATOM 9598 N N . GLU A 1 53 ? 44.329 15.032 4.000 1.00 0.00 53 GLU A N 11
ATOM 9599 C CA . GLU A 1 53 ? 44.514 16.444 4.474 1.00 0.00 53 GLU A CA 11
ATOM 9600 C C . GLU A 1 53 ? 45.992 16.845 4.501 1.00 0.00 53 GLU A C 11
ATOM 9601 O O . GLU A 1 53 ? 46.776 16.324 5.270 1.00 0.00 53 GLU A O 11
ATOM 9613 N N . CYS A 1 54 ? 46.313 17.774 3.638 1.00 0.00 54 CYS A N 11
ATOM 9614 C CA . CYS A 1 54 ? 47.704 18.295 3.518 1.00 0.00 54 CYS A CA 11
ATOM 9615 C C . CYS A 1 54 ? 47.961 19.319 4.635 1.00 0.00 54 CYS A C 11
ATOM 9616 O O . CYS A 1 54 ? 47.081 20.063 5.023 1.00 0.00 54 CYS A O 11
ATOM 9623 N N . VAL A 1 55 ? 49.179 19.304 5.102 1.00 0.00 55 VAL A N 11
ATOM 9624 C CA . VAL A 1 55 ? 49.645 20.217 6.188 1.00 0.00 55 VAL A CA 11
ATOM 9625 C C . VAL A 1 55 ? 51.023 20.744 5.776 1.00 0.00 55 VAL A C 11
ATOM 9626 O O . VAL A 1 55 ? 51.760 20.043 5.115 1.00 0.00 55 VAL A O 11
ATOM 9639 N N . HIS A 1 56 ? 51.335 21.949 6.176 1.00 0.00 56 HIS A N 11
ATOM 9640 C CA . HIS A 1 56 ? 52.656 22.567 5.825 1.00 0.00 56 HIS A CA 11
ATOM 9641 C C . HIS A 1 56 ? 53.881 21.631 5.982 1.00 0.00 56 HIS A C 11
ATOM 9642 O O . HIS A 1 56 ? 53.939 20.850 6.914 1.00 0.00 56 HIS A O 11
ATOM 9656 N N . PRO A 1 57 ? 54.827 21.738 5.065 1.00 0.00 57 PRO A N 11
ATOM 9657 C CA . PRO A 1 57 ? 56.099 20.991 5.151 1.00 0.00 57 PRO A CA 11
ATOM 9658 C C . PRO A 1 57 ? 56.993 21.511 6.287 1.00 0.00 57 PRO A C 11
ATOM 9659 O O . PRO A 1 57 ? 58.089 21.022 6.473 1.00 0.00 57 PRO A O 11
ATOM 9670 N N . SER A 1 58 ? 56.484 22.489 6.993 1.00 0.00 58 SER A N 11
ATOM 9671 C CA . SER A 1 58 ? 57.220 23.101 8.139 1.00 0.00 58 SER A CA 11
ATOM 9672 C C . SER A 1 58 ? 56.935 22.220 9.367 1.00 0.00 58 SER A C 11
ATOM 9673 O O . SER A 1 58 ? 57.722 22.147 10.289 1.00 0.00 58 SER A O 11
ATOM 9681 N N . LYS A 1 59 ? 55.791 21.579 9.311 1.00 0.00 59 LYS A N 11
ATOM 9682 C CA . LYS A 1 59 ? 55.330 20.671 10.402 1.00 0.00 59 LYS A CA 11
ATOM 9683 C C . LYS A 1 59 ? 55.956 19.328 10.043 1.00 0.00 59 LYS A C 11
ATOM 9684 O O . LYS A 1 59 ? 56.731 18.764 10.789 1.00 0.00 59 LYS A O 11
ATOM 9703 N N . CYS A 1 60 ? 55.571 18.878 8.875 1.00 0.00 60 CYS A N 11
ATOM 9704 C CA . CYS A 1 60 ? 56.076 17.585 8.345 1.00 0.00 60 CYS A CA 11
ATOM 9705 C C . CYS A 1 60 ? 57.554 17.625 7.908 1.00 0.00 60 CYS A C 11
ATOM 9706 O O . CYS A 1 60 ? 58.082 18.722 7.848 1.00 0.00 60 CYS A O 11
ATOM 9714 N N . ASN A 1 1 ? 33.332 19.010 -11.882 1.00 0.00 1 ASN A N 12
ATOM 9715 C CA . ASN A 1 1 ? 34.022 19.931 -10.936 1.00 0.00 1 ASN A CA 12
ATOM 9716 C C . ASN A 1 1 ? 35.201 19.204 -10.266 1.00 0.00 1 ASN A C 12
ATOM 9717 O O . ASN A 1 1 ? 35.033 18.160 -9.665 1.00 0.00 1 ASN A O 12
ATOM 9730 N N . PHE A 1 2 ? 36.363 19.793 -10.401 1.00 0.00 2 PHE A N 12
ATOM 9731 C CA . PHE A 1 2 ? 37.609 19.214 -9.809 1.00 0.00 2 PHE A CA 12
ATOM 9732 C C . PHE A 1 2 ? 37.796 19.707 -8.363 1.00 0.00 2 PHE A C 12
ATOM 9733 O O . PHE A 1 2 ? 38.706 20.456 -8.059 1.00 0.00 2 PHE A O 12
ATOM 9750 N N . VAL A 1 3 ? 36.909 19.260 -7.513 1.00 0.00 3 VAL A N 12
ATOM 9751 C CA . VAL A 1 3 ? 36.959 19.651 -6.068 1.00 0.00 3 VAL A CA 12
ATOM 9752 C C . VAL A 1 3 ? 37.820 18.695 -5.241 1.00 0.00 3 VAL A C 12
ATOM 9753 O O . VAL A 1 3 ? 37.959 17.527 -5.550 1.00 0.00 3 VAL A O 12
ATOM 9766 N N . CYS A 1 4 ? 38.368 19.266 -4.203 1.00 0.00 4 CYS A N 12
ATOM 9767 C CA . CYS A 1 4 ? 39.249 18.534 -3.247 1.00 0.00 4 CYS A CA 12
ATOM 9768 C C . CYS A 1 4 ? 38.493 18.113 -1.971 1.00 0.00 4 CYS A C 12
ATOM 9769 O O . CYS A 1 4 ? 37.319 18.399 -1.825 1.00 0.00 4 CYS A O 12
ATOM 9776 N N . PRO A 1 5 ? 39.195 17.441 -1.085 1.00 0.00 5 PRO A N 12
ATOM 9777 C CA . PRO A 1 5 ? 38.887 17.425 0.350 1.00 0.00 5 PRO A CA 12
ATOM 9778 C C . PRO A 1 5 ? 39.630 18.544 1.109 1.00 0.00 5 PRO A C 12
ATOM 9779 O O . PRO A 1 5 ? 40.388 19.289 0.511 1.00 0.00 5 PRO A O 12
ATOM 9790 N N . PRO A 1 6 ? 39.401 18.625 2.399 1.00 0.00 6 PRO A N 12
ATOM 9791 C CA . PRO A 1 6 ? 40.148 19.534 3.288 1.00 0.00 6 PRO A CA 12
ATOM 9792 C C . PRO A 1 6 ? 41.665 19.404 3.096 1.00 0.00 6 PRO A C 12
ATOM 9793 O O . PRO A 1 6 ? 42.151 18.323 2.818 1.00 0.00 6 PRO A O 12
ATOM 9804 N N . GLY A 1 7 ? 42.344 20.510 3.249 1.00 0.00 7 GLY A N 12
ATOM 9805 C CA . GLY A 1 7 ? 43.828 20.520 3.094 1.00 0.00 7 GLY A CA 12
ATOM 9806 C C . GLY A 1 7 ? 44.307 20.397 1.641 1.00 0.00 7 GLY A C 12
ATOM 9807 O O . GLY A 1 7 ? 45.500 20.341 1.424 1.00 0.00 7 GLY A O 12
ATOM 9811 N N . GLN A 1 8 ? 43.411 20.355 0.681 1.00 0.00 8 GLN A N 12
ATOM 9812 C CA . GLN A 1 8 ? 43.843 20.237 -0.743 1.00 0.00 8 GLN A CA 12
ATOM 9813 C C . GLN A 1 8 ? 42.974 21.221 -1.514 1.00 0.00 8 GLN A C 12
ATOM 9814 O O . GLN A 1 8 ? 41.843 21.464 -1.137 1.00 0.00 8 GLN A O 12
ATOM 9828 N N . THR A 1 9 ? 43.523 21.761 -2.570 1.00 0.00 9 THR A N 12
ATOM 9829 C CA . THR A 1 9 ? 42.759 22.744 -3.392 1.00 0.00 9 THR A CA 12
ATOM 9830 C C . THR A 1 9 ? 43.025 22.536 -4.897 1.00 0.00 9 THR A C 12
ATOM 9831 O O . THR A 1 9 ? 43.862 21.741 -5.277 1.00 0.00 9 THR A O 12
ATOM 9842 N N . PHE A 1 10 ? 42.292 23.253 -5.711 1.00 0.00 10 PHE A N 12
ATOM 9843 C CA . PHE A 1 10 ? 42.446 23.153 -7.197 1.00 0.00 10 PHE A CA 12
ATOM 9844 C C . PHE A 1 10 ? 43.632 24.003 -7.675 1.00 0.00 10 PHE A C 12
ATOM 9845 O O . PHE A 1 10 ? 43.698 25.183 -7.386 1.00 0.00 10 PHE A O 12
ATOM 9862 N N . GLN A 1 11 ? 44.520 23.375 -8.402 1.00 0.00 11 GLN A N 12
ATOM 9863 C CA . GLN A 1 11 ? 45.732 24.047 -8.949 1.00 0.00 11 GLN A CA 12
ATOM 9864 C C . GLN A 1 11 ? 45.825 23.668 -10.411 1.00 0.00 11 GLN A C 12
ATOM 9865 O O . GLN A 1 11 ? 45.292 22.663 -10.842 1.00 0.00 11 GLN A O 12
ATOM 9879 N N . THR A 1 12 ? 46.517 24.512 -11.122 1.00 0.00 12 THR A N 12
ATOM 9880 C CA . THR A 1 12 ? 46.707 24.305 -12.579 1.00 0.00 12 THR A CA 12
ATOM 9881 C C . THR A 1 12 ? 47.796 23.260 -12.841 1.00 0.00 12 THR A C 12
ATOM 9882 O O . THR A 1 12 ? 47.769 22.607 -13.866 1.00 0.00 12 THR A O 12
ATOM 9893 N N . CYS A 1 13 ? 48.718 23.127 -11.915 1.00 0.00 13 CYS A N 12
ATOM 9894 C CA . CYS A 1 13 ? 49.806 22.130 -12.100 1.00 0.00 13 CYS A CA 12
ATOM 9895 C C . CYS A 1 13 ? 49.791 21.129 -10.963 1.00 0.00 13 CYS A C 12
ATOM 9896 O O . CYS A 1 13 ? 50.037 21.441 -9.813 1.00 0.00 13 CYS A O 12
ATOM 9903 N N . ALA A 1 14 ? 49.484 19.934 -11.374 1.00 0.00 14 ALA A N 12
ATOM 9904 C CA . ALA A 1 14 ? 49.403 18.779 -10.449 1.00 0.00 14 ALA A CA 12
ATOM 9905 C C . ALA A 1 14 ? 49.870 17.500 -11.168 1.00 0.00 14 ALA A C 12
ATOM 9906 O O . ALA A 1 14 ? 50.464 17.580 -12.224 1.00 0.00 14 ALA A O 12
ATOM 9913 N N . SER A 1 15 ? 49.605 16.354 -10.594 1.00 0.00 15 SER A N 12
ATOM 9914 C CA . SER A 1 15 ? 50.033 15.064 -11.233 1.00 0.00 15 SER A CA 12
ATOM 9915 C C . SER A 1 15 ? 49.467 13.884 -10.422 1.00 0.00 15 SER A C 12
ATOM 9916 O O . SER A 1 15 ? 48.752 14.077 -9.458 1.00 0.00 15 SER A O 12
ATOM 9924 N N . SER A 1 16 ? 49.806 12.694 -10.847 1.00 0.00 16 SER A N 12
ATOM 9925 C CA . SER A 1 16 ? 49.339 11.455 -10.153 1.00 0.00 16 SER A CA 12
ATOM 9926 C C . SER A 1 16 ? 50.440 10.988 -9.168 1.00 0.00 16 SER A C 12
ATOM 9927 O O . SER A 1 16 ? 50.345 9.924 -8.586 1.00 0.00 16 SER A O 12
ATOM 9935 N N . CYS A 1 17 ? 51.451 11.816 -9.024 1.00 0.00 17 CYS A N 12
ATOM 9936 C CA . CYS A 1 17 ? 52.619 11.553 -8.122 1.00 0.00 17 CYS A CA 12
ATOM 9937 C C . CYS A 1 17 ? 52.739 12.567 -6.955 1.00 0.00 17 CYS A C 12
ATOM 9938 O O . CYS A 1 17 ? 53.587 13.438 -6.973 1.00 0.00 17 CYS A O 12
ATOM 9945 N N . PRO A 1 18 ? 51.881 12.415 -5.964 1.00 0.00 18 PRO A N 12
ATOM 9946 C CA . PRO A 1 18 ? 51.660 13.432 -4.908 1.00 0.00 18 PRO A CA 12
ATOM 9947 C C . PRO A 1 18 ? 52.896 13.829 -4.095 1.00 0.00 18 PRO A C 12
ATOM 9948 O O . PRO A 1 18 ? 53.733 13.001 -3.793 1.00 0.00 18 PRO A O 12
ATOM 9959 N N . LYS A 1 19 ? 52.937 15.103 -3.783 1.00 0.00 19 LYS A N 12
ATOM 9960 C CA . LYS A 1 19 ? 54.056 15.688 -2.991 1.00 0.00 19 LYS A CA 12
ATOM 9961 C C . LYS A 1 19 ? 53.561 15.647 -1.554 1.00 0.00 19 LYS A C 12
ATOM 9962 O O . LYS A 1 19 ? 52.814 16.502 -1.115 1.00 0.00 19 LYS A O 12
ATOM 9981 N N . THR A 1 20 ? 54.004 14.630 -0.871 1.00 0.00 20 THR A N 12
ATOM 9982 C CA . THR A 1 20 ? 53.605 14.448 0.548 1.00 0.00 20 THR A CA 12
ATOM 9983 C C . THR A 1 20 ? 54.759 14.847 1.471 1.00 0.00 20 THR A C 12
ATOM 9984 O O . THR A 1 20 ? 55.798 15.284 1.011 1.00 0.00 20 THR A O 12
ATOM 9995 N N . CYS A 1 21 ? 54.533 14.682 2.751 1.00 0.00 21 CYS A N 12
ATOM 9996 C CA . CYS A 1 21 ? 55.579 15.029 3.761 1.00 0.00 21 CYS A CA 12
ATOM 9997 C C . CYS A 1 21 ? 56.862 14.236 3.487 1.00 0.00 21 CYS A C 12
ATOM 9998 O O . CYS A 1 21 ? 57.944 14.646 3.863 1.00 0.00 21 CYS A O 12
A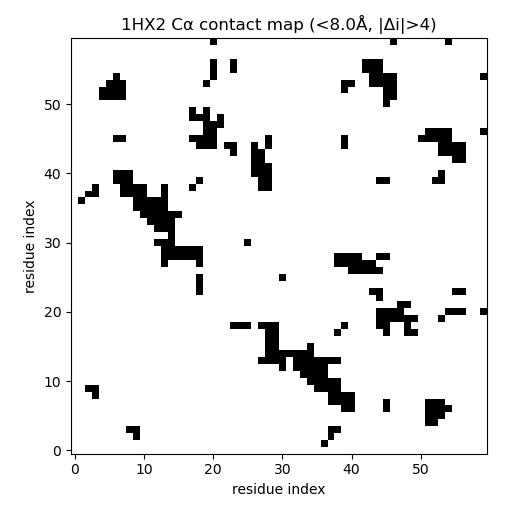TOM 10005 N N . GLU A 1 22 ? 56.681 13.114 2.836 1.00 0.00 22 GLU A N 12
ATOM 10006 C CA . GLU A 1 22 ? 57.825 12.224 2.481 1.00 0.00 22 GLU A CA 12
ATOM 10007 C C . GLU A 1 22 ? 58.819 13.001 1.590 1.00 0.00 22 GLU A C 12
ATOM 10008 O O . GLU A 1 22 ? 60.008 12.979 1.846 1.00 0.00 22 GLU A O 12
ATOM 10020 N N . THR A 1 23 ? 58.301 13.660 0.580 1.00 0.00 23 THR A N 12
ATOM 10021 C CA . THR A 1 23 ? 59.169 14.447 -0.347 1.00 0.00 23 THR A CA 12
ATOM 10022 C C . THR A 1 23 ? 59.254 15.939 0.019 1.00 0.00 23 THR A C 12
ATOM 10023 O O . THR A 1 23 ? 60.315 16.344 0.453 1.00 0.00 23 THR A O 12
ATOM 10034 N N . ARG A 1 24 ? 58.203 16.717 -0.142 1.00 0.00 24 ARG A N 12
ATOM 10035 C CA . ARG A 1 24 ? 58.227 18.194 0.196 1.00 0.00 24 ARG A CA 12
ATOM 10036 C C . ARG A 1 24 ? 59.133 19.037 -0.712 1.00 0.00 24 ARG A C 12
ATOM 10037 O O . ARG A 1 24 ? 59.051 20.249 -0.754 1.00 0.00 24 ARG A O 12
ATOM 10058 N N . ASN A 1 25 ? 59.967 18.326 -1.407 1.00 0.00 25 ASN A N 12
ATOM 10059 C CA . ASN A 1 25 ? 60.959 18.885 -2.351 1.00 0.00 25 ASN A CA 12
ATOM 10060 C C . ASN A 1 25 ? 60.495 19.865 -3.453 1.00 0.00 25 ASN A C 12
ATOM 10061 O O . ASN A 1 25 ? 61.329 20.601 -3.944 1.00 0.00 25 ASN A O 12
ATOM 10072 N N . LYS A 1 26 ? 59.233 19.879 -3.824 1.00 0.00 26 LYS A N 12
ATOM 10073 C CA . LYS A 1 26 ? 58.777 20.826 -4.892 1.00 0.00 26 LYS A CA 12
ATOM 10074 C C . LYS A 1 26 ? 57.755 21.820 -4.311 1.00 0.00 26 LYS A C 12
ATOM 10075 O O . LYS A 1 26 ? 57.595 21.915 -3.110 1.00 0.00 26 LYS A O 12
ATOM 10094 N N . LEU A 1 27 ? 57.102 22.525 -5.202 1.00 0.00 27 LEU A N 12
ATOM 10095 C CA . LEU A 1 27 ? 56.065 23.548 -4.822 1.00 0.00 27 LEU A CA 12
ATOM 10096 C C . LEU A 1 27 ? 54.721 23.304 -5.520 1.00 0.00 27 LEU A C 12
ATOM 10097 O O . LEU A 1 27 ? 53.940 24.198 -5.782 1.00 0.00 27 LEU A O 12
ATOM 10113 N N . VAL A 1 28 ? 54.537 22.042 -5.770 1.00 0.00 28 VAL A N 12
ATOM 10114 C CA . VAL A 1 28 ? 53.323 21.471 -6.441 1.00 0.00 28 VAL A CA 12
ATOM 10115 C C . VAL A 1 28 ? 53.262 19.987 -6.106 1.00 0.00 28 VAL A C 12
ATOM 10116 O O . VAL A 1 28 ? 54.206 19.419 -5.592 1.00 0.00 28 VAL A O 12
ATOM 10129 N N . LEU A 1 29 ? 52.136 19.410 -6.424 1.00 0.00 29 LEU A N 12
ATOM 10130 C CA . LEU A 1 29 ? 51.898 17.964 -6.165 1.00 0.00 29 LEU A CA 12
ATOM 10131 C C . LEU A 1 29 ? 53.035 17.065 -6.663 1.00 0.00 29 LEU A C 12
ATOM 10132 O O . LEU A 1 29 ? 53.303 16.030 -6.091 1.00 0.00 29 LEU A O 12
ATOM 10148 N N . CYS A 1 30 ? 53.685 17.478 -7.707 1.00 0.00 30 CYS A N 12
ATOM 10149 C CA . CYS A 1 30 ? 54.815 16.656 -8.255 1.00 0.00 30 CYS A CA 12
ATOM 10150 C C . CYS A 1 30 ? 55.798 17.562 -9.021 1.00 0.00 30 CYS A C 12
ATOM 10151 O O . CYS A 1 30 ? 56.372 18.445 -8.412 1.00 0.00 30 CYS A O 12
ATOM 10158 N N . ASP A 1 31 ? 55.980 17.342 -10.304 1.00 0.00 31 ASP A N 12
ATOM 10159 C CA . ASP A 1 31 ? 56.921 18.183 -11.116 1.00 0.00 31 ASP A CA 12
ATOM 10160 C C . ASP A 1 31 ? 56.882 17.813 -12.602 1.00 0.00 31 ASP A C 12
ATOM 10161 O O . ASP A 1 31 ? 56.789 18.663 -13.465 1.00 0.00 31 ASP A O 12
ATOM 10170 N N . LYS A 1 32 ? 56.958 16.531 -12.826 1.00 0.00 32 LYS A N 12
ATOM 10171 C CA . LYS A 1 32 ? 56.946 15.963 -14.212 1.00 0.00 32 LYS A CA 12
ATOM 10172 C C . LYS A 1 32 ? 55.590 16.086 -14.931 1.00 0.00 32 LYS A C 12
ATOM 10173 O O . LYS A 1 32 ? 55.437 15.571 -16.024 1.00 0.00 32 LYS A O 12
ATOM 10192 N N . LYS A 1 33 ? 54.649 16.758 -14.315 1.00 0.00 33 LYS A N 12
ATOM 10193 C CA . LYS A 1 33 ? 53.297 16.930 -14.938 1.00 0.00 33 LYS A CA 12
ATOM 10194 C C . LYS A 1 33 ? 52.540 18.083 -14.274 1.00 0.00 33 LYS A C 12
ATOM 10195 O O . LYS A 1 33 ? 52.841 18.471 -13.161 1.00 0.00 33 LYS A O 12
ATOM 10214 N N . CYS A 1 34 ? 51.578 18.587 -15.007 1.00 0.00 34 CYS A N 12
ATOM 10215 C CA . CYS A 1 34 ? 50.729 19.711 -14.526 1.00 0.00 34 CYS A CA 12
ATOM 10216 C C . CYS A 1 34 ? 49.236 19.586 -14.868 1.00 0.00 34 CYS A C 12
ATOM 10217 O O . CYS A 1 34 ? 48.704 20.206 -15.771 1.00 0.00 34 CYS A O 12
ATOM 10224 N N . ASN A 1 35 ? 48.621 18.747 -14.090 1.00 0.00 35 ASN A N 12
ATOM 10225 C CA . ASN A 1 35 ? 47.160 18.459 -14.215 1.00 0.00 35 ASN A CA 12
ATOM 10226 C C . ASN A 1 35 ? 46.392 19.642 -13.592 1.00 0.00 35 ASN A C 12
ATOM 10227 O O . ASN A 1 35 ? 46.842 20.233 -12.629 1.00 0.00 35 ASN A O 12
ATOM 10238 N N . GLN A 1 36 ? 45.258 19.947 -14.167 1.00 0.00 36 GLN A N 12
ATOM 10239 C CA . GLN A 1 36 ? 44.401 21.071 -13.668 1.00 0.00 36 GLN A CA 12
ATOM 10240 C C . GLN A 1 36 ? 43.242 20.395 -12.944 1.00 0.00 36 GLN A C 12
ATOM 10241 O O . GLN A 1 36 ? 42.155 20.223 -13.463 1.00 0.00 36 GLN A O 12
ATOM 10255 N N . ARG A 1 37 ? 43.561 20.033 -11.733 1.00 0.00 37 ARG A N 12
ATOM 10256 C CA . ARG A 1 37 ? 42.590 19.351 -10.831 1.00 0.00 37 ARG A CA 12
ATOM 10257 C C . ARG A 1 37 ? 43.042 19.586 -9.392 1.00 0.00 37 ARG A C 12
ATOM 10258 O O . ARG A 1 37 ? 43.693 20.577 -9.115 1.00 0.00 37 ARG A O 12
ATOM 10279 N N . CYS A 1 38 ? 42.693 18.681 -8.516 1.00 0.00 38 CYS A N 12
ATOM 10280 C CA . CYS A 1 38 ? 43.100 18.850 -7.092 1.00 0.00 38 CYS A CA 12
ATOM 10281 C C . CYS A 1 38 ? 44.577 18.487 -6.843 1.00 0.00 38 CYS A C 12
ATOM 10282 O O . CYS A 1 38 ? 45.176 17.709 -7.560 1.00 0.00 38 CYS A O 12
ATOM 10289 N N . GLY A 1 39 ? 45.095 19.093 -5.805 1.00 0.00 39 GLY A N 12
ATOM 10290 C CA . GLY A 1 39 ? 46.512 18.902 -5.360 1.00 0.00 39 GLY A CA 12
ATOM 10291 C C . GLY A 1 39 ? 46.693 19.697 -4.062 1.00 0.00 39 GLY A C 12
ATOM 10292 O O . GLY A 1 39 ? 45.840 20.498 -3.733 1.00 0.00 39 GLY A O 12
ATOM 10296 N N . CYS A 1 40 ? 47.773 19.481 -3.346 1.00 0.00 40 CYS A N 12
ATOM 10297 C CA . CYS A 1 40 ? 47.965 20.251 -2.082 1.00 0.00 40 CYS A CA 12
ATOM 10298 C C . CYS A 1 40 ? 48.044 21.748 -2.356 1.00 0.00 40 CYS A C 12
ATOM 10299 O O . CYS A 1 40 ? 48.342 22.180 -3.453 1.00 0.00 40 CYS A O 12
ATOM 10306 N N . ILE A 1 41 ? 47.768 22.482 -1.316 1.00 0.00 41 ILE A N 12
ATOM 10307 C CA . ILE A 1 41 ? 47.792 23.972 -1.403 1.00 0.00 41 ILE A CA 12
ATOM 10308 C C . ILE A 1 41 ? 49.246 24.411 -1.620 1.00 0.00 41 ILE A C 12
ATOM 10309 O O . ILE A 1 41 ? 50.174 23.655 -1.405 1.00 0.00 41 ILE A O 12
ATOM 10325 N N . SER A 1 42 ? 49.382 25.638 -2.042 1.00 0.00 42 SER A N 12
ATOM 10326 C CA . SER A 1 42 ? 50.729 26.222 -2.305 1.00 0.00 42 SER A CA 12
ATOM 10327 C C . SER A 1 42 ? 51.448 26.485 -0.975 1.00 0.00 42 SER A C 12
ATOM 10328 O O . SER A 1 42 ? 51.272 27.507 -0.338 1.00 0.00 42 SER A O 12
ATOM 10336 N N . GLY A 1 43 ? 52.246 25.515 -0.609 1.00 0.00 43 GLY A N 12
ATOM 10337 C CA . GLY A 1 43 ? 53.035 25.579 0.655 1.00 0.00 43 GLY A CA 12
ATOM 10338 C C . GLY A 1 43 ? 52.713 24.380 1.554 1.00 0.00 43 GLY A C 12
ATOM 10339 O O . GLY A 1 43 ? 53.154 24.347 2.685 1.00 0.00 43 GLY A O 12
ATOM 10343 N N . THR A 1 44 ? 51.961 23.438 1.033 1.00 0.00 44 THR A N 12
ATOM 10344 C CA . THR A 1 44 ? 51.593 22.227 1.832 1.00 0.00 44 THR A CA 12
ATOM 10345 C C . THR A 1 44 ? 51.853 20.940 1.050 1.00 0.00 44 THR A C 12
ATOM 10346 O O . THR A 1 44 ? 51.996 20.932 -0.157 1.00 0.00 44 THR A O 12
ATOM 10357 N N . VAL A 1 45 ? 51.898 19.893 1.826 1.00 0.00 45 VAL A N 12
ATOM 10358 C CA . VAL A 1 45 ? 52.137 18.505 1.331 1.00 0.00 45 VAL A CA 12
ATOM 10359 C C . VAL A 1 45 ? 51.177 17.544 2.001 1.00 0.00 45 VAL A C 12
ATOM 10360 O O . VAL A 1 45 ? 50.886 17.703 3.167 1.00 0.00 45 VAL A O 12
ATOM 10373 N N . LEU A 1 46 ? 50.722 16.571 1.257 1.00 0.00 46 LEU A N 12
ATOM 10374 C CA . LEU A 1 46 ? 49.769 15.569 1.821 1.00 0.00 46 LEU A CA 12
ATOM 10375 C C . LEU A 1 46 ? 50.438 14.993 3.084 1.00 0.00 46 LEU A C 12
ATOM 10376 O O . LEU A 1 46 ? 51.583 14.588 3.043 1.00 0.00 46 LEU A O 12
ATOM 10392 N N . LYS A 1 47 ? 49.693 14.987 4.157 1.00 0.00 47 LYS A N 12
ATOM 10393 C CA . LYS A 1 47 ? 50.192 14.471 5.472 1.00 0.00 47 LYS A CA 12
ATOM 10394 C C . LYS A 1 47 ? 51.009 13.174 5.380 1.00 0.00 47 LYS A C 12
ATOM 10395 O O . LYS A 1 47 ? 51.967 13.007 6.110 1.00 0.00 47 LYS A O 12
ATOM 10414 N N . SER A 1 48 ? 50.611 12.300 4.495 1.00 0.00 48 SER A N 12
ATOM 10415 C CA . SER A 1 48 ? 51.340 11.005 4.325 1.00 0.00 48 SER A CA 12
ATOM 10416 C C . SER A 1 48 ? 51.399 10.663 2.843 1.00 0.00 48 SER A C 12
ATOM 10417 O O . SER A 1 48 ? 50.864 11.381 2.019 1.00 0.00 48 SER A O 12
ATOM 10425 N N . LYS A 1 49 ? 52.053 9.562 2.561 1.00 0.00 49 LYS A N 12
ATOM 10426 C CA . LYS A 1 49 ? 52.204 9.082 1.154 1.00 0.00 49 LYS A CA 12
ATOM 10427 C C . LYS A 1 49 ? 50.848 9.012 0.432 1.00 0.00 49 LYS A C 12
ATOM 10428 O O . LYS A 1 49 ? 50.804 9.001 -0.785 1.00 0.00 49 LYS A O 12
ATOM 10447 N N . ASP A 1 50 ? 49.785 8.969 1.203 1.00 0.00 50 ASP A N 12
ATOM 10448 C CA . ASP A 1 50 ? 48.418 8.902 0.608 1.00 0.00 50 ASP A CA 12
ATOM 10449 C C . ASP A 1 50 ? 47.335 9.299 1.644 1.00 0.00 50 ASP A C 12
ATOM 10450 O O . ASP A 1 50 ? 46.349 8.606 1.813 1.00 0.00 50 ASP A O 12
ATOM 10459 N N . SER A 1 51 ? 47.537 10.408 2.321 1.00 0.00 51 SER A N 12
ATOM 10460 C CA . SER A 1 51 ? 46.536 10.868 3.340 1.00 0.00 51 SER A CA 12
ATOM 10461 C C . SER A 1 51 ? 45.366 11.562 2.588 1.00 0.00 51 SER A C 12
ATOM 10462 O O . SER A 1 51 ? 45.112 11.247 1.441 1.00 0.00 51 SER A O 12
ATOM 10470 N N . SER A 1 52 ? 44.688 12.478 3.238 1.00 0.00 52 SER A N 12
ATOM 10471 C CA . SER A 1 52 ? 43.537 13.214 2.613 1.00 0.00 52 SER A CA 12
ATOM 10472 C C . SER A 1 52 ? 43.595 14.728 2.900 1.00 0.00 52 SER A C 12
ATOM 10473 O O . SER A 1 52 ? 42.819 15.487 2.352 1.00 0.00 52 SER A O 12
ATOM 10481 N N . GLU A 1 53 ? 44.513 15.114 3.752 1.00 0.00 53 GLU A N 12
ATOM 10482 C CA . GLU A 1 53 ? 44.685 16.556 4.126 1.00 0.00 53 GLU A CA 12
ATOM 10483 C C . GLU A 1 53 ? 46.174 16.900 4.088 1.00 0.00 53 GLU A C 12
ATOM 10484 O O . GLU A 1 53 ? 46.983 16.142 4.587 1.00 0.00 53 GLU A O 12
ATOM 10496 N N . CYS A 1 54 ? 46.489 18.030 3.502 1.00 0.00 54 CYS A N 12
ATOM 10497 C CA . CYS A 1 54 ? 47.920 18.458 3.408 1.00 0.00 54 CYS A CA 12
ATOM 10498 C C . CYS A 1 54 ? 48.272 19.446 4.533 1.00 0.00 54 CYS A C 12
ATOM 10499 O O . CYS A 1 54 ? 47.467 20.255 4.950 1.00 0.00 54 CYS A O 12
ATOM 10506 N N . VAL A 1 55 ? 49.495 19.316 4.968 1.00 0.00 55 VAL A N 12
ATOM 10507 C CA . VAL A 1 55 ? 50.104 20.145 6.050 1.00 0.00 55 VAL A CA 12
ATOM 10508 C C . VAL A 1 55 ? 51.435 20.687 5.525 1.00 0.00 55 VAL A C 12
ATOM 10509 O O . VAL A 1 55 ? 52.066 20.041 4.713 1.00 0.00 55 VAL A O 12
ATOM 10522 N N . HIS A 1 56 ? 51.834 21.843 5.990 1.00 0.00 56 HIS A N 12
ATOM 10523 C CA . HIS A 1 56 ? 53.128 22.440 5.524 1.00 0.00 56 HIS A CA 12
ATOM 10524 C C . HIS A 1 56 ? 54.322 21.506 5.795 1.00 0.00 56 HIS A C 12
ATOM 10525 O O . HIS A 1 56 ? 54.236 20.650 6.654 1.00 0.00 56 HIS A O 12
ATOM 10539 N N . PRO A 1 57 ? 55.401 21.686 5.061 1.00 0.00 57 PRO A N 12
ATOM 10540 C CA . PRO A 1 57 ? 56.664 20.986 5.364 1.00 0.00 57 PRO A CA 12
ATOM 10541 C C . PRO A 1 57 ? 57.114 21.293 6.798 1.00 0.00 57 PRO A C 12
ATOM 10542 O O . PRO A 1 57 ? 57.751 20.475 7.432 1.00 0.00 57 PRO A O 12
ATOM 10553 N N . SER A 1 58 ? 56.744 22.473 7.230 1.00 0.00 58 SER A N 12
ATOM 10554 C CA . SER A 1 58 ? 57.077 22.959 8.601 1.00 0.00 58 SER A CA 12
ATOM 10555 C C . SER A 1 58 ? 55.840 22.820 9.478 1.00 0.00 58 SER A C 12
ATOM 10556 O O . SER A 1 58 ? 55.465 23.703 10.226 1.00 0.00 58 SER A O 12
ATOM 10564 N N . LYS A 1 59 ? 55.250 21.665 9.328 1.00 0.00 59 LYS A N 12
ATOM 10565 C CA . LYS A 1 59 ? 54.025 21.321 10.092 1.00 0.00 59 LYS A CA 12
ATOM 10566 C C . LYS A 1 59 ? 53.900 19.791 10.215 1.00 0.00 59 LYS A C 12
ATOM 10567 O O . LYS A 1 59 ? 53.485 19.304 11.250 1.00 0.00 59 LYS A O 12
ATOM 10586 N N . CYS A 1 60 ? 54.256 19.085 9.165 1.00 0.00 60 CYS A N 12
ATOM 10587 C CA . CYS A 1 60 ? 54.187 17.587 9.160 1.00 0.00 60 CYS A CA 12
ATOM 10588 C C . CYS A 1 60 ? 54.749 16.966 10.458 1.00 0.00 60 CYS A C 12
ATOM 10589 O O . CYS A 1 60 ? 54.061 16.114 10.995 1.00 0.00 60 CYS A O 12
ATOM 10597 N N . ASN A 1 1 ? 30.637 18.875 -9.101 1.00 0.00 1 ASN A N 13
ATOM 10598 C CA . ASN A 1 1 ? 31.732 19.872 -8.936 1.00 0.00 1 ASN A CA 13
ATOM 10599 C C . ASN A 1 1 ? 33.032 19.137 -8.585 1.00 0.00 1 ASN A C 13
ATOM 10600 O O . ASN A 1 1 ? 33.023 18.190 -7.821 1.00 0.00 1 ASN A O 13
ATOM 10613 N N . PHE A 1 2 ? 34.113 19.607 -9.157 1.00 0.00 2 PHE A N 13
ATOM 10614 C CA . PHE A 1 2 ? 35.446 18.991 -8.904 1.00 0.00 2 PHE A CA 13
ATOM 10615 C C . PHE A 1 2 ? 36.020 19.635 -7.634 1.00 0.00 2 PHE A C 13
ATOM 10616 O O . PHE A 1 2 ? 36.739 20.614 -7.679 1.00 0.00 2 PHE A O 13
ATOM 10633 N N . VAL A 1 3 ? 35.655 19.036 -6.533 1.00 0.00 3 VAL A N 13
ATOM 10634 C CA . VAL A 1 3 ? 36.111 19.513 -5.191 1.00 0.00 3 VAL A CA 13
ATOM 10635 C C . VAL A 1 3 ? 36.985 18.453 -4.510 1.00 0.00 3 VAL A C 13
ATOM 10636 O O . VAL A 1 3 ? 36.756 17.262 -4.612 1.00 0.00 3 VAL A O 13
ATOM 10649 N N . CYS A 1 4 ? 37.976 18.966 -3.833 1.00 0.00 4 CYS A N 13
ATOM 10650 C CA . CYS A 1 4 ? 38.967 18.139 -3.080 1.00 0.00 4 CYS A CA 13
ATOM 10651 C C . CYS A 1 4 ? 38.354 17.699 -1.727 1.00 0.00 4 CYS A C 13
ATOM 10652 O O . CYS A 1 4 ? 37.212 18.008 -1.448 1.00 0.00 4 CYS A O 13
ATOM 10659 N N . PRO A 1 5 ? 39.118 16.992 -0.922 1.00 0.00 5 PRO A N 13
ATOM 10660 C CA . PRO A 1 5 ? 38.890 16.934 0.530 1.00 0.00 5 PRO A CA 13
ATOM 10661 C C . PRO A 1 5 ? 39.582 18.087 1.283 1.00 0.00 5 PRO A C 13
ATOM 10662 O O . PRO A 1 5 ? 40.311 18.850 0.675 1.00 0.00 5 PRO A O 13
ATOM 10673 N N . PRO A 1 6 ? 39.339 18.176 2.570 1.00 0.00 6 PRO A N 13
ATOM 10674 C CA . PRO A 1 6 ? 39.989 19.154 3.470 1.00 0.00 6 PRO A CA 13
ATOM 10675 C C . PRO A 1 6 ? 41.515 19.169 3.349 1.00 0.00 6 PRO A C 13
ATOM 10676 O O . PRO A 1 6 ? 42.122 18.120 3.249 1.00 0.00 6 PRO A O 13
ATOM 10687 N N . GLY A 1 7 ? 42.063 20.356 3.364 1.00 0.00 7 GLY A N 13
ATOM 10688 C CA . GLY A 1 7 ? 43.545 20.525 3.255 1.00 0.00 7 GLY A CA 13
ATOM 10689 C C . GLY A 1 7 ? 44.041 20.575 1.803 1.00 0.00 7 GLY A C 13
ATOM 10690 O O . GLY A 1 7 ? 45.078 21.149 1.535 1.00 0.00 7 GLY A O 13
ATOM 10694 N N . GLN A 1 8 ? 43.295 19.977 0.908 1.00 0.00 8 GLN A N 13
ATOM 10695 C CA . GLN A 1 8 ? 43.671 19.957 -0.530 1.00 0.00 8 GLN A CA 13
ATOM 10696 C C . GLN A 1 8 ? 42.727 20.910 -1.265 1.00 0.00 8 GLN A C 13
ATOM 10697 O O . GLN A 1 8 ? 41.599 21.119 -0.858 1.00 0.00 8 GLN A O 13
ATOM 10711 N N . THR A 1 9 ? 43.241 21.453 -2.332 1.00 0.00 9 THR A N 13
ATOM 10712 C CA . THR A 1 9 ? 42.479 22.413 -3.188 1.00 0.00 9 THR A CA 13
ATOM 10713 C C . THR A 1 9 ? 42.818 22.104 -4.648 1.00 0.00 9 THR A C 13
ATOM 10714 O O . THR A 1 9 ? 43.471 21.118 -4.929 1.00 0.00 9 THR A O 13
ATOM 10725 N N . PHE A 1 10 ? 42.378 22.945 -5.546 1.00 0.00 10 PHE A N 13
ATOM 10726 C CA . PHE A 1 10 ? 42.674 22.699 -6.989 1.00 0.00 10 PHE A CA 13
ATOM 10727 C C . PHE A 1 10 ? 44.202 22.786 -7.173 1.00 0.00 10 PHE A C 13
ATOM 10728 O O . PHE A 1 10 ? 44.915 23.153 -6.258 1.00 0.00 10 PHE A O 13
ATOM 10745 N N . GLN A 1 11 ? 44.680 22.456 -8.342 1.00 0.00 11 GLN A N 13
ATOM 10746 C CA . GLN A 1 11 ? 46.151 22.509 -8.573 1.00 0.00 11 GLN A CA 13
ATOM 10747 C C . GLN A 1 11 ? 46.312 22.467 -10.102 1.00 0.00 11 GLN A C 13
ATOM 10748 O O . GLN A 1 11 ? 45.908 21.499 -10.720 1.00 0.00 11 GLN A O 13
ATOM 10762 N N . THR A 1 12 ? 46.886 23.496 -10.678 1.00 0.00 12 THR A N 13
ATOM 10763 C CA . THR A 1 12 ? 47.063 23.505 -12.163 1.00 0.00 12 THR A CA 13
ATOM 10764 C C . THR A 1 12 ? 48.272 22.644 -12.562 1.00 0.00 12 THR A C 13
ATOM 10765 O O . THR A 1 12 ? 48.126 21.770 -13.396 1.00 0.00 12 THR A O 13
ATOM 10776 N N . CYS A 1 13 ? 49.416 22.897 -11.970 1.00 0.00 13 CYS A N 13
ATOM 10777 C CA . CYS A 1 13 ? 50.629 22.093 -12.306 1.00 0.00 13 CYS A CA 13
ATOM 10778 C C . CYS A 1 13 ? 51.087 21.144 -11.210 1.00 0.00 13 CYS A C 13
ATOM 10779 O O . CYS A 1 13 ? 51.788 21.491 -10.281 1.00 0.00 13 CYS A O 13
ATOM 10786 N N . ALA A 1 14 ? 50.621 19.944 -11.411 1.00 0.00 14 ALA A N 13
ATOM 10787 C CA . ALA A 1 14 ? 50.891 18.778 -10.527 1.00 0.00 14 ALA A CA 13
ATOM 10788 C C . ALA A 1 14 ? 50.558 17.584 -11.429 1.00 0.00 14 ALA A C 13
ATOM 10789 O O . ALA A 1 14 ? 50.824 17.628 -12.615 1.00 0.00 14 ALA A O 13
ATOM 10796 N N . SER A 1 15 ? 49.990 16.552 -10.868 1.00 0.00 15 SER A N 13
ATOM 10797 C CA . SER A 1 15 ? 49.629 15.356 -11.685 1.00 0.00 15 SER A CA 13
ATOM 10798 C C . SER A 1 15 ? 48.852 14.421 -10.757 1.00 0.00 15 SER A C 13
ATOM 10799 O O . SER A 1 15 ? 48.333 14.869 -9.752 1.00 0.00 15 SER A O 13
ATOM 10807 N N . SER A 1 16 ? 48.781 13.154 -11.098 1.00 0.00 16 SER A N 13
ATOM 10808 C CA . SER A 1 16 ? 48.049 12.181 -10.231 1.00 0.00 16 SER A CA 13
ATOM 10809 C C . SER A 1 16 ? 48.762 12.158 -8.845 1.00 0.00 16 SER A C 13
ATOM 10810 O O . SER A 1 16 ? 48.265 11.615 -7.877 1.00 0.00 16 SER A O 13
ATOM 10818 N N . CYS A 1 17 ? 49.922 12.773 -8.850 1.00 0.00 17 CYS A N 13
ATOM 10819 C CA . CYS A 1 17 ? 50.851 12.938 -7.697 1.00 0.00 17 CYS A CA 13
ATOM 10820 C C . CYS A 1 17 ? 50.937 14.427 -7.222 1.00 0.00 17 CYS A C 13
ATOM 10821 O O . CYS A 1 17 ? 51.817 15.164 -7.623 1.00 0.00 17 CYS A O 13
ATOM 10828 N N . PRO A 1 18 ? 49.993 14.825 -6.386 1.00 0.00 18 PRO A N 13
ATOM 10829 C CA . PRO A 1 18 ? 50.112 15.951 -5.409 1.00 0.00 18 PRO A CA 13
ATOM 10830 C C . PRO A 1 18 ? 51.198 15.798 -4.330 1.00 0.00 18 PRO A C 13
ATOM 10831 O O . PRO A 1 18 ? 51.258 14.752 -3.713 1.00 0.00 18 PRO A O 13
ATOM 10842 N N . LYS A 1 19 ? 51.999 16.825 -4.131 1.00 0.00 19 LYS A N 13
ATOM 10843 C CA . LYS A 1 19 ? 53.083 16.768 -3.096 1.00 0.00 19 LYS A CA 13
ATOM 10844 C C . LYS A 1 19 ? 52.535 16.399 -1.738 1.00 0.00 19 LYS A C 13
ATOM 10845 O O . LYS A 1 19 ? 51.389 16.629 -1.400 1.00 0.00 19 LYS A O 13
ATOM 10864 N N . THR A 1 20 ? 53.446 15.822 -1.017 1.00 0.00 20 THR A N 13
ATOM 10865 C CA . THR A 1 20 ? 53.161 15.360 0.358 1.00 0.00 20 THR A CA 13
ATOM 10866 C C . THR A 1 20 ? 54.423 15.541 1.206 1.00 0.00 20 THR A C 13
ATOM 10867 O O . THR A 1 20 ? 55.452 15.968 0.714 1.00 0.00 20 THR A O 13
ATOM 10878 N N . CYS A 1 21 ? 54.290 15.208 2.464 1.00 0.00 21 CYS A N 13
ATOM 10879 C CA . CYS A 1 21 ? 55.432 15.324 3.421 1.00 0.00 21 CYS A CA 13
ATOM 10880 C C . CYS A 1 21 ? 56.626 14.506 2.896 1.00 0.00 21 CYS A C 13
ATOM 10881 O O . CYS A 1 21 ? 57.757 14.697 3.295 1.00 0.00 21 CYS A O 13
ATOM 10888 N N . GLU A 1 22 ? 56.305 13.601 2.008 1.00 0.00 22 GLU A N 13
ATOM 10889 C CA . GLU A 1 22 ? 57.333 12.723 1.378 1.00 0.00 22 GLU A CA 13
ATOM 10890 C C . GLU A 1 22 ? 58.341 13.602 0.606 1.00 0.00 22 GLU A C 13
ATOM 10891 O O . GLU A 1 22 ? 59.529 13.491 0.838 1.00 0.00 22 GLU A O 13
ATOM 10903 N N . THR A 1 23 ? 57.853 14.445 -0.283 1.00 0.00 23 THR A N 13
ATOM 10904 C CA . THR A 1 23 ? 58.787 15.321 -1.059 1.00 0.00 23 THR A CA 13
ATOM 10905 C C . THR A 1 23 ? 59.203 16.594 -0.299 1.00 0.00 23 THR A C 13
ATOM 10906 O O . THR A 1 23 ? 60.348 16.664 0.103 1.00 0.00 23 THR A O 13
ATOM 10917 N N . ARG A 1 24 ? 58.311 17.542 -0.107 1.00 0.00 24 ARG A N 13
ATOM 10918 C CA . ARG A 1 24 ? 58.599 18.842 0.613 1.00 0.00 24 ARG A CA 13
ATOM 10919 C C . ARG A 1 24 ? 59.558 19.753 -0.188 1.00 0.00 24 ARG A C 13
ATOM 10920 O O . ARG A 1 24 ? 59.593 20.955 -0.006 1.00 0.00 24 ARG A O 13
ATOM 10941 N N . ASN A 1 25 ? 60.302 19.118 -1.051 1.00 0.00 25 ASN A N 13
ATOM 10942 C CA . ASN A 1 25 ? 61.311 19.745 -1.947 1.00 0.00 25 ASN A CA 13
ATOM 10943 C C . ASN A 1 25 ? 60.697 20.613 -3.042 1.00 0.00 25 ASN A C 13
ATOM 10944 O O . ASN A 1 25 ? 61.376 21.392 -3.684 1.00 0.00 25 ASN A O 13
ATOM 10955 N N . LYS A 1 26 ? 59.416 20.435 -3.207 1.00 0.00 26 LYS A N 13
ATOM 10956 C CA . LYS A 1 26 ? 58.635 21.170 -4.233 1.00 0.00 26 LYS A CA 13
ATOM 10957 C C . LYS A 1 26 ? 57.140 21.047 -3.926 1.00 0.00 26 LYS A C 13
ATOM 10958 O O . LYS A 1 26 ? 56.712 20.119 -3.264 1.00 0.00 26 LYS A O 13
ATOM 10977 N N . LEU A 1 27 ? 56.397 22.004 -4.425 1.00 0.00 27 LEU A N 13
ATOM 10978 C CA . LEU A 1 27 ? 54.914 22.040 -4.217 1.00 0.00 27 LEU A CA 13
ATOM 10979 C C . LEU A 1 27 ? 54.139 21.142 -5.193 1.00 0.00 27 LEU A C 13
ATOM 10980 O O . LEU A 1 27 ? 53.061 21.457 -5.663 1.00 0.00 27 LEU A O 13
ATOM 10996 N N . VAL A 1 28 ? 54.771 20.031 -5.438 1.00 0.00 28 VAL A N 13
ATOM 10997 C CA . VAL A 1 28 ? 54.282 18.943 -6.343 1.00 0.00 28 VAL A CA 13
ATOM 10998 C C . VAL A 1 28 ? 55.022 17.648 -6.003 1.00 0.00 28 VAL A C 13
ATOM 10999 O O . VAL A 1 28 ? 56.183 17.678 -5.649 1.00 0.00 28 VAL A O 13
ATOM 11012 N N . LEU A 1 29 ? 54.338 16.544 -6.116 1.00 0.00 29 LEU A N 13
ATOM 11013 C CA . LEU A 1 29 ? 54.990 15.229 -5.809 1.00 0.00 29 LEU A CA 13
ATOM 11014 C C . LEU A 1 29 ? 55.753 14.802 -7.078 1.00 0.00 29 LEU A C 13
ATOM 11015 O O . LEU A 1 29 ? 56.540 13.875 -7.074 1.00 0.00 29 LEU A O 13
ATOM 11031 N N . CYS A 1 30 ? 55.462 15.534 -8.124 1.00 0.00 30 CYS A N 13
ATOM 11032 C CA . CYS A 1 30 ? 56.046 15.350 -9.476 1.00 0.00 30 CYS A CA 13
ATOM 11033 C C . CYS A 1 30 ? 55.929 16.692 -10.195 1.00 0.00 30 CYS A C 13
ATOM 11034 O O . CYS A 1 30 ? 54.861 17.249 -10.359 1.00 0.00 30 CYS A O 13
ATOM 11041 N N . ASP A 1 31 ? 57.076 17.145 -10.603 1.00 0.00 31 ASP A N 13
ATOM 11042 C CA . ASP A 1 31 ? 57.212 18.454 -11.323 1.00 0.00 31 ASP A CA 13
ATOM 11043 C C . ASP A 1 31 ? 57.119 18.384 -12.850 1.00 0.00 31 ASP A C 13
ATOM 11044 O O . ASP A 1 31 ? 56.728 19.344 -13.487 1.00 0.00 31 ASP A O 13
ATOM 11053 N N . LYS A 1 32 ? 57.486 17.253 -13.383 1.00 0.00 32 LYS A N 13
ATOM 11054 C CA . LYS A 1 32 ? 57.453 17.042 -14.869 1.00 0.00 32 LYS A CA 13
ATOM 11055 C C . LYS A 1 32 ? 56.038 16.811 -15.456 1.00 0.00 32 LYS A C 13
ATOM 11056 O O . LYS A 1 32 ? 55.876 16.051 -16.394 1.00 0.00 32 LYS A O 13
ATOM 11075 N N . LYS A 1 33 ? 55.052 17.470 -14.897 1.00 0.00 33 LYS A N 13
ATOM 11076 C CA . LYS A 1 33 ? 53.640 17.326 -15.387 1.00 0.00 33 LYS A CA 13
ATOM 11077 C C . LYS A 1 33 ? 52.750 18.411 -14.785 1.00 0.00 33 LYS A C 13
ATOM 11078 O O . LYS A 1 33 ? 53.004 18.910 -13.705 1.00 0.00 33 LYS A O 13
ATOM 11097 N N . CYS A 1 34 ? 51.726 18.730 -15.536 1.00 0.00 34 CYS A N 13
ATOM 11098 C CA . CYS A 1 34 ? 50.744 19.763 -15.116 1.00 0.00 34 CYS A CA 13
ATOM 11099 C C . CYS A 1 34 ? 49.293 19.372 -15.417 1.00 0.00 34 CYS A C 13
ATOM 11100 O O . CYS A 1 34 ? 48.713 19.743 -16.419 1.00 0.00 34 CYS A O 13
ATOM 11107 N N . ASN A 1 35 ? 48.770 18.606 -14.505 1.00 0.00 35 ASN A N 13
ATOM 11108 C CA . ASN A 1 35 ? 47.353 18.133 -14.615 1.00 0.00 35 ASN A CA 13
ATOM 11109 C C . ASN A 1 35 ? 46.520 19.149 -13.825 1.00 0.00 35 ASN A C 13
ATOM 11110 O O . ASN A 1 35 ? 46.779 19.375 -12.657 1.00 0.00 35 ASN A O 13
ATOM 11121 N N . GLN A 1 36 ? 45.554 19.734 -14.481 1.00 0.00 36 GLN A N 13
ATOM 11122 C CA . GLN A 1 36 ? 44.672 20.738 -13.814 1.00 0.00 36 GLN A CA 13
ATOM 11123 C C . GLN A 1 36 ? 43.575 19.969 -13.060 1.00 0.00 36 GLN A C 13
ATOM 11124 O O . GLN A 1 36 ? 42.451 19.832 -13.506 1.00 0.00 36 GLN A O 13
ATOM 11138 N N . ARG A 1 37 ? 43.984 19.488 -11.913 1.00 0.00 37 ARG A N 13
ATOM 11139 C CA . ARG A 1 37 ? 43.104 18.700 -10.994 1.00 0.00 37 ARG A CA 13
ATOM 11140 C C . ARG A 1 37 ? 43.398 19.122 -9.555 1.00 0.00 37 ARG A C 13
ATOM 11141 O O . ARG A 1 37 ? 43.800 20.245 -9.338 1.00 0.00 37 ARG A O 13
ATOM 11162 N N . CYS A 1 38 ? 43.199 18.234 -8.614 1.00 0.00 38 CYS A N 13
ATOM 11163 C CA . CYS A 1 38 ? 43.469 18.599 -7.189 1.00 0.00 38 CYS A CA 13
ATOM 11164 C C . CYS A 1 38 ? 44.926 18.296 -6.778 1.00 0.00 38 CYS A C 13
ATOM 11165 O O . CYS A 1 38 ? 45.621 17.519 -7.402 1.00 0.00 38 CYS A O 13
ATOM 11172 N N . GLY A 1 39 ? 45.314 18.953 -5.717 1.00 0.00 39 GLY A N 13
ATOM 11173 C CA . GLY A 1 39 ? 46.678 18.841 -5.106 1.00 0.00 39 GLY A CA 13
ATOM 11174 C C . GLY A 1 39 ? 46.642 19.686 -3.832 1.00 0.00 39 GLY A C 13
ATOM 11175 O O . GLY A 1 39 ? 45.817 20.575 -3.736 1.00 0.00 39 GLY A O 13
ATOM 11179 N N . CYS A 1 40 ? 47.510 19.410 -2.884 1.00 0.00 40 CYS A N 13
ATOM 11180 C CA . CYS A 1 40 ? 47.510 20.213 -1.626 1.00 0.00 40 CYS A CA 13
ATOM 11181 C C . CYS A 1 40 ? 47.618 21.699 -1.902 1.00 0.00 40 CYS A C 13
ATOM 11182 O O . CYS A 1 40 ? 47.837 22.115 -3.021 1.00 0.00 40 CYS A O 13
ATOM 11189 N N . ILE A 1 41 ? 47.461 22.474 -0.867 1.00 0.00 41 ILE A N 13
ATOM 11190 C CA . ILE A 1 41 ? 47.555 23.943 -1.087 1.00 0.00 41 ILE A CA 13
ATOM 11191 C C . ILE A 1 41 ? 49.005 24.234 -1.519 1.00 0.00 41 ILE A C 13
ATOM 11192 O O . ILE A 1 41 ? 49.917 23.499 -1.191 1.00 0.00 41 ILE A O 13
ATOM 11208 N N . SER A 1 42 ? 49.155 25.305 -2.248 1.00 0.00 42 SER A N 13
ATOM 11209 C CA . SER A 1 42 ? 50.505 25.711 -2.738 1.00 0.00 42 SER A CA 13
ATOM 11210 C C . SER A 1 42 ? 51.284 26.340 -1.573 1.00 0.00 42 SER A C 13
ATOM 11211 O O . SER A 1 42 ? 51.256 27.532 -1.331 1.00 0.00 42 SER A O 13
ATOM 11219 N N . GLY A 1 43 ? 51.961 25.458 -0.889 1.00 0.00 43 GLY A N 13
ATOM 11220 C CA . GLY A 1 43 ? 52.793 25.825 0.293 1.00 0.00 43 GLY A CA 13
ATOM 11221 C C . GLY A 1 43 ? 52.722 24.658 1.282 1.00 0.00 43 GLY A C 13
ATOM 11222 O O . GLY A 1 43 ? 53.618 24.468 2.083 1.00 0.00 43 GLY A O 13
ATOM 11226 N N . THR A 1 44 ? 51.645 23.914 1.183 1.00 0.00 44 THR A N 13
ATOM 11227 C CA . THR A 1 44 ? 51.431 22.739 2.077 1.00 0.00 44 THR A CA 13
ATOM 11228 C C . THR A 1 44 ? 51.778 21.457 1.329 1.00 0.00 44 THR A C 13
ATOM 11229 O O . THR A 1 44 ? 52.014 21.447 0.136 1.00 0.00 44 THR A O 13
ATOM 11240 N N . VAL A 1 45 ? 51.784 20.413 2.105 1.00 0.00 45 VAL A N 13
ATOM 11241 C CA . VAL A 1 45 ? 52.089 19.046 1.608 1.00 0.00 45 VAL A CA 13
ATOM 11242 C C . VAL A 1 45 ? 51.206 18.069 2.371 1.00 0.00 45 VAL A C 13
ATOM 11243 O O . VAL A 1 45 ? 51.107 18.118 3.580 1.00 0.00 45 VAL A O 13
ATOM 11256 N N . LEU A 1 46 ? 50.589 17.205 1.612 1.00 0.00 46 LEU A N 13
ATOM 11257 C CA . LEU A 1 46 ? 49.671 16.166 2.166 1.00 0.00 46 LEU A CA 13
ATOM 11258 C C . LEU A 1 46 ? 50.350 15.465 3.350 1.00 0.00 46 LEU A C 13
ATOM 11259 O O . LEU A 1 46 ? 51.516 15.130 3.280 1.00 0.00 46 LEU A O 13
ATOM 11275 N N . LYS A 1 47 ? 49.586 15.275 4.393 1.00 0.00 47 LYS A N 13
ATOM 11276 C CA . LYS A 1 47 ? 50.079 14.609 5.643 1.00 0.00 47 LY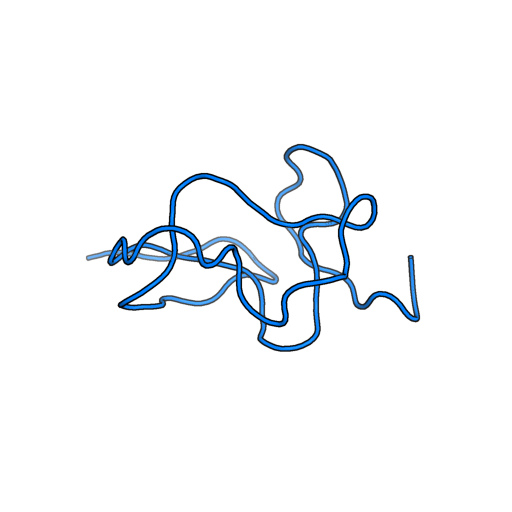S A CA 13
ATOM 11277 C C . LYS A 1 47 ? 50.934 13.369 5.347 1.00 0.00 47 LYS A C 13
ATOM 11278 O O . LYS A 1 47 ? 51.900 13.103 6.038 1.00 0.00 47 LYS A O 13
ATOM 11297 N N . SER A 1 48 ? 50.543 12.654 4.325 1.00 0.00 48 SER A N 13
ATOM 11298 C CA . SER A 1 48 ? 51.283 11.422 3.919 1.00 0.00 48 SER A CA 13
ATOM 11299 C C . SER A 1 48 ? 51.239 11.305 2.401 1.00 0.00 48 SER A C 13
ATOM 11300 O O . SER A 1 48 ? 50.589 12.085 1.731 1.00 0.00 48 SER A O 13
ATOM 11308 N N . LYS A 1 49 ? 51.948 10.314 1.923 1.00 0.00 49 LYS A N 13
ATOM 11309 C CA . LYS A 1 49 ? 52.041 10.023 0.459 1.00 0.00 49 LYS A CA 13
ATOM 11310 C C . LYS A 1 49 ? 50.646 10.005 -0.196 1.00 0.00 49 LYS A C 13
ATOM 11311 O O . LYS A 1 49 ? 50.524 10.222 -1.387 1.00 0.00 49 LYS A O 13
ATOM 11330 N N . ASP A 1 50 ? 49.642 9.747 0.610 1.00 0.00 50 ASP A N 13
ATOM 11331 C CA . ASP A 1 50 ? 48.242 9.702 0.086 1.00 0.00 50 ASP A CA 13
ATOM 11332 C C . ASP A 1 50 ? 47.194 9.930 1.205 1.00 0.00 50 ASP A C 13
ATOM 11333 O O . ASP A 1 50 ? 46.214 9.215 1.297 1.00 0.00 50 ASP A O 13
ATOM 11342 N N . SER A 1 51 ? 47.417 10.922 2.037 1.00 0.00 51 SER A N 13
ATOM 11343 C CA . SER A 1 51 ? 46.449 11.216 3.148 1.00 0.00 51 SER A CA 13
ATOM 11344 C C . SER A 1 51 ? 45.267 12.021 2.542 1.00 0.00 51 SER A C 13
ATOM 11345 O O . SER A 1 51 ? 44.979 11.892 1.368 1.00 0.00 51 SER A O 13
ATOM 11353 N N . SER A 1 52 ? 44.614 12.824 3.345 1.00 0.00 52 SER A N 13
ATOM 11354 C CA . SER A 1 52 ? 43.458 13.653 2.879 1.00 0.00 52 SER A CA 13
ATOM 11355 C C . SER A 1 52 ? 43.380 14.903 3.784 1.00 0.00 52 SER A C 13
ATOM 11356 O O . SER A 1 52 ? 42.316 15.403 4.101 1.00 0.00 52 SER A O 13
ATOM 11364 N N . GLU A 1 53 ? 44.543 15.366 4.168 1.00 0.00 53 GLU A N 13
ATOM 11365 C CA . GLU A 1 53 ? 44.678 16.568 5.051 1.00 0.00 53 GLU A CA 13
ATOM 11366 C C . GLU A 1 53 ? 46.123 17.050 4.832 1.00 0.00 53 GLU A C 13
ATOM 11367 O O . GLU A 1 53 ? 47.049 16.329 5.138 1.00 0.00 53 GLU A O 13
ATOM 11379 N N . CYS A 1 54 ? 46.275 18.246 4.317 1.00 0.00 54 CYS A N 13
ATOM 11380 C CA . CYS A 1 54 ? 47.639 18.817 4.049 1.00 0.00 54 CYS A CA 13
ATOM 11381 C C . CYS A 1 54 ? 48.155 19.795 5.115 1.00 0.00 54 CYS A C 13
ATOM 11382 O O . CYS A 1 54 ? 47.424 20.605 5.652 1.00 0.00 54 CYS A O 13
ATOM 11389 N N . VAL A 1 55 ? 49.431 19.660 5.361 1.00 0.00 55 VAL A N 13
ATOM 11390 C CA . VAL A 1 55 ? 50.182 20.491 6.352 1.00 0.00 55 VAL A CA 13
ATOM 11391 C C . VAL A 1 55 ? 51.542 20.875 5.769 1.00 0.00 55 VAL A C 13
ATOM 11392 O O . VAL A 1 55 ? 52.114 20.113 5.019 1.00 0.00 55 VAL A O 13
ATOM 11405 N N . HIS A 1 56 ? 52.026 22.039 6.122 1.00 0.00 56 HIS A N 13
ATOM 11406 C CA . HIS A 1 56 ? 53.355 22.495 5.603 1.00 0.00 56 HIS A CA 13
ATOM 11407 C C . HIS A 1 56 ? 54.451 21.499 6.037 1.00 0.00 56 HIS A C 13
ATOM 11408 O O . HIS A 1 56 ? 54.278 20.808 7.022 1.00 0.00 56 HIS A O 13
ATOM 11422 N N . PRO A 1 57 ? 55.541 21.444 5.302 1.00 0.00 57 PRO A N 13
ATOM 11423 C CA . PRO A 1 57 ? 56.669 20.544 5.627 1.00 0.00 57 PRO A CA 13
ATOM 11424 C C . PRO A 1 57 ? 57.230 20.791 7.037 1.00 0.00 57 PRO A C 13
ATOM 11425 O O . PRO A 1 57 ? 57.815 19.903 7.628 1.00 0.00 57 PRO A O 13
ATOM 11436 N N . SER A 1 58 ? 57.017 21.994 7.506 1.00 0.00 58 SER A N 13
ATOM 11437 C CA . SER A 1 58 ? 57.490 22.418 8.861 1.00 0.00 58 SER A CA 13
ATOM 11438 C C . SER A 1 58 ? 56.465 22.071 9.959 1.00 0.00 58 SER A C 13
ATOM 11439 O O . SER A 1 58 ? 56.568 22.550 11.072 1.00 0.00 58 SER A O 13
ATOM 11447 N N . LYS A 1 59 ? 55.512 21.247 9.605 1.00 0.00 59 LYS A N 13
ATOM 11448 C CA . LYS A 1 59 ? 54.442 20.818 10.562 1.00 0.00 59 LYS A CA 13
ATOM 11449 C C . LYS A 1 59 ? 54.385 19.299 10.606 1.00 0.00 59 LYS A C 13
ATOM 11450 O O . LYS A 1 59 ? 54.436 18.707 11.668 1.00 0.00 59 LYS A O 13
ATOM 11469 N N . CYS A 1 60 ? 54.275 18.752 9.417 1.00 0.00 60 CYS A N 13
ATOM 11470 C CA . CYS A 1 60 ? 54.193 17.278 9.193 1.00 0.00 60 CYS A CA 13
ATOM 11471 C C . CYS A 1 60 ? 54.720 16.394 10.349 1.00 0.00 60 CYS A C 13
ATOM 11472 O O . CYS A 1 60 ? 53.899 15.678 10.898 1.00 0.00 60 CYS A O 13
ATOM 11480 N N . ASN A 1 1 ? 35.050 14.270 -10.660 1.00 0.00 1 ASN A N 14
ATOM 11481 C CA . ASN A 1 1 ? 35.778 13.777 -9.454 1.00 0.00 1 ASN A CA 14
ATOM 11482 C C . ASN A 1 1 ? 37.036 14.629 -9.203 1.00 0.00 1 ASN A C 14
ATOM 11483 O O . ASN A 1 1 ? 37.944 14.214 -8.508 1.00 0.00 1 ASN A O 14
ATOM 11496 N N . PHE A 1 2 ? 37.045 15.805 -9.781 1.00 0.00 2 PHE A N 14
ATOM 11497 C CA . PHE A 1 2 ? 38.200 16.750 -9.632 1.00 0.00 2 PHE A CA 14
ATOM 11498 C C . PHE A 1 2 ? 38.090 17.579 -8.342 1.00 0.00 2 PHE A C 14
ATOM 11499 O O . PHE A 1 2 ? 38.681 18.635 -8.214 1.00 0.00 2 PHE A O 14
ATOM 11516 N N . VAL A 1 3 ? 37.327 17.046 -7.427 1.00 0.00 3 VAL A N 14
ATOM 11517 C CA . VAL A 1 3 ? 37.092 17.702 -6.105 1.00 0.00 3 VAL A CA 14
ATOM 11518 C C . VAL A 1 3 ? 37.903 16.967 -5.029 1.00 0.00 3 VAL A C 14
ATOM 11519 O O . VAL A 1 3 ? 38.092 15.768 -5.101 1.00 0.00 3 VAL A O 14
ATOM 11532 N N . CYS A 1 4 ? 38.351 17.731 -4.065 1.00 0.00 4 CYS A N 14
ATOM 11533 C CA . CYS A 1 4 ? 39.159 17.185 -2.932 1.00 0.00 4 CYS A CA 14
ATOM 11534 C C . CYS A 1 4 ? 38.918 17.861 -1.580 1.00 0.00 4 CYS A C 14
ATOM 11535 O O . CYS A 1 4 ? 38.299 18.906 -1.517 1.00 0.00 4 CYS A O 14
ATOM 11542 N N . PRO A 1 5 ? 39.418 17.237 -0.529 1.00 0.00 5 PRO A N 14
ATOM 11543 C CA . PRO A 1 5 ? 39.084 17.652 0.844 1.00 0.00 5 PRO A CA 14
ATOM 11544 C C . PRO A 1 5 ? 39.731 18.999 1.219 1.00 0.00 5 PRO A C 14
ATOM 11545 O O . PRO A 1 5 ? 40.522 19.500 0.446 1.00 0.00 5 PRO A O 14
ATOM 11556 N N . PRO A 1 6 ? 39.383 19.543 2.364 1.00 0.00 6 PRO A N 14
ATOM 11557 C CA . PRO A 1 6 ? 39.914 20.822 2.889 1.00 0.00 6 PRO A CA 14
ATOM 11558 C C . PRO A 1 6 ? 41.420 21.050 2.654 1.00 0.00 6 PRO A C 14
ATOM 11559 O O . PRO A 1 6 ? 41.796 22.029 2.039 1.00 0.00 6 PRO A O 14
ATOM 11570 N N . GLY A 1 7 ? 42.210 20.134 3.156 1.00 0.00 7 GLY A N 14
ATOM 11571 C CA . GLY A 1 7 ? 43.701 20.215 3.016 1.00 0.00 7 GLY A CA 14
ATOM 11572 C C . GLY A 1 7 ? 44.216 20.315 1.570 1.00 0.00 7 GLY A C 14
ATOM 11573 O O . GLY A 1 7 ? 45.361 20.663 1.357 1.00 0.00 7 GLY A O 14
ATOM 11577 N N . GLN A 1 8 ? 43.363 20.009 0.627 1.00 0.00 8 GLN A N 14
ATOM 11578 C CA . GLN A 1 8 ? 43.719 20.057 -0.820 1.00 0.00 8 GLN A CA 14
ATOM 11579 C C . GLN A 1 8 ? 42.769 21.013 -1.550 1.00 0.00 8 GLN A C 14
ATOM 11580 O O . GLN A 1 8 ? 41.704 21.346 -1.066 1.00 0.00 8 GLN A O 14
ATOM 11594 N N . THR A 1 9 ? 43.210 21.423 -2.706 1.00 0.00 9 THR A N 14
ATOM 11595 C CA . THR A 1 9 ? 42.427 22.353 -3.568 1.00 0.00 9 THR A CA 14
ATOM 11596 C C . THR A 1 9 ? 42.807 22.105 -5.029 1.00 0.00 9 THR A C 14
ATOM 11597 O O . THR A 1 9 ? 43.675 21.308 -5.333 1.00 0.00 9 THR A O 14
ATOM 11608 N N . PHE A 1 10 ? 42.125 22.813 -5.886 1.00 0.00 10 PHE A N 14
ATOM 11609 C CA . PHE A 1 10 ? 42.372 22.689 -7.354 1.00 0.00 10 PHE A CA 14
ATOM 11610 C C . PHE A 1 10 ? 43.793 23.211 -7.625 1.00 0.00 10 PHE A C 14
ATOM 11611 O O . PHE A 1 10 ? 44.307 24.016 -6.873 1.00 0.00 10 PHE A O 14
ATOM 11628 N N . GLN A 1 11 ? 44.381 22.737 -8.691 1.00 0.00 11 GLN A N 14
ATOM 11629 C CA . GLN A 1 11 ? 45.767 23.166 -9.057 1.00 0.00 11 GLN A CA 14
ATOM 11630 C C . GLN A 1 11 ? 45.805 23.431 -10.559 1.00 0.00 11 GLN A C 14
ATOM 11631 O O . GLN A 1 11 ? 44.932 22.997 -11.287 1.00 0.00 11 GLN A O 14
ATOM 11645 N N . THR A 1 12 ? 46.825 24.140 -10.967 1.00 0.00 12 THR A N 14
ATOM 11646 C CA . THR A 1 12 ? 47.008 24.474 -12.410 1.00 0.00 12 THR A CA 14
ATOM 11647 C C . THR A 1 12 ? 48.037 23.466 -12.930 1.00 0.00 12 THR A C 14
ATOM 11648 O O . THR A 1 12 ? 47.863 22.879 -13.980 1.00 0.00 12 THR A O 14
ATOM 11659 N N . CYS A 1 13 ? 49.083 23.305 -12.154 1.00 0.00 13 CYS A N 14
ATOM 11660 C CA . CYS A 1 13 ? 50.170 22.357 -12.515 1.00 0.00 13 CYS A CA 14
ATOM 11661 C C . CYS A 1 13 ? 50.189 21.248 -11.475 1.00 0.00 13 CYS A C 14
ATOM 11662 O O . CYS A 1 13 ? 50.615 21.443 -10.351 1.00 0.00 13 CYS A O 14
ATOM 11669 N N . ALA A 1 14 ? 49.715 20.108 -11.896 1.00 0.00 14 ALA A N 14
ATOM 11670 C CA . ALA A 1 14 ? 49.671 18.936 -10.984 1.00 0.00 14 ALA A CA 14
ATOM 11671 C C . ALA A 1 14 ? 49.557 17.619 -11.742 1.00 0.00 14 ALA A C 14
ATOM 11672 O O . ALA A 1 14 ? 48.594 17.403 -12.443 1.00 0.00 14 ALA A O 14
ATOM 11679 N N . SER A 1 15 ? 50.543 16.775 -11.578 1.00 0.00 15 SER A N 14
ATOM 11680 C CA . SER A 1 15 ? 50.553 15.447 -12.268 1.00 0.00 15 SER A CA 14
ATOM 11681 C C . SER A 1 15 ? 49.521 14.527 -11.565 1.00 0.00 15 SER A C 14
ATOM 11682 O O . SER A 1 15 ? 48.445 14.965 -11.208 1.00 0.00 15 SER A O 14
ATOM 11690 N N . SER A 1 16 ? 49.883 13.283 -11.391 1.00 0.00 16 SER A N 14
ATOM 11691 C CA . SER A 1 16 ? 49.003 12.279 -10.725 1.00 0.00 16 SER A CA 14
ATOM 11692 C C . SER A 1 16 ? 49.900 11.528 -9.706 1.00 0.00 16 SER A C 14
ATOM 11693 O O . SER A 1 16 ? 49.573 10.456 -9.236 1.00 0.00 16 SER A O 14
ATOM 11701 N N . CYS A 1 17 ? 51.016 12.155 -9.410 1.00 0.00 17 CYS A N 14
ATOM 11702 C CA . CYS A 1 17 ? 52.046 11.635 -8.459 1.00 0.00 17 CYS A CA 14
ATOM 11703 C C . CYS A 1 17 ? 52.205 12.493 -7.180 1.00 0.00 17 CYS A C 14
ATOM 11704 O O . CYS A 1 17 ? 53.169 13.221 -7.050 1.00 0.00 17 CYS A O 14
ATOM 11711 N N . PRO A 1 18 ? 51.257 12.377 -6.265 1.00 0.00 18 PRO A N 14
ATOM 11712 C CA . PRO A 1 18 ? 51.173 13.248 -5.072 1.00 0.00 18 PRO A CA 14
ATOM 11713 C C . PRO A 1 18 ? 52.508 13.442 -4.341 1.00 0.00 18 PRO A C 14
ATOM 11714 O O . PRO A 1 18 ? 53.243 12.497 -4.127 1.00 0.00 18 PRO A O 14
ATOM 11725 N N . LYS A 1 19 ? 52.746 14.680 -3.997 1.00 0.00 19 LYS A N 14
ATOM 11726 C CA . LYS A 1 19 ? 53.988 15.088 -3.279 1.00 0.00 19 LYS A CA 14
ATOM 11727 C C . LYS A 1 19 ? 53.489 15.124 -1.839 1.00 0.00 19 LYS A C 14
ATOM 11728 O O . LYS A 1 19 ? 52.430 15.663 -1.568 1.00 0.00 19 LYS A O 14
ATOM 11747 N N . THR A 1 20 ? 54.262 14.552 -0.958 1.00 0.00 20 THR A N 14
ATOM 11748 C CA . THR A 1 20 ? 53.845 14.532 0.470 1.00 0.00 20 THR A CA 14
ATOM 11749 C C . THR A 1 20 ? 54.963 15.025 1.391 1.00 0.00 20 THR A C 14
ATOM 11750 O O . THR A 1 20 ? 55.979 15.512 0.932 1.00 0.00 20 THR A O 14
ATOM 11761 N N . CYS A 1 21 ? 54.724 14.877 2.673 1.00 0.00 21 CYS A N 14
ATOM 11762 C CA . CYS A 1 21 ? 55.721 15.302 3.702 1.00 0.00 21 CYS A CA 14
ATOM 11763 C C . CYS A 1 21 ? 57.024 14.518 3.503 1.00 0.00 21 CYS A C 14
ATOM 11764 O O . CYS A 1 21 ? 58.068 14.837 4.030 1.00 0.00 21 CYS A O 14
ATOM 11771 N N . GLU A 1 22 ? 56.909 13.475 2.738 1.00 0.00 22 GLU A N 14
ATOM 11772 C CA . GLU A 1 22 ? 58.088 12.623 2.435 1.00 0.00 22 GLU A CA 14
ATOM 11773 C C . GLU A 1 22 ? 58.959 13.455 1.462 1.00 0.00 22 GLU A C 14
ATOM 11774 O O . GLU A 1 22 ? 60.152 13.587 1.651 1.00 0.00 22 GLU A O 14
ATOM 11786 N N . THR A 1 23 ? 58.310 13.988 0.449 1.00 0.00 23 THR A N 14
ATOM 11787 C CA . THR A 1 23 ? 58.981 14.827 -0.596 1.00 0.00 23 THR A CA 14
ATOM 11788 C C . THR A 1 23 ? 58.657 16.303 -0.380 1.00 0.00 23 THR A C 14
ATOM 11789 O O . THR A 1 23 ? 57.947 16.933 -1.141 1.00 0.00 23 THR A O 14
ATOM 11800 N N . ARG A 1 24 ? 59.209 16.812 0.682 1.00 0.00 24 ARG A N 14
ATOM 11801 C CA . ARG A 1 24 ? 58.979 18.244 1.023 1.00 0.00 24 ARG A CA 14
ATOM 11802 C C . ARG A 1 24 ? 59.642 19.201 0.036 1.00 0.00 24 ARG A C 14
ATOM 11803 O O . ARG A 1 24 ? 59.330 20.375 -0.017 1.00 0.00 24 ARG A O 14
ATOM 11824 N N . ASN A 1 25 ? 60.543 18.629 -0.710 1.00 0.00 25 ASN A N 14
ATOM 11825 C CA . ASN A 1 25 ? 61.328 19.354 -1.740 1.00 0.00 25 ASN A CA 14
ATOM 11826 C C . ASN A 1 25 ? 60.438 20.187 -2.678 1.00 0.00 25 ASN A C 14
ATOM 11827 O O . ASN A 1 25 ? 60.843 21.231 -3.153 1.00 0.00 25 ASN A O 14
ATOM 11838 N N . LYS A 1 26 ? 59.251 19.685 -2.907 1.00 0.00 26 LYS A N 14
ATOM 11839 C CA . LYS A 1 26 ? 58.251 20.349 -3.785 1.00 0.00 26 LYS A CA 14
ATOM 11840 C C . LYS A 1 26 ? 56.998 20.536 -2.916 1.00 0.00 26 LYS A C 14
ATOM 11841 O O . LYS A 1 26 ? 56.693 19.708 -2.079 1.00 0.00 26 LYS A O 14
ATOM 11860 N N . LEU A 1 27 ? 56.323 21.627 -3.153 1.00 0.00 27 LEU A N 14
ATOM 11861 C CA . LEU A 1 27 ? 55.072 21.972 -2.392 1.00 0.00 27 LEU A CA 14
ATOM 11862 C C . LEU A 1 27 ? 53.851 22.078 -3.333 1.00 0.00 27 LEU A C 14
ATOM 11863 O O . LEU A 1 27 ? 53.069 23.011 -3.302 1.00 0.00 27 LEU A O 14
ATOM 11879 N N . VAL A 1 28 ? 53.764 21.063 -4.144 1.00 0.00 28 VAL A N 14
ATOM 11880 C CA . VAL A 1 28 ? 52.685 20.884 -5.176 1.00 0.00 28 VAL A CA 14
ATOM 11881 C C . VAL A 1 28 ? 52.228 19.436 -5.152 1.00 0.00 28 VAL A C 14
ATOM 11882 O O . VAL A 1 28 ? 52.587 18.678 -4.275 1.00 0.00 28 VAL A O 14
ATOM 11895 N N . LEU A 1 29 ? 51.431 19.104 -6.127 1.00 0.00 29 LEU A N 14
ATOM 11896 C CA . LEU A 1 29 ? 50.906 17.719 -6.248 1.00 0.00 29 LEU A CA 14
ATOM 11897 C C . LEU A 1 29 ? 52.088 16.889 -6.726 1.00 0.00 29 LEU A C 14
ATOM 11898 O O . LEU A 1 29 ? 52.345 15.805 -6.250 1.00 0.00 29 LEU A O 14
ATOM 11914 N N . CYS A 1 30 ? 52.777 17.462 -7.667 1.00 0.00 30 CYS A N 14
ATOM 11915 C CA . CYS A 1 30 ? 53.980 16.801 -8.261 1.00 0.00 30 CYS A CA 14
ATOM 11916 C C . CYS A 1 30 ? 54.628 17.781 -9.253 1.00 0.00 30 CYS A C 14
ATOM 11917 O O . CYS A 1 30 ? 54.046 18.794 -9.593 1.00 0.00 30 CYS A O 14
ATOM 11924 N N . ASP A 1 31 ? 55.816 17.442 -9.688 1.00 0.00 31 ASP A N 14
ATOM 11925 C CA . ASP A 1 31 ? 56.572 18.301 -10.658 1.00 0.00 31 ASP A CA 14
ATOM 11926 C C . ASP A 1 31 ? 56.706 17.613 -12.032 1.00 0.00 31 ASP A C 14
ATOM 11927 O O . ASP A 1 31 ? 57.069 18.247 -13.005 1.00 0.00 31 ASP A O 14
ATOM 11936 N N . LYS A 1 32 ? 56.405 16.340 -12.068 1.00 0.00 32 LYS A N 14
ATOM 11937 C CA . LYS A 1 32 ? 56.496 15.548 -13.338 1.00 0.00 32 LYS A CA 14
ATOM 11938 C C . LYS A 1 32 ? 55.495 15.974 -14.428 1.00 0.00 32 LYS A C 14
ATOM 11939 O O . LYS A 1 32 ? 55.730 15.719 -15.595 1.00 0.00 32 LYS A O 14
ATOM 11958 N N . LYS A 1 33 ? 54.418 16.607 -14.032 1.00 0.00 33 LYS A N 14
ATOM 11959 C CA . LYS A 1 33 ? 53.384 17.058 -15.024 1.00 0.00 33 LYS A CA 14
ATOM 11960 C C . LYS A 1 33 ? 52.477 18.147 -14.443 1.00 0.00 33 LYS A C 14
ATOM 11961 O O . LYS A 1 33 ? 52.308 18.253 -13.244 1.00 0.00 33 LYS A O 14
ATOM 11980 N N . CYS A 1 34 ? 51.929 18.918 -15.351 1.00 0.00 34 CYS A N 14
ATOM 11981 C CA . CYS A 1 34 ? 51.013 20.031 -14.986 1.00 0.00 34 CYS A CA 14
ATOM 11982 C C . CYS A 1 34 ? 49.563 19.851 -15.472 1.00 0.00 34 CYS A C 14
ATOM 11983 O O . CYS A 1 34 ? 49.129 20.441 -16.445 1.00 0.00 34 CYS A O 14
ATOM 11990 N N . ASN A 1 35 ? 48.858 19.022 -14.759 1.00 0.00 35 ASN A N 14
ATOM 11991 C CA . ASN A 1 35 ? 47.417 18.749 -15.102 1.00 0.00 35 ASN A CA 14
ATOM 11992 C C . ASN A 1 35 ? 46.635 19.742 -14.216 1.00 0.00 35 ASN A C 14
ATOM 11993 O O . ASN A 1 35 ? 46.987 19.923 -13.065 1.00 0.00 35 ASN A O 14
ATOM 12004 N N . GLN A 1 36 ? 45.611 20.358 -14.752 1.00 0.00 36 GLN A N 14
ATOM 12005 C CA . GLN A 1 36 ? 44.813 21.327 -13.933 1.00 0.00 36 GLN A CA 14
ATOM 12006 C C . GLN A 1 36 ? 43.805 20.464 -13.153 1.00 0.00 36 GLN A C 14
ATOM 12007 O O . GLN A 1 36 ? 42.750 20.125 -13.654 1.00 0.00 36 GLN A O 14
ATOM 12021 N N . ARG A 1 37 ? 44.178 20.138 -11.939 1.00 0.00 37 ARG A N 14
ATOM 12022 C CA . ARG A 1 37 ? 43.307 19.289 -11.055 1.00 0.00 37 ARG A CA 14
ATOM 12023 C C . ARG A 1 37 ? 43.707 19.370 -9.576 1.00 0.00 37 ARG A C 14
ATOM 12024 O O . ARG A 1 37 ? 44.556 20.146 -9.194 1.00 0.00 37 ARG A O 14
ATOM 12045 N N . CYS A 1 38 ? 43.062 18.539 -8.795 1.00 0.00 38 CYS A N 14
ATOM 12046 C CA . CYS A 1 38 ? 43.318 18.464 -7.320 1.00 0.00 38 CYS A CA 14
ATOM 12047 C C . CYS A 1 38 ? 44.798 18.323 -6.939 1.00 0.00 38 CYS A C 14
ATOM 12048 O O . CYS A 1 38 ? 45.602 17.806 -7.691 1.00 0.00 38 CYS A O 14
ATOM 12055 N N . GLY A 1 39 ? 45.087 18.803 -5.758 1.00 0.00 39 GLY A N 14
ATOM 12056 C CA . GLY A 1 39 ? 46.472 18.749 -5.214 1.00 0.00 39 GLY A CA 14
ATOM 12057 C C . GLY A 1 39 ? 46.606 19.592 -3.962 1.00 0.00 39 GLY A C 14
ATOM 12058 O O . GLY A 1 39 ? 45.751 20.399 -3.661 1.00 0.00 39 GLY A O 14
ATOM 12062 N N . CYS A 1 40 ? 47.685 19.374 -3.255 1.00 0.00 40 CYS A N 14
ATOM 12063 C CA . CYS A 1 40 ? 47.927 20.144 -2.009 1.00 0.00 40 CYS A CA 14
ATOM 12064 C C . CYS A 1 40 ? 48.010 21.629 -2.315 1.00 0.00 40 CYS A C 14
ATOM 12065 O O . CYS A 1 40 ? 48.393 22.028 -3.398 1.00 0.00 40 CYS A O 14
ATOM 12072 N N . ILE A 1 41 ? 47.645 22.393 -1.324 1.00 0.00 41 ILE A N 14
ATOM 12073 C CA . ILE A 1 41 ? 47.664 23.879 -1.468 1.00 0.00 41 ILE A CA 14
ATOM 12074 C C . ILE A 1 41 ? 49.110 24.316 -1.750 1.00 0.00 41 ILE A C 14
ATOM 12075 O O . ILE A 1 41 ? 50.056 23.585 -1.523 1.00 0.00 41 ILE A O 14
ATOM 12091 N N . SER A 1 42 ? 49.214 25.514 -2.247 1.00 0.00 42 SER A N 14
ATOM 12092 C CA . SER A 1 42 ? 50.540 26.102 -2.585 1.00 0.00 42 SER A CA 14
ATOM 12093 C C . SER A 1 42 ? 51.329 26.402 -1.304 1.00 0.00 42 SER A C 14
ATOM 12094 O O . SER A 1 42 ? 51.134 27.405 -0.645 1.00 0.00 42 SER A O 14
ATOM 12102 N N . GLY A 1 43 ? 52.206 25.479 -1.010 1.00 0.00 43 GLY A N 14
ATOM 12103 C CA . GLY A 1 43 ? 53.078 25.575 0.198 1.00 0.00 43 GLY A CA 14
ATOM 12104 C C . GLY A 1 43 ? 52.937 24.306 1.046 1.00 0.00 43 GLY A C 14
ATOM 12105 O O . GLY A 1 43 ? 53.784 24.024 1.872 1.00 0.00 43 GLY A O 14
ATOM 12109 N N . THR A 1 44 ? 51.870 23.579 0.810 1.00 0.00 44 THR A N 14
ATOM 12110 C CA . THR A 1 44 ? 51.612 22.321 1.567 1.00 0.00 44 THR A CA 14
ATOM 12111 C C . THR A 1 44 ? 51.923 21.068 0.749 1.00 0.00 44 THR A C 14
ATOM 12112 O O . THR A 1 44 ? 52.038 21.085 -0.462 1.00 0.00 44 THR A O 14
ATOM 12123 N N . VAL A 1 45 ? 52.044 20.022 1.515 1.00 0.00 45 VAL A N 14
ATOM 12124 C CA . VAL A 1 45 ? 52.340 18.644 1.022 1.00 0.00 45 VAL A CA 14
ATOM 12125 C C . VAL A 1 45 ? 51.401 17.707 1.762 1.00 0.00 45 VAL A C 14
ATOM 12126 O O . VAL A 1 45 ? 51.117 17.923 2.922 1.00 0.00 45 VAL A O 14
ATOM 12139 N N . LEU A 1 46 ? 50.946 16.693 1.075 1.00 0.00 46 LEU A N 14
ATOM 12140 C CA . LEU A 1 46 ? 50.013 15.706 1.694 1.00 0.00 46 LEU A CA 14
ATOM 12141 C C . LEU A 1 46 ? 50.698 15.178 2.967 1.00 0.00 46 LEU A C 14
ATOM 12142 O O . LEU A 1 46 ? 51.857 14.816 2.930 1.00 0.00 46 LEU A O 14
ATOM 12158 N N . LYS A 1 47 ? 49.959 15.158 4.045 1.00 0.00 47 LYS A N 14
ATOM 12159 C CA . LYS A 1 47 ? 50.492 14.678 5.362 1.00 0.00 47 LYS A CA 14
ATOM 12160 C C . LYS A 1 47 ? 51.327 13.391 5.261 1.00 0.00 47 LYS A C 14
ATOM 12161 O O . LYS A 1 47 ? 52.315 13.248 5.955 1.00 0.00 47 LYS A O 14
ATOM 12180 N N . SER A 1 48 ? 50.905 12.498 4.404 1.00 0.00 48 SER A N 14
ATOM 12181 C CA . SER A 1 48 ? 51.638 11.207 4.220 1.00 0.00 48 SER A CA 14
ATOM 12182 C C . SER A 1 48 ? 51.576 10.764 2.767 1.00 0.00 48 SER A C 14
ATOM 12183 O O . SER A 1 48 ? 50.974 11.424 1.942 1.00 0.00 48 SER A O 14
ATOM 12191 N N . LYS A 1 49 ? 52.217 9.644 2.528 1.00 0.00 49 LYS A N 14
ATOM 12192 C CA . LYS A 1 49 ? 52.291 9.018 1.171 1.00 0.00 49 LYS A CA 14
ATOM 12193 C C . LYS A 1 49 ? 50.925 9.037 0.469 1.00 0.00 49 LYS A C 14
ATOM 12194 O O . LYS A 1 49 ? 50.856 9.060 -0.745 1.00 0.00 49 LYS A O 14
ATOM 12213 N N . ASP A 1 50 ? 49.884 9.034 1.267 1.00 0.00 50 ASP A N 14
ATOM 12214 C CA . ASP A 1 50 ? 48.502 9.050 0.699 1.00 0.00 50 ASP A CA 14
ATOM 12215 C C . ASP A 1 50 ? 47.466 9.418 1.786 1.00 0.00 50 ASP A C 14
ATOM 12216 O O . ASP A 1 50 ? 46.565 8.659 2.089 1.00 0.00 50 ASP A O 14
ATOM 12225 N N . SER A 1 51 ? 47.629 10.590 2.351 1.00 0.00 51 SER A N 14
ATOM 12226 C CA . SER A 1 51 ? 46.690 11.070 3.418 1.00 0.00 51 SER A CA 14
ATOM 12227 C C . SER A 1 51 ? 45.486 11.766 2.723 1.00 0.00 51 SER A C 14
ATOM 12228 O O . SER A 1 51 ? 45.185 11.467 1.583 1.00 0.00 51 SER A O 14
ATOM 12236 N N . SER A 1 52 ? 44.836 12.666 3.421 1.00 0.00 52 SER A N 14
ATOM 12237 C CA . SER A 1 52 ? 43.655 13.422 2.887 1.00 0.00 52 SER A CA 14
ATOM 12238 C C . SER A 1 52 ? 43.870 14.926 3.119 1.00 0.00 52 SER A C 14
ATOM 12239 O O . SER A 1 52 ? 43.345 15.748 2.394 1.00 0.00 52 SER A O 14
ATOM 12247 N N . GLU A 1 53 ? 44.642 15.229 4.134 1.00 0.00 53 GLU A N 14
ATOM 12248 C CA . GLU A 1 53 ? 44.947 16.649 4.486 1.00 0.00 53 GLU A CA 14
ATOM 12249 C C . GLU A 1 53 ? 46.423 16.949 4.256 1.00 0.00 53 GLU A C 14
ATOM 12250 O O . GLU A 1 53 ? 47.275 16.179 4.652 1.00 0.00 53 GLU A O 14
ATOM 12262 N N . CYS A 1 54 ? 46.668 18.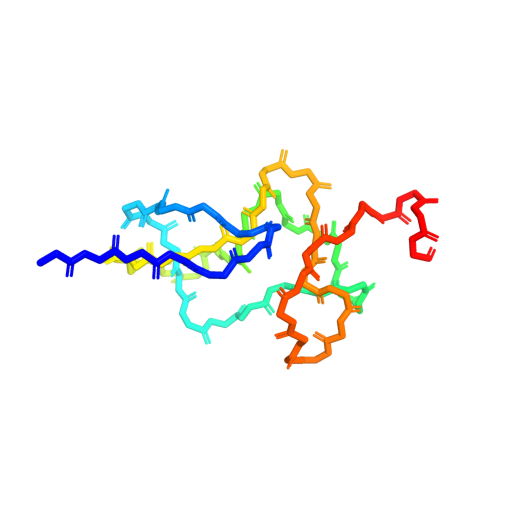065 3.620 1.00 0.00 54 CYS A N 14
ATOM 12263 C CA . CYS A 1 54 ? 48.068 18.492 3.326 1.00 0.00 54 CYS A CA 14
ATOM 12264 C C . CYS A 1 54 ? 48.476 19.551 4.352 1.00 0.00 54 CYS A C 14
ATOM 12265 O O . CYS A 1 54 ? 47.700 20.421 4.696 1.00 0.00 54 CYS A O 14
ATOM 12272 N N . VAL A 1 55 ? 49.694 19.426 4.802 1.00 0.00 55 VAL A N 14
ATOM 12273 C CA . VAL A 1 55 ? 50.271 20.363 5.806 1.00 0.00 55 VAL A CA 14
ATOM 12274 C C . VAL A 1 55 ? 51.660 20.779 5.316 1.00 0.00 55 VAL A C 14
ATOM 12275 O O . VAL A 1 55 ? 52.326 20.009 4.652 1.00 0.00 55 VAL A O 14
ATOM 12288 N N . HIS A 1 56 ? 52.058 21.981 5.652 1.00 0.00 56 HIS A N 14
ATOM 12289 C CA . HIS A 1 56 ? 53.402 22.478 5.223 1.00 0.00 56 HIS A CA 14
ATOM 12290 C C . HIS A 1 56 ? 54.494 21.562 5.811 1.00 0.00 56 HIS A C 14
ATOM 12291 O O . HIS A 1 56 ? 54.267 20.915 6.814 1.00 0.00 56 HIS A O 14
ATOM 12305 N N . PRO A 1 57 ? 55.645 21.523 5.181 1.00 0.00 57 PRO A N 14
ATOM 12306 C CA . PRO A 1 57 ? 56.786 20.731 5.687 1.00 0.00 57 PRO A CA 14
ATOM 12307 C C . PRO A 1 57 ? 57.205 21.159 7.104 1.00 0.00 57 PRO A C 14
ATOM 12308 O O . PRO A 1 57 ? 57.709 20.358 7.864 1.00 0.00 57 PRO A O 14
ATOM 12319 N N . SER A 1 58 ? 56.965 22.415 7.384 1.00 0.00 58 SER A N 14
ATOM 12320 C CA . SER A 1 58 ? 57.306 23.012 8.712 1.00 0.00 58 SER A CA 14
ATOM 12321 C C . SER A 1 58 ? 56.432 22.478 9.862 1.00 0.00 58 SER A C 14
ATOM 12322 O O . SER A 1 58 ? 56.811 22.588 11.012 1.00 0.00 58 SER A O 14
ATOM 12330 N N . LYS A 1 59 ? 55.297 21.922 9.517 1.00 0.00 59 LYS A N 14
ATOM 12331 C CA . LYS A 1 59 ? 54.353 21.366 10.540 1.00 0.00 59 LYS A CA 14
ATOM 12332 C C . LYS A 1 59 ? 54.157 19.854 10.434 1.00 0.00 59 LYS A C 14
ATOM 12333 O O . LYS A 1 59 ? 53.749 19.231 11.395 1.00 0.00 59 LYS A O 14
ATOM 12352 N N . CYS A 1 60 ? 54.447 19.315 9.277 1.00 0.00 60 CYS A N 14
ATOM 12353 C CA . CYS A 1 60 ? 54.303 17.838 9.054 1.00 0.00 60 CYS A CA 14
ATOM 12354 C C . CYS A 1 60 ? 54.890 17.014 10.223 1.00 0.00 60 CYS A C 14
ATOM 12355 O O . CYS A 1 60 ? 56.040 17.269 10.548 1.00 0.00 60 CYS A O 14
ATOM 12363 N N . ASN A 1 1 ? 34.306 19.715 -12.920 1.00 0.00 1 ASN A N 15
ATOM 12364 C CA . ASN A 1 1 ? 34.462 19.586 -11.444 1.00 0.00 1 ASN A CA 15
ATOM 12365 C C . ASN A 1 1 ? 35.916 19.233 -11.104 1.00 0.00 1 ASN A C 15
ATOM 12366 O O . ASN A 1 1 ? 36.597 18.576 -11.868 1.00 0.00 1 ASN A O 15
ATOM 12379 N N . PHE A 1 2 ? 36.334 19.691 -9.952 1.00 0.00 2 PHE A N 15
ATOM 12380 C CA . PHE A 1 2 ? 37.727 19.442 -9.461 1.00 0.00 2 PHE A CA 15
ATOM 12381 C C . PHE A 1 2 ? 37.829 19.667 -7.944 1.00 0.00 2 PHE A C 15
ATOM 12382 O O . PHE A 1 2 ? 38.882 19.980 -7.421 1.00 0.00 2 PHE A O 15
ATOM 12399 N N . VAL A 1 3 ? 36.712 19.486 -7.288 1.00 0.00 3 VAL A N 15
ATOM 12400 C CA . VAL A 1 3 ? 36.641 19.668 -5.804 1.00 0.00 3 VAL A CA 15
ATOM 12401 C C . VAL A 1 3 ? 37.641 18.758 -5.076 1.00 0.00 3 VAL A C 15
ATOM 12402 O O . VAL A 1 3 ? 37.822 17.603 -5.411 1.00 0.00 3 VAL A O 15
ATOM 12415 N N . CYS A 1 4 ? 38.255 19.357 -4.091 1.00 0.00 4 CYS A N 15
ATOM 12416 C CA . CYS A 1 4 ? 39.272 18.670 -3.244 1.00 0.00 4 CYS A CA 15
ATOM 12417 C C . CYS A 1 4 ? 38.650 18.045 -1.980 1.00 0.00 4 CYS A C 15
ATOM 12418 O O . CYS A 1 4 ? 37.464 18.167 -1.744 1.00 0.00 4 CYS A O 15
ATOM 12425 N N . PRO A 1 5 ? 39.484 17.391 -1.204 1.00 0.00 5 PRO A N 15
ATOM 12426 C CA . PRO A 1 5 ? 39.299 17.251 0.243 1.00 0.00 5 PRO A CA 15
ATOM 12427 C C . PRO A 1 5 ? 39.994 18.379 1.032 1.00 0.00 5 PRO A C 15
ATOM 12428 O O . PRO A 1 5 ? 40.696 19.189 0.451 1.00 0.00 5 PRO A O 15
ATOM 12439 N N . PRO A 1 6 ? 39.781 18.392 2.326 1.00 0.00 6 PRO A N 15
ATOM 12440 C CA . PRO A 1 6 ? 40.442 19.335 3.249 1.00 0.00 6 PRO A CA 15
ATOM 12441 C C . PRO A 1 6 ? 41.962 19.360 3.062 1.00 0.00 6 PRO A C 15
ATOM 12442 O O . PRO A 1 6 ? 42.544 18.330 2.787 1.00 0.00 6 PRO A O 15
ATOM 12453 N N . GLY A 1 7 ? 42.533 20.527 3.214 1.00 0.00 7 GLY A N 15
ATOM 12454 C CA . GLY A 1 7 ? 44.011 20.677 3.060 1.00 0.00 7 GLY A CA 15
ATOM 12455 C C . GLY A 1 7 ? 44.497 20.813 1.608 1.00 0.00 7 GLY A C 15
ATOM 12456 O O . GLY A 1 7 ? 45.624 21.216 1.399 1.00 0.00 7 GLY A O 15
ATOM 12460 N N . GLN A 1 8 ? 43.662 20.482 0.647 1.00 0.00 8 GLN A N 15
ATOM 12461 C CA . GLN A 1 8 ? 44.081 20.589 -0.783 1.00 0.00 8 GLN A CA 15
ATOM 12462 C C . GLN A 1 8 ? 43.216 21.617 -1.521 1.00 0.00 8 GLN A C 15
ATOM 12463 O O . GLN A 1 8 ? 42.112 21.928 -1.116 1.00 0.00 8 GLN A O 15
ATOM 12477 N N . THR A 1 9 ? 43.779 22.104 -2.597 1.00 0.00 9 THR A N 15
ATOM 12478 C CA . THR A 1 9 ? 43.126 23.125 -3.477 1.00 0.00 9 THR A CA 15
ATOM 12479 C C . THR A 1 9 ? 43.359 22.813 -4.964 1.00 0.00 9 THR A C 15
ATOM 12480 O O . THR A 1 9 ? 44.092 21.911 -5.310 1.00 0.00 9 THR A O 15
ATOM 12491 N N . PHE A 1 10 ? 42.721 23.590 -5.796 1.00 0.00 10 PHE A N 15
ATOM 12492 C CA . PHE A 1 10 ? 42.847 23.405 -7.277 1.00 0.00 10 PHE A CA 15
ATOM 12493 C C . PHE A 1 10 ? 44.217 23.879 -7.786 1.00 0.00 10 PHE A C 15
ATOM 12494 O O . PHE A 1 10 ? 44.800 24.792 -7.231 1.00 0.00 10 PHE A O 15
ATOM 12511 N N . GLN A 1 11 ? 44.675 23.236 -8.833 1.00 0.00 11 GLN A N 15
ATOM 12512 C CA . GLN A 1 11 ? 45.990 23.561 -9.463 1.00 0.00 11 GLN A CA 15
ATOM 12513 C C . GLN A 1 11 ? 45.871 23.244 -10.943 1.00 0.00 11 GLN A C 15
ATOM 12514 O O . GLN A 1 11 ? 44.939 22.588 -11.369 1.00 0.00 11 GLN A O 15
ATOM 12528 N N . THR A 1 12 ? 46.835 23.731 -11.676 1.00 0.00 12 THR A N 15
ATOM 12529 C CA . THR A 1 12 ? 46.850 23.512 -13.146 1.00 0.00 12 THR A CA 15
ATOM 12530 C C . THR A 1 12 ? 47.870 22.474 -13.627 1.00 0.00 12 THR A C 15
ATOM 12531 O O . THR A 1 12 ? 47.535 21.699 -14.502 1.00 0.00 12 THR A O 15
ATOM 12542 N N . CYS A 1 13 ? 49.063 22.470 -13.069 1.00 0.00 13 CYS A N 15
ATOM 12543 C CA . CYS A 1 13 ? 50.071 21.463 -13.535 1.00 0.00 13 CYS A CA 15
ATOM 12544 C C . CYS A 1 13 ? 50.690 20.543 -12.483 1.00 0.00 13 CYS A C 15
ATOM 12545 O O . CYS A 1 13 ? 51.575 20.929 -11.742 1.00 0.00 13 CYS A O 15
ATOM 12552 N N . ALA A 1 14 ? 50.184 19.337 -12.457 1.00 0.00 14 ALA A N 15
ATOM 12553 C CA . ALA A 1 14 ? 50.689 18.320 -11.491 1.00 0.00 14 ALA A CA 15
ATOM 12554 C C . ALA A 1 14 ? 50.315 16.889 -11.900 1.00 0.00 14 ALA A C 15
ATOM 12555 O O . ALA A 1 14 ? 49.168 16.634 -12.203 1.00 0.00 14 ALA A O 15
ATOM 12562 N N . SER A 1 15 ? 51.279 15.994 -11.901 1.00 0.00 15 SER A N 15
ATOM 12563 C CA . SER A 1 15 ? 50.990 14.572 -12.287 1.00 0.00 15 SER A CA 15
ATOM 12564 C C . SER A 1 15 ? 50.336 13.901 -11.061 1.00 0.00 15 SER A C 15
ATOM 12565 O O . SER A 1 15 ? 49.815 14.573 -10.191 1.00 0.00 15 SER A O 15
ATOM 12573 N N . SER A 1 16 ? 50.386 12.594 -11.028 1.00 0.00 16 SER A N 15
ATOM 12574 C CA . SER A 1 16 ? 49.795 11.826 -9.900 1.00 0.00 16 SER A CA 15
ATOM 12575 C C . SER A 1 16 ? 50.900 11.501 -8.868 1.00 0.00 16 SER A C 15
ATOM 12576 O O . SER A 1 16 ? 50.816 10.489 -8.199 1.00 0.00 16 SER A O 15
ATOM 12584 N N . CYS A 1 17 ? 51.905 12.348 -8.762 1.00 0.00 17 CYS A N 15
ATOM 12585 C CA . CYS A 1 17 ? 53.003 12.076 -7.768 1.00 0.00 17 CYS A CA 15
ATOM 12586 C C . CYS A 1 17 ? 52.884 13.074 -6.587 1.00 0.00 17 CYS A C 15
ATOM 12587 O O . CYS A 1 17 ? 53.620 14.041 -6.525 1.00 0.00 17 CYS A O 15
ATOM 12594 N N . PRO A 1 18 ? 51.967 12.824 -5.674 1.00 0.00 18 PRO A N 15
ATOM 12595 C CA . PRO A 1 18 ? 51.541 13.832 -4.678 1.00 0.00 18 PRO A CA 15
ATOM 12596 C C . PRO A 1 18 ? 52.693 14.386 -3.831 1.00 0.00 18 PRO A C 15
ATOM 12597 O O . PRO A 1 18 ? 53.622 13.669 -3.516 1.00 0.00 18 PRO A O 15
ATOM 12608 N N . LYS A 1 19 ? 52.571 15.648 -3.504 1.00 0.00 19 LYS A N 15
ATOM 12609 C CA . LYS A 1 19 ? 53.605 16.332 -2.684 1.00 0.00 19 LYS A CA 15
ATOM 12610 C C . LYS A 1 19 ? 53.209 16.036 -1.240 1.00 0.00 19 LYS A C 15
ATOM 12611 O O . LYS A 1 19 ? 52.212 16.535 -0.755 1.00 0.00 19 LYS A O 15
ATOM 12630 N N . THR A 1 20 ? 54.009 15.228 -0.608 1.00 0.00 20 THR A N 15
ATOM 12631 C CA . THR A 1 20 ? 53.746 14.848 0.804 1.00 0.00 20 THR A CA 15
ATOM 12632 C C . THR A 1 20 ? 54.905 15.265 1.704 1.00 0.00 20 THR A C 15
ATOM 12633 O O . THR A 1 20 ? 55.884 15.819 1.239 1.00 0.00 20 THR A O 15
ATOM 12644 N N . CYS A 1 21 ? 54.747 14.986 2.976 1.00 0.00 21 CYS A N 15
ATOM 12645 C CA . CYS A 1 21 ? 55.813 15.335 3.964 1.00 0.00 21 CYS A CA 15
ATOM 12646 C C . CYS A 1 21 ? 57.112 14.636 3.527 1.00 0.00 21 CYS A C 15
ATOM 12647 O O . CYS A 1 21 ? 58.202 15.043 3.875 1.00 0.00 21 CYS A O 15
ATOM 12654 N N . GLU A 1 22 ? 56.932 13.585 2.767 1.00 0.00 22 GLU A N 15
ATOM 12655 C CA . GLU A 1 22 ? 58.092 12.805 2.248 1.00 0.00 22 GLU A CA 15
ATOM 12656 C C . GLU A 1 22 ? 58.823 13.713 1.228 1.00 0.00 22 GLU A C 15
ATOM 12657 O O . GLU A 1 22 ? 60.031 13.837 1.291 1.00 0.00 22 GLU A O 15
ATOM 12669 N N . THR A 1 23 ? 58.081 14.324 0.328 1.00 0.00 23 THR A N 15
ATOM 12670 C CA . THR A 1 23 ? 58.719 15.222 -0.692 1.00 0.00 23 THR A CA 15
ATOM 12671 C C . THR A 1 23 ? 59.053 16.611 -0.125 1.00 0.00 23 THR A C 15
ATOM 12672 O O . THR A 1 23 ? 60.207 16.848 0.174 1.00 0.00 23 THR A O 15
ATOM 12683 N N . ARG A 1 24 ? 58.068 17.478 0.008 1.00 0.00 24 ARG A N 15
ATOM 12684 C CA . ARG A 1 24 ? 58.263 18.874 0.544 1.00 0.00 24 ARG A CA 15
ATOM 12685 C C . ARG A 1 24 ? 59.057 19.786 -0.405 1.00 0.00 24 ARG A C 15
ATOM 12686 O O . ARG A 1 24 ? 59.071 20.994 -0.266 1.00 0.00 24 ARG A O 15
ATOM 12707 N N . ASN A 1 25 ? 59.687 19.143 -1.344 1.00 0.00 25 ASN A N 15
ATOM 12708 C CA . ASN A 1 25 ? 60.527 19.787 -2.376 1.00 0.00 25 ASN A CA 15
ATOM 12709 C C . ASN A 1 25 ? 59.776 20.785 -3.278 1.00 0.00 25 ASN A C 15
ATOM 12710 O O . ASN A 1 25 ? 59.714 21.966 -3.004 1.00 0.00 25 ASN A O 15
ATOM 12721 N N . LYS A 1 26 ? 59.237 20.229 -4.325 1.00 0.00 26 LYS A N 15
ATOM 12722 C CA . LYS A 1 26 ? 58.456 20.926 -5.378 1.00 0.00 26 LYS A CA 15
ATOM 12723 C C . LYS A 1 26 ? 57.200 21.556 -4.786 1.00 0.00 26 LYS A C 15
ATOM 12724 O O . LYS A 1 26 ? 56.411 20.893 -4.150 1.00 0.00 26 LYS A O 15
ATOM 12743 N N . LEU A 1 27 ? 57.087 22.831 -5.035 1.00 0.00 27 LEU A N 15
ATOM 12744 C CA . LEU A 1 27 ? 55.932 23.667 -4.549 1.00 0.00 27 LEU A CA 15
ATOM 12745 C C . LEU A 1 27 ? 54.609 23.487 -5.324 1.00 0.00 27 LEU A C 15
ATOM 12746 O O . LEU A 1 27 ? 53.888 24.419 -5.628 1.00 0.00 27 LEU A O 15
ATOM 12762 N N . VAL A 1 28 ? 54.356 22.245 -5.602 1.00 0.00 28 VAL A N 15
ATOM 12763 C CA . VAL A 1 28 ? 53.144 21.773 -6.343 1.00 0.00 28 VAL A CA 15
ATOM 12764 C C . VAL A 1 28 ? 52.901 20.320 -5.978 1.00 0.00 28 VAL A C 15
ATOM 12765 O O . VAL A 1 28 ? 53.804 19.641 -5.530 1.00 0.00 28 VAL A O 15
ATOM 12778 N N . LEU A 1 29 ? 51.681 19.900 -6.191 1.00 0.00 29 LEU A N 15
ATOM 12779 C CA . LEU A 1 29 ? 51.287 18.494 -5.886 1.00 0.00 29 LEU A CA 15
ATOM 12780 C C . LEU A 1 29 ? 52.269 17.527 -6.546 1.00 0.00 29 LEU A C 15
ATOM 12781 O O . LEU A 1 29 ? 52.710 16.550 -5.978 1.00 0.00 29 LEU A O 15
ATOM 12797 N N . CYS A 1 30 ? 52.561 17.884 -7.758 1.00 0.00 30 CYS A N 15
ATOM 12798 C CA . CYS A 1 30 ? 53.500 17.111 -8.617 1.00 0.00 30 CYS A CA 15
ATOM 12799 C C . CYS A 1 30 ? 53.922 18.008 -9.794 1.00 0.00 30 CYS A C 15
ATOM 12800 O O . CYS A 1 30 ? 53.367 19.074 -9.974 1.00 0.00 30 CYS A O 15
ATOM 12807 N N . ASP A 1 31 ? 54.887 17.560 -10.561 1.00 0.00 31 ASP A N 15
ATOM 12808 C CA . ASP A 1 31 ? 55.371 18.364 -11.731 1.00 0.00 31 ASP A CA 15
ATOM 12809 C C . ASP A 1 31 ? 55.643 17.507 -12.986 1.00 0.00 31 ASP A C 15
ATOM 12810 O O . ASP A 1 31 ? 55.750 18.039 -14.075 1.00 0.00 31 ASP A O 15
ATOM 12819 N N . LYS A 1 32 ? 55.743 16.214 -12.802 1.00 0.00 32 LYS A N 15
ATOM 12820 C CA . LYS A 1 32 ? 56.012 15.268 -13.939 1.00 0.00 32 LYS A CA 15
ATOM 12821 C C . LYS A 1 32 ? 54.989 15.371 -15.091 1.00 0.00 32 LYS A C 15
ATOM 12822 O O . LYS A 1 32 ? 55.268 14.966 -16.204 1.00 0.00 32 LYS A O 15
ATOM 12841 N N . LYS A 1 33 ? 53.840 15.910 -14.781 1.00 0.00 33 LYS A N 15
ATOM 12842 C CA . LYS A 1 33 ? 52.734 16.088 -15.776 1.00 0.00 33 LYS A CA 15
ATOM 12843 C C . LYS A 1 33 ? 51.852 17.244 -15.313 1.00 0.00 33 LYS A C 15
ATOM 12844 O O . LYS A 1 33 ? 51.919 17.643 -14.168 1.00 0.00 33 LYS A O 15
ATOM 12863 N N . CYS A 1 34 ? 51.057 17.746 -16.226 1.00 0.00 34 CYS A N 15
ATOM 12864 C CA . CYS A 1 34 ? 50.153 18.873 -15.890 1.00 0.00 34 CYS A CA 15
ATOM 12865 C C . CYS A 1 34 ? 48.653 18.550 -15.867 1.00 0.00 34 CYS A C 15
ATOM 12866 O O . CYS A 1 34 ? 47.902 18.869 -16.770 1.00 0.00 34 CYS A O 15
ATOM 12873 N N . ASN A 1 35 ? 48.280 17.905 -14.801 1.00 0.00 35 ASN A N 15
ATOM 12874 C CA . ASN A 1 35 ? 46.846 17.518 -14.604 1.00 0.00 35 ASN A CA 15
ATOM 12875 C C . ASN A 1 35 ? 46.201 18.691 -13.837 1.00 0.00 35 ASN A C 15
ATOM 12876 O O . ASN A 1 35 ? 46.550 18.948 -12.700 1.00 0.00 35 ASN A O 15
ATOM 12887 N N . GLN A 1 36 ? 45.289 19.368 -14.485 1.00 0.00 36 GLN A N 15
ATOM 12888 C CA . GLN A 1 36 ? 44.581 20.529 -13.857 1.00 0.00 36 GLN A CA 15
ATOM 12889 C C . GLN A 1 36 ? 43.391 20.082 -13.002 1.00 0.00 36 GLN A C 15
ATOM 12890 O O . GLN A 1 36 ? 42.231 20.206 -13.339 1.00 0.00 36 GLN A O 15
ATOM 12904 N N . ARG A 1 37 ? 43.777 19.558 -11.869 1.00 0.00 37 ARG A N 15
ATOM 12905 C CA . ARG A 1 37 ? 42.816 19.041 -10.850 1.00 0.00 37 ARG A CA 15
ATOM 12906 C C . ARG A 1 37 ? 43.253 19.561 -9.478 1.00 0.00 37 ARG A C 15
ATOM 12907 O O . ARG A 1 37 ? 43.879 20.598 -9.395 1.00 0.00 37 ARG A O 15
ATOM 12928 N N . CYS A 1 38 ? 42.922 18.836 -8.442 1.00 0.00 38 CYS A N 15
ATOM 12929 C CA . CYS A 1 38 ? 43.312 19.284 -7.069 1.00 0.00 38 CYS A CA 15
ATOM 12930 C C . CYS A 1 38 ? 44.820 19.075 -6.775 1.00 0.00 38 CYS A C 15
ATOM 12931 O O . CYS A 1 38 ? 45.533 18.507 -7.579 1.00 0.00 38 CYS A O 15
ATOM 12938 N N . GLY A 1 39 ? 45.248 19.550 -5.625 1.00 0.00 39 GLY A N 15
ATOM 12939 C CA . GLY A 1 39 ? 46.671 19.440 -5.173 1.00 0.00 39 GLY A CA 15
ATOM 12940 C C . GLY A 1 39 ? 46.890 20.294 -3.913 1.00 0.00 39 GLY A C 15
ATOM 12941 O O . GLY A 1 39 ? 46.321 21.364 -3.820 1.00 0.00 39 GLY A O 15
ATOM 12945 N N . CYS A 1 40 ? 47.697 19.814 -2.988 1.00 0.00 40 CYS A N 15
ATOM 12946 C CA . CYS A 1 40 ? 47.980 20.564 -1.718 1.00 0.00 40 CYS A CA 15
ATOM 12947 C C . CYS A 1 40 ? 48.267 22.036 -1.922 1.00 0.00 40 CYS A C 15
ATOM 12948 O O . CYS A 1 40 ? 48.673 22.458 -2.983 1.00 0.00 40 CYS A O 15
ATOM 12955 N N . ILE A 1 41 ? 48.050 22.776 -0.872 1.00 0.00 41 ILE A N 15
ATOM 12956 C CA . ILE A 1 41 ? 48.298 24.242 -0.947 1.00 0.00 41 ILE A CA 15
ATOM 12957 C C . ILE A 1 41 ? 49.820 24.384 -1.149 1.00 0.00 41 ILE A C 15
ATOM 12958 O O . ILE A 1 41 ? 50.580 23.509 -0.775 1.00 0.00 41 ILE A O 15
ATOM 12974 N N . SER A 1 42 ? 50.213 25.482 -1.730 1.00 0.00 42 SER A N 15
ATOM 12975 C CA . SER A 1 42 ? 51.667 25.730 -1.976 1.00 0.00 42 SER A CA 15
ATOM 12976 C C . SER A 1 42 ? 52.278 26.201 -0.651 1.00 0.00 42 SER A C 15
ATOM 12977 O O . SER A 1 42 ? 52.359 27.378 -0.353 1.00 0.00 42 SER A O 15
ATOM 12985 N N . GLY A 1 43 ? 52.686 25.210 0.095 1.00 0.00 43 GLY A N 15
ATOM 12986 C CA . GLY A 1 43 ? 53.310 25.414 1.433 1.00 0.00 43 GLY A CA 15
ATOM 12987 C C . GLY A 1 43 ? 52.972 24.196 2.302 1.00 0.00 43 GLY A C 15
ATOM 12988 O O . GLY A 1 43 ? 53.671 23.902 3.251 1.00 0.00 43 GLY A O 15
ATOM 12992 N N . THR A 1 44 ? 51.903 23.527 1.935 1.00 0.00 44 THR A N 15
ATOM 12993 C CA . THR A 1 44 ? 51.441 22.318 2.673 1.00 0.00 44 THR A CA 15
ATOM 12994 C C . THR A 1 44 ? 51.755 21.080 1.846 1.00 0.00 44 THR A C 15
ATOM 12995 O O . THR A 1 44 ? 51.953 21.145 0.647 1.00 0.00 44 THR A O 15
ATOM 13006 N N . VAL A 1 45 ? 51.781 19.989 2.553 1.00 0.00 45 VAL A N 15
ATOM 13007 C CA . VAL A 1 45 ? 52.065 18.665 1.938 1.00 0.00 45 VAL A CA 15
ATOM 13008 C C . VAL A 1 45 ? 51.173 17.583 2.520 1.00 0.00 45 VAL A C 15
ATOM 13009 O O . VAL A 1 45 ? 51.076 17.423 3.721 1.00 0.00 45 VAL A O 15
ATOM 13022 N N . LEU A 1 46 ? 50.560 16.875 1.606 1.00 0.00 46 LEU A N 15
ATOM 13023 C CA . LEU A 1 46 ? 49.627 15.758 1.929 1.00 0.00 46 LEU A CA 15
ATOM 13024 C C . LEU A 1 46 ? 50.342 14.826 2.916 1.00 0.00 46 LEU A C 15
ATOM 13025 O O . LEU A 1 46 ? 51.190 14.055 2.517 1.00 0.00 46 LEU A O 15
ATOM 13041 N N . LYS A 1 47 ? 49.952 14.966 4.163 1.00 0.00 47 LYS A N 15
ATOM 13042 C CA . LYS A 1 47 ? 50.494 14.182 5.326 1.00 0.00 47 LYS A CA 15
ATOM 13043 C C . LYS A 1 47 ? 51.350 12.957 4.953 1.00 0.00 47 LYS A C 15
ATOM 13044 O O . LYS A 1 47 ? 52.482 12.844 5.380 1.00 0.00 47 LYS A O 15
ATOM 13063 N N . SER A 1 48 ? 50.776 12.083 4.165 1.00 0.00 48 SER A N 15
ATOM 13064 C CA . SER A 1 48 ? 51.494 10.847 3.721 1.00 0.00 48 SER A CA 15
ATOM 13065 C C . SER A 1 48 ? 51.352 10.659 2.216 1.00 0.00 48 SER A C 15
ATOM 13066 O O . SER A 1 48 ? 50.681 11.429 1.555 1.00 0.00 48 SER A O 15
ATOM 13074 N N . LYS A 1 49 ? 52.006 9.620 1.752 1.00 0.00 49 LYS A N 15
ATOM 13075 C CA . LYS A 1 49 ? 52.028 9.222 0.307 1.00 0.00 49 LYS A CA 15
ATOM 13076 C C . LYS A 1 49 ? 50.671 9.371 -0.384 1.00 0.00 49 LYS A C 15
ATOM 13077 O O . LYS A 1 49 ? 50.616 9.535 -1.588 1.00 0.00 49 LYS A O 15
ATOM 13096 N N . ASP A 1 50 ? 49.623 9.314 0.399 1.00 0.00 50 ASP A N 15
ATOM 13097 C CA . ASP A 1 50 ? 48.254 9.450 -0.180 1.00 0.00 50 ASP A CA 15
ATOM 13098 C C . ASP A 1 50 ? 47.211 9.669 0.934 1.00 0.00 50 ASP A C 15
ATOM 13099 O O . ASP A 1 50 ? 46.267 8.917 1.085 1.00 0.00 50 ASP A O 15
ATOM 13108 N N . SER A 1 51 ? 47.425 10.712 1.696 1.00 0.00 51 SER A N 15
ATOM 13109 C CA . SER A 1 51 ? 46.488 11.048 2.819 1.00 0.00 51 SER A CA 15
ATOM 13110 C C . SER A 1 51 ? 45.249 11.774 2.227 1.00 0.00 51 SER A C 15
ATOM 13111 O O . SER A 1 51 ? 44.857 11.500 1.108 1.00 0.00 51 SER A O 15
ATOM 13119 N N . SER A 1 52 ? 44.669 12.671 2.983 1.00 0.00 52 SER A N 15
ATOM 13120 C CA . SER A 1 52 ? 43.467 13.450 2.546 1.00 0.00 52 SER A CA 15
ATOM 13121 C C . SER A 1 52 ? 43.489 14.852 3.187 1.00 0.00 52 SER A C 15
ATOM 13122 O O . SER A 1 52 ? 42.508 15.570 3.143 1.00 0.00 52 SER A O 15
ATOM 13130 N N . GLU A 1 53 ? 44.617 15.188 3.766 1.00 0.00 53 GLU A N 15
ATOM 13131 C CA . GLU A 1 53 ? 44.821 16.512 4.439 1.00 0.00 53 GLU A CA 15
ATOM 13132 C C . GLU A 1 53 ? 46.309 16.855 4.349 1.00 0.00 53 GLU A C 15
ATOM 13133 O O . GLU A 1 53 ? 47.151 16.070 4.741 1.00 0.00 53 GLU A O 15
ATOM 13145 N N . CYS A 1 54 ? 46.576 18.026 3.829 1.00 0.00 54 CYS A N 15
ATOM 13146 C CA . CYS A 1 54 ? 47.982 18.499 3.674 1.00 0.00 54 CYS A CA 15
ATOM 13147 C C . CYS A 1 54 ? 48.354 19.423 4.836 1.00 0.00 54 CYS A C 15
ATOM 13148 O O . CYS A 1 54 ? 47.603 20.310 5.195 1.00 0.00 54 CYS A O 15
ATOM 13155 N N . VAL A 1 55 ? 49.514 19.167 5.377 1.00 0.00 55 VAL A N 15
ATOM 13156 C CA . VAL A 1 55 ? 50.051 19.960 6.520 1.00 0.00 55 VAL A CA 15
ATOM 13157 C C . VAL A 1 55 ? 51.451 20.444 6.147 1.00 0.00 55 VAL A C 15
ATOM 13158 O O . VAL A 1 55 ? 52.169 19.739 5.466 1.00 0.00 55 VAL A O 15
ATOM 13171 N N . HIS A 1 56 ? 51.803 21.622 6.596 1.00 0.00 56 HIS A N 15
ATOM 13172 C CA . HIS A 1 56 ? 53.157 22.179 6.284 1.00 0.00 56 HIS A CA 15
ATOM 13173 C C . HIS A 1 56 ? 54.253 21.208 6.768 1.00 0.00 56 HIS A C 15
ATOM 13174 O O . HIS A 1 56 ? 54.024 20.434 7.677 1.00 0.00 56 HIS A O 15
ATOM 13188 N N . PRO A 1 57 ? 55.412 21.267 6.154 1.00 0.00 57 PRO A N 15
ATOM 13189 C CA . PRO A 1 57 ? 56.550 20.418 6.561 1.00 0.00 57 PRO A CA 15
ATOM 13190 C C . PRO A 1 57 ? 56.982 20.698 8.009 1.00 0.00 57 PRO A C 15
ATOM 13191 O O . PRO A 1 57 ? 57.556 19.844 8.656 1.00 0.00 57 PRO A O 15
ATOM 13202 N N . SER A 1 58 ? 56.672 21.894 8.442 1.00 0.00 58 SER A N 15
ATOM 13203 C CA . SER A 1 58 ? 57.010 22.352 9.823 1.00 0.00 58 SER A CA 15
ATOM 13204 C C . SER A 1 58 ? 56.106 21.728 10.902 1.00 0.00 58 SER A C 15
ATOM 13205 O O . SER A 1 58 ? 56.491 21.675 12.054 1.00 0.00 58 SER A O 15
ATOM 13213 N N . LYS A 1 59 ? 54.943 21.276 10.500 1.00 0.00 59 LYS A N 15
ATOM 13214 C CA . LYS A 1 59 ? 53.980 20.651 11.465 1.00 0.00 59 LYS A CA 15
ATOM 13215 C C . LYS A 1 59 ? 53.853 19.142 11.264 1.00 0.00 59 LYS A C 15
ATOM 13216 O O . LYS A 1 59 ? 53.449 18.444 12.176 1.00 0.00 59 LYS A O 15
ATOM 13235 N N . CYS A 1 60 ? 54.194 18.690 10.082 1.00 0.00 60 CYS A N 15
ATOM 13236 C CA . CYS A 1 60 ? 54.125 17.227 9.757 1.00 0.00 60 CYS A CA 15
ATOM 13237 C C . CYS A 1 60 ? 54.724 16.378 10.907 1.00 0.00 60 CYS A C 15
ATOM 13238 O O . CYS A 1 60 ? 55.895 16.585 11.185 1.00 0.00 60 CYS A O 15
ATOM 13246 N N . ASN A 1 1 ? 32.638 17.518 -12.107 1.00 0.00 1 ASN A N 16
ATOM 13247 C CA . ASN A 1 1 ? 33.315 18.444 -11.156 1.00 0.00 1 ASN A CA 16
ATOM 13248 C C . ASN A 1 1 ? 34.790 18.044 -10.988 1.00 0.00 1 ASN A C 16
ATOM 13249 O O . ASN A 1 1 ? 35.269 17.134 -11.637 1.00 0.00 1 ASN A O 16
ATOM 13262 N N . PHE A 1 2 ? 35.459 18.748 -10.112 1.00 0.00 2 PHE A N 16
ATOM 13263 C CA . PHE A 1 2 ? 36.903 18.485 -9.829 1.00 0.00 2 PHE A CA 16
ATOM 13264 C C . PHE A 1 2 ? 37.247 18.939 -8.400 1.00 0.00 2 PHE A C 16
ATOM 13265 O O . PHE A 1 2 ? 38.364 19.327 -8.109 1.00 0.00 2 PHE A O 16
ATOM 13282 N N . VAL A 1 3 ? 36.256 18.868 -7.547 1.00 0.00 3 VAL A N 16
ATOM 13283 C CA . VAL A 1 3 ? 36.432 19.276 -6.119 1.00 0.00 3 VAL A CA 16
ATOM 13284 C C . VAL A 1 3 ? 37.430 18.351 -5.413 1.00 0.00 3 VAL A C 16
ATOM 13285 O O . VAL A 1 3 ? 37.478 17.157 -5.635 1.00 0.00 3 VAL A O 16
ATOM 13298 N N . CYS A 1 4 ? 38.197 18.988 -4.573 1.00 0.00 4 CYS A N 16
ATOM 13299 C CA . CYS A 1 4 ? 39.249 18.313 -3.763 1.00 0.00 4 CYS A CA 16
ATOM 13300 C C . CYS A 1 4 ? 38.634 17.609 -2.535 1.00 0.00 4 CYS A C 16
ATOM 13301 O O . CYS A 1 4 ? 37.432 17.628 -2.349 1.00 0.00 4 CYS A O 16
ATOM 13308 N N . PRO A 1 5 ? 39.479 17.004 -1.732 1.00 0.00 5 PRO A N 16
ATOM 13309 C CA . PRO A 1 5 ? 39.230 16.835 -0.297 1.00 0.00 5 PRO A CA 16
ATOM 13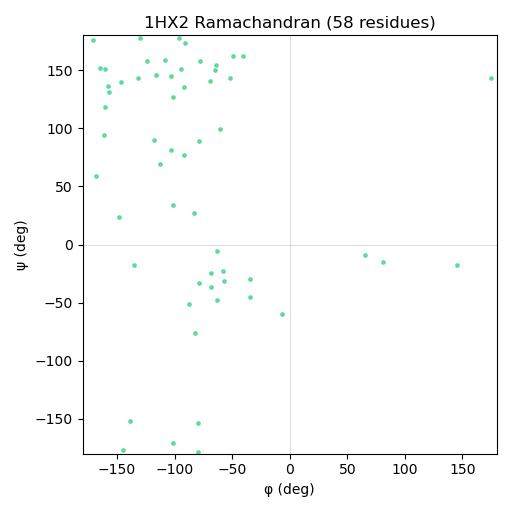310 C C . PRO A 1 5 ? 39.783 18.007 0.535 1.00 0.00 5 PRO A C 16
ATOM 13311 O O . PRO A 1 5 ? 40.446 18.878 -0.002 1.00 0.00 5 PRO A O 16
ATOM 13322 N N . PRO A 1 6 ? 39.499 17.988 1.816 1.00 0.00 6 PRO A N 16
ATOM 13323 C CA . PRO A 1 6 ? 40.036 18.966 2.783 1.00 0.00 6 PRO A CA 16
ATOM 13324 C C . PRO A 1 6 ? 41.560 19.094 2.688 1.00 0.00 6 PRO A C 16
ATOM 13325 O O . PRO A 1 6 ? 42.226 18.106 2.453 1.00 0.00 6 PRO A O 16
ATOM 13336 N N . GLY A 1 7 ? 42.041 20.295 2.868 1.00 0.00 7 GLY A N 16
ATOM 13337 C CA . GLY A 1 7 ? 43.512 20.545 2.804 1.00 0.00 7 GLY A CA 16
ATOM 13338 C C . GLY A 1 7 ? 44.078 20.687 1.381 1.00 0.00 7 GLY A C 16
ATOM 13339 O O . GLY A 1 7 ? 45.201 21.131 1.241 1.00 0.00 7 GLY A O 16
ATOM 13343 N N . GLN A 1 8 ? 43.323 20.311 0.373 1.00 0.00 8 GLN A N 16
ATOM 13344 C CA . GLN A 1 8 ? 43.840 20.434 -1.032 1.00 0.00 8 GLN A CA 16
ATOM 13345 C C . GLN A 1 8 ? 42.956 21.357 -1.904 1.00 0.00 8 GLN A C 16
ATOM 13346 O O . GLN A 1 8 ? 41.755 21.419 -1.724 1.00 0.00 8 GLN A O 16
ATOM 13360 N N . THR A 1 9 ? 43.605 22.044 -2.818 1.00 0.00 9 THR A N 16
ATOM 13361 C CA . THR A 1 9 ? 42.946 23.004 -3.780 1.00 0.00 9 THR A CA 16
ATOM 13362 C C . THR A 1 9 ? 43.236 22.671 -5.262 1.00 0.00 9 THR A C 16
ATOM 13363 O O . THR A 1 9 ? 44.212 22.013 -5.562 1.00 0.00 9 THR A O 16
ATOM 13374 N N . PHE A 1 10 ? 42.380 23.143 -6.140 1.00 0.00 10 PHE A N 16
ATOM 13375 C CA . PHE A 1 10 ? 42.546 22.898 -7.615 1.00 0.00 10 PHE A CA 16
ATOM 13376 C C . PHE A 1 10 ? 43.794 23.641 -8.116 1.00 0.00 10 PHE A C 16
ATOM 13377 O O . PHE A 1 10 ? 44.068 24.737 -7.665 1.00 0.00 10 PHE A O 16
ATOM 13394 N N . GLN A 1 11 ? 44.504 23.028 -9.034 1.00 0.00 11 GLN A N 16
ATOM 13395 C CA . GLN A 1 11 ? 45.748 23.643 -9.596 1.00 0.00 11 GLN A CA 16
ATOM 13396 C C . GLN A 1 11 ? 45.934 23.188 -11.032 1.00 0.00 11 GLN A C 16
ATOM 13397 O O . GLN A 1 11 ? 45.440 22.154 -11.441 1.00 0.00 11 GLN A O 16
ATOM 13411 N N . THR A 1 12 ? 46.660 24.006 -11.745 1.00 0.00 12 THR A N 16
ATOM 13412 C CA . THR A 1 12 ? 46.950 23.728 -13.177 1.00 0.00 12 THR A CA 16
ATOM 13413 C C . THR A 1 12 ? 48.074 22.696 -13.231 1.00 0.00 12 THR A C 16
ATOM 13414 O O . THR A 1 12 ? 47.915 21.657 -13.841 1.00 0.00 12 THR A O 16
ATOM 13425 N N . CYS A 1 13 ? 49.175 23.014 -12.595 1.00 0.00 13 CYS A N 16
ATOM 13426 C CA . CYS A 1 13 ? 50.321 22.063 -12.586 1.00 0.00 13 CYS A CA 16
ATOM 13427 C C . CYS A 1 13 ? 50.292 21.184 -11.346 1.00 0.00 13 CYS A C 16
ATOM 13428 O O . CYS A 1 13 ? 50.845 21.506 -10.312 1.00 0.00 13 CYS A O 16
ATOM 13435 N N . ALA A 1 14 ? 49.619 20.076 -11.522 1.00 0.00 14 ALA A N 16
ATOM 13436 C CA . ALA A 1 14 ? 49.474 19.082 -10.425 1.00 0.00 14 ALA A CA 16
ATOM 13437 C C . ALA A 1 14 ? 49.100 17.731 -11.008 1.00 0.00 14 ALA A C 16
ATOM 13438 O O . ALA A 1 14 ? 47.944 17.400 -11.176 1.00 0.00 14 ALA A O 16
ATOM 13445 N N . SER A 1 15 ? 50.138 16.992 -11.287 1.00 0.00 15 SER A N 16
ATOM 13446 C CA . SER A 1 15 ? 49.982 15.638 -11.873 1.00 0.00 15 SER A CA 16
ATOM 13447 C C . SER A 1 15 ? 49.616 14.556 -10.865 1.00 0.00 15 SER A C 16
ATOM 13448 O O . SER A 1 15 ? 49.582 14.768 -9.669 1.00 0.00 15 SER A O 16
ATOM 13456 N N . SER A 1 16 ? 49.358 13.413 -11.440 1.00 0.00 16 SER A N 16
ATOM 13457 C CA . SER A 1 16 ? 48.978 12.198 -10.683 1.00 0.00 16 SER A CA 16
ATOM 13458 C C . SER A 1 16 ? 50.035 11.751 -9.646 1.00 0.00 16 SER A C 16
ATOM 13459 O O . SER A 1 16 ? 49.791 10.759 -8.984 1.00 0.00 16 SER A O 16
ATOM 13467 N N . CYS A 1 17 ? 51.153 12.442 -9.506 1.00 0.00 17 CYS A N 16
ATOM 13468 C CA . CYS A 1 17 ? 52.152 11.967 -8.480 1.00 0.00 17 CYS A CA 16
ATOM 13469 C C . CYS A 1 17 ? 52.116 12.926 -7.260 1.00 0.00 17 CYS A C 16
ATOM 13470 O O . CYS A 1 17 ? 52.879 13.869 -7.207 1.00 0.00 17 CYS A O 16
ATOM 13477 N N . PRO A 1 18 ? 51.238 12.680 -6.306 1.00 0.00 18 PRO A N 16
ATOM 13478 C CA . PRO A 1 18 ? 51.036 13.604 -5.166 1.00 0.00 18 PRO A CA 16
ATOM 13479 C C . PRO A 1 18 ? 52.271 13.778 -4.286 1.00 0.00 18 PRO A C 16
ATOM 13480 O O . PRO A 1 18 ? 53.043 12.843 -4.176 1.00 0.00 18 PRO A O 16
ATOM 13491 N N . LYS A 1 19 ? 52.412 14.948 -3.699 1.00 0.00 19 LYS A N 16
ATOM 13492 C CA . LYS A 1 19 ? 53.599 15.158 -2.828 1.00 0.00 19 LYS A CA 16
ATOM 13493 C C . LYS A 1 19 ? 53.073 15.087 -1.412 1.00 0.00 19 LYS A C 16
ATOM 13494 O O . LYS A 1 19 ? 51.933 15.420 -1.137 1.00 0.00 19 LYS A O 16
ATOM 13513 N N . THR A 1 20 ? 53.942 14.655 -0.550 1.00 0.00 20 THR A N 16
ATOM 13514 C CA . THR A 1 20 ? 53.567 14.519 0.878 1.00 0.00 20 THR A CA 16
ATOM 13515 C C . THR A 1 20 ? 54.671 14.999 1.813 1.00 0.00 20 THR A C 16
ATOM 13516 O O . THR A 1 20 ? 55.666 15.557 1.389 1.00 0.00 20 THR A O 16
ATOM 13527 N N . CYS A 1 21 ? 54.424 14.745 3.075 1.00 0.00 21 CYS A N 16
ATOM 13528 C CA . CYS A 1 21 ? 55.376 15.117 4.158 1.00 0.00 21 CYS A CA 16
ATOM 13529 C C . CYS A 1 21 ? 56.737 14.450 3.921 1.00 0.00 21 CYS A C 16
ATOM 13530 O O . CYS A 1 21 ? 57.741 14.836 4.490 1.00 0.00 21 CYS A O 16
ATOM 13537 N N . GLU A 1 22 ? 56.695 13.456 3.074 1.00 0.00 22 GLU A N 16
ATOM 13538 C CA . GLU A 1 22 ? 57.912 12.683 2.692 1.00 0.00 22 GLU A CA 16
ATOM 13539 C C . GLU A 1 22 ? 58.586 13.385 1.484 1.00 0.00 22 GLU A C 16
ATOM 13540 O O . GLU A 1 22 ? 59.758 13.702 1.535 1.00 0.00 22 GLU A O 16
ATOM 13552 N N . THR A 1 23 ? 57.820 13.606 0.437 1.00 0.00 23 THR A N 16
ATOM 13553 C CA . THR A 1 23 ? 58.334 14.277 -0.813 1.00 0.00 23 THR A CA 16
ATOM 13554 C C . THR A 1 23 ? 57.952 15.750 -0.852 1.00 0.00 23 THR A C 16
ATOM 13555 O O . THR A 1 23 ? 57.402 16.258 -1.810 1.00 0.00 23 THR A O 16
ATOM 13566 N N . ARG A 1 24 ? 58.279 16.396 0.225 1.00 0.00 24 ARG A N 16
ATOM 13567 C CA . ARG A 1 24 ? 57.972 17.848 0.354 1.00 0.00 24 ARG A CA 16
ATOM 13568 C C . ARG A 1 24 ? 58.688 18.709 -0.685 1.00 0.00 24 ARG A C 16
ATOM 13569 O O . ARG A 1 24 ? 58.304 19.832 -0.953 1.00 0.00 24 ARG A O 16
ATOM 13590 N N . ASN A 1 25 ? 59.716 18.124 -1.231 1.00 0.00 25 ASN A N 16
ATOM 13591 C CA . ASN A 1 25 ? 60.563 18.778 -2.266 1.00 0.00 25 ASN A CA 16
ATOM 13592 C C . ASN A 1 25 ? 59.801 19.276 -3.510 1.00 0.00 25 ASN A C 16
ATOM 13593 O O . ASN A 1 25 ? 60.341 20.021 -4.305 1.00 0.00 25 ASN A O 16
ATOM 13604 N N . LYS A 1 26 ? 58.573 18.847 -3.630 1.00 0.00 26 LYS A N 16
ATOM 13605 C CA . LYS A 1 26 ? 57.705 19.233 -4.778 1.00 0.00 26 LYS A CA 16
ATOM 13606 C C . LYS A 1 26 ? 56.819 20.405 -4.316 1.00 0.00 26 LYS A C 16
ATOM 13607 O O . LYS A 1 26 ? 56.049 20.267 -3.385 1.00 0.00 26 LYS A O 16
ATOM 13626 N N . LEU A 1 27 ? 56.960 21.521 -4.988 1.00 0.00 27 LEU A N 16
ATOM 13627 C CA . LEU A 1 27 ? 56.159 22.751 -4.644 1.00 0.00 27 LEU A CA 16
ATOM 13628 C C . LEU A 1 27 ? 54.752 22.845 -5.259 1.00 0.00 27 LEU A C 16
ATOM 13629 O O . LEU A 1 27 ? 54.139 23.891 -5.352 1.00 0.00 27 LEU A O 16
ATOM 13645 N N . VAL A 1 28 ? 54.322 21.687 -5.639 1.00 0.00 28 VAL A N 16
ATOM 13646 C CA . VAL A 1 28 ? 52.986 21.416 -6.273 1.00 0.00 28 VAL A CA 16
ATOM 13647 C C . VAL A 1 28 ? 52.760 19.936 -6.097 1.00 0.00 28 VAL A C 16
ATOM 13648 O O . VAL A 1 28 ? 53.680 19.205 -5.782 1.00 0.00 28 VAL A O 16
ATOM 13661 N N . LEU A 1 29 ? 51.530 19.558 -6.316 1.00 0.00 29 LEU A N 16
ATOM 13662 C CA . LEU A 1 29 ? 51.125 18.136 -6.182 1.00 0.00 29 LEU A CA 16
ATOM 13663 C C . LEU A 1 29 ? 52.192 17.149 -6.661 1.00 0.00 29 LEU A C 16
ATOM 13664 O O . LEU A 1 29 ? 52.557 16.221 -5.970 1.00 0.00 29 LEU A O 16
ATOM 13680 N N . CYS A 1 30 ? 52.647 17.415 -7.845 1.00 0.00 30 CYS A N 16
ATOM 13681 C CA . CYS A 1 30 ? 53.699 16.574 -8.495 1.00 0.00 30 CYS A CA 16
ATOM 13682 C C . CYS A 1 30 ? 54.832 17.528 -8.904 1.00 0.00 30 CYS A C 16
ATOM 13683 O O . CYS A 1 30 ? 55.200 18.351 -8.092 1.00 0.00 30 CYS A O 16
ATOM 13690 N N . ASP A 1 31 ? 55.366 17.425 -10.100 1.00 0.00 31 ASP A N 16
ATOM 13691 C CA . ASP A 1 31 ? 56.475 18.350 -10.523 1.00 0.00 31 ASP A CA 16
ATOM 13692 C C . ASP A 1 31 ? 56.938 18.056 -11.954 1.00 0.00 31 ASP A C 16
ATOM 13693 O O . ASP A 1 31 ? 57.294 18.955 -12.691 1.00 0.00 31 ASP A O 16
ATOM 13702 N N . LYS A 1 32 ? 56.912 16.795 -12.293 1.00 0.00 32 LYS A N 16
ATOM 13703 C CA . LYS A 1 32 ? 57.336 16.336 -13.659 1.00 0.00 32 LYS A CA 16
ATOM 13704 C C . LYS A 1 32 ? 56.160 16.395 -14.652 1.00 0.00 32 LYS A C 16
ATOM 13705 O O . LYS A 1 32 ? 56.276 15.939 -15.774 1.00 0.00 32 LYS A O 16
ATOM 13724 N N . LYS A 1 33 ? 55.066 16.958 -14.204 1.00 0.00 33 LYS A N 16
ATOM 13725 C CA . LYS A 1 33 ? 53.840 17.082 -15.052 1.00 0.00 33 LYS A CA 16
ATOM 13726 C C . LYS A 1 33 ? 52.852 18.101 -14.479 1.00 0.00 33 LYS A C 16
ATOM 13727 O O . LYS A 1 33 ? 52.801 18.336 -13.286 1.00 0.00 33 LYS A O 16
ATOM 13746 N N . CYS A 1 34 ? 52.099 18.662 -15.393 1.00 0.00 34 CYS A N 16
ATOM 13747 C CA . CYS A 1 34 ? 51.068 19.677 -15.056 1.00 0.00 34 CYS A CA 16
ATOM 13748 C C . CYS A 1 34 ? 49.642 19.277 -15.465 1.00 0.00 34 CYS A C 16
ATOM 13749 O O . CYS A 1 34 ? 49.128 19.682 -16.490 1.00 0.00 34 CYS A O 16
ATOM 13756 N N . ASN A 1 35 ? 49.056 18.474 -14.625 1.00 0.00 35 ASN A N 16
ATOM 13757 C CA . ASN A 1 35 ? 47.650 17.999 -14.873 1.00 0.00 35 ASN A CA 16
ATOM 13758 C C . ASN A 1 35 ? 46.722 18.946 -14.095 1.00 0.00 35 ASN A C 16
ATOM 13759 O O . ASN A 1 35 ? 47.018 19.300 -12.969 1.00 0.00 35 ASN A O 16
ATOM 13770 N N . GLN A 1 36 ? 45.632 19.325 -14.713 1.00 0.00 36 GLN A N 16
ATOM 13771 C CA . GLN A 1 36 ? 44.642 20.241 -14.061 1.00 0.00 36 GLN A CA 16
ATOM 13772 C C . GLN A 1 36 ? 43.807 19.372 -13.120 1.00 0.00 36 GLN A C 16
ATOM 13773 O O . GLN A 1 36 ? 42.716 18.929 -13.425 1.00 0.00 36 GLN A O 16
ATOM 13787 N N . ARG A 1 37 ? 44.407 19.172 -11.978 1.00 0.00 37 ARG A N 16
ATOM 13788 C CA . ARG A 1 37 ? 43.819 18.356 -10.875 1.00 0.00 37 ARG A CA 16
ATOM 13789 C C . ARG A 1 37 ? 44.048 19.118 -9.573 1.00 0.00 37 ARG A C 16
ATOM 13790 O O . ARG A 1 37 ? 44.587 20.208 -9.588 1.00 0.00 37 ARG A O 16
ATOM 13811 N N . CYS A 1 38 ? 43.639 18.531 -8.478 1.00 0.00 38 CYS A N 16
ATOM 13812 C CA . CYS A 1 38 ? 43.828 19.220 -7.171 1.00 0.00 38 CYS A CA 16
ATOM 13813 C C . CYS A 1 38 ? 45.317 19.229 -6.763 1.00 0.00 38 CYS A C 16
ATOM 13814 O O . CYS A 1 38 ? 46.162 18.812 -7.528 1.00 0.00 38 CYS A O 16
ATOM 13821 N N . GLY A 1 39 ? 45.598 19.714 -5.580 1.00 0.00 39 GLY A N 16
ATOM 13822 C CA . GLY A 1 39 ? 46.995 19.784 -5.053 1.00 0.00 39 GLY A CA 16
ATOM 13823 C C . GLY A 1 39 ? 46.963 20.593 -3.758 1.00 0.00 39 GLY A C 16
ATOM 13824 O O . GLY A 1 39 ? 46.261 21.582 -3.703 1.00 0.00 39 GLY A O 16
ATOM 13828 N N . CYS A 1 40 ? 47.712 20.163 -2.767 1.00 0.00 40 CYS A N 16
ATOM 13829 C CA . CYS A 1 40 ? 47.771 20.862 -1.443 1.00 0.00 40 CYS A CA 16
ATOM 13830 C C . CYS A 1 40 ? 47.816 22.386 -1.506 1.00 0.00 40 CYS A C 16
ATOM 13831 O O . CYS A 1 40 ? 48.088 22.977 -2.531 1.00 0.00 40 CYS A O 16
ATOM 13838 N N . ILE A 1 41 ? 47.550 22.973 -0.371 1.00 0.00 41 ILE A N 16
ATOM 13839 C CA . ILE A 1 41 ? 47.549 24.461 -0.277 1.00 0.00 41 ILE A CA 16
ATOM 13840 C C . ILE A 1 41 ? 48.974 24.948 -0.590 1.00 0.00 41 ILE A C 16
ATOM 13841 O O . ILE A 1 41 ? 49.931 24.206 -0.466 1.00 0.00 41 ILE A O 16
ATOM 13857 N N . SER A 1 42 ? 49.062 26.187 -0.991 1.00 0.00 42 SER A N 16
ATOM 13858 C CA . SER A 1 42 ? 50.386 26.788 -1.324 1.00 0.00 42 SER A CA 16
ATOM 13859 C C . SER A 1 42 ? 51.136 26.972 0.003 1.00 0.00 42 SER A C 16
ATOM 13860 O O . SER A 1 42 ? 50.937 27.939 0.716 1.00 0.00 42 SER A O 16
ATOM 13868 N N . GLY A 1 43 ? 51.977 26.009 0.274 1.00 0.00 43 GLY A N 16
ATOM 13869 C CA . GLY A 1 43 ? 52.800 26.000 1.520 1.00 0.00 43 GLY A CA 16
ATOM 13870 C C . GLY A 1 43 ? 52.497 24.748 2.357 1.00 0.00 43 GLY A C 16
ATOM 13871 O O . GLY A 1 43 ? 52.812 24.715 3.531 1.00 0.00 43 GLY A O 16
ATOM 13875 N N . THR A 1 44 ? 51.895 23.759 1.735 1.00 0.00 44 THR A N 16
ATOM 13876 C CA . THR A 1 44 ? 51.553 22.487 2.450 1.00 0.00 44 THR A CA 16
ATOM 13877 C C . THR A 1 44 ? 51.780 21.258 1.558 1.00 0.00 44 THR A C 16
ATOM 13878 O O . THR A 1 44 ? 51.934 21.351 0.356 1.00 0.00 44 THR A O 16
ATOM 13889 N N . VAL A 1 45 ? 51.784 20.141 2.233 1.00 0.00 45 VAL A N 16
ATOM 13890 C CA . VAL A 1 45 ? 51.985 18.788 1.630 1.00 0.00 45 VAL A CA 16
ATOM 13891 C C . VAL A 1 45 ? 50.988 17.794 2.195 1.00 0.00 45 VAL A C 16
ATOM 13892 O O . VAL A 1 45 ? 50.614 17.899 3.345 1.00 0.00 45 VAL A O 16
ATOM 13905 N N . LEU A 1 46 ? 50.596 16.853 1.373 1.00 0.00 46 LEU A N 16
ATOM 13906 C CA . LEU A 1 46 ? 49.616 15.821 1.818 1.00 0.00 46 LEU A CA 16
ATOM 13907 C C . LEU A 1 46 ? 50.231 15.094 3.030 1.00 0.00 46 LEU A C 16
ATOM 13908 O O . LEU A 1 46 ? 51.218 14.399 2.901 1.00 0.00 46 LEU A O 16
ATOM 13924 N N . LYS A 1 47 ? 49.602 15.316 4.158 1.00 0.00 47 LYS A N 16
ATOM 13925 C CA . LYS A 1 47 ? 49.980 14.742 5.493 1.00 0.00 47 LYS A CA 16
ATOM 13926 C C . LYS A 1 47 ? 50.864 13.482 5.458 1.00 0.00 47 LYS A C 16
ATOM 13927 O O . LYS A 1 47 ? 51.826 13.390 6.196 1.00 0.00 47 LYS A O 16
ATOM 13946 N N . SER A 1 48 ? 50.514 12.549 4.612 1.00 0.00 48 SER A N 16
ATOM 13947 C CA . SER A 1 48 ? 51.304 11.285 4.492 1.00 0.00 48 SER A CA 16
ATOM 13948 C C . SER A 1 48 ? 51.290 10.798 3.053 1.00 0.00 48 SER A C 16
ATOM 13949 O O . SER A 1 48 ? 50.649 11.386 2.203 1.00 0.00 48 SER A O 16
ATOM 13957 N N . LYS A 1 49 ? 52.016 9.725 2.857 1.00 0.00 49 LYS A N 16
ATOM 13958 C CA . LYS A 1 49 ? 52.155 9.063 1.523 1.00 0.00 49 LYS A CA 16
ATOM 13959 C C . LYS A 1 49 ? 50.826 8.925 0.764 1.00 0.00 49 LYS A C 16
ATOM 13960 O O . LYS A 1 49 ? 50.829 8.782 -0.443 1.00 0.00 49 LYS A O 16
ATOM 13979 N N . ASP A 1 50 ? 49.736 8.977 1.492 1.00 0.00 50 ASP A N 16
ATOM 13980 C CA . ASP A 1 50 ? 48.391 8.854 0.846 1.00 0.00 50 ASP A CA 16
ATOM 13981 C C . ASP A 1 50 ? 47.264 9.307 1.802 1.00 0.00 50 ASP A C 16
ATOM 13982 O O . ASP A 1 50 ? 46.309 8.591 2.036 1.00 0.00 50 ASP A O 16
ATOM 13991 N N . SER A 1 51 ? 47.402 10.497 2.336 1.00 0.00 51 SER A N 16
ATOM 13992 C CA . SER A 1 51 ? 46.364 11.036 3.273 1.00 0.00 51 SER A CA 16
ATOM 13993 C C . SER A 1 51 ? 45.227 11.676 2.429 1.00 0.00 51 SER A C 16
ATOM 13994 O O . SER A 1 51 ? 45.023 11.297 1.291 1.00 0.00 51 SER A O 16
ATOM 14002 N N . SER A 1 52 ? 44.522 12.619 3.002 1.00 0.00 52 SER A N 16
ATOM 14003 C CA . SER A 1 52 ? 43.397 13.330 2.319 1.00 0.00 52 SER A CA 16
ATOM 14004 C C . SER A 1 52 ? 43.292 14.735 2.956 1.00 0.00 52 SER A C 16
ATOM 14005 O O . SER A 1 52 ? 42.270 15.389 2.892 1.00 0.00 52 SER A O 16
ATOM 14013 N N . GLU A 1 53 ? 44.385 15.136 3.558 1.00 0.00 53 GLU A N 16
ATOM 14014 C CA . GLU A 1 53 ? 44.517 16.461 4.244 1.00 0.00 53 GLU A CA 16
ATOM 14015 C C . GLU A 1 53 ? 45.998 16.831 4.157 1.00 0.00 53 GLU A C 16
ATOM 14016 O O . GLU A 1 53 ? 46.839 15.969 4.313 1.00 0.00 53 GLU A O 16
ATOM 14028 N N . CYS A 1 54 ? 46.272 18.088 3.914 1.00 0.00 54 CYS A N 16
ATOM 14029 C CA . CYS A 1 54 ? 47.690 18.555 3.806 1.00 0.00 54 CYS A CA 16
ATOM 14030 C C . CYS A 1 54 ? 48.074 19.472 4.974 1.00 0.00 54 CYS A C 16
ATOM 14031 O O . CYS A 1 54 ? 47.263 20.241 5.450 1.00 0.00 54 CYS A O 16
ATOM 14038 N N . VAL A 1 55 ? 49.310 19.348 5.389 1.00 0.00 55 VAL A N 16
ATOM 14039 C CA . VAL A 1 55 ? 49.851 20.171 6.512 1.00 0.00 55 VAL A CA 16
ATOM 14040 C C . VAL A 1 55 ? 51.179 20.785 6.059 1.00 0.00 55 VAL A C 16
ATOM 14041 O O . VAL A 1 55 ? 51.774 20.347 5.095 1.00 0.00 55 VAL A O 16
ATOM 14054 N N . HIS A 1 56 ? 51.606 21.782 6.780 1.00 0.00 56 HIS A N 16
ATOM 14055 C CA . HIS A 1 56 ? 52.885 22.483 6.459 1.00 0.00 56 HIS A CA 16
ATOM 14056 C C . HIS A 1 56 ? 54.136 21.576 6.465 1.00 0.00 56 HIS A C 16
ATOM 14057 O O . HIS A 1 56 ? 54.182 20.595 7.183 1.00 0.00 56 HIS A O 16
ATOM 14071 N N . PRO A 1 57 ? 55.121 21.939 5.667 1.00 0.00 57 PRO A N 16
ATOM 14072 C CA . PRO A 1 57 ? 56.470 21.351 5.760 1.00 0.00 57 PRO A CA 16
ATOM 14073 C C . PRO A 1 57 ? 57.255 21.900 6.967 1.00 0.00 57 PRO A C 16
ATOM 14074 O O . PRO A 1 57 ? 58.452 21.702 7.060 1.00 0.00 57 PRO A O 16
ATOM 14085 N N . SER A 1 58 ? 56.546 22.571 7.841 1.00 0.00 58 SER A N 16
ATOM 14086 C CA . SER A 1 58 ? 57.171 23.154 9.066 1.00 0.00 58 SER A CA 16
ATOM 14087 C C . SER A 1 58 ? 57.216 22.033 10.114 1.00 0.00 58 SER A C 16
ATOM 14088 O O . SER A 1 58 ? 58.172 21.902 10.853 1.00 0.00 58 SER A O 16
ATOM 14096 N N . LYS A 1 59 ? 56.157 21.262 10.119 1.00 0.00 59 LYS A N 16
ATOM 14097 C CA . LYS A 1 59 ? 56.019 20.114 11.062 1.00 0.00 59 LYS A CA 16
ATOM 14098 C C . LYS A 1 59 ? 56.496 18.866 10.308 1.00 0.00 59 LYS A C 16
ATOM 14099 O O . LYS A 1 59 ? 57.143 18.005 10.869 1.00 0.00 59 LYS A O 16
ATOM 14118 N N . CYS A 1 60 ? 56.148 18.827 9.045 1.00 0.00 60 CYS A N 16
ATOM 14119 C CA . CYS A 1 60 ? 56.535 17.686 8.163 1.00 0.00 60 CYS A CA 16
ATOM 14120 C C . CYS A 1 60 ? 57.904 17.874 7.489 1.00 0.00 60 CYS A C 16
ATOM 14121 O O . CYS A 1 60 ? 58.283 19.019 7.330 1.00 0.00 60 CYS A O 16
ATOM 14129 N N . ASN A 1 1 ? 33.166 19.525 -11.365 1.00 0.00 1 ASN A N 17
ATOM 14130 C CA . ASN A 1 1 ? 34.251 20.443 -10.920 1.00 0.00 1 ASN A CA 17
ATOM 14131 C C . ASN A 1 1 ? 35.382 19.634 -10.269 1.00 0.00 1 ASN A C 17
ATOM 14132 O O . ASN A 1 1 ? 35.159 18.564 -9.734 1.00 0.00 1 ASN A O 17
ATOM 14145 N N . PHE A 1 2 ? 36.564 20.190 -10.343 1.00 0.00 2 PHE A N 17
ATOM 14146 C CA . PHE A 1 2 ? 37.775 19.536 -9.757 1.00 0.00 2 PHE A CA 17
ATOM 14147 C C . PHE A 1 2 ? 37.891 19.900 -8.266 1.00 0.00 2 PHE A C 17
ATOM 14148 O O . PHE A 1 2 ? 38.823 20.559 -7.841 1.00 0.00 2 PHE A O 17
ATOM 14165 N N . VAL A 1 3 ? 36.921 19.447 -7.513 1.00 0.00 3 VAL A N 17
ATOM 14166 C CA . VAL A 1 3 ? 36.895 19.719 -6.041 1.00 0.00 3 VAL A CA 17
ATOM 14167 C C . VAL A 1 3 ? 38.000 18.947 -5.317 1.00 0.00 3 VAL A C 17
ATOM 14168 O O . VAL A 1 3 ? 38.683 18.122 -5.890 1.00 0.00 3 VAL A O 17
ATOM 14181 N N . CYS A 1 4 ? 38.117 19.270 -4.058 1.00 0.00 4 CYS A N 17
ATOM 14182 C CA . CYS A 1 4 ? 39.132 18.639 -3.169 1.00 0.00 4 CYS A CA 17
ATOM 14183 C C . CYS A 1 4 ? 38.498 18.259 -1.819 1.00 0.00 4 CYS A C 17
ATOM 14184 O O . CYS A 1 4 ? 37.344 18.556 -1.573 1.00 0.00 4 CYS A O 17
ATOM 14191 N N . PRO A 1 5 ? 39.274 17.611 -0.980 1.00 0.00 5 PRO A N 17
ATOM 14192 C CA . PRO A 1 5 ? 39.076 17.631 0.474 1.00 0.00 5 PRO A CA 17
ATOM 14193 C C . PRO A 1 5 ? 39.874 18.764 1.155 1.00 0.00 5 PRO A C 17
ATOM 14194 O O . PRO A 1 5 ? 40.590 19.489 0.486 1.00 0.00 5 PRO A O 17
ATOM 14205 N N . PRO A 1 6 ? 39.735 18.878 2.458 1.00 0.00 6 PRO A N 17
ATOM 14206 C CA . PRO A 1 6 ? 40.542 19.805 3.280 1.00 0.00 6 PRO A CA 17
ATOM 14207 C C . PRO A 1 6 ? 42.041 19.683 2.979 1.00 0.00 6 PRO A C 17
ATOM 14208 O O . PRO A 1 6 ? 42.493 18.616 2.612 1.00 0.00 6 PRO A O 17
ATOM 14219 N N . GLY A 1 7 ? 42.744 20.775 3.140 1.00 0.00 7 GLY A N 17
ATOM 14220 C CA . GLY A 1 7 ? 44.217 20.780 2.881 1.00 0.00 7 GLY A CA 17
ATOM 14221 C C . GLY A 1 7 ? 44.588 20.828 1.390 1.00 0.00 7 GLY A C 17
ATOM 14222 O O . GLY A 1 7 ? 45.721 21.124 1.067 1.00 0.00 7 GLY A O 17
ATOM 14226 N N . GLN A 1 8 ? 43.643 20.545 0.525 1.00 0.00 8 GLN A N 17
ATOM 14227 C CA . GLN A 1 8 ? 43.911 20.562 -0.947 1.00 0.00 8 GLN A CA 17
ATOM 14228 C C . GLN A 1 8 ? 42.969 21.532 -1.664 1.00 0.00 8 GLN A C 17
ATOM 14229 O O . GLN A 1 8 ? 41.895 21.837 -1.180 1.00 0.00 8 GLN A O 17
ATOM 14243 N N . THR A 1 9 ? 43.421 21.981 -2.806 1.00 0.00 9 THR A N 17
ATOM 14244 C CA . THR A 1 9 ? 42.639 22.937 -3.649 1.00 0.00 9 THR A CA 17
ATOM 14245 C C . THR A 1 9 ? 42.891 22.670 -5.132 1.00 0.00 9 THR A C 17
ATOM 14246 O O . THR A 1 9 ? 43.768 21.911 -5.498 1.00 0.00 9 THR A O 17
ATOM 14257 N N . PHE A 1 10 ? 42.096 23.321 -5.940 1.00 0.00 10 PHE A N 17
ATOM 14258 C CA . PHE A 1 10 ? 42.224 23.162 -7.419 1.00 0.00 10 PHE A CA 17
ATOM 14259 C C . PHE A 1 10 ? 43.583 23.725 -7.839 1.00 0.00 10 PHE A C 17
ATOM 14260 O O . PHE A 1 10 ? 44.109 24.609 -7.189 1.00 0.00 10 PHE A O 17
ATOM 14277 N N . GLN A 1 11 ? 44.109 23.198 -8.915 1.00 0.00 11 GLN A N 17
ATOM 14278 C CA . GLN A 1 11 ? 45.433 23.676 -9.400 1.00 0.00 11 GLN A CA 17
ATOM 14279 C C . GLN A 1 11 ? 45.564 23.242 -10.860 1.00 0.00 11 GLN A C 17
ATOM 14280 O O . GLN A 1 11 ? 45.077 22.192 -11.236 1.00 0.00 11 GLN A O 17
ATOM 14294 N N . THR A 1 12 ? 46.222 24.063 -11.638 1.00 0.00 12 THR A N 17
ATOM 14295 C CA . THR A 1 12 ? 46.406 23.741 -13.084 1.00 0.00 12 THR A CA 17
ATOM 14296 C C . THR A 1 12 ? 47.528 22.711 -13.241 1.00 0.00 12 THR A C 17
ATOM 14297 O O . THR A 1 12 ? 47.500 21.919 -14.164 1.00 0.00 12 THR A O 17
ATOM 14308 N N . CYS A 1 13 ? 48.476 22.758 -12.333 1.00 0.00 13 CYS A N 17
ATOM 14309 C CA . CYS A 1 13 ? 49.614 21.799 -12.381 1.00 0.00 13 CYS A CA 17
ATOM 14310 C C . CYS A 1 13 ? 49.650 20.795 -11.232 1.00 0.00 13 CYS A C 17
ATOM 14311 O O . CYS A 1 13 ? 50.233 21.019 -10.189 1.00 0.00 13 CYS A O 17
ATOM 14318 N N . ALA A 1 14 ? 48.993 19.697 -11.502 1.00 0.00 14 ALA A N 17
ATOM 14319 C CA . ALA A 1 14 ? 48.893 18.566 -10.534 1.00 0.00 14 ALA A CA 17
ATOM 14320 C C . ALA A 1 14 ? 49.456 17.306 -11.202 1.00 0.00 14 ALA A C 17
ATOM 14321 O O . ALA A 1 14 ? 50.023 17.389 -12.274 1.00 0.00 14 ALA A O 17
ATOM 14328 N N . SER A 1 15 ? 49.299 16.170 -10.572 1.00 0.00 15 SER A N 17
ATOM 14329 C CA . SER A 1 15 ? 49.834 14.912 -11.176 1.00 0.00 15 SER A CA 17
ATOM 14330 C C . SER A 1 15 ? 49.410 13.694 -10.354 1.00 0.00 15 SER A C 17
ATOM 14331 O O . SER A 1 15 ? 48.884 13.814 -9.264 1.00 0.00 15 SER A O 17
ATOM 14339 N N . SER A 1 16 ? 49.668 12.549 -10.933 1.00 0.00 16 SER A N 17
ATOM 14340 C CA . SER A 1 16 ? 49.336 11.257 -10.276 1.00 0.00 16 SER A CA 17
ATOM 14341 C C . SER A 1 16 ? 50.471 10.907 -9.271 1.00 0.00 16 SER A C 17
ATOM 14342 O O . SER A 1 16 ? 50.471 9.845 -8.678 1.00 0.00 16 SER A O 17
ATOM 14350 N N . CYS A 1 17 ? 51.399 11.830 -9.131 1.00 0.00 17 CYS A N 17
ATOM 14351 C CA . CYS A 1 17 ? 52.583 11.703 -8.219 1.00 0.00 17 CYS A CA 17
ATOM 14352 C C . CYS A 1 17 ? 52.531 12.653 -6.998 1.00 0.00 17 CYS A C 17
ATOM 14353 O O . CYS A 1 17 ? 53.296 13.594 -6.921 1.00 0.00 17 CYS A O 17
ATOM 14360 N N . PRO A 1 18 ? 51.638 12.380 -6.067 1.00 0.00 18 PRO A N 17
ATOM 14361 C CA . PRO A 1 18 ? 51.363 13.295 -4.939 1.00 0.00 18 PRO A CA 17
ATOM 14362 C C . PRO A 1 18 ? 52.590 13.565 -4.058 1.00 0.00 18 PRO A C 17
ATOM 14363 O O . PRO A 1 18 ? 53.424 12.696 -3.886 1.00 0.00 18 PRO A O 17
ATOM 14374 N N . LYS A 1 19 ? 52.636 14.766 -3.540 1.00 0.00 19 LYS A N 17
ATOM 14375 C CA . LYS A 1 19 ? 53.756 15.202 -2.658 1.00 0.00 19 LYS A CA 17
ATOM 14376 C C . LYS A 1 19 ? 53.288 14.962 -1.240 1.00 0.00 19 LYS A C 17
ATOM 14377 O O . LYS A 1 19 ? 52.112 15.051 -0.956 1.00 0.00 19 LYS A O 17
ATOM 14396 N N . THR A 1 20 ? 54.230 14.669 -0.393 1.00 0.00 20 THR A N 17
ATOM 14397 C CA . THR A 1 20 ? 53.901 14.405 1.035 1.00 0.00 20 THR A CA 17
ATOM 14398 C C . THR A 1 20 ? 55.023 14.872 1.965 1.00 0.00 20 THR A C 17
ATOM 14399 O O . THR A 1 20 ? 55.991 15.459 1.517 1.00 0.00 20 THR A O 17
ATOM 14410 N N . CYS A 1 21 ? 54.848 14.590 3.237 1.00 0.00 21 CYS A N 17
ATOM 14411 C CA . CYS A 1 21 ? 55.882 14.983 4.243 1.00 0.00 21 CYS A CA 17
ATOM 14412 C C . CYS A 1 21 ? 57.222 14.347 3.850 1.00 0.00 21 CYS A C 17
ATOM 14413 O O . CYS A 1 21 ? 58.278 14.797 4.247 1.00 0.00 21 CYS A O 17
ATOM 14420 N N . GLU A 1 22 ? 57.130 13.296 3.077 1.00 0.00 22 GLU A N 17
ATOM 14421 C CA . GLU A 1 22 ? 58.358 12.590 2.612 1.00 0.00 22 GLU A CA 17
ATOM 14422 C C . GLU A 1 22 ? 59.073 13.473 1.562 1.00 0.00 22 GLU A C 17
ATOM 14423 O O . GLU A 1 22 ? 60.262 13.704 1.662 1.00 0.00 22 GLU A O 17
ATOM 14435 N N . THR A 1 23 ? 58.315 13.935 0.595 1.00 0.00 23 THR A N 17
ATOM 14436 C CA . THR A 1 23 ? 58.871 14.804 -0.498 1.00 0.00 23 THR A CA 17
ATOM 14437 C C . THR A 1 23 ? 58.565 16.285 -0.303 1.00 0.00 23 THR A C 17
ATOM 14438 O O . THR A 1 23 ? 57.975 16.947 -1.136 1.00 0.00 23 THR A O 17
ATOM 14449 N N . ARG A 1 24 ? 58.995 16.766 0.826 1.00 0.00 24 ARG A N 17
ATOM 14450 C CA . ARG A 1 24 ? 58.770 18.203 1.154 1.00 0.00 24 ARG A CA 17
ATOM 14451 C C . ARG A 1 24 ? 59.584 19.159 0.305 1.00 0.00 24 ARG A C 17
ATOM 14452 O O . ARG A 1 24 ? 59.368 20.356 0.314 1.00 0.00 24 ARG A O 17
ATOM 14473 N N . ASN A 1 25 ? 60.500 18.571 -0.405 1.00 0.00 25 ASN A N 17
ATOM 14474 C CA . ASN A 1 25 ? 61.402 19.332 -1.301 1.00 0.00 25 ASN A CA 17
ATOM 14475 C C . ASN A 1 25 ? 60.619 20.165 -2.343 1.00 0.00 25 ASN A C 17
ATOM 14476 O O . ASN A 1 25 ? 61.132 21.136 -2.864 1.00 0.00 25 ASN A O 17
ATOM 14487 N N . LYS A 1 26 ? 59.401 19.750 -2.607 1.00 0.00 26 LYS A N 17
ATOM 14488 C CA . LYS A 1 26 ? 58.507 20.441 -3.585 1.00 0.00 26 LYS A CA 17
ATOM 14489 C C . LYS A 1 26 ? 57.265 20.903 -2.812 1.00 0.00 26 LYS A C 17
ATOM 14490 O O . LYS A 1 26 ? 56.669 20.142 -2.073 1.00 0.00 26 LYS A O 17
ATOM 14509 N N . LEU A 1 27 ? 56.924 22.147 -3.017 1.00 0.00 27 LEU A N 17
ATOM 14510 C CA . LEU A 1 27 ? 55.733 22.765 -2.342 1.00 0.00 27 LEU A CA 17
ATOM 14511 C C . LEU A 1 27 ? 54.506 22.786 -3.267 1.00 0.00 27 LEU A C 17
ATOM 14512 O O . LEU A 1 27 ? 53.756 23.739 -3.353 1.00 0.00 27 LEU A O 17
ATOM 14528 N N . VAL A 1 28 ? 54.376 21.672 -3.924 1.00 0.00 28 VAL A N 17
ATOM 14529 C CA . VAL A 1 28 ? 53.273 21.396 -4.902 1.00 0.00 28 VAL A CA 17
ATOM 14530 C C . VAL A 1 28 ? 53.004 19.909 -4.881 1.00 0.00 28 VAL A C 17
ATOM 14531 O O . VAL A 1 28 ? 53.815 19.147 -4.397 1.00 0.00 28 VAL A O 17
ATOM 14544 N N . LEU A 1 29 ? 51.868 19.552 -5.416 1.00 0.00 29 LEU A N 17
ATOM 14545 C CA . LEU A 1 29 ? 51.468 18.119 -5.466 1.00 0.00 29 LEU A CA 17
ATOM 14546 C C . LEU A 1 29 ? 52.531 17.269 -6.177 1.00 0.00 29 LEU A C 17
ATOM 14547 O O . LEU A 1 29 ? 52.761 16.125 -5.841 1.00 0.00 29 LEU A O 17
ATOM 14563 N N . CYS A 1 30 ? 53.135 17.891 -7.147 1.00 0.00 30 CYS A N 17
ATOM 14564 C CA . CYS A 1 30 ? 54.211 17.253 -7.972 1.00 0.00 30 CYS A CA 17
ATOM 14565 C C . CYS A 1 30 ? 54.710 18.328 -8.952 1.00 0.00 30 CYS A C 17
ATOM 14566 O O . CYS A 1 30 ? 54.087 19.364 -9.093 1.00 0.00 30 CYS A O 17
ATOM 14573 N N . ASP A 1 31 ? 55.812 18.053 -9.602 1.00 0.00 31 ASP A N 17
ATOM 14574 C CA . ASP A 1 31 ? 56.393 19.034 -10.578 1.00 0.00 31 ASP A CA 17
ATOM 14575 C C . ASP A 1 31 ? 56.629 18.442 -11.978 1.00 0.00 31 ASP A C 17
ATOM 14576 O O . ASP A 1 31 ? 56.779 19.179 -12.934 1.00 0.00 31 ASP A O 17
ATOM 14585 N N . LYS A 1 32 ? 56.652 17.138 -12.064 1.00 0.00 32 LYS A N 17
ATOM 14586 C CA . LYS A 1 32 ? 56.881 16.458 -13.381 1.00 0.00 32 LYS A CA 17
ATOM 14587 C C . LYS A 1 32 ? 55.624 16.386 -14.272 1.00 0.00 32 LYS A C 17
ATOM 14588 O O . LYS A 1 32 ? 55.655 15.758 -15.313 1.00 0.00 32 LYS A O 17
ATOM 14607 N N . LYS A 1 33 ? 54.559 17.027 -13.851 1.00 0.00 33 LYS A N 17
ATOM 14608 C CA . LYS A 1 33 ? 53.283 17.018 -14.642 1.00 0.00 33 LYS A CA 17
ATOM 14609 C C . LYS A 1 33 ? 52.312 18.103 -14.191 1.00 0.00 33 LYS A C 17
ATOM 14610 O O . LYS A 1 33 ? 52.348 18.544 -13.058 1.00 0.00 33 LYS A O 17
ATOM 14629 N N . CYS A 1 34 ? 51.477 18.489 -15.129 1.00 0.00 34 CYS A N 17
ATOM 14630 C CA . CYS A 1 34 ? 50.455 19.541 -14.869 1.00 0.00 34 CYS A CA 17
ATOM 14631 C C . CYS A 1 34 ? 49.008 19.211 -15.260 1.00 0.00 34 CYS A C 17
ATOM 14632 O O . CYS A 1 34 ? 48.496 19.585 -16.299 1.00 0.00 34 CYS A O 17
ATOM 14639 N N . ASN A 1 35 ? 48.412 18.495 -14.355 1.00 0.00 35 ASN A N 17
ATOM 14640 C CA . ASN A 1 35 ? 46.987 18.050 -14.486 1.00 0.00 35 ASN A CA 17
ATOM 14641 C C . ASN A 1 35 ? 46.102 19.163 -13.898 1.00 0.00 35 ASN A C 17
ATOM 14642 O O . ASN A 1 35 ? 46.414 19.704 -12.854 1.00 0.00 35 ASN A O 17
ATOM 14653 N N . GLN A 1 36 ? 45.027 19.478 -14.577 1.00 0.00 36 GLN A N 17
ATOM 14654 C CA . GLN A 1 36 ? 44.099 20.547 -14.085 1.00 0.00 36 GLN A CA 17
ATOM 14655 C C . GLN A 1 36 ? 43.009 19.838 -13.276 1.00 0.00 36 GLN A C 17
ATOM 14656 O O . GLN A 1 36 ? 41.881 19.657 -13.697 1.00 0.00 36 GLN A O 17
ATOM 14670 N N . ARG A 1 37 ? 43.445 19.463 -12.104 1.00 0.00 37 ARG A N 17
ATOM 14671 C CA . ARG A 1 37 ? 42.609 18.746 -11.097 1.00 0.00 37 ARG A CA 17
ATOM 14672 C C . ARG A 1 37 ? 42.984 19.289 -9.714 1.00 0.00 37 ARG A C 17
ATOM 14673 O O . ARG A 1 37 ? 43.497 20.386 -9.603 1.00 0.00 37 ARG A O 17
ATOM 14694 N N . CYS A 1 38 ? 42.719 18.505 -8.699 1.00 0.00 38 CYS A N 17
ATOM 14695 C CA . CYS A 1 38 ? 43.056 18.954 -7.315 1.00 0.00 38 CYS A CA 17
ATOM 14696 C C . CYS A 1 38 ? 44.542 18.687 -7.012 1.00 0.00 38 CYS A C 17
ATOM 14697 O O . CYS A 1 38 ? 45.189 17.907 -7.684 1.00 0.00 38 CYS A O 17
ATOM 14704 N N . GLY A 1 39 ? 45.027 19.356 -5.998 1.00 0.00 39 GLY A N 17
ATOM 14705 C CA . GLY A 1 39 ? 46.452 19.210 -5.573 1.00 0.00 39 GLY A CA 17
ATOM 14706 C C . GLY A 1 39 ? 46.721 20.065 -4.340 1.00 0.00 39 GLY A C 17
ATOM 14707 O O . GLY A 1 39 ? 46.026 21.035 -4.100 1.00 0.00 39 GLY A O 17
ATOM 14711 N N . CYS A 1 40 ? 47.726 19.678 -3.591 1.00 0.00 40 CYS A N 17
ATOM 14712 C CA . CYS A 1 40 ? 48.091 20.433 -2.359 1.00 0.00 40 CYS A CA 17
ATOM 14713 C C . CYS A 1 40 ? 48.299 21.913 -2.638 1.00 0.00 40 CYS A C 17
ATOM 14714 O O . CYS A 1 40 ? 48.711 22.299 -3.715 1.00 0.00 40 CYS A O 17
ATOM 14721 N N . ILE A 1 41 ? 48.000 22.687 -1.633 1.00 0.00 41 ILE A N 17
ATOM 14722 C CA . ILE A 1 41 ? 48.149 24.170 -1.745 1.00 0.00 41 ILE A CA 17
ATOM 14723 C C . ILE A 1 41 ? 49.644 24.469 -1.962 1.00 0.00 41 ILE A C 17
ATOM 14724 O O . ILE A 1 41 ? 50.498 23.633 -1.729 1.00 0.00 41 ILE A O 17
ATOM 14740 N N . SER A 1 42 ? 49.899 25.667 -2.406 1.00 0.00 42 SER A N 17
ATOM 14741 C CA . SER A 1 42 ? 51.300 26.112 -2.668 1.00 0.00 42 SER A CA 17
ATOM 14742 C C . SER A 1 42 ? 51.973 26.373 -1.316 1.00 0.00 42 SER A C 17
ATOM 14743 O O . SER A 1 42 ? 51.854 27.440 -0.744 1.00 0.00 42 SER A O 17
ATOM 14751 N N . GLY A 1 43 ? 52.661 25.359 -0.860 1.00 0.00 43 GLY A N 17
ATOM 14752 C CA . GLY A 1 43 ? 53.383 25.428 0.446 1.00 0.00 43 GLY A CA 17
ATOM 14753 C C . GLY A 1 43 ? 53.092 24.167 1.264 1.00 0.00 43 GLY A C 17
ATOM 14754 O O . GLY A 1 43 ? 53.751 23.929 2.255 1.00 0.00 43 GLY A O 17
ATOM 14758 N N . THR A 1 44 ? 52.119 23.401 0.827 1.00 0.00 44 THR A N 17
ATOM 14759 C CA . THR A 1 44 ? 51.742 22.148 1.545 1.00 0.00 44 THR A CA 17
ATOM 14760 C C . THR A 1 44 ? 52.061 20.884 0.747 1.00 0.00 44 THR A C 17
ATOM 14761 O O . THR A 1 44 ? 52.264 20.900 -0.452 1.00 0.00 44 THR A O 17
ATOM 14772 N N . VAL A 1 45 ? 52.085 19.830 1.514 1.00 0.00 45 VAL A N 17
ATOM 14773 C CA . VAL A 1 45 ? 52.365 18.446 1.030 1.00 0.00 45 VAL A CA 17
ATOM 14774 C C . VAL A 1 45 ? 51.301 17.512 1.607 1.00 0.00 45 VAL A C 17
ATOM 14775 O O . VAL A 1 45 ? 51.004 17.597 2.781 1.00 0.00 45 VAL A O 17
ATOM 14788 N N . LEU A 1 46 ? 50.764 16.655 0.774 1.00 0.00 46 LEU A N 17
ATOM 14789 C CA . LEU A 1 46 ? 49.709 15.690 1.225 1.00 0.00 46 LEU A CA 17
ATOM 14790 C C . LEU A 1 46 ? 50.306 14.852 2.366 1.00 0.00 46 LEU A C 17
ATOM 14791 O O . LEU A 1 46 ? 51.036 13.918 2.111 1.00 0.00 46 LEU A O 17
ATOM 14807 N N . LYS A 1 47 ? 49.961 15.245 3.569 1.00 0.00 47 LYS A N 17
ATOM 14808 C CA . LYS A 1 47 ? 50.402 14.609 4.857 1.00 0.00 47 LYS A CA 17
ATOM 14809 C C . LYS A 1 47 ? 51.230 13.317 4.719 1.00 0.00 47 LYS A C 17
ATOM 14810 O O . LYS A 1 47 ? 52.347 13.249 5.192 1.00 0.00 47 LYS A O 17
ATOM 14829 N N . SER A 1 48 ? 50.653 12.336 4.076 1.00 0.00 48 SER A N 17
ATOM 14830 C CA . SER A 1 48 ? 51.352 11.028 3.869 1.00 0.00 48 SER A CA 17
ATOM 14831 C C . SER A 1 48 ? 51.225 10.598 2.419 1.00 0.00 48 SER A C 17
ATOM 14832 O O . SER A 1 48 ? 50.502 11.213 1.659 1.00 0.00 48 SER A O 17
ATOM 14840 N N . LYS A 1 49 ? 51.954 9.546 2.118 1.00 0.00 49 LYS A N 17
ATOM 14841 C CA . LYS A 1 49 ? 52.021 8.906 0.757 1.00 0.00 49 LYS A CA 17
ATOM 14842 C C . LYS A 1 49 ? 50.746 9.045 -0.076 1.00 0.00 49 LYS A C 17
ATOM 14843 O O . LYS A 1 49 ? 50.798 9.119 -1.290 1.00 0.00 49 LYS A O 17
ATOM 14862 N N . ASP A 1 50 ? 49.643 9.078 0.626 1.00 0.00 50 ASP A N 17
ATOM 14863 C CA . ASP A 1 50 ? 48.322 9.210 -0.051 1.00 0.00 50 ASP A CA 17
ATOM 14864 C C . ASP A 1 50 ? 47.232 9.555 0.982 1.00 0.00 50 ASP A C 17
ATOM 14865 O O . ASP A 1 50 ? 46.247 8.855 1.126 1.00 0.00 50 ASP A O 17
ATOM 14874 N N . SER A 1 51 ? 47.445 10.642 1.684 1.00 0.00 51 SER A N 17
ATOM 14875 C CA . SER A 1 51 ? 46.460 11.089 2.717 1.00 0.00 51 SER A CA 17
ATOM 14876 C C . SER A 1 51 ? 45.312 11.824 1.978 1.00 0.00 51 SER A C 17
ATOM 14877 O O . SER A 1 51 ? 45.073 11.567 0.815 1.00 0.00 51 SER A O 17
ATOM 14885 N N . SER A 1 52 ? 44.634 12.711 2.663 1.00 0.00 52 SER A N 17
ATOM 14886 C CA . SER A 1 52 ? 43.502 13.490 2.060 1.00 0.00 52 SER A CA 17
ATOM 14887 C C . SER A 1 52 ? 43.576 14.963 2.501 1.00 0.00 52 SER A C 17
ATOM 14888 O O . SER A 1 52 ? 42.708 15.753 2.185 1.00 0.00 52 SER A O 17
ATOM 14896 N N . GLU A 1 53 ? 44.624 15.275 3.223 1.00 0.00 53 GLU A N 17
ATOM 14897 C CA . GLU A 1 53 ? 44.847 16.661 3.733 1.00 0.00 53 GLU A CA 17
ATOM 14898 C C . GLU A 1 53 ? 46.338 16.971 3.641 1.00 0.00 53 GLU A C 17
ATOM 14899 O O . GLU A 1 53 ? 47.159 16.178 4.061 1.00 0.00 53 GLU A O 17
ATOM 14911 N N . CYS A 1 54 ? 46.635 18.121 3.091 1.00 0.00 54 CYS A N 17
ATOM 14912 C CA . CYS A 1 54 ? 48.055 18.542 2.943 1.00 0.00 54 CYS A CA 17
ATOM 14913 C C . CYS A 1 54 ? 48.404 19.532 4.057 1.00 0.00 54 CYS A C 17
ATOM 14914 O O . CYS A 1 54 ? 47.621 20.392 4.414 1.00 0.00 54 CYS A O 17
ATOM 14921 N N . VAL A 1 55 ? 49.595 19.352 4.557 1.00 0.00 55 VAL A N 17
ATOM 14922 C CA . VAL A 1 55 ? 50.165 20.191 5.653 1.00 0.00 55 VAL A CA 17
ATOM 14923 C C . VAL A 1 55 ? 51.522 20.706 5.197 1.00 0.00 55 VAL A C 17
ATOM 14924 O O . VAL A 1 55 ? 52.202 20.029 4.454 1.00 0.00 55 VAL A O 17
ATOM 14937 N N . HIS A 1 56 ? 51.892 21.878 5.642 1.00 0.00 56 HIS A N 17
ATOM 14938 C CA . HIS A 1 56 ? 53.217 22.439 5.234 1.00 0.00 56 HIS A CA 17
ATOM 14939 C C . HIS A 1 56 ? 54.337 21.568 5.833 1.00 0.00 56 HIS A C 17
ATOM 14940 O O . HIS A 1 56 ? 54.112 20.859 6.798 1.00 0.00 56 HIS A O 17
ATOM 14954 N N . PRO A 1 57 ? 55.513 21.638 5.249 1.00 0.00 57 PRO A N 17
ATOM 14955 C CA . PRO A 1 57 ? 56.697 20.960 5.806 1.00 0.00 57 PRO A CA 17
ATOM 14956 C C . PRO A 1 57 ? 56.976 21.376 7.261 1.00 0.00 57 PRO A C 17
ATOM 14957 O O . PRO A 1 57 ? 57.611 20.635 7.986 1.00 0.00 57 PRO A O 17
ATOM 14968 N N . SER A 1 58 ? 56.486 22.539 7.623 1.00 0.00 58 SER A N 17
ATOM 14969 C CA . SER A 1 58 ? 56.686 23.057 9.011 1.00 0.00 58 SER A CA 17
ATOM 14970 C C . SER A 1 58 ? 55.886 22.259 10.049 1.00 0.00 58 SER A C 17
ATOM 14971 O O . SER A 1 58 ? 56.244 22.254 11.211 1.00 0.00 58 SER A O 17
ATOM 14979 N N . LYS A 1 59 ? 54.835 21.609 9.612 1.00 0.00 59 LYS A N 17
ATOM 14980 C CA . LYS A 1 59 ? 54.005 20.798 10.557 1.00 0.00 59 LYS A CA 17
ATOM 14981 C C . LYS A 1 59 ? 54.585 19.390 10.504 1.00 0.00 59 LYS A C 17
ATOM 14982 O O . LYS A 1 59 ? 54.745 18.739 11.519 1.00 0.00 59 LYS A O 17
ATOM 15001 N N . CYS A 1 60 ? 54.880 18.969 9.298 1.00 0.00 60 CYS A N 17
ATOM 15002 C CA . CYS A 1 60 ? 55.463 17.613 9.083 1.00 0.00 60 CYS A CA 17
ATOM 15003 C C . CYS A 1 60 ? 56.774 17.449 9.882 1.00 0.00 60 CYS A C 17
ATOM 15004 O O . CYS A 1 60 ? 57.595 18.348 9.779 1.00 0.00 60 CYS A O 17
ATOM 15012 N N . ASN A 1 1 ? 37.833 23.759 -11.657 1.00 0.00 1 ASN A N 18
ATOM 15013 C CA . ASN A 1 1 ? 36.652 22.907 -11.974 1.00 0.00 1 ASN A CA 18
ATOM 15014 C C . ASN A 1 1 ? 36.954 21.455 -11.563 1.00 0.00 1 ASN A C 18
ATOM 15015 O O . ASN A 1 1 ? 36.738 20.523 -12.316 1.00 0.00 1 ASN A O 18
ATOM 15028 N N . PHE A 1 2 ? 37.450 21.313 -10.359 1.00 0.00 2 PHE A N 18
ATOM 15029 C CA . PHE A 1 2 ? 37.793 19.962 -9.820 1.00 0.00 2 PHE A CA 18
ATOM 15030 C C . PHE A 1 2 ? 37.757 20.065 -8.283 1.00 0.00 2 PHE A C 18
ATOM 15031 O O . PHE A 1 2 ? 38.546 20.773 -7.687 1.00 0.00 2 PHE A O 18
ATOM 15048 N N . VAL A 1 3 ? 36.830 19.348 -7.696 1.00 0.00 3 VAL A N 18
ATOM 15049 C CA . VAL A 1 3 ? 36.660 19.340 -6.207 1.00 0.00 3 VAL A CA 18
ATOM 15050 C C . VAL A 1 3 ? 37.807 18.618 -5.486 1.00 0.00 3 VAL A C 18
ATOM 15051 O O . VAL A 1 3 ? 38.414 17.705 -6.010 1.00 0.00 3 VAL A O 18
ATOM 15064 N N . CYS A 1 4 ? 38.042 19.083 -4.286 1.00 0.00 4 CYS A N 18
ATOM 15065 C CA . CYS A 1 4 ? 39.114 18.534 -3.401 1.00 0.00 4 CYS A CA 18
ATOM 15066 C C . CYS A 1 4 ? 38.570 17.832 -2.142 1.00 0.00 4 CYS A C 18
ATOM 15067 O O . CYS A 1 4 ? 37.388 17.881 -1.862 1.00 0.00 4 CYS A O 18
ATOM 15074 N N . PRO A 1 5 ? 39.466 17.193 -1.418 1.00 0.00 5 PRO A N 18
ATOM 15075 C CA . PRO A 1 5 ? 39.318 16.916 0.017 1.00 0.00 5 PRO A CA 18
ATOM 15076 C C . PRO A 1 5 ? 39.937 18.027 0.894 1.00 0.00 5 PRO A C 18
ATOM 15077 O O . PRO A 1 5 ? 40.531 18.955 0.371 1.00 0.00 5 PRO A O 18
ATOM 15088 N N . PRO A 1 6 ? 39.789 17.898 2.193 1.00 0.00 6 PRO A N 18
ATOM 15089 C CA . PRO A 1 6 ? 40.387 18.822 3.180 1.00 0.00 6 PRO A CA 18
ATOM 15090 C C . PRO A 1 6 ? 41.872 19.109 2.916 1.00 0.00 6 PRO A C 18
ATOM 15091 O O . PRO A 1 6 ? 42.566 18.274 2.369 1.00 0.00 6 PRO A O 18
ATOM 15102 N N . GLY A 1 7 ? 42.298 20.281 3.309 1.00 0.00 7 GLY A N 18
ATOM 15103 C CA . GLY A 1 7 ? 43.726 20.678 3.114 1.00 0.00 7 GLY A CA 18
ATOM 15104 C C . GLY A 1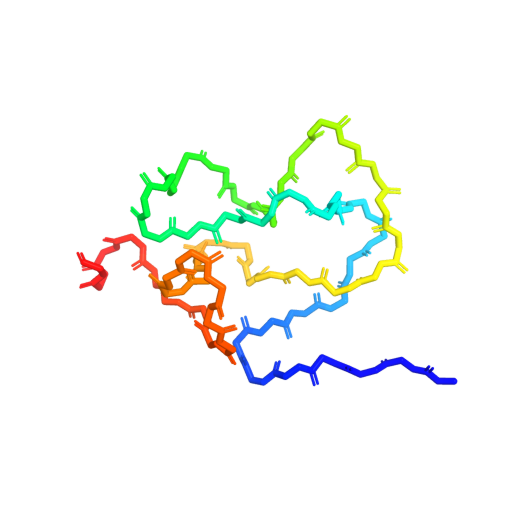 7 ? 44.182 20.863 1.656 1.00 0.00 7 GLY A C 18
ATOM 15105 O O . GLY A 1 7 ? 45.279 21.341 1.433 1.00 0.00 7 GLY A O 18
ATOM 15109 N N . GLN A 1 8 ? 43.354 20.491 0.709 1.00 0.00 8 GLN A N 18
ATOM 15110 C CA . GLN A 1 8 ? 43.719 20.625 -0.737 1.00 0.00 8 GLN A CA 18
ATOM 15111 C C . GLN A 1 8 ? 42.838 21.631 -1.482 1.00 0.00 8 GLN A C 18
ATOM 15112 O O . GLN A 1 8 ? 41.731 21.932 -1.082 1.00 0.00 8 GLN A O 18
ATOM 15126 N N . THR A 1 9 ? 43.402 22.108 -2.563 1.00 0.00 9 THR A N 18
ATOM 15127 C CA . THR A 1 9 ? 42.739 23.109 -3.460 1.00 0.00 9 THR A CA 18
ATOM 15128 C C . THR A 1 9 ? 43.085 22.768 -4.911 1.00 0.00 9 THR A C 18
ATOM 15129 O O . THR A 1 9 ? 43.859 21.864 -5.156 1.00 0.00 9 THR A O 18
ATOM 15140 N N . PHE A 1 10 ? 42.510 23.496 -5.835 1.00 0.00 10 PHE A N 18
ATOM 15141 C CA . PHE A 1 10 ? 42.803 23.238 -7.278 1.00 0.00 10 PHE A CA 18
ATOM 15142 C C . PHE A 1 10 ? 44.322 23.369 -7.477 1.00 0.00 10 PHE A C 18
ATOM 15143 O O . PHE A 1 10 ? 44.998 24.019 -6.700 1.00 0.00 10 PHE A O 18
ATOM 15160 N N . GLN A 1 11 ? 44.811 22.748 -8.515 1.00 0.00 11 GLN A N 18
ATOM 15161 C CA . GLN A 1 11 ? 46.272 22.803 -8.795 1.00 0.00 11 GLN A CA 18
ATOM 15162 C C . GLN A 1 11 ? 46.277 22.715 -10.331 1.00 0.00 11 GLN A C 18
ATOM 15163 O O . GLN A 1 11 ? 45.750 21.764 -10.881 1.00 0.00 11 GLN A O 18
ATOM 15177 N N . THR A 1 12 ? 46.861 23.685 -10.989 1.00 0.00 12 THR A N 18
ATOM 15178 C CA . THR A 1 12 ? 46.880 23.646 -12.484 1.00 0.00 12 THR A CA 18
ATOM 15179 C C . THR A 1 12 ? 47.945 22.702 -13.058 1.00 0.00 12 THR A C 18
ATOM 15180 O O . THR A 1 12 ? 47.639 21.979 -13.988 1.00 0.00 12 THR A O 18
ATOM 15191 N N . CYS A 1 13 ? 49.141 22.718 -12.515 1.00 0.00 13 CYS A N 18
ATOM 15192 C CA . CYS A 1 13 ? 50.193 21.809 -13.063 1.00 0.00 13 CYS A CA 18
ATOM 15193 C C . CYS A 1 13 ? 50.736 20.793 -12.063 1.00 0.00 13 CYS A C 18
ATOM 15194 O O . CYS A 1 13 ? 51.564 21.107 -11.229 1.00 0.00 13 CYS A O 18
ATOM 15201 N N . ALA A 1 14 ? 50.236 19.594 -12.187 1.00 0.00 14 ALA A N 18
ATOM 15202 C CA . ALA A 1 14 ? 50.679 18.500 -11.281 1.00 0.00 14 ALA A CA 18
ATOM 15203 C C . ALA A 1 14 ? 50.354 17.118 -11.850 1.00 0.00 14 ALA A C 18
ATOM 15204 O O . ALA A 1 14 ? 49.242 16.894 -12.277 1.00 0.00 14 ALA A O 18
ATOM 15211 N N . SER A 1 15 ? 51.321 16.230 -11.846 1.00 0.00 15 SER A N 18
ATOM 15212 C CA . SER A 1 15 ? 51.087 14.851 -12.383 1.00 0.00 15 SER A CA 18
ATOM 15213 C C . SER A 1 15 ? 50.300 14.066 -11.315 1.00 0.00 15 SER A C 18
ATOM 15214 O O . SER A 1 15 ? 49.367 14.586 -10.736 1.00 0.00 15 SER A O 18
ATOM 15222 N N . SER A 1 16 ? 50.699 12.841 -11.090 1.00 0.00 16 SER A N 18
ATOM 15223 C CA . SER A 1 16 ? 50.031 11.976 -10.084 1.00 0.00 16 SER A CA 18
ATOM 15224 C C . SER A 1 16 ? 51.069 11.673 -8.985 1.00 0.00 16 SER A C 18
ATOM 15225 O O . SER A 1 16 ? 50.960 10.665 -8.312 1.00 0.00 16 SER A O 18
ATOM 15233 N N . CYS A 1 17 ? 52.048 12.545 -8.833 1.00 0.00 17 CYS A N 18
ATOM 15234 C CA . CYS A 1 17 ? 53.093 12.306 -7.775 1.00 0.00 17 CYS A CA 18
ATOM 15235 C C . CYS A 1 17 ? 52.932 13.319 -6.612 1.00 0.00 17 CYS A C 18
ATOM 15236 O O . CYS A 1 17 ? 53.712 14.245 -6.493 1.00 0.00 17 CYS A O 18
ATOM 15243 N N . PRO A 1 18 ? 51.932 13.122 -5.774 1.00 0.00 18 PRO A N 18
ATOM 15244 C CA . PRO A 1 18 ? 51.493 14.153 -4.808 1.00 0.00 18 PRO A CA 18
ATOM 15245 C C . PRO A 1 18 ? 52.589 14.593 -3.833 1.00 0.00 18 PRO A C 18
ATOM 15246 O O . PRO A 1 18 ? 53.426 13.792 -3.464 1.00 0.00 18 PRO A O 18
ATOM 15257 N N . LYS A 1 19 ? 52.533 15.847 -3.463 1.00 0.00 19 LYS A N 18
ATOM 15258 C CA . LYS A 1 19 ? 53.531 16.412 -2.514 1.00 0.00 19 LYS A CA 18
ATOM 15259 C C . LYS A 1 19 ? 53.051 15.971 -1.139 1.00 0.00 19 LYS A C 18
ATOM 15260 O O . LYS A 1 19 ? 51.891 16.113 -0.798 1.00 0.00 19 LYS A O 18
ATOM 15279 N N . THR A 1 20 ? 53.970 15.433 -0.397 1.00 0.00 20 THR A N 18
ATOM 15280 C CA . THR A 1 20 ? 53.641 14.951 0.977 1.00 0.00 20 THR A CA 18
ATOM 15281 C C . THR A 1 20 ? 54.799 15.272 1.907 1.00 0.00 20 THR A C 18
ATOM 15282 O O . THR A 1 20 ? 55.820 15.753 1.456 1.00 0.00 20 THR A O 18
ATOM 15293 N N . CYS A 1 21 ? 54.604 14.996 3.174 1.00 0.00 21 CYS A N 18
ATOM 15294 C CA . CYS A 1 21 ? 55.688 15.270 4.163 1.00 0.00 21 CYS A CA 18
ATOM 15295 C C . CYS A 1 21 ? 56.963 14.517 3.741 1.00 0.00 21 CYS A C 18
ATOM 15296 O O . CYS A 1 21 ? 58.063 14.881 4.110 1.00 0.00 21 CYS A O 18
ATOM 15303 N N . GLU A 1 22 ? 56.751 13.478 2.971 1.00 0.00 22 GLU A N 18
ATOM 15304 C CA . GLU A 1 22 ? 57.875 12.644 2.462 1.00 0.00 22 GLU A CA 18
ATOM 15305 C C . GLU A 1 22 ? 58.510 13.327 1.234 1.00 0.00 22 GLU A C 18
ATOM 15306 O O . GLU A 1 22 ? 59.719 13.436 1.166 1.00 0.00 22 GLU A O 18
ATOM 15318 N N . THR A 1 23 ? 57.686 13.766 0.307 1.00 0.00 23 THR A N 18
ATOM 15319 C CA . THR A 1 23 ? 58.197 14.443 -0.927 1.00 0.00 23 THR A CA 18
ATOM 15320 C C . THR A 1 23 ? 57.737 15.907 -0.962 1.00 0.00 23 THR A C 18
ATOM 15321 O O . THR A 1 23 ? 56.869 16.338 -1.694 1.00 0.00 23 THR A O 18
ATOM 15332 N N . ARG A 1 24 ? 58.415 16.608 -0.099 1.00 0.00 24 ARG A N 18
ATOM 15333 C CA . ARG A 1 24 ? 58.222 18.078 0.128 1.00 0.00 24 ARG A CA 18
ATOM 15334 C C . ARG A 1 24 ? 59.072 18.910 -0.839 1.00 0.00 24 ARG A C 18
ATOM 15335 O O . ARG A 1 24 ? 58.858 20.094 -1.017 1.00 0.00 24 ARG A O 18
ATOM 15356 N N . ASN A 1 25 ? 60.012 18.223 -1.423 1.00 0.00 25 ASN A N 18
ATOM 15357 C CA . ASN A 1 25 ? 60.975 18.808 -2.393 1.00 0.00 25 ASN A CA 18
ATOM 15358 C C . ASN A 1 25 ? 60.358 19.696 -3.489 1.00 0.00 25 ASN A C 18
ATOM 15359 O O . ASN A 1 25 ? 60.974 20.654 -3.915 1.00 0.00 25 ASN A O 18
ATOM 15370 N N . LYS A 1 26 ? 59.167 19.352 -3.907 1.00 0.00 26 LYS A N 18
ATOM 15371 C CA . LYS A 1 26 ? 58.449 20.120 -4.963 1.00 0.00 26 LYS A CA 18
ATOM 15372 C C . LYS A 1 26 ? 57.382 20.940 -4.250 1.00 0.00 26 LYS A C 18
ATOM 15373 O O . LYS A 1 26 ? 56.585 20.395 -3.515 1.00 0.00 26 LYS A O 18
ATOM 15392 N N . LEU A 1 27 ? 57.417 22.221 -4.494 1.00 0.00 27 LEU A N 18
ATOM 15393 C CA . LEU A 1 27 ? 56.441 23.184 -3.881 1.00 0.00 27 LEU A CA 18
ATOM 15394 C C . LEU A 1 27 ? 55.162 23.285 -4.714 1.00 0.00 27 LEU A C 18
ATOM 15395 O O . LEU A 1 27 ? 54.577 24.331 -4.919 1.00 0.00 27 LEU A O 18
ATOM 15411 N N . VAL A 1 28 ? 54.790 22.123 -5.158 1.00 0.00 28 VAL A N 18
ATOM 15412 C CA . VAL A 1 28 ? 53.580 21.915 -6.004 1.00 0.00 28 VAL A CA 18
ATOM 15413 C C . VAL A 1 28 ? 53.226 20.460 -5.765 1.00 0.00 28 VAL A C 18
ATOM 15414 O O . VAL A 1 28 ? 54.061 19.686 -5.338 1.00 0.00 28 VAL A O 18
ATOM 15427 N N . LEU A 1 29 ? 51.997 20.137 -6.055 1.00 0.00 29 LEU A N 18
ATOM 15428 C CA . LEU A 1 29 ? 51.534 18.739 -5.865 1.00 0.00 29 LEU A CA 18
ATOM 15429 C C . LEU A 1 29 ? 52.492 17.765 -6.547 1.00 0.00 29 LEU A C 18
ATOM 15430 O O . LEU A 1 29 ? 52.843 16.730 -6.018 1.00 0.00 29 LEU A O 18
ATOM 15446 N N . CYS A 1 30 ? 52.872 18.178 -7.718 1.00 0.00 30 CYS A N 18
ATOM 15447 C CA . CYS A 1 30 ? 53.811 17.399 -8.575 1.00 0.00 30 CYS A CA 18
ATOM 15448 C C . CYS A 1 30 ? 54.252 18.304 -9.735 1.00 0.00 30 CYS A C 18
ATOM 15449 O O . CYS A 1 30 ? 53.694 19.368 -9.929 1.00 0.00 30 CYS A O 18
ATOM 15456 N N . ASP A 1 31 ? 55.241 17.860 -10.472 1.00 0.00 31 ASP A N 18
ATOM 15457 C CA . ASP A 1 31 ? 55.755 18.663 -11.629 1.00 0.00 31 ASP A CA 18
ATOM 15458 C C . ASP A 1 31 ? 55.988 17.808 -12.890 1.00 0.00 31 ASP A C 18
ATOM 15459 O O . ASP A 1 31 ? 56.136 18.346 -13.971 1.00 0.00 31 ASP A O 18
ATOM 15468 N N . LYS A 1 32 ? 56.013 16.509 -12.717 1.00 0.00 32 LYS A N 18
ATOM 15469 C CA . LYS A 1 32 ? 56.234 15.568 -13.866 1.00 0.00 32 LYS A CA 18
ATOM 15470 C C . LYS A 1 32 ? 55.216 15.757 -15.011 1.00 0.00 32 LYS A C 18
ATOM 15471 O O . LYS A 1 32 ? 55.461 15.349 -16.129 1.00 0.00 32 LYS A O 18
ATOM 15490 N N . LYS A 1 33 ? 54.108 16.370 -14.683 1.00 0.00 33 LYS A N 18
ATOM 15491 C CA . LYS A 1 33 ? 53.016 16.635 -15.671 1.00 0.00 33 LYS A CA 18
ATOM 15492 C C . LYS A 1 33 ? 52.102 17.727 -15.120 1.00 0.00 33 LYS A C 18
ATOM 15493 O O . LYS A 1 33 ? 52.107 17.991 -13.933 1.00 0.00 33 LYS A O 18
ATOM 15512 N N . CYS A 1 34 ? 51.348 18.326 -16.010 1.00 0.00 34 CYS A N 18
ATOM 15513 C CA . CYS A 1 34 ? 50.413 19.407 -15.595 1.00 0.00 34 CYS A CA 18
ATOM 15514 C C . CYS A 1 34 ? 48.918 19.067 -15.692 1.00 0.00 34 CYS A C 18
ATOM 15515 O O . CYS A 1 34 ? 48.214 19.471 -16.598 1.00 0.00 34 CYS A O 18
ATOM 15522 N N . ASN A 1 35 ? 48.492 18.311 -14.723 1.00 0.00 35 ASN A N 18
ATOM 15523 C CA . ASN A 1 35 ? 47.051 17.891 -14.656 1.00 0.00 35 ASN A CA 18
ATOM 15524 C C . ASN A 1 35 ? 46.308 19.000 -13.889 1.00 0.00 35 ASN A C 18
ATOM 15525 O O . ASN A 1 35 ? 46.696 19.348 -12.789 1.00 0.00 35 ASN A O 18
ATOM 15536 N N . GLN A 1 36 ? 45.268 19.520 -14.490 1.00 0.00 36 GLN A N 18
ATOM 15537 C CA . GLN A 1 36 ? 44.463 20.601 -13.840 1.00 0.00 36 GLN A CA 18
ATOM 15538 C C . GLN A 1 36 ? 43.374 19.941 -12.983 1.00 0.00 36 GLN A C 18
ATOM 15539 O O . GLN A 1 36 ? 42.218 19.851 -13.349 1.00 0.00 36 GLN A O 18
ATOM 15553 N N . ARG A 1 37 ? 43.833 19.497 -11.844 1.00 0.00 37 ARG A N 18
ATOM 15554 C CA . ARG A 1 37 ? 42.979 18.813 -10.825 1.00 0.00 37 ARG A CA 18
ATOM 15555 C C . ARG A 1 37 ? 43.338 19.335 -9.442 1.00 0.00 37 ARG A C 18
ATOM 15556 O O . ARG A 1 37 ? 44.040 20.318 -9.325 1.00 0.00 37 ARG A O 18
ATOM 15577 N N . CYS A 1 38 ? 42.858 18.662 -8.431 1.00 0.00 38 CYS A N 18
ATOM 15578 C CA . CYS A 1 38 ? 43.175 19.126 -7.049 1.00 0.00 38 CYS A CA 18
ATOM 15579 C C . CYS A 1 38 ? 44.599 18.719 -6.647 1.00 0.00 38 CYS A C 18
ATOM 15580 O O . CYS A 1 38 ? 45.218 17.886 -7.278 1.00 0.00 38 CYS A O 18
ATOM 15587 N N . GLY A 1 39 ? 45.054 19.343 -5.592 1.00 0.00 39 GLY A N 18
ATOM 15588 C CA . GLY A 1 39 ? 46.411 19.102 -5.028 1.00 0.00 39 GLY A CA 18
ATOM 15589 C C . GLY A 1 39 ? 46.584 19.975 -3.793 1.00 0.00 39 GLY A C 18
ATOM 15590 O O . GLY A 1 39 ? 45.956 21.014 -3.711 1.00 0.00 39 GLY A O 18
ATOM 15594 N N . CYS A 1 40 ? 47.413 19.558 -2.861 1.00 0.00 40 CYS A N 18
ATOM 15595 C CA . CYS A 1 40 ? 47.603 20.396 -1.644 1.00 0.00 40 CYS A CA 18
ATOM 15596 C C . CYS A 1 40 ? 48.046 21.784 -2.054 1.00 0.00 40 CYS A C 18
ATOM 15597 O O . CYS A 1 40 ? 48.576 21.992 -3.130 1.00 0.00 40 CYS A O 18
ATOM 15604 N N . ILE A 1 41 ? 47.811 22.693 -1.155 1.00 0.00 41 ILE A N 18
ATOM 15605 C CA . ILE A 1 41 ? 48.190 24.103 -1.439 1.00 0.00 41 ILE A CA 18
ATOM 15606 C C . ILE A 1 41 ? 49.719 24.175 -1.524 1.00 0.00 41 ILE A C 18
ATOM 15607 O O . ILE A 1 41 ? 50.420 23.316 -1.024 1.00 0.00 41 ILE A O 18
ATOM 15623 N N . SER A 1 42 ? 50.171 25.215 -2.166 1.00 0.00 42 SER A N 18
ATOM 15624 C CA . SER A 1 42 ? 51.637 25.435 -2.338 1.00 0.00 42 SER A CA 18
ATOM 15625 C C . SER A 1 42 ? 52.135 26.044 -1.032 1.00 0.00 42 SER A C 18
ATOM 15626 O O . SER A 1 42 ? 52.238 27.244 -0.857 1.00 0.00 42 SER A O 18
ATOM 15634 N N . GLY A 1 43 ? 52.424 25.127 -0.152 1.00 0.00 43 GLY A N 18
ATOM 15635 C CA . GLY A 1 43 ? 52.924 25.446 1.209 1.00 0.00 43 GLY A CA 18
ATOM 15636 C C . GLY A 1 43 ? 52.566 24.261 2.105 1.00 0.00 43 GLY A C 18
ATOM 15637 O O . GLY A 1 43 ? 53.242 24.014 3.082 1.00 0.00 43 GLY A O 18
ATOM 15641 N N . THR A 1 44 ? 51.513 23.565 1.737 1.00 0.00 44 THR A N 18
ATOM 15642 C CA . THR A 1 44 ? 51.044 22.377 2.517 1.00 0.00 44 THR A CA 18
ATOM 15643 C C . THR A 1 44 ? 51.270 21.112 1.709 1.00 0.00 44 THR A C 18
ATOM 15644 O O . THR A 1 44 ? 51.060 21.093 0.514 1.00 0.00 44 THR A O 18
ATOM 15655 N N . VAL A 1 45 ? 51.690 20.101 2.414 1.00 0.00 45 VAL A N 18
ATOM 15656 C CA . VAL A 1 45 ? 51.963 18.775 1.797 1.00 0.00 45 VAL A CA 18
ATOM 15657 C C . VAL A 1 45 ? 51.040 17.717 2.396 1.00 0.00 45 VAL A C 18
ATOM 15658 O O . VAL A 1 45 ? 50.894 17.621 3.599 1.00 0.00 45 VAL A O 18
ATOM 15671 N N . LEU A 1 46 ? 50.447 16.961 1.507 1.00 0.00 46 LEU A N 18
ATOM 15672 C CA . LEU A 1 46 ? 49.500 15.866 1.886 1.00 0.00 46 LEU A CA 18
ATOM 15673 C C . LEU A 1 46 ? 50.209 14.952 2.898 1.00 0.00 46 LEU A C 18
ATOM 15674 O O . LEU A 1 46 ? 51.032 14.149 2.512 1.00 0.00 46 LEU A O 18
ATOM 15690 N N . LYS A 1 47 ? 49.854 15.133 4.148 1.00 0.00 47 LYS A N 18
ATOM 15691 C CA . LYS A 1 47 ? 50.411 14.361 5.310 1.00 0.00 47 LYS A CA 18
ATOM 15692 C C . LYS A 1 47 ? 51.263 13.124 4.954 1.00 0.00 47 LYS A C 18
ATOM 15693 O O . LYS A 1 47 ? 52.436 13.076 5.267 1.00 0.00 47 LYS A O 18
ATOM 15712 N N . SER A 1 48 ? 50.635 12.174 4.307 1.00 0.00 48 SER A N 18
ATOM 15713 C CA . SER A 1 48 ? 51.337 10.916 3.898 1.00 0.00 48 SER A CA 18
ATOM 15714 C C . SER A 1 48 ? 51.302 10.737 2.384 1.00 0.00 48 SER A C 18
ATOM 15715 O O . SER A 1 48 ? 50.713 11.541 1.686 1.00 0.00 48 SER A O 18
ATOM 15723 N N . LYS A 1 49 ? 51.942 9.677 1.943 1.00 0.00 49 LYS A N 18
ATOM 15724 C CA . LYS A 1 49 ? 52.028 9.326 0.487 1.00 0.00 49 LYS A CA 18
ATOM 15725 C C . LYS A 1 49 ? 50.708 9.558 -0.253 1.00 0.00 49 LYS A C 18
ATOM 15726 O O . LYS A 1 49 ? 50.693 9.868 -1.429 1.00 0.00 49 LYS A O 18
ATOM 15745 N N . ASP A 1 50 ? 49.646 9.399 0.491 1.00 0.00 50 ASP A N 18
ATOM 15746 C CA . ASP A 1 50 ? 48.279 9.587 -0.080 1.00 0.00 50 ASP A CA 18
ATOM 15747 C C . ASP A 1 50 ? 47.236 9.712 1.048 1.00 0.00 50 ASP A C 18
ATOM 15748 O O . ASP A 1 50 ? 46.330 8.908 1.166 1.00 0.00 50 ASP A O 18
ATOM 15757 N N . SER A 1 51 ? 47.398 10.729 1.858 1.00 0.00 51 SER A N 18
ATOM 15758 C CA . SER A 1 51 ? 46.446 10.957 2.992 1.00 0.00 51 SER A CA 18
ATOM 15759 C C . SER A 1 51 ? 45.241 11.763 2.447 1.00 0.00 51 SER A C 18
ATOM 15760 O O . SER A 1 51 ? 44.899 11.617 1.289 1.00 0.00 51 SER A O 18
ATOM 15768 N N . SER A 1 52 ? 44.633 12.581 3.272 1.00 0.00 52 SER A N 18
ATOM 15769 C CA . SER A 1 52 ? 43.454 13.405 2.830 1.00 0.00 52 SER A CA 18
ATOM 15770 C C . SER A 1 52 ? 43.585 14.891 3.195 1.00 0.00 52 SER A C 18
ATOM 15771 O O . SER A 1 52 ? 42.960 15.716 2.561 1.00 0.00 52 SER A O 18
ATOM 15779 N N . GLU A 1 53 ? 44.379 15.190 4.193 1.00 0.00 53 GLU A N 18
ATOM 15780 C CA . GLU A 1 53 ? 44.587 16.612 4.636 1.00 0.00 53 GLU A CA 18
ATOM 15781 C C . GLU A 1 53 ? 46.063 16.939 4.435 1.00 0.00 53 GLU A C 18
ATOM 15782 O O . GLU A 1 53 ? 46.919 16.077 4.502 1.00 0.00 53 GLU A O 18
ATOM 15794 N N . CYS A 1 54 ? 46.298 18.199 4.193 1.00 0.00 54 CYS A N 18
ATOM 15795 C CA . CYS A 1 54 ? 47.677 18.707 3.962 1.00 0.00 54 CYS A CA 18
ATOM 15796 C C . CYS A 1 54 ? 48.147 19.519 5.167 1.00 0.00 54 CYS A C 18
ATOM 15797 O O . CYS A 1 54 ? 47.360 20.117 5.876 1.00 0.00 54 CYS A O 18
ATOM 15804 N N . VAL A 1 55 ? 49.438 19.497 5.338 1.00 0.00 55 VAL A N 18
ATOM 15805 C CA . VAL A 1 55 ? 50.117 20.218 6.452 1.00 0.00 55 VAL A CA 18
ATOM 15806 C C . VAL A 1 55 ? 51.476 20.719 5.978 1.00 0.00 55 VAL A C 18
ATOM 15807 O O . VAL A 1 55 ? 52.174 20.000 5.296 1.00 0.00 55 VAL A O 18
ATOM 15820 N N . HIS A 1 56 ? 51.820 21.925 6.349 1.00 0.00 56 HIS A N 18
ATOM 15821 C CA . HIS A 1 56 ? 53.135 22.504 5.933 1.00 0.00 56 HIS A CA 18
ATOM 15822 C C . HIS A 1 56 ? 54.324 21.612 6.347 1.00 0.00 56 HIS A C 18
ATOM 15823 O O . HIS A 1 56 ? 54.199 20.825 7.264 1.00 0.00 56 HIS A O 18
ATOM 15837 N N . PRO A 1 57 ? 55.439 21.757 5.662 1.00 0.00 57 PRO A N 18
ATOM 15838 C CA . PRO A 1 57 ? 56.690 21.047 6.011 1.00 0.00 57 PRO A CA 18
ATOM 15839 C C . PRO A 1 57 ? 57.103 21.305 7.469 1.00 0.00 57 PRO A C 18
ATOM 15840 O O . PRO A 1 57 ? 57.643 20.433 8.121 1.00 0.00 57 PRO A O 18
ATOM 15851 N N . SER A 1 58 ? 56.818 22.506 7.904 1.00 0.00 58 SER A N 18
ATOM 15852 C CA . SER A 1 58 ? 57.145 22.944 9.297 1.00 0.00 58 SER A CA 18
ATOM 15853 C C . SER A 1 58 ? 56.276 22.240 10.353 1.00 0.00 58 SER A C 18
ATOM 15854 O O . SER A 1 58 ? 56.645 22.179 11.509 1.00 0.00 58 SER A O 18
ATOM 15862 N N . LYS A 1 59 ? 55.151 21.732 9.918 1.00 0.00 59 LYS A N 18
ATOM 15863 C CA . LYS A 1 59 ? 54.211 21.021 10.841 1.00 0.00 59 LYS A CA 18
ATOM 15864 C C . LYS A 1 59 ? 54.584 19.552 10.868 1.00 0.00 59 LYS A C 18
ATOM 15865 O O . LYS A 1 59 ? 54.775 18.969 11.917 1.00 0.00 59 LYS A O 18
ATOM 15884 N N . CYS A 1 60 ? 54.662 19.030 9.668 1.00 0.00 60 CYS A N 18
ATOM 15885 C CA . CYS A 1 60 ? 55.007 17.603 9.449 1.00 0.00 60 CYS A CA 18
ATOM 15886 C C . CYS A 1 60 ? 56.036 17.040 10.455 1.00 0.00 60 CYS A C 18
ATOM 15887 O O . CYS A 1 60 ? 55.720 16.017 11.039 1.00 0.00 60 CYS A O 18
ATOM 15895 N N . ASN A 1 1 ? 34.593 13.135 -10.784 1.00 0.00 1 ASN A N 19
ATOM 15896 C CA . ASN A 1 1 ? 34.590 14.115 -9.662 1.00 0.00 1 ASN A CA 19
ATOM 15897 C C . ASN A 1 1 ? 35.877 14.952 -9.699 1.00 0.00 1 ASN A C 19
ATOM 15898 O O . ASN A 1 1 ? 36.891 14.524 -10.217 1.00 0.00 1 ASN A O 19
ATOM 15911 N N . PHE A 1 2 ? 35.775 16.129 -9.139 1.00 0.00 2 PHE A N 19
ATOM 15912 C CA . PHE A 1 2 ? 36.930 17.081 -9.080 1.00 0.00 2 PHE A CA 19
ATOM 15913 C C . PHE A 1 2 ? 36.912 17.846 -7.750 1.00 0.00 2 PHE A C 19
ATOM 15914 O O . PHE A 1 2 ? 37.504 18.900 -7.612 1.00 0.00 2 PHE A O 19
ATOM 15931 N N . VAL A 1 3 ? 36.220 17.259 -6.812 1.00 0.00 3 VAL A N 19
ATOM 15932 C CA . VAL A 1 3 ? 36.079 17.845 -5.444 1.00 0.00 3 VAL A CA 19
ATOM 15933 C C . VAL A 1 3 ? 37.106 17.177 -4.523 1.00 0.00 3 VAL A C 19
ATOM 15934 O O . VAL A 1 3 ? 37.319 15.981 -4.596 1.00 0.00 3 VAL A O 19
ATOM 15947 N N . CYS A 1 4 ? 37.706 17.983 -3.685 1.00 0.00 4 CYS A N 19
ATOM 15948 C CA . CYS A 1 4 ? 38.737 17.491 -2.720 1.00 0.00 4 CYS A CA 19
ATOM 15949 C C . CYS A 1 4 ? 38.737 18.194 -1.360 1.00 0.00 4 CYS A C 19
ATOM 15950 O O . CYS A 1 4 ? 38.142 19.244 -1.210 1.00 0.00 4 CYS A O 19
ATOM 15957 N N . PRO A 1 5 ? 39.412 17.586 -0.404 1.00 0.00 5 PRO A N 19
ATOM 15958 C CA . PRO A 1 5 ? 39.295 17.987 1.010 1.00 0.00 5 PRO A CA 19
ATOM 15959 C C . PRO A 1 5 ? 39.939 19.359 1.272 1.00 0.00 5 PRO A C 19
ATOM 15960 O O . PRO A 1 5 ? 40.512 19.918 0.359 1.00 0.00 5 PRO A O 19
ATOM 15971 N N . PRO A 1 6 ? 39.839 19.872 2.475 1.00 0.00 6 PRO A N 19
ATOM 15972 C CA . PRO A 1 6 ? 40.478 21.147 2.871 1.00 0.00 6 PRO A CA 19
ATOM 15973 C C . PRO A 1 6 ? 41.941 21.253 2.427 1.00 0.00 6 PRO A C 19
ATOM 15974 O O . PRO A 1 6 ? 42.325 22.207 1.779 1.00 0.00 6 PRO A O 19
ATOM 15985 N N . GLY A 1 7 ? 42.682 20.247 2.808 1.00 0.00 7 GLY A N 19
ATOM 15986 C CA . GLY A 1 7 ? 44.132 20.168 2.478 1.00 0.00 7 GLY A CA 19
ATOM 15987 C C . GLY A 1 7 ? 44.447 20.227 0.978 1.00 0.00 7 GLY A C 19
ATOM 15988 O O . GLY A 1 7 ? 45.567 20.539 0.624 1.00 0.00 7 GLY A O 19
ATOM 15992 N N . GLN A 1 8 ? 43.477 19.939 0.141 1.00 0.00 8 GLN A N 19
ATOM 15993 C CA . GLN A 1 8 ? 43.724 19.968 -1.342 1.00 0.00 8 GLN A CA 19
ATOM 15994 C C . GLN A 1 8 ? 42.664 20.763 -2.112 1.00 0.00 8 GLN A C 19
ATOM 15995 O O . GLN A 1 8 ? 41.480 20.650 -1.870 1.00 0.00 8 GLN A O 19
ATOM 16009 N N . THR A 1 9 ? 43.152 21.550 -3.033 1.00 0.00 9 THR A N 19
ATOM 16010 C CA . THR A 1 9 ? 42.277 22.410 -3.891 1.00 0.00 9 THR A CA 19
ATOM 16011 C C . THR A 1 9 ? 42.739 22.332 -5.342 1.00 0.00 9 THR A C 19
ATOM 16012 O O . THR A 1 9 ? 43.667 21.611 -5.664 1.00 0.00 9 THR A O 19
ATOM 16023 N N . PHE A 1 10 ? 42.059 23.092 -6.167 1.00 0.00 10 PHE A N 19
ATOM 16024 C CA . PHE A 1 10 ? 42.397 23.138 -7.619 1.00 0.00 10 PHE A CA 19
ATOM 16025 C C . PHE A 1 10 ? 43.859 23.576 -7.667 1.00 0.00 10 PHE A C 19
ATOM 16026 O O . PHE A 1 10 ? 44.206 24.634 -7.177 1.00 0.00 10 PHE A O 19
ATOM 16043 N N . GLN A 1 11 ? 44.660 22.736 -8.257 1.00 0.00 11 GLN A N 19
ATOM 16044 C CA . GLN A 1 11 ? 46.111 23.035 -8.369 1.00 0.00 11 GLN A CA 19
ATOM 16045 C C . GLN A 1 11 ? 46.295 23.380 -9.856 1.00 0.00 11 GLN A C 19
ATOM 16046 O O . GLN A 1 11 ? 45.409 23.120 -10.649 1.00 0.00 11 GLN A O 19
ATOM 16060 N N . THR A 1 12 ? 47.420 23.949 -10.207 1.00 0.00 12 THR A N 19
ATOM 16061 C CA . THR A 1 12 ? 47.655 24.312 -11.641 1.00 0.00 12 THR A CA 19
ATOM 16062 C C . THR A 1 12 ? 48.595 23.331 -12.355 1.00 0.00 12 THR A C 19
ATOM 16063 O O . THR A 1 12 ? 48.419 23.093 -13.535 1.00 0.00 12 THR A O 19
ATOM 16074 N N . CYS A 1 13 ? 49.557 22.793 -11.644 1.00 0.00 13 CYS A N 19
ATOM 16075 C CA . CYS A 1 13 ? 50.498 21.831 -12.297 1.00 0.00 13 CYS A CA 19
ATOM 16076 C C . CYS A 1 13 ? 50.898 20.656 -11.413 1.00 0.00 13 CYS A C 19
ATOM 16077 O O . CYS A 1 13 ? 51.728 20.791 -10.533 1.00 0.00 13 CYS A O 19
ATOM 16084 N N . ALA A 1 14 ? 50.282 19.533 -11.676 1.00 0.00 14 ALA A N 19
ATOM 16085 C CA . ALA A 1 14 ? 50.590 18.311 -10.884 1.00 0.00 14 ALA A CA 19
ATOM 16086 C C . ALA A 1 14 ? 50.148 17.019 -11.573 1.00 0.00 14 ALA A C 19
ATOM 16087 O O . ALA A 1 14 ? 49.013 16.918 -11.989 1.00 0.00 14 ALA A O 19
ATOM 16094 N N . SER A 1 15 ? 51.053 16.072 -11.676 1.00 0.00 15 SER A N 19
ATOM 16095 C CA . SER A 1 15 ? 50.732 14.763 -12.327 1.00 0.00 15 SER A CA 19
ATOM 16096 C C . SER A 1 15 ? 49.891 13.957 -11.320 1.00 0.00 15 SER A C 19
ATOM 16097 O O . SER A 1 15 ? 48.919 14.459 -10.787 1.00 0.00 15 SER A O 19
ATOM 16105 N N . SER A 1 16 ? 50.286 12.732 -11.090 1.00 0.00 16 SER A N 19
ATOM 16106 C CA . SER A 1 16 ? 49.574 11.844 -10.138 1.00 0.00 16 SER A CA 19
ATOM 16107 C C . SER A 1 16 ? 50.625 11.398 -9.103 1.00 0.00 16 SER A C 19
ATOM 16108 O O . SER A 1 16 ? 50.482 10.353 -8.498 1.00 0.00 16 SER A O 19
ATOM 16116 N N . CYS A 1 17 ? 51.654 12.207 -8.933 1.00 0.00 17 CYS A N 19
ATOM 16117 C CA . CYS A 1 17 ? 52.727 11.848 -7.940 1.00 0.00 17 CYS A CA 19
ATOM 16118 C C . CYS A 1 17 ? 52.626 12.750 -6.682 1.00 0.00 17 CYS A C 19
ATOM 16119 O O . CYS A 1 17 ? 53.377 13.699 -6.555 1.00 0.00 17 CYS A O 19
ATOM 16126 N N . PRO A 1 18 ? 51.714 12.443 -5.780 1.00 0.00 18 PRO A N 19
ATOM 16127 C CA . PRO A 1 18 ? 51.386 13.330 -4.642 1.00 0.00 18 PRO A CA 19
ATOM 16128 C C . PRO A 1 18 ? 52.612 13.840 -3.873 1.00 0.00 18 PRO A C 19
ATOM 16129 O O . PRO A 1 18 ? 53.525 13.083 -3.604 1.00 0.00 18 PRO A O 19
ATOM 16140 N N . LYS A 1 19 ? 52.570 15.111 -3.556 1.00 0.00 19 LYS A N 19
ATOM 16141 C CA . LYS A 1 19 ? 53.681 15.761 -2.810 1.00 0.00 19 LYS A CA 19
ATOM 16142 C C . LYS A 1 19 ? 53.246 15.602 -1.357 1.00 0.00 19 LYS A C 19
ATOM 16143 O O . LYS A 1 19 ? 52.282 16.203 -0.926 1.00 0.00 19 LYS A O 19
ATOM 16162 N N . THR A 1 20 ? 53.984 14.790 -0.657 1.00 0.00 20 THR A N 19
ATOM 16163 C CA . THR A 1 20 ? 53.688 14.515 0.778 1.00 0.00 20 THR A CA 19
ATOM 16164 C C . THR A 1 20 ? 54.829 14.977 1.678 1.00 0.00 20 THR A C 19
ATOM 16165 O O . THR A 1 20 ? 55.807 15.527 1.207 1.00 0.00 20 THR A O 19
ATOM 16176 N N . CYS A 1 21 ? 54.666 14.746 2.959 1.00 0.00 21 CYS A N 19
ATOM 16177 C CA . CYS A 1 21 ? 55.732 15.152 3.926 1.00 0.00 21 CYS A CA 19
ATOM 16178 C C . CYS A 1 21 ? 57.038 14.444 3.532 1.00 0.00 21 CYS A C 19
ATOM 16179 O O . CYS A 1 21 ? 58.119 14.872 3.883 1.00 0.00 21 CYS A O 19
ATOM 16186 N N . GLU A 1 22 ? 56.870 13.366 2.808 1.00 0.00 22 GLU A N 19
ATOM 16187 C CA . GLU A 1 22 ? 58.030 12.558 2.324 1.00 0.00 22 GLU A CA 19
ATOM 16188 C C . GLU A 1 22 ? 58.818 13.441 1.330 1.00 0.00 22 GLU A C 19
ATOM 16189 O O . GLU A 1 22 ? 60.028 13.534 1.411 1.00 0.00 22 GLU A O 19
ATOM 16201 N N . THR A 1 23 ? 58.094 14.062 0.425 1.00 0.00 23 THR A N 19
ATOM 16202 C CA . THR A 1 23 ? 58.727 14.951 -0.601 1.00 0.00 23 THR A CA 19
ATOM 16203 C C . THR A 1 23 ? 59.054 16.358 -0.079 1.00 0.00 23 THR A C 19
ATOM 16204 O O . THR A 1 23 ? 60.202 16.602 0.236 1.00 0.00 23 THR A O 19
ATOM 16215 N N . ARG A 1 24 ? 58.068 17.231 0.003 1.00 0.00 24 ARG A N 19
ATOM 16216 C CA . ARG A 1 24 ? 58.258 18.649 0.491 1.00 0.00 24 ARG A CA 19
ATOM 16217 C C . ARG A 1 24 ? 59.122 19.507 -0.441 1.00 0.00 24 ARG A C 19
ATOM 16218 O O . ARG A 1 24 ? 59.189 20.715 -0.316 1.00 0.00 24 ARG A O 19
ATOM 16239 N N . ASN A 1 25 ? 59.749 18.824 -1.350 1.00 0.00 25 ASN A N 19
ATOM 16240 C CA . ASN A 1 25 ? 60.647 19.433 -2.356 1.00 0.00 25 ASN A CA 19
ATOM 16241 C C . ASN A 1 25 ? 59.943 20.444 -3.281 1.00 0.00 25 ASN A C 19
ATOM 16242 O O . ASN A 1 25 ? 60.442 21.537 -3.468 1.00 0.00 25 ASN A O 19
ATOM 16253 N N . LYS A 1 26 ? 58.811 20.066 -3.829 1.00 0.00 26 LYS A N 19
ATOM 16254 C CA . LYS A 1 26 ? 58.054 20.969 -4.737 1.00 0.00 26 LYS A CA 19
ATOM 16255 C C . LYS A 1 26 ? 57.071 21.814 -3.914 1.00 0.00 26 LYS A C 19
ATOM 16256 O O . LYS A 1 26 ? 57.051 21.769 -2.698 1.00 0.00 26 LYS A O 19
ATOM 16275 N N . LEU A 1 27 ? 56.292 22.569 -4.638 1.00 0.00 27 LEU A N 19
ATOM 16276 C CA . LEU A 1 27 ? 55.253 23.471 -4.033 1.00 0.00 27 LEU A CA 19
ATOM 16277 C C . LEU A 1 27 ? 53.917 23.256 -4.760 1.00 0.00 27 LEU A C 19
ATOM 16278 O O . LEU A 1 27 ? 53.113 24.148 -4.951 1.00 0.00 27 LEU A O 19
ATOM 16294 N N . VAL A 1 28 ? 53.762 22.020 -5.128 1.00 0.00 28 VAL A N 19
ATOM 16295 C CA . VAL A 1 28 ? 52.562 21.498 -5.862 1.00 0.00 28 VAL A CA 19
ATOM 16296 C C . VAL A 1 28 ? 52.446 19.999 -5.648 1.00 0.00 28 VAL A C 19
ATOM 16297 O O . VAL A 1 28 ? 53.431 19.337 -5.390 1.00 0.00 28 VAL A O 19
ATOM 16310 N N . LEU A 1 29 ? 51.235 19.520 -5.774 1.00 0.00 29 LEU A N 19
ATOM 16311 C CA . LEU A 1 29 ? 50.950 18.066 -5.592 1.00 0.00 29 LEU A CA 19
ATOM 16312 C C . LEU A 1 29 ? 51.927 17.157 -6.348 1.00 0.00 29 LEU A C 19
ATOM 16313 O O . LEU A 1 29 ? 52.201 16.049 -5.939 1.00 0.00 29 LEU A O 19
ATOM 16329 N N . CYS A 1 30 ? 52.422 17.670 -7.433 1.00 0.00 30 CYS A N 19
ATOM 16330 C CA . CYS A 1 30 ? 53.392 16.916 -8.287 1.00 0.0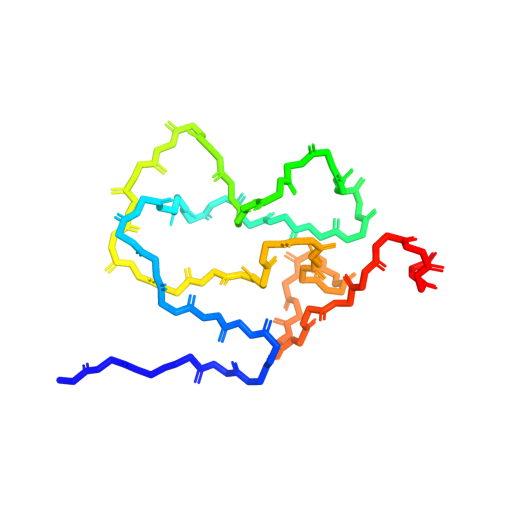0 30 CYS A CA 19
ATOM 16331 C C . CYS A 1 30 ? 54.010 17.843 -9.341 1.00 0.00 30 CYS A C 19
ATOM 16332 O O . CYS A 1 30 ? 53.515 18.926 -9.580 1.00 0.00 30 CYS A O 19
ATOM 16339 N N . ASP A 1 31 ? 55.077 17.382 -9.944 1.00 0.00 31 ASP A N 19
ATOM 16340 C CA . ASP A 1 31 ? 55.796 18.177 -10.993 1.00 0.00 31 ASP A CA 19
ATOM 16341 C C . ASP A 1 31 ? 55.937 17.453 -12.339 1.00 0.00 31 ASP A C 19
ATOM 16342 O O . ASP A 1 31 ? 56.021 18.085 -13.375 1.00 0.00 31 ASP A O 19
ATOM 16351 N N . LYS A 1 32 ? 55.961 16.148 -12.264 1.00 0.00 32 LYS A N 19
ATOM 16352 C CA . LYS A 1 32 ? 56.098 15.269 -13.475 1.00 0.00 32 LYS A CA 19
ATOM 16353 C C . LYS A 1 32 ? 55.169 15.657 -14.646 1.00 0.00 32 LYS A C 19
ATOM 16354 O O . LYS A 1 32 ? 55.484 15.410 -15.793 1.00 0.00 32 LYS A O 19
ATOM 16373 N N . LYS A 1 33 ? 54.053 16.252 -14.310 1.00 0.00 33 LYS A N 19
ATOM 16374 C CA . LYS A 1 33 ? 53.044 16.696 -15.326 1.00 0.00 33 LYS A CA 19
ATOM 16375 C C . LYS A 1 33 ? 52.186 17.794 -14.705 1.00 0.00 33 LYS A C 19
ATOM 16376 O O . LYS A 1 33 ? 52.128 17.921 -13.497 1.00 0.00 33 LYS A O 19
ATOM 16395 N N . CYS A 1 34 ? 51.548 18.556 -15.559 1.00 0.00 34 CYS A N 19
ATOM 16396 C CA . CYS A 1 34 ? 50.679 19.659 -15.078 1.00 0.00 34 CYS A CA 19
ATOM 16397 C C . CYS A 1 34 ? 49.172 19.442 -15.254 1.00 0.00 34 CYS A C 19
ATOM 16398 O O . CYS A 1 34 ? 48.538 19.988 -16.138 1.00 0.00 34 CYS A O 19
ATOM 16405 N N . ASN A 1 35 ? 48.649 18.629 -14.382 1.00 0.00 35 ASN A N 19
ATOM 16406 C CA . ASN A 1 35 ? 47.179 18.338 -14.427 1.00 0.00 35 ASN A CA 19
ATOM 16407 C C . ASN A 1 35 ? 46.639 19.452 -13.517 1.00 0.00 35 ASN A C 19
ATOM 16408 O O . ASN A 1 35 ? 46.830 19.400 -12.315 1.00 0.00 35 ASN A O 19
ATOM 16419 N N . GLN A 1 36 ? 45.990 20.432 -14.095 1.00 0.00 36 GLN A N 19
ATOM 16420 C CA . GLN A 1 36 ? 45.442 21.544 -13.261 1.00 0.00 36 GLN A CA 19
ATOM 16421 C C . GLN A 1 36 ? 44.133 21.051 -12.625 1.00 0.00 36 GLN A C 19
ATOM 16422 O O . GLN A 1 36 ? 43.052 21.140 -13.173 1.00 0.00 36 GLN A O 19
ATOM 16436 N N . ARG A 1 37 ? 44.319 20.527 -11.440 1.00 0.00 37 ARG A N 19
ATOM 16437 C CA . ARG A 1 37 ? 43.191 19.970 -10.629 1.00 0.00 37 ARG A CA 19
ATOM 16438 C C . ARG A 1 37 ? 43.647 19.687 -9.191 1.00 0.00 37 ARG A C 19
ATOM 16439 O O . ARG A 1 37 ? 44.751 20.024 -8.817 1.00 0.00 37 ARG A O 19
ATOM 16460 N N . CYS A 1 38 ? 42.755 19.065 -8.456 1.00 0.00 38 CYS A N 19
ATOM 16461 C CA . CYS A 1 38 ? 42.977 18.679 -7.019 1.00 0.00 38 CYS A CA 19
ATOM 16462 C C . CYS A 1 38 ? 44.442 18.431 -6.645 1.00 0.00 38 CYS A C 19
ATOM 16463 O O . CYS A 1 38 ? 45.174 17.792 -7.376 1.00 0.00 38 CYS A O 19
ATOM 16470 N N . GLY A 1 39 ? 44.802 18.953 -5.505 1.00 0.00 39 GLY A N 19
ATOM 16471 C CA . GLY A 1 39 ? 46.199 18.798 -5.004 1.00 0.00 39 GLY A CA 19
ATOM 16472 C C . GLY A 1 39 ? 46.496 19.734 -3.847 1.00 0.00 39 GLY A C 19
ATOM 16473 O O . GLY A 1 39 ? 45.862 20.764 -3.719 1.00 0.00 39 GLY A O 19
ATOM 16477 N N . CYS A 1 40 ? 47.455 19.344 -3.037 1.00 0.00 40 CYS A N 19
ATOM 16478 C CA . CYS A 1 40 ? 47.835 20.182 -1.865 1.00 0.00 40 CYS A CA 19
ATOM 16479 C C . CYS A 1 40 ? 48.092 21.620 -2.258 1.00 0.00 40 CYS A C 19
ATOM 16480 O O . CYS A 1 40 ? 48.548 21.911 -3.346 1.00 0.00 40 CYS A O 19
ATOM 16487 N N . ILE A 1 41 ? 47.786 22.469 -1.319 1.00 0.00 41 ILE A N 19
ATOM 16488 C CA . ILE A 1 41 ? 47.958 23.932 -1.510 1.00 0.00 41 ILE A CA 19
ATOM 16489 C C . ILE A 1 41 ? 49.448 24.187 -1.795 1.00 0.00 41 ILE A C 19
ATOM 16490 O O . ILE A 1 41 ? 50.293 23.369 -1.485 1.00 0.00 41 ILE A O 19
ATOM 16506 N N . SER A 1 42 ? 49.722 25.320 -2.379 1.00 0.00 42 SER A N 19
ATOM 16507 C CA . SER A 1 42 ? 51.135 25.672 -2.703 1.00 0.00 42 SER A CA 19
ATOM 16508 C C . SER A 1 42 ? 51.900 26.007 -1.414 1.00 0.00 42 SER A C 19
ATOM 16509 O O . SER A 1 42 ? 51.848 27.109 -0.900 1.00 0.00 42 SER A O 19
ATOM 16517 N N . GLY A 1 43 ? 52.589 25.002 -0.941 1.00 0.00 43 GLY A N 19
ATOM 16518 C CA . GLY A 1 43 ? 53.402 25.117 0.307 1.00 0.00 43 GLY A CA 19
ATOM 16519 C C . GLY A 1 43 ? 53.046 23.983 1.275 1.00 0.00 43 GLY A C 19
ATOM 16520 O O . GLY A 1 43 ? 53.779 23.737 2.213 1.00 0.00 43 GLY A O 19
ATOM 16524 N N . THR A 1 44 ? 51.938 23.326 1.022 1.00 0.00 44 THR A N 19
ATOM 16525 C CA . THR A 1 44 ? 51.486 22.200 1.893 1.00 0.00 44 THR A CA 19
ATOM 16526 C C . THR A 1 44 ? 51.752 20.862 1.216 1.00 0.00 44 THR A C 19
ATOM 16527 O O . THR A 1 44 ? 51.800 20.758 0.005 1.00 0.00 44 THR A O 19
ATOM 16538 N N . VAL A 1 45 ? 51.912 19.887 2.065 1.00 0.00 45 VAL A N 19
ATOM 16539 C CA . VAL A 1 45 ? 52.180 18.484 1.633 1.00 0.00 45 VAL A CA 19
ATOM 16540 C C . VAL A 1 45 ? 51.213 17.477 2.257 1.00 0.00 45 VAL A C 19
ATOM 16541 O O . VAL A 1 45 ? 51.009 17.451 3.454 1.00 0.00 45 VAL A O 19
ATOM 16554 N N . LEU A 1 46 ? 50.658 16.677 1.385 1.00 0.00 46 LEU A N 19
ATOM 16555 C CA . LEU A 1 46 ? 49.680 15.613 1.756 1.00 0.00 46 LEU A CA 19
ATOM 16556 C C . LEU A 1 46 ? 50.322 14.676 2.799 1.00 0.00 46 LEU A C 19
ATOM 16557 O O . LEU A 1 46 ? 51.084 13.810 2.424 1.00 0.00 46 LEU A O 19
ATOM 16573 N N . LYS A 1 47 ? 49.990 14.896 4.052 1.00 0.00 47 LYS A N 19
ATOM 16574 C CA . LYS A 1 47 ? 50.503 14.096 5.219 1.00 0.00 47 LYS A CA 19
ATOM 16575 C C . LYS A 1 47 ? 51.411 12.918 4.896 1.00 0.00 47 LYS A C 19
ATOM 16576 O O . LYS A 1 47 ? 52.593 12.931 5.179 1.00 0.00 47 LYS A O 19
ATOM 16595 N N . SER A 1 48 ? 50.785 11.941 4.299 1.00 0.00 48 SER A N 19
ATOM 16596 C CA . SER A 1 48 ? 51.504 10.701 3.909 1.00 0.00 48 SER A CA 19
ATOM 16597 C C . SER A 1 48 ? 51.454 10.465 2.411 1.00 0.00 48 SER A C 19
ATOM 16598 O O . SER A 1 48 ? 50.775 11.178 1.697 1.00 0.00 48 SER A O 19
ATOM 16606 N N . LYS A 1 49 ? 52.191 9.452 2.017 1.00 0.00 49 LYS A N 19
ATOM 16607 C CA . LYS A 1 49 ? 52.316 9.011 0.590 1.00 0.00 49 LYS A CA 19
ATOM 16608 C C . LYS A 1 49 ? 50.998 9.137 -0.193 1.00 0.00 49 LYS A C 19
ATOM 16609 O O . LYS A 1 49 ? 51.006 9.348 -1.391 1.00 0.00 49 LYS A O 19
ATOM 16628 N N . ASP A 1 50 ? 49.911 9.007 0.527 1.00 0.00 50 ASP A N 19
ATOM 16629 C CA . ASP A 1 50 ? 48.562 9.107 -0.108 1.00 0.00 50 ASP A CA 19
ATOM 16630 C C . ASP A 1 50 ? 47.482 9.286 0.978 1.00 0.00 50 ASP A C 19
ATOM 16631 O O . ASP A 1 50 ? 46.575 8.488 1.116 1.00 0.00 50 ASP A O 19
ATOM 16640 N N . SER A 1 51 ? 47.624 10.351 1.729 1.00 0.00 51 SER A N 19
ATOM 16641 C CA . SER A 1 51 ? 46.648 10.657 2.824 1.00 0.00 51 SER A CA 19
ATOM 16642 C C . SER A 1 51 ? 45.459 11.442 2.216 1.00 0.00 51 SER A C 19
ATOM 16643 O O . SER A 1 51 ? 45.171 11.297 1.043 1.00 0.00 51 SER A O 19
ATOM 16651 N N . SER A 1 52 ? 44.805 12.244 3.021 1.00 0.00 52 SER A N 19
ATOM 16652 C CA . SER A 1 52 ? 43.637 13.065 2.565 1.00 0.00 52 SER A CA 19
ATOM 16653 C C . SER A 1 52 ? 43.716 14.490 3.149 1.00 0.00 52 SER A C 19
ATOM 16654 O O . SER A 1 52 ? 42.788 15.264 3.017 1.00 0.00 52 SER A O 19
ATOM 16662 N N . GLU A 1 53 ? 44.827 14.790 3.780 1.00 0.00 53 GLU A N 19
ATOM 16663 C CA . GLU A 1 53 ? 45.035 16.140 4.394 1.00 0.00 53 GLU A CA 19
ATOM 16664 C C . GLU A 1 53 ? 46.462 16.599 4.112 1.00 0.00 53 GLU A C 19
ATOM 16665 O O . GLU A 1 53 ? 47.369 15.793 4.102 1.00 0.00 53 GLU A O 19
ATOM 16677 N N . CYS A 1 54 ? 46.606 17.884 3.895 1.00 0.00 54 CYS A N 19
ATOM 16678 C CA . CYS A 1 54 ? 47.946 18.474 3.604 1.00 0.00 54 CYS A CA 19
ATOM 16679 C C . CYS A 1 54 ? 48.317 19.485 4.700 1.00 0.00 54 CYS A C 19
ATOM 16680 O O . CYS A 1 54 ? 47.470 20.165 5.246 1.00 0.00 54 CYS A O 19
ATOM 16687 N N . VAL A 1 55 ? 49.594 19.536 4.970 1.00 0.00 55 VAL A N 19
ATOM 16688 C CA . VAL A 1 55 ? 50.187 20.447 6.001 1.00 0.00 55 VAL A CA 19
ATOM 16689 C C . VAL A 1 55 ? 51.576 20.864 5.543 1.00 0.00 55 VAL A C 19
ATOM 16690 O O . VAL A 1 55 ? 52.270 20.059 4.962 1.00 0.00 55 VAL A O 19
ATOM 16703 N N . HIS A 1 56 ? 51.953 22.089 5.808 1.00 0.00 56 HIS A N 19
ATOM 16704 C CA . HIS A 1 56 ? 53.309 22.571 5.392 1.00 0.00 56 HIS A CA 19
ATOM 16705 C C . HIS A 1 56 ? 54.426 21.653 5.929 1.00 0.00 56 HIS A C 19
ATOM 16706 O O . HIS A 1 56 ? 54.210 20.936 6.885 1.00 0.00 56 HIS A O 19
ATOM 16720 N N . PRO A 1 57 ? 55.582 21.692 5.302 1.00 0.00 57 PRO A N 19
ATOM 16721 C CA . PRO A 1 57 ? 56.760 20.933 5.772 1.00 0.00 57 PRO A CA 19
ATOM 16722 C C . PRO A 1 57 ? 57.104 21.257 7.235 1.00 0.00 57 PRO A C 19
ATOM 16723 O O . PRO A 1 57 ? 57.543 20.394 7.969 1.00 0.00 57 PRO A O 19
ATOM 16734 N N . SER A 1 58 ? 56.876 22.498 7.585 1.00 0.00 58 SER A N 19
ATOM 16735 C CA . SER A 1 58 ? 57.150 22.994 8.971 1.00 0.00 58 SER A CA 19
ATOM 16736 C C . SER A 1 58 ? 56.103 22.502 9.989 1.00 0.00 58 SER A C 19
ATOM 16737 O O . SER A 1 58 ? 56.286 22.655 11.181 1.00 0.00 58 SER A O 19
ATOM 16745 N N . LYS A 1 59 ? 55.043 21.925 9.481 1.00 0.00 59 LYS A N 19
ATOM 16746 C CA . LYS A 1 59 ? 53.938 21.398 10.343 1.00 0.00 59 LYS A CA 19
ATOM 16747 C C . LYS A 1 59 ? 54.011 19.881 10.459 1.00 0.00 59 LYS A C 19
ATOM 16748 O O . LYS A 1 59 ? 53.758 19.336 11.516 1.00 0.00 59 LYS A O 19
ATOM 16767 N N . CYS A 1 60 ? 54.352 19.253 9.360 1.00 0.00 60 CYS A N 19
ATOM 16768 C CA . CYS A 1 60 ? 54.464 17.764 9.328 1.00 0.00 60 CYS A CA 19
ATOM 16769 C C . CYS A 1 60 ? 55.224 17.196 10.549 1.00 0.00 60 CYS A C 19
ATOM 16770 O O . CYS A 1 60 ? 54.697 16.262 11.129 1.00 0.00 60 CYS A O 19
ATOM 16778 N N . ASN A 1 1 ? 38.252 24.089 -12.455 1.00 0.00 1 ASN A N 20
ATOM 16779 C CA . ASN A 1 1 ? 38.074 23.667 -11.037 1.00 0.00 1 ASN A CA 20
ATOM 16780 C C . ASN A 1 1 ? 37.714 22.175 -10.981 1.00 0.00 1 ASN A C 20
ATOM 16781 O O . ASN A 1 1 ? 37.154 21.636 -11.916 1.00 0.00 1 ASN A O 20
ATOM 16794 N N . PHE A 1 2 ? 38.054 21.560 -9.876 1.00 0.00 2 PHE A N 20
ATOM 16795 C CA . PHE A 1 2 ? 37.773 20.115 -9.664 1.00 0.00 2 PHE A CA 20
ATOM 16796 C C . PHE A 1 2 ? 37.171 20.044 -8.245 1.00 0.00 2 PHE A C 20
ATOM 16797 O O . PHE A 1 2 ? 36.498 20.961 -7.816 1.00 0.00 2 PHE A O 20
ATOM 16814 N N . VAL A 1 3 ? 37.428 18.963 -7.567 1.00 0.00 3 VAL A N 20
ATOM 16815 C CA . VAL A 1 3 ? 36.911 18.748 -6.176 1.00 0.00 3 VAL A CA 20
ATOM 16816 C C . VAL A 1 3 ? 38.046 18.233 -5.291 1.00 0.00 3 VAL A C 20
ATOM 16817 O O . VAL A 1 3 ? 38.865 17.441 -5.715 1.00 0.00 3 VAL A O 20
ATOM 16830 N N . CYS A 1 4 ? 38.032 18.718 -4.076 1.00 0.00 4 CYS A N 20
ATOM 16831 C CA . CYS A 1 4 ? 39.058 18.342 -3.059 1.00 0.00 4 CYS A CA 20
ATOM 16832 C C . CYS A 1 4 ? 38.431 17.982 -1.694 1.00 0.00 4 CYS A C 20
ATOM 16833 O O . CYS A 1 4 ? 37.238 18.118 -1.499 1.00 0.00 4 CYS A O 20
ATOM 16840 N N . PRO A 1 5 ? 39.273 17.528 -0.790 1.00 0.00 5 PRO A N 20
ATOM 16841 C CA . PRO A 1 5 ? 39.102 17.697 0.660 1.00 0.00 5 PRO A CA 20
ATOM 16842 C C . PRO A 1 5 ? 39.721 19.024 1.172 1.00 0.00 5 PRO A C 20
ATOM 16843 O O . PRO A 1 5 ? 40.374 19.712 0.411 1.00 0.00 5 PRO A O 20
ATOM 16854 N N . PRO A 1 6 ? 39.504 19.335 2.430 1.00 0.00 6 PRO A N 20
ATOM 16855 C CA . PRO A 1 6 ? 39.978 20.571 3.100 1.00 0.00 6 PRO A CA 20
ATOM 16856 C C . PRO A 1 6 ? 41.421 21.024 2.772 1.00 0.00 6 PRO A C 20
ATOM 16857 O O . PRO A 1 6 ? 41.602 22.080 2.196 1.00 0.00 6 PRO A O 20
ATOM 16868 N N . GLY A 1 7 ? 42.379 20.212 3.147 1.00 0.00 7 GLY A N 20
ATOM 16869 C CA . GLY A 1 7 ? 43.825 20.525 2.904 1.00 0.00 7 GLY A CA 20
ATOM 16870 C C . GLY A 1 7 ? 44.313 20.466 1.450 1.00 0.00 7 GLY A C 20
ATOM 16871 O O . GLY A 1 7 ? 45.502 20.361 1.223 1.00 0.00 7 GLY A O 20
ATOM 16875 N N . GLN A 1 8 ? 43.412 20.536 0.505 1.00 0.00 8 GLN A N 20
ATOM 16876 C CA . GLN A 1 8 ? 43.806 20.486 -0.941 1.00 0.00 8 GLN A CA 20
ATOM 16877 C C . GLN A 1 8 ? 42.924 21.438 -1.754 1.00 0.00 8 GLN A C 20
ATOM 16878 O O . GLN A 1 8 ? 41.793 21.705 -1.395 1.00 0.00 8 GLN A O 20
ATOM 16892 N N . THR A 1 9 ? 43.492 21.916 -2.831 1.00 0.00 9 THR A N 20
ATOM 16893 C CA . THR A 1 9 ? 42.792 22.861 -3.757 1.00 0.00 9 THR A CA 20
ATOM 16894 C C . THR A 1 9 ? 43.047 22.490 -5.229 1.00 0.00 9 THR A C 20
ATOM 16895 O O . THR A 1 9 ? 43.757 21.551 -5.526 1.00 0.00 9 THR A O 20
ATOM 16906 N N . PHE A 1 10 ? 42.442 23.254 -6.101 1.00 0.00 10 PHE A N 20
ATOM 16907 C CA . PHE A 1 10 ? 42.578 23.035 -7.577 1.00 0.00 10 PHE A CA 20
ATOM 16908 C C . PHE A 1 10 ? 43.871 23.685 -8.101 1.00 0.00 10 PHE A C 20
ATOM 16909 O O . PHE A 1 10 ? 44.041 24.883 -7.984 1.00 0.00 10 PHE A O 20
ATOM 16926 N N . GLN A 1 11 ? 44.731 22.875 -8.674 1.00 0.00 11 GLN A N 20
ATOM 16927 C CA . GLN A 1 11 ? 46.036 23.348 -9.230 1.00 0.00 11 GLN A CA 20
ATOM 16928 C C . GLN A 1 11 ? 46.071 22.959 -10.701 1.00 0.00 11 GLN A C 20
ATOM 16929 O O . GLN A 1 11 ? 45.664 21.870 -11.059 1.00 0.00 11 GLN A O 20
ATOM 16943 N N . THR A 1 12 ? 46.561 23.866 -11.507 1.00 0.00 12 THR A N 20
ATOM 16944 C CA . THR A 1 12 ? 46.638 23.602 -12.970 1.00 0.00 12 THR A CA 20
ATOM 16945 C C . THR A 1 12 ? 47.836 22.724 -13.365 1.00 0.00 12 THR A C 20
ATOM 16946 O O . THR A 1 12 ? 47.665 21.839 -14.182 1.00 0.00 12 THR A O 20
ATOM 16957 N N . CYS A 1 13 ? 48.995 22.976 -12.793 1.00 0.00 13 CYS A N 20
ATOM 16958 C CA . CYS A 1 13 ? 50.189 22.146 -13.151 1.00 0.00 13 CYS A CA 20
ATOM 16959 C C . CYS A 1 13 ? 50.804 21.185 -12.126 1.00 0.00 13 CYS A C 20
ATOM 16960 O O . CYS A 1 13 ? 51.645 21.545 -11.325 1.00 0.00 13 CYS A O 20
ATOM 16967 N N . ALA A 1 14 ? 50.333 19.964 -12.206 1.00 0.00 14 ALA A N 20
ATOM 16968 C CA . ALA A 1 14 ? 50.815 18.875 -11.303 1.00 0.00 14 ALA A CA 20
ATOM 16969 C C . ALA A 1 14 ? 50.451 17.517 -11.901 1.00 0.00 14 ALA A C 20
ATOM 16970 O O . ALA A 1 14 ? 49.325 17.333 -12.311 1.00 0.00 14 ALA A O 20
ATOM 16977 N N . SER A 1 15 ? 51.396 16.605 -11.943 1.00 0.00 15 SER A N 20
ATOM 16978 C CA . SER A 1 15 ? 51.106 15.252 -12.515 1.00 0.00 15 SER A CA 20
ATOM 16979 C C . SER A 1 15 ? 50.288 14.471 -11.466 1.00 0.00 15 SER A C 20
ATOM 16980 O O . SER A 1 15 ? 49.372 15.009 -10.873 1.00 0.00 15 SER A O 20
ATOM 16988 N N . SER A 1 16 ? 50.638 13.228 -11.271 1.00 0.00 16 SER A N 20
ATOM 16989 C CA . SER A 1 16 ? 49.939 12.364 -10.289 1.00 0.00 16 SER A CA 20
ATOM 16990 C C . SER A 1 16 ? 51.009 11.925 -9.271 1.00 0.00 16 SER A C 20
ATOM 16991 O O . SER A 1 16 ? 50.907 10.855 -8.701 1.00 0.00 16 SER A O 20
ATOM 16999 N N . CYS A 1 17 ? 52.008 12.765 -9.079 1.00 0.00 17 CYS A N 20
ATOM 17000 C CA . CYS A 1 17 ? 53.097 12.415 -8.098 1.00 0.00 17 CYS A CA 20
ATOM 17001 C C . CYS A 1 17 ? 52.988 13.304 -6.829 1.00 0.00 17 CYS A C 20
ATOM 17002 O O . CYS A 1 17 ? 53.765 14.223 -6.656 1.00 0.00 17 CYS A O 20
ATOM 17009 N N . PRO A 1 18 ? 52.033 13.019 -5.966 1.00 0.00 18 PRO A N 20
ATOM 17010 C CA . PRO A 1 18 ? 51.716 13.913 -4.836 1.00 0.00 18 PRO A CA 20
ATOM 17011 C C . PRO A 1 18 ? 52.866 14.126 -3.851 1.00 0.00 18 PRO A C 20
ATOM 17012 O O . PRO A 1 18 ? 53.582 13.196 -3.535 1.00 0.00 18 PRO A O 20
ATOM 17023 N N . LYS A 1 19 ? 52.985 15.354 -3.413 1.00 0.00 19 LYS A N 20
ATOM 17024 C CA . LYS A 1 19 ? 54.053 15.711 -2.440 1.00 0.00 19 LYS A CA 20
ATOM 17025 C C . LYS A 1 19 ? 53.460 15.353 -1.087 1.00 0.00 19 LYS A C 20
ATOM 17026 O O . LYS A 1 19 ? 52.259 15.355 -0.896 1.00 0.00 19 LYS A O 20
ATOM 17045 N N . THR A 1 20 ? 54.348 15.059 -0.191 1.00 0.00 20 THR A N 20
ATOM 17046 C CA . THR A 1 20 ? 53.950 14.671 1.193 1.00 0.00 20 THR A CA 20
ATOM 17047 C C . THR A 1 20 ? 55.051 15.046 2.177 1.00 0.00 20 THR A C 20
ATOM 17048 O O . THR A 1 20 ? 56.058 15.600 1.782 1.00 0.00 20 THR A O 20
ATOM 17059 N N . CYS A 1 21 ? 54.829 14.736 3.435 1.00 0.00 21 CYS A N 20
ATOM 17060 C CA . CYS A 1 21 ? 55.863 15.053 4.467 1.00 0.00 21 CYS A CA 20
ATOM 17061 C C . CYS A 1 21 ? 57.153 14.294 4.107 1.00 0.00 21 CYS A C 20
ATOM 17062 O O . CYS A 1 21 ? 58.233 14.615 4.563 1.00 0.00 21 CYS A O 20
ATOM 17069 N N . GLU A 1 22 ? 56.962 13.293 3.286 1.00 0.00 22 GLU A N 20
ATOM 17070 C CA . GLU A 1 22 ? 58.084 12.431 2.804 1.00 0.00 22 GLU A CA 20
ATOM 17071 C C . GLU A 1 22 ? 58.700 13.188 1.614 1.00 0.00 22 GLU A C 20
ATOM 17072 O O . GLU A 1 22 ? 59.865 13.533 1.565 1.00 0.00 22 GLU A O 20
ATOM 17084 N N . THR A 1 23 ? 57.792 13.394 0.697 1.00 0.00 23 THR A N 20
ATOM 17085 C CA . THR A 1 23 ? 58.003 14.073 -0.601 1.00 0.00 23 THR A CA 20
ATOM 17086 C C . THR A 1 23 ? 57.806 15.600 -0.532 1.00 0.00 23 THR A C 20
ATOM 17087 O O . THR A 1 23 ? 57.117 16.187 -1.341 1.00 0.00 23 THR A O 20
ATOM 17098 N N . ARG A 1 24 ? 58.431 16.195 0.448 1.00 0.00 24 ARG A N 20
ATOM 17099 C CA . ARG A 1 24 ? 58.341 17.681 0.651 1.00 0.00 24 ARG A CA 20
ATOM 17100 C C . ARG A 1 24 ? 59.085 18.476 -0.420 1.00 0.00 24 ARG A C 20
ATOM 17101 O O . ARG A 1 24 ? 58.897 19.668 -0.568 1.00 0.00 24 ARG A O 20
ATOM 17122 N N . ASN A 1 25 ? 59.907 17.756 -1.127 1.00 0.00 25 ASN A N 20
ATOM 17123 C CA . ASN A 1 25 ? 60.740 18.325 -2.219 1.00 0.00 25 ASN A CA 20
ATOM 17124 C C . ASN A 1 25 ? 60.009 19.231 -3.234 1.00 0.00 25 ASN A C 20
ATOM 17125 O O . ASN A 1 25 ? 60.646 20.060 -3.856 1.00 0.00 25 ASN A O 20
ATOM 17136 N N . LYS A 1 26 ? 58.715 19.061 -3.380 1.00 0.00 26 LYS A N 20
ATOM 17137 C CA . LYS A 1 26 ? 57.923 19.888 -4.334 1.00 0.00 26 LYS A CA 20
ATOM 17138 C C . LYS A 1 26 ? 56.944 20.692 -3.478 1.00 0.00 26 LYS A C 20
ATOM 17139 O O . LYS A 1 26 ? 56.450 20.215 -2.475 1.00 0.00 26 LYS A O 20
ATOM 17158 N N . LEU A 1 27 ? 56.714 21.895 -3.921 1.00 0.00 27 LEU A N 20
ATOM 17159 C CA . LEU A 1 27 ? 55.779 22.836 -3.222 1.00 0.00 27 LEU A CA 20
ATOM 17160 C C . LEU A 1 27 ? 54.513 23.011 -4.071 1.00 0.00 27 LEU A C 20
ATOM 17161 O O . LEU A 1 27 ? 53.928 24.070 -4.193 1.00 0.00 27 LEU A O 20
ATOM 17177 N N . VAL A 1 28 ? 54.163 21.886 -4.621 1.00 0.00 28 VAL A N 20
ATOM 17178 C CA . VAL A 1 28 ? 52.970 21.709 -5.514 1.00 0.00 28 VAL A CA 20
ATOM 17179 C C . VAL A 1 28 ? 52.695 20.215 -5.449 1.00 0.00 28 VAL A C 20
ATOM 17180 O O . VAL A 1 28 ? 53.592 19.440 -5.171 1.00 0.00 28 VAL A O 20
ATOM 17193 N N . LEU A 1 29 ? 51.471 19.853 -5.718 1.00 0.00 29 LEU A N 20
ATOM 17194 C CA . LEU A 1 29 ? 51.090 18.415 -5.688 1.00 0.00 29 LEU A CA 20
ATOM 17195 C C . LEU A 1 29 ? 52.163 17.596 -6.401 1.00 0.00 29 LEU A C 20
ATOM 17196 O O . LEU A 1 29 ? 52.662 16.609 -5.902 1.00 0.00 29 LEU A O 20
ATOM 17212 N N . CYS A 1 30 ? 52.476 18.084 -7.558 1.00 0.00 30 CYS A N 20
ATOM 17213 C CA . CYS A 1 30 ? 53.506 17.453 -8.428 1.00 0.00 30 CYS A CA 20
ATOM 17214 C C . CYS A 1 30 ? 53.983 18.502 -9.438 1.00 0.00 30 CYS A C 20
ATOM 17215 O O . CYS A 1 30 ? 53.402 19.566 -9.542 1.00 0.00 30 CYS A O 20
ATOM 17222 N N . ASP A 1 31 ? 55.033 18.172 -10.147 1.00 0.00 31 ASP A N 20
ATOM 17223 C CA . ASP A 1 31 ? 55.597 19.115 -11.165 1.00 0.00 31 ASP A CA 20
ATOM 17224 C C . ASP A 1 31 ? 55.929 18.412 -12.500 1.00 0.00 31 ASP A C 20
ATOM 17225 O O . ASP A 1 31 ? 56.134 19.066 -13.504 1.00 0.00 31 ASP A O 20
ATOM 17234 N N . LYS A 1 32 ? 55.969 17.103 -12.468 1.00 0.00 32 LYS A N 20
ATOM 17235 C CA . LYS A 1 32 ? 56.285 16.287 -13.687 1.00 0.00 32 LYS A CA 20
ATOM 17236 C C . LYS A 1 32 ? 55.325 16.509 -14.874 1.00 0.00 32 LYS A C 20
ATOM 17237 O O . LYS A 1 32 ? 55.694 16.268 -16.007 1.00 0.00 32 LYS A O 20
ATOM 17256 N N . LYS A 1 33 ? 54.132 16.959 -14.581 1.00 0.00 33 LYS A N 20
ATOM 17257 C CA . LYS A 1 33 ? 53.106 17.214 -15.647 1.00 0.00 33 LYS A CA 20
ATOM 17258 C C . LYS A 1 33 ? 52.079 18.226 -15.157 1.00 0.00 33 LYS A C 20
ATOM 17259 O O . LYS A 1 33 ? 52.020 18.505 -13.977 1.00 0.00 33 LYS A O 20
ATOM 17278 N N . CYS A 1 34 ? 51.309 18.746 -16.084 1.00 0.00 34 CYS A N 20
ATOM 17279 C CA . CYS A 1 34 ? 50.267 19.743 -15.714 1.00 0.00 34 CYS A CA 20
ATOM 17280 C C . CYS A 1 34 ? 48.821 19.252 -15.812 1.00 0.00 34 CYS A C 20
ATOM 17281 O O . CYS A 1 34 ? 48.105 19.505 -16.763 1.00 0.00 34 CYS A O 20
ATOM 17288 N N . ASN A 1 35 ? 48.455 18.546 -14.783 1.00 0.00 35 ASN A N 20
ATOM 17289 C CA . ASN A 1 35 ? 47.063 17.987 -14.690 1.00 0.00 35 ASN A CA 20
ATOM 17290 C C . ASN A 1 35 ? 46.247 19.019 -13.895 1.00 0.00 35 ASN A C 20
ATOM 17291 O O . ASN A 1 35 ? 46.651 19.438 -12.826 1.00 0.00 35 ASN A O 20
ATOM 17302 N N . GLN A 1 36 ? 45.123 19.391 -14.447 1.00 0.00 36 GLN A N 20
ATOM 17303 C CA . GLN A 1 36 ? 44.219 20.390 -13.796 1.00 0.00 36 GLN A CA 20
ATOM 17304 C C . GLN A 1 36 ? 43.156 19.595 -13.038 1.00 0.00 36 GLN A C 20
ATOM 17305 O O . GLN A 1 36 ? 42.064 19.338 -13.511 1.00 0.00 36 GLN A O 20
ATOM 17319 N N . ARG A 1 37 ? 43.564 19.232 -11.854 1.00 0.00 37 ARG A N 20
ATOM 17320 C CA . ARG A 1 37 ? 42.723 18.443 -10.906 1.00 0.00 37 ARG A CA 20
ATOM 17321 C C . ARG A 1 37 ? 43.005 18.998 -9.509 1.00 0.00 37 ARG A C 20
ATOM 17322 O O . ARG A 1 37 ? 43.442 20.126 -9.373 1.00 0.00 37 ARG A O 20
ATOM 17343 N N . CYS A 1 38 ? 42.746 18.189 -8.514 1.00 0.00 38 CYS A N 20
ATOM 17344 C CA . CYS A 1 38 ? 42.999 18.644 -7.117 1.00 0.00 38 CYS A CA 20
ATOM 17345 C C . CYS A 1 38 ? 44.387 18.178 -6.669 1.00 0.00 38 CYS A C 20
ATOM 17346 O O . CYS A 1 38 ? 44.964 17.267 -7.231 1.00 0.00 38 CYS A O 20
ATOM 17353 N N . GLY A 1 39 ? 44.871 18.838 -5.652 1.00 0.00 39 GLY A N 20
ATOM 17354 C CA . GLY A 1 39 ? 46.207 18.517 -5.083 1.00 0.00 39 GLY A CA 20
ATOM 17355 C C . GLY A 1 39 ? 46.468 19.433 -3.892 1.00 0.00 39 GLY A C 20
ATOM 17356 O O . GLY A 1 39 ? 45.687 20.324 -3.626 1.00 0.00 39 GLY A O 20
ATOM 17360 N N . CYS A 1 40 ? 47.554 19.203 -3.199 1.00 0.00 40 CYS A N 20
ATOM 17361 C CA . CYS A 1 40 ? 47.879 20.055 -2.023 1.00 0.00 40 CYS A CA 20
ATOM 17362 C C . CYS A 1 40 ? 48.086 21.509 -2.412 1.00 0.00 40 CYS A C 20
ATOM 17363 O O . CYS A 1 40 ? 48.374 21.834 -3.550 1.00 0.00 40 CYS A O 20
ATOM 17370 N N . ILE A 1 41 ? 47.930 22.335 -1.416 1.00 0.00 41 ILE A N 20
ATOM 17371 C CA . ILE A 1 41 ? 48.091 23.804 -1.615 1.00 0.00 41 ILE A CA 20
ATOM 17372 C C . ILE A 1 41 ? 49.591 24.102 -1.742 1.00 0.00 41 ILE A C 20
ATOM 17373 O O . ILE A 1 41 ? 50.425 23.290 -1.391 1.00 0.00 41 ILE A O 20
ATOM 17389 N N . SER A 1 42 ? 49.874 25.272 -2.240 1.00 0.00 42 SER A N 20
ATOM 17390 C CA . SER A 1 42 ? 51.288 25.704 -2.430 1.00 0.00 42 SER A CA 20
ATOM 17391 C C . SER A 1 42 ? 51.859 26.132 -1.078 1.00 0.00 42 SER A C 20
ATOM 17392 O O . SER A 1 42 ? 51.594 27.212 -0.584 1.00 0.00 42 SER A O 20
ATOM 17400 N N . GLY A 1 43 ? 52.634 25.231 -0.541 1.00 0.00 43 GLY A N 20
ATOM 17401 C CA . GLY A 1 43 ? 53.294 25.443 0.780 1.00 0.00 43 GLY A CA 20
ATOM 17402 C C . GLY A 1 43 ? 53.065 24.200 1.639 1.00 0.00 43 GLY A C 20
ATOM 17403 O O . GLY A 1 43 ? 53.857 23.902 2.511 1.00 0.00 43 GLY A O 20
ATOM 17407 N N . THR A 1 44 ? 51.985 23.511 1.359 1.00 0.00 44 THR A N 20
ATOM 17408 C CA . THR A 1 44 ? 51.656 22.277 2.132 1.00 0.00 44 THR A CA 20
ATOM 17409 C C . THR A 1 44 ? 52.271 21.048 1.451 1.00 0.00 44 THR A C 20
ATOM 17410 O O . THR A 1 44 ? 53.046 21.167 0.524 1.00 0.00 44 THR A O 20
ATOM 17421 N N . VAL A 1 45 ? 51.889 19.911 1.964 1.00 0.00 45 VAL A N 20
ATOM 17422 C CA . VAL A 1 45 ? 52.331 18.569 1.483 1.00 0.00 45 VAL A CA 20
ATOM 17423 C C . VAL A 1 45 ? 51.313 17.583 2.037 1.00 0.00 45 VAL A C 20
ATOM 17424 O O . VAL A 1 45 ? 50.997 17.643 3.209 1.00 0.00 45 VAL A O 20
ATOM 17437 N N . LEU A 1 46 ? 50.827 16.709 1.194 1.00 0.00 46 LEU A N 20
ATOM 17438 C CA . LEU A 1 46 ? 49.817 15.698 1.638 1.00 0.00 46 LEU A CA 20
ATOM 17439 C C . LEU A 1 46 ? 50.452 14.897 2.782 1.00 0.00 46 LEU A C 20
ATOM 17440 O O . LEU A 1 46 ? 51.271 14.034 2.541 1.00 0.00 46 LEU A O 20
ATOM 17456 N N . LYS A 1 47 ? 50.038 15.241 3.979 1.00 0.00 47 LYS A N 20
ATOM 17457 C CA . LYS A 1 47 ? 50.509 14.616 5.259 1.00 0.00 47 LYS A CA 20
ATOM 17458 C C . LYS A 1 47 ? 51.264 13.274 5.146 1.00 0.00 47 LYS A C 20
ATOM 17459 O O . LYS A 1 47 ? 52.308 13.121 5.750 1.00 0.00 47 LYS A O 20
ATOM 17478 N N . SER A 1 48 ? 50.733 12.347 4.389 1.00 0.00 48 SER A N 20
ATOM 17479 C CA . SER A 1 48 ? 51.403 11.018 4.217 1.00 0.00 48 SER A CA 20
ATOM 17480 C C . SER A 1 48 ? 51.413 10.640 2.744 1.00 0.00 48 SER A C 20
ATOM 17481 O O . SER A 1 48 ? 50.837 11.335 1.928 1.00 0.00 48 SER A O 20
ATOM 17489 N N . LYS A 1 49 ? 52.080 9.541 2.474 1.00 0.00 49 LYS A N 20
ATOM 17490 C CA . LYS A 1 49 ? 52.221 8.980 1.090 1.00 0.00 49 LYS A CA 20
ATOM 17491 C C . LYS A 1 49 ? 50.935 9.133 0.266 1.00 0.00 49 LYS A C 20
ATOM 17492 O O . LYS A 1 49 ? 50.984 9.258 -0.944 1.00 0.00 49 LYS A O 20
ATOM 17511 N N . ASP A 1 50 ? 49.827 9.121 0.964 1.00 0.00 50 ASP A N 20
ATOM 17512 C CA . ASP A 1 50 ? 48.503 9.259 0.290 1.00 0.00 50 ASP A CA 20
ATOM 17513 C C . ASP A 1 50 ? 47.409 9.553 1.338 1.00 0.00 50 ASP A C 20
ATOM 17514 O O . ASP A 1 50 ? 46.464 8.803 1.495 1.00 0.00 50 ASP A O 20
ATOM 17523 N N . SER A 1 51 ? 47.575 10.650 2.035 1.00 0.00 51 SER A N 20
ATOM 17524 C CA . SER A 1 51 ? 46.579 11.045 3.081 1.00 0.00 51 SER A CA 20
ATOM 17525 C C . SER A 1 51 ? 45.404 11.767 2.369 1.00 0.00 51 SER A C 20
ATOM 17526 O O . SER A 1 51 ? 45.159 11.521 1.203 1.00 0.00 51 SER A O 20
ATOM 17534 N N . SER A 1 52 ? 44.711 12.627 3.076 1.00 0.00 52 SER A N 20
ATOM 17535 C CA . SER A 1 52 ? 43.553 13.388 2.497 1.00 0.00 52 SER A CA 20
ATOM 17536 C C . SER A 1 52 ? 43.709 14.890 2.799 1.00 0.00 52 SER A C 20
ATOM 17537 O O . SER A 1 52 ? 43.093 15.714 2.151 1.00 0.00 52 SER A O 20
ATOM 17545 N N . GLU A 1 53 ? 44.528 15.194 3.776 1.00 0.00 53 GLU A N 20
ATOM 17546 C CA . GLU A 1 53 ? 44.775 16.617 4.174 1.00 0.00 53 GLU A CA 20
ATOM 17547 C C . GLU A 1 53 ? 46.271 16.898 4.062 1.00 0.00 53 GLU A C 20
ATOM 17548 O O . GLU A 1 53 ? 47.088 16.049 4.368 1.00 0.00 53 GLU A O 20
ATOM 17560 N N . CYS A 1 54 ? 46.572 18.094 3.625 1.00 0.00 54 CYS A N 20
ATOM 17561 C CA . CYS A 1 54 ? 47.992 18.514 3.458 1.00 0.00 54 CYS A CA 20
ATOM 17562 C C . CYS A 1 54 ? 48.394 19.528 4.536 1.00 0.00 54 CYS A C 20
ATOM 17563 O O . CYS A 1 54 ? 47.645 20.423 4.878 1.00 0.00 54 CYS A O 20
ATOM 17570 N N . VAL A 1 55 ? 49.586 19.326 5.025 1.00 0.00 55 VAL A N 20
ATOM 17571 C CA . VAL A 1 55 ? 50.206 20.182 6.084 1.00 0.00 55 VAL A CA 20
ATOM 17572 C C . VAL A 1 55 ? 51.515 20.746 5.540 1.00 0.00 55 VAL A C 20
ATOM 17573 O O . VAL A 1 55 ? 52.012 20.248 4.555 1.00 0.00 55 VAL A O 20
ATOM 17586 N N . HIS A 1 56 ? 52.050 21.756 6.173 1.00 0.00 56 HIS A N 20
ATOM 17587 C CA . HIS A 1 56 ? 53.340 22.341 5.682 1.00 0.00 56 HIS A CA 20
ATOM 17588 C C . HIS A 1 56 ? 54.493 21.508 6.269 1.00 0.00 56 HIS A C 20
ATOM 17589 O O . HIS A 1 56 ? 54.285 20.783 7.223 1.00 0.00 56 HIS A O 20
ATOM 17603 N N . PRO A 1 57 ? 55.671 21.620 5.694 1.00 0.00 57 PRO A N 20
ATOM 17604 C CA . PRO A 1 57 ? 56.884 20.997 6.262 1.00 0.00 57 PRO A CA 20
ATOM 17605 C C . PRO A 1 57 ? 57.090 21.375 7.740 1.00 0.00 57 PRO A C 20
ATOM 17606 O O . PRO A 1 57 ? 57.641 20.598 8.496 1.00 0.00 57 PRO A O 20
ATOM 17617 N N . SER A 1 58 ? 56.632 22.555 8.082 1.00 0.00 58 SER A N 20
ATOM 17618 C CA . SER A 1 58 ? 56.757 23.061 9.485 1.00 0.00 58 SER A CA 20
ATOM 17619 C C . SER A 1 58 ? 55.927 22.260 10.495 1.00 0.00 58 SER A C 20
ATOM 17620 O O . SER A 1 58 ? 56.246 22.257 11.667 1.00 0.00 58 SER A O 20
ATOM 17628 N N . LYS A 1 59 ? 54.895 21.605 10.023 1.00 0.00 59 LYS A N 20
ATOM 17629 C CA . LYS A 1 59 ? 54.035 20.788 10.937 1.00 0.00 59 LYS A CA 20
ATOM 17630 C C . LYS A 1 59 ? 54.554 19.359 10.859 1.00 0.00 59 LYS A C 20
ATOM 17631 O O . LYS A 1 59 ? 54.623 18.665 11.855 1.00 0.00 59 LYS A O 20
ATOM 17650 N N . CYS A 1 60 ? 54.904 18.973 9.656 1.00 0.00 60 CYS A N 20
ATOM 17651 C CA . CYS A 1 60 ? 55.436 17.601 9.425 1.00 0.00 60 CYS A CA 20
ATOM 17652 C C . CYS A 1 60 ? 56.671 17.336 10.311 1.00 0.00 60 CYS A C 20
ATOM 17653 O O . CYS A 1 60 ? 57.518 18.217 10.342 1.00 0.00 60 CYS A O 20
#

CATH classification: 2.10.25.10

Nearest PDB structures (foldseek):
  1hx2-assembly1_A  TM=9.875E-01  e=4.289E-12  Bombina bombina
  1hx2-assembly1_A  TM=9.563E-01  e=1.778E-10  Bombina bombina
  8oer-assembly1_B  TM=6.721E-01  e=5.952E-03  Homo sapiens
  8d3c-assembly1_A  TM=6.337E-01  e=1.079E-02  Homo sapiens
  8oes-assembly1_A  TM=6.677E-01  e=8.385E-02  Homo sapiens